Protein 2JO5 (pdb70)

Structure (mmCIF, N/CA/C/O backbone):
data_2JO5
#
_entry.id   2JO5
#
_cell.length_a   1.000
_cell.length_b   1.000
_cell.length_c   1.000
_cell.angle_alpha   90.00
_cell.angle_beta   90.00
_cell.angle_gamma   90.00
#
_symmetry.space_group_name_H-M   'P 1'
#
loop_
_atom_site.group_PDB
_atom_site.id
_atom_site.type_symbol
_atom_site.label_atom_id
_atom_site.label_alt_id
_atom_site.label_comp_id
_atom_site.label_asym_id
_atom_site.label_entity_id
_atom_site.label_seq_id
_atom_site.pdbx_PDB_ins_code
_atom_site.Cartn_x
_atom_site.Cartn_y
_atom_site.Cartn_z
_atom_site.occupancy
_atom_site.B_iso_or_equiv
_atom_site.auth_seq_id
_atom_site.auth_comp_id
_atom_site.auth_asym_id
_atom_site.auth_atom_id
_atom_site.pdbx_PDB_model_num
ATOM 7 N N . ALA A 1 2 ? 2.101 12.546 -0.662 1.00 0.00 2 ALA A N 1
ATOM 8 C CA . ALA A 1 2 ? 0.944 11.953 -1.278 1.00 0.00 2 ALA A CA 1
ATOM 9 C C . ALA A 1 2 ? 0.547 12.571 -2.578 1.00 0.00 2 ALA A C 1
ATOM 10 O O . ALA A 1 2 ? -0.414 12.134 -3.170 1.00 0.00 2 ALA A O 1
ATOM 17 N N . LYS A 1 3 ? 1.280 13.544 -3.094 1.00 0.00 3 LYS A N 1
ATOM 18 C CA . LYS A 1 3 ? 1.257 13.918 -4.480 1.00 0.00 3 LYS A CA 1
ATOM 19 C C . LYS A 1 3 ? 1.405 12.742 -5.427 1.00 0.00 3 LYS A C 1
ATOM 20 O O . LYS A 1 3 ? 0.785 12.742 -6.472 1.00 0.00 3 LYS A O 1
ATOM 39 N N . ALA A 1 4 ? 2.222 11.754 -5.085 1.00 0.00 4 ALA A N 1
ATOM 40 C CA . ALA A 1 4 ? 2.422 10.487 -5.744 1.00 0.00 4 ALA A CA 1
ATOM 41 C C . ALA A 1 4 ? 1.352 9.436 -5.523 1.00 0.00 4 ALA A C 1
ATOM 42 O O . ALA A 1 4 ? 1.476 8.331 -6.024 1.00 0.00 4 ALA A O 1
ATOM 49 N N . ALA A 1 5 ? 0.339 9.699 -4.710 1.00 0.00 5 ALA A N 1
ATOM 50 C CA . ALA A 1 5 ? -0.510 8.655 -4.193 1.00 0.00 5 ALA A CA 1
ATOM 51 C C . ALA A 1 5 ? -1.410 7.985 -5.215 1.00 0.00 5 ALA A C 1
ATOM 52 O O . ALA A 1 5 ? -1.409 6.773 -5.255 1.00 0.00 5 ALA A O 1
ATOM 59 N N . ALA A 1 6 ? -2.090 8.712 -6.091 1.00 0.00 6 ALA A N 1
ATOM 60 C CA . ALA A 1 6 ? -2.867 8.124 -7.151 1.00 0.00 6 ALA A CA 1
ATOM 61 C C . ALA A 1 6 ? -2.073 7.123 -7.968 1.00 0.00 6 ALA A C 1
ATOM 62 O O . ALA A 1 6 ? -2.477 5.992 -8.105 1.00 0.00 6 ALA A O 1
ATOM 69 N N . ALA A 1 7 ? -0.877 7.485 -8.404 1.00 0.00 7 ALA A N 1
ATOM 70 C CA . ALA A 1 7 ? 0.065 6.673 -9.128 1.00 0.00 7 ALA A CA 1
ATOM 71 C C . ALA A 1 7 ? 0.502 5.431 -8.384 1.00 0.00 7 ALA A C 1
ATOM 72 O O . ALA A 1 7 ? 0.673 4.396 -9.004 1.00 0.00 7 ALA A O 1
ATOM 79 N N . ALA A 1 8 ? 0.669 5.473 -7.067 1.00 0.00 8 ALA A N 1
ATOM 80 C CA . ALA A 1 8 ? 1.059 4.310 -6.312 1.00 0.00 8 ALA A CA 1
ATOM 81 C C . ALA A 1 8 ? -0.091 3.355 -6.076 1.00 0.00 8 ALA A C 1
ATOM 82 O O . ALA A 1 8 ? -0.014 2.163 -6.285 1.00 0.00 8 ALA A O 1
ATOM 89 N N . ILE A 1 9 ? -1.199 3.917 -5.610 1.00 0.00 9 ILE A N 1
ATOM 90 C CA . ILE A 1 9 ? -2.339 3.229 -5.053 1.00 0.00 9 ILE A CA 1
ATOM 91 C C . ILE A 1 9 ? -3.173 2.582 -6.144 1.00 0.00 9 ILE A C 1
ATOM 92 O O . ILE A 1 9 ? -3.706 1.502 -5.925 1.00 0.00 9 ILE A O 1
ATOM 108 N N . LYS A 1 10 ? -3.256 3.203 -7.315 1.00 0.00 10 LYS A N 1
ATOM 109 C CA . LYS A 1 10 ? -4.038 2.717 -8.430 1.00 0.00 10 LYS A CA 1
ATOM 110 C C . LYS A 1 10 ? -3.436 1.479 -9.068 1.00 0.00 10 LYS A C 1
ATOM 111 O O . LYS A 1 10 ? -4.147 0.700 -9.678 1.00 0.00 10 LYS A O 1
ATOM 130 N N . ALA A 1 11 ? -2.146 1.255 -8.870 1.00 0.00 11 ALA A N 1
ATOM 131 C CA . ALA A 1 11 ? -1.579 -0.056 -9.084 1.00 0.00 11 ALA A CA 1
ATOM 132 C C . ALA A 1 11 ? -2.034 -0.998 -7.987 1.00 0.00 11 ALA A C 1
ATOM 133 O O . ALA A 1 11 ? -2.711 -1.982 -8.251 1.00 0.00 11 ALA A O 1
ATOM 140 N N . ILE A 1 12 ? -1.704 -0.738 -6.722 1.00 0.00 12 ILE A N 1
ATOM 141 C CA . ILE A 1 12 ? -1.862 -1.717 -5.671 1.00 0.00 12 ILE A CA 1
ATOM 142 C C . ILE A 1 12 ? -3.310 -2.103 -5.437 1.00 0.00 12 ILE A C 1
ATOM 143 O O . ILE A 1 12 ? -3.571 -3.299 -5.393 1.00 0.00 12 ILE A O 1
ATOM 159 N N . ALA A 1 13 ? -4.274 -1.185 -5.396 1.00 0.00 13 ALA A N 1
ATOM 160 C CA . ALA A 1 13 ? -5.642 -1.597 -5.200 1.00 0.00 13 ALA A CA 1
ATOM 161 C C . ALA A 1 13 ? -6.203 -2.436 -6.334 1.00 0.00 13 ALA A C 1
ATOM 162 O O . ALA A 1 13 ? -7.077 -3.251 -6.087 1.00 0.00 13 ALA A O 1
ATOM 169 N N . ALA A 1 14 ? -5.683 -2.285 -7.546 1.00 0.00 14 ALA A N 1
ATOM 170 C CA . ALA A 1 14 ? -6.032 -3.113 -8.677 1.00 0.00 14 ALA A CA 1
ATOM 171 C C . ALA A 1 14 ? -5.362 -4.472 -8.651 1.00 0.00 14 ALA A C 1
ATOM 172 O O . ALA A 1 14 ? -5.982 -5.471 -8.962 1.00 0.00 14 ALA A O 1
ATOM 179 N N . ILE A 1 15 ? -4.118 -4.524 -8.210 1.00 0.00 15 ILE A N 1
ATOM 180 C CA . ILE A 1 15 ? -3.360 -5.732 -7.999 1.00 0.00 15 ILE A CA 1
ATOM 181 C C . ILE A 1 15 ? -3.911 -6.528 -6.832 1.00 0.00 15 ILE A C 1
ATOM 182 O O . ILE A 1 15 ? -4.077 -7.729 -6.934 1.00 0.00 15 ILE A O 1
ATOM 198 N N . ILE A 1 16 ? -4.375 -5.882 -5.769 1.00 0.00 16 ILE A N 1
ATOM 199 C CA . ILE A 1 16 ? -5.146 -6.398 -4.665 1.00 0.00 16 ILE A CA 1
ATOM 200 C C . ILE A 1 16 ? -6.402 -7.137 -5.071 1.00 0.00 16 ILE A C 1
ATOM 201 O O . ILE A 1 16 ? -6.590 -8.263 -4.637 1.00 0.00 16 ILE A O 1
ATOM 217 N N . LYS A 1 17 ? -7.199 -6.532 -5.946 1.00 0.00 17 LYS A N 1
ATOM 218 C CA . LYS A 1 17 ? -8.388 -7.118 -6.516 1.00 0.00 17 LYS A CA 1
ATOM 219 C C . LYS A 1 17 ? -8.069 -8.374 -7.301 1.00 0.00 17 LYS A C 1
ATOM 220 O O . LYS A 1 17 ? -8.876 -9.276 -7.302 1.00 0.00 17 LYS A O 1
ATOM 239 N N . ALA A 1 18 ? -6.882 -8.504 -7.877 1.00 0.00 18 ALA A N 1
ATOM 240 C CA . ALA A 1 18 ? -6.442 -9.701 -8.543 1.00 0.00 18 ALA A CA 1
ATOM 241 C C . ALA A 1 18 ? -5.893 -10.735 -7.583 1.00 0.00 18 ALA A C 1
ATOM 242 O O . ALA A 1 18 ? -6.284 -11.866 -7.669 1.00 0.00 18 ALA A O 1
ATOM 249 N N . GLY A 1 19 ? -5.042 -10.330 -6.661 1.00 0.00 19 GLY A N 1
ATOM 250 C CA . GLY A 1 19 ? -4.380 -11.177 -5.702 1.00 0.00 19 GLY A CA 1
ATOM 251 C C . GLY A 1 19 ? -5.287 -11.823 -4.686 1.00 0.00 19 GLY A C 1
ATOM 252 O O . GLY A 1 19 ? -5.220 -12.999 -4.465 1.00 0.00 19 GLY A O 1
ATOM 256 N N . GLY A 1 20 ? -6.173 -11.031 -4.119 1.00 0.00 20 GLY A N 1
ATOM 257 C CA . GLY A 1 20 ? -7.077 -11.507 -3.114 1.00 0.00 20 GLY A CA 1
ATOM 258 C C . GLY A 1 20 ? -6.521 -11.469 -1.718 1.00 0.00 20 GLY A C 1
ATOM 259 O O . GLY A 1 20 ? -6.600 -12.403 -0.969 1.00 0.00 20 GLY A O 1
ATOM 263 N N . PHE A 1 21 ? -5.867 -10.394 -1.356 1.00 0.00 21 PHE A N 1
ATOM 264 C CA . PHE A 1 21 ? -5.183 -10.165 -0.110 1.00 0.00 21 PHE A CA 1
ATOM 265 C C . PHE A 1 21 ? -6.055 -10.141 1.110 1.00 0.00 21 PHE A C 1
ATOM 266 O O . PHE A 1 21 ? -5.772 -10.810 2.065 1.00 0.00 21 PHE A O 1
ATOM 292 N N . ALA B 1 2 ? -1.623 -13.892 -0.840 1.00 0.00 24 ALA B N 1
ATOM 293 C CA . ALA B 1 2 ? -0.359 -13.250 -0.570 1.00 0.00 24 ALA B CA 1
ATOM 294 C C . ALA B 1 2 ? 0.760 -13.632 -1.509 1.00 0.00 24 ALA B C 1
ATOM 295 O O . ALA B 1 2 ? 1.842 -13.070 -1.460 1.00 0.00 24 ALA B O 1
ATOM 302 N N . LYS B 1 3 ? 0.523 -14.526 -2.460 1.00 0.00 25 LYS B N 1
ATOM 303 C CA . LYS B 1 3 ? 1.350 -14.736 -3.616 1.00 0.00 25 LYS B CA 1
ATOM 304 C C . LYS B 1 3 ? 1.735 -13.466 -4.339 1.00 0.00 25 LYS B C 1
ATOM 305 O O . LYS B 1 3 ? 2.832 -13.385 -4.821 1.00 0.00 25 LYS B O 1
ATOM 324 N N . ALA B 1 4 ? 0.840 -12.505 -4.378 1.00 0.00 26 ALA B N 1
ATOM 325 C CA . ALA B 1 4 ? 0.955 -11.201 -4.982 1.00 0.00 26 ALA B CA 1
ATOM 326 C C . ALA B 1 4 ? 1.711 -10.177 -4.158 1.00 0.00 26 ALA B C 1
ATOM 327 O O . ALA B 1 4 ? 1.885 -9.051 -4.589 1.00 0.00 26 ALA B O 1
ATOM 334 N N . ALA B 1 5 ? 2.188 -10.506 -2.962 1.00 0.00 27 ALA B N 1
ATOM 335 C CA . ALA B 1 5 ? 2.646 -9.547 -1.983 1.00 0.00 27 ALA B CA 1
ATOM 336 C C . ALA B 1 5 ? 4.086 -9.101 -2.074 1.00 0.00 27 ALA B C 1
ATOM 337 O O . ALA B 1 5 ? 4.524 -8.335 -1.232 1.00 0.00 27 ALA B O 1
ATOM 344 N N . ALA B 1 6 ? 4.835 -9.494 -3.093 1.00 0.00 28 ALA B N 1
ATOM 345 C CA . ALA B 1 6 ? 5.952 -8.730 -3.590 1.00 0.00 28 ALA B CA 1
ATOM 346 C C . ALA B 1 6 ? 5.521 -7.787 -4.690 1.00 0.00 28 ALA B C 1
ATOM 347 O O . ALA B 1 6 ? 5.693 -6.581 -4.594 1.00 0.00 28 ALA B O 1
ATOM 354 N N . ALA B 1 7 ? 4.896 -8.343 -5.721 1.00 0.00 29 ALA B N 1
ATOM 355 C CA . ALA B 1 7 ? 4.489 -7.683 -6.934 1.00 0.00 29 ALA B CA 1
ATOM 356 C C . ALA B 1 7 ? 3.584 -6.485 -6.710 1.00 0.00 29 ALA B C 1
ATOM 357 O O . ALA B 1 7 ? 3.728 -5.467 -7.368 1.00 0.00 29 ALA B O 1
ATOM 364 N N . ALA B 1 8 ? 2.655 -6.541 -5.771 1.00 0.00 30 ALA B N 1
ATOM 365 C CA . ALA B 1 8 ? 1.803 -5.416 -5.482 1.00 0.00 30 ALA B CA 1
ATOM 366 C C . ALA B 1 8 ? 2.522 -4.299 -4.760 1.00 0.00 30 ALA B C 1
ATOM 367 O O . ALA B 1 8 ? 2.240 -3.129 -4.922 1.00 0.00 30 ALA B O 1
ATOM 374 N N . ILE B 1 9 ? 3.453 -4.689 -3.916 1.00 0.00 31 ILE B N 1
ATOM 375 C CA . ILE B 1 9 ? 4.163 -3.849 -2.980 1.00 0.00 31 ILE B CA 1
ATOM 376 C C . ILE B 1 9 ? 5.284 -3.128 -3.707 1.00 0.00 31 ILE B C 1
ATOM 377 O O . ILE B 1 9 ? 5.505 -1.953 -3.470 1.00 0.00 31 ILE B O 1
ATOM 393 N N . LYS B 1 10 ? 5.954 -3.774 -4.655 1.00 0.00 32 LYS B N 1
ATOM 394 C CA . LYS B 1 10 ? 6.938 -3.169 -5.518 1.00 0.00 32 LYS B CA 1
ATOM 395 C C . LYS B 1 10 ? 6.337 -1.984 -6.250 1.00 0.00 32 LYS B C 1
ATOM 396 O O . LYS B 1 10 ? 6.966 -0.959 -6.350 1.00 0.00 32 LYS B O 1
ATOM 415 N N . ALA B 1 11 ? 5.097 -2.078 -6.677 1.00 0.00 33 ALA B N 1
ATOM 416 C CA . ALA B 1 11 ? 4.357 -1.030 -7.341 1.00 0.00 33 ALA B CA 1
ATOM 417 C C . ALA B 1 11 ? 3.833 0.084 -6.453 1.00 0.00 33 ALA B C 1
ATOM 418 O O . ALA B 1 11 ? 3.207 1.006 -6.939 1.00 0.00 33 ALA B O 1
ATOM 425 N N . ILE B 1 12 ? 4.126 0.084 -5.158 1.00 0.00 34 ILE B N 1
ATOM 426 C CA . ILE B 1 12 ? 3.996 1.202 -4.258 1.00 0.00 34 ILE B CA 1
ATOM 427 C C . ILE B 1 12 ? 5.305 1.564 -3.584 1.00 0.00 34 ILE B C 1
ATOM 428 O O . ILE B 1 12 ? 5.643 2.739 -3.617 1.00 0.00 34 ILE B O 1
ATOM 444 N N . ALA B 1 13 ? 6.111 0.646 -3.063 1.00 0.00 35 ALA B N 1
ATOM 445 C CA . ALA B 1 13 ? 7.278 1.012 -2.297 1.00 0.00 35 ALA B CA 1
ATOM 446 C C . ALA B 1 13 ? 8.351 1.724 -3.096 1.00 0.00 35 ALA B C 1
ATOM 447 O O . ALA B 1 13 ? 9.067 2.550 -2.555 1.00 0.00 35 ALA B O 1
ATOM 454 N N . ALA B 1 14 ? 8.416 1.460 -4.393 1.00 0.00 36 ALA B N 1
ATOM 455 C CA . ALA B 1 14 ? 9.292 2.133 -5.319 1.00 0.00 36 ALA B CA 1
ATOM 456 C C . ALA B 1 14 ? 8.812 3.515 -5.709 1.00 0.00 36 ALA B C 1
ATOM 457 O O . ALA B 1 14 ? 9.586 4.353 -6.119 1.00 0.00 36 ALA B O 1
ATOM 464 N N . ILE B 1 15 ? 7.520 3.745 -5.543 1.00 0.00 37 ILE B N 1
ATOM 465 C CA . ILE B 1 15 ? 6.857 5.000 -5.801 1.00 0.00 37 ILE B CA 1
ATOM 466 C C . ILE B 1 15 ? 6.828 5.855 -4.546 1.00 0.00 37 ILE B C 1
ATOM 467 O O . ILE B 1 15 ? 7.082 7.047 -4.634 1.00 0.00 37 ILE B O 1
ATOM 483 N N . ILE B 1 16 ? 6.643 5.267 -3.366 1.00 0.00 38 ILE B N 1
ATOM 484 C CA . ILE B 1 16 ? 6.889 5.832 -2.059 1.00 0.00 38 ILE B CA 1
ATOM 485 C C . ILE B 1 16 ? 8.260 6.470 -1.967 1.00 0.00 38 ILE B C 1
ATOM 486 O O . ILE B 1 16 ? 8.359 7.601 -1.531 1.00 0.00 38 ILE B O 1
ATOM 502 N N . LYS B 1 17 ? 9.290 5.772 -2.423 1.00 0.00 39 LYS B N 1
ATOM 503 C CA . LYS B 1 17 ? 10.652 6.243 -2.523 1.00 0.00 39 LYS B CA 1
ATOM 504 C C . LYS B 1 17 ? 10.787 7.561 -3.256 1.00 0.00 39 LYS B C 1
ATOM 505 O O . LYS B 1 17 ? 11.574 8.390 -2.850 1.00 0.00 39 LYS B O 1
ATOM 524 N N . ALA B 1 18 ? 10.019 7.786 -4.310 1.00 0.00 40 ALA B N 1
ATOM 525 C CA . ALA B 1 18 ? 9.922 9.046 -4.997 1.00 0.00 40 ALA B CA 1
ATOM 526 C C . ALA B 1 18 ? 9.018 10.037 -4.288 1.00 0.00 40 ALA B C 1
ATOM 527 O O . ALA B 1 18 ? 9.420 11.159 -4.096 1.00 0.00 40 ALA B O 1
ATOM 534 N N . GLY B 1 19 ? 7.826 9.643 -3.859 1.00 0.00 41 GLY B N 1
ATOM 535 C CA . GLY B 1 19 ? 6.805 10.488 -3.289 1.00 0.00 41 GLY B CA 1
ATOM 536 C C . GLY B 1 19 ? 7.143 11.073 -1.934 1.00 0.00 41 GLY B C 1
ATOM 537 O O . GLY B 1 19 ? 7.005 12.253 -1.741 1.00 0.00 41 GLY B O 1
ATOM 541 N N . GLY B 1 20 ? 7.593 10.277 -0.988 1.00 0.00 42 GLY B N 1
ATOM 542 C CA . GLY B 1 20 ? 7.858 10.724 0.360 1.00 0.00 42 GLY B CA 1
ATOM 543 C C . GLY B 1 20 ? 6.624 10.730 1.232 1.00 0.00 42 GLY B C 1
ATOM 544 O O . GLY B 1 20 ? 6.384 11.665 1.971 1.00 0.00 42 GLY B O 1
ATOM 548 N N . PHE B 1 21 ? 5.812 9.690 1.169 1.00 0.00 43 PHE B N 1
ATOM 549 C CA . PHE B 1 21 ? 4.498 9.577 1.727 1.00 0.00 43 PHE B CA 1
ATOM 550 C C . PHE B 1 21 ? 4.489 9.685 3.223 1.00 0.00 43 PHE B C 1
ATOM 551 O O . PHE B 1 21 ? 3.671 10.329 3.819 1.00 0.00 43 PHE B O 1
ATOM 577 N N . ALA C 1 2 ? -6.803 11.035 -1.424 1.00 0.00 46 ALA C N 1
ATOM 578 C CA . ALA C 1 2 ? -5.493 10.937 -0.843 1.00 0.00 46 ALA C CA 1
ATOM 579 C C . ALA C 1 2 ? -5.316 11.737 0.424 1.00 0.00 46 ALA C C 1
ATOM 580 O O . ALA C 1 2 ? -4.255 11.701 1.029 1.00 0.00 46 ALA C O 1
ATOM 587 N N . LYS C 1 3 ? -6.371 12.385 0.905 1.00 0.00 47 LYS C N 1
ATOM 588 C CA . LYS C 1 3 ? -6.501 12.959 2.220 1.00 0.00 47 LYS C CA 1
ATOM 589 C C . LYS C 1 3 ? -6.171 11.992 3.342 1.00 0.00 47 LYS C C 1
ATOM 590 O O . LYS C 1 3 ? -5.661 12.398 4.359 1.00 0.00 47 LYS C O 1
ATOM 609 N N . ALA C 1 4 ? -6.418 10.709 3.143 1.00 0.00 48 ALA C N 1
ATOM 610 C CA . ALA C 1 4 ? -6.087 9.623 4.027 1.00 0.00 48 ALA C CA 1
ATOM 611 C C . ALA C 1 4 ? -4.671 9.096 3.916 1.00 0.00 48 ALA C C 1
ATOM 612 O O . ALA C 1 4 ? -4.291 8.270 4.722 1.00 0.00 48 ALA C O 1
ATOM 619 N N . ALA C 1 5 ? -3.924 9.516 2.900 1.00 0.00 49 ALA C N 1
ATOM 620 C CA . ALA C 1 5 ? -2.770 8.787 2.432 1.00 0.00 49 ALA C CA 1
ATOM 621 C C . ALA C 1 5 ? -1.507 8.871 3.270 1.00 0.00 49 ALA C C 1
ATOM 622 O O . ALA C 1 5 ? -0.854 7.851 3.440 1.00 0.00 49 ALA C O 1
ATOM 629 N N . ALA C 1 6 ? -1.202 10.024 3.849 1.00 0.00 50 ALA C N 1
ATOM 630 C CA . ALA C 1 6 ? -0.157 10.185 4.833 1.00 0.00 50 ALA C CA 1
ATOM 631 C C . ALA C 1 6 ? -0.411 9.296 6.035 1.00 0.00 50 ALA C C 1
ATOM 632 O O . ALA C 1 6 ? 0.386 8.423 6.342 1.00 0.00 50 ALA C O 1
ATOM 639 N N . ALA C 1 7 ? -1.579 9.432 6.657 1.00 0.00 51 ALA C N 1
ATOM 640 C CA . ALA C 1 7 ? -1.989 8.641 7.791 1.00 0.00 51 ALA C CA 1
ATOM 641 C C . ALA C 1 7 ? -2.164 7.167 7.495 1.00 0.00 51 ALA C C 1
ATOM 642 O O . ALA C 1 7 ? -2.087 6.370 8.411 1.00 0.00 51 ALA C O 1
ATOM 649 N N . ALA C 1 8 ? -2.332 6.755 6.248 1.00 0.00 52 ALA C N 1
ATOM 650 C CA . ALA C 1 8 ? -2.306 5.362 5.864 1.00 0.00 52 ALA C CA 1
ATOM 651 C C . ALA C 1 8 ? -0.875 4.863 5.832 1.00 0.00 52 ALA C C 1
ATOM 652 O O . ALA C 1 8 ? -0.491 3.917 6.479 1.00 0.00 52 ALA C O 1
ATOM 659 N N . ILE C 1 9 ? -0.025 5.510 5.048 1.00 0.00 53 ILE C N 1
ATOM 660 C CA . ILE C 1 9 ? 1.259 4.980 4.655 1.00 0.00 53 ILE C CA 1
ATOM 661 C C . ILE C 1 9 ? 2.342 5.251 5.684 1.00 0.00 53 ILE C C 1
ATOM 662 O O . ILE C 1 9 ? 3.314 4.506 5.734 1.00 0.00 53 ILE C O 1
ATOM 678 N N . LYS C 1 10 ? 2.150 6.200 6.596 1.00 0.00 54 LYS C N 1
ATOM 679 C CA . LYS C 1 10 ? 3.064 6.381 7.700 1.00 0.00 54 LYS C CA 1
ATOM 680 C C . LYS C 1 10 ? 2.994 5.267 8.719 1.00 0.00 54 LYS C C 1
ATOM 681 O O . LYS C 1 10 ? 3.956 5.031 9.414 1.00 0.00 54 LYS C O 1
ATOM 700 N N . ALA C 1 11 ? 1.912 4.499 8.732 1.00 0.00 55 ALA C N 1
ATOM 701 C CA . ALA C 1 11 ? 1.874 3.134 9.202 1.00 0.00 55 ALA C CA 1
ATOM 702 C C . ALA C 1 11 ? 2.480 2.187 8.185 1.00 0.00 55 ALA C C 1
ATOM 703 O O . ALA C 1 11 ? 3.456 1.509 8.478 1.00 0.00 55 ALA C O 1
ATOM 710 N N . ILE C 1 12 ? 1.940 2.104 6.975 1.00 0.00 56 ILE C N 1
ATOM 711 C CA . ILE C 1 12 ? 2.202 0.997 6.083 1.00 0.00 56 ILE C CA 1
ATOM 712 C C . ILE C 1 12 ? 3.640 0.900 5.603 1.00 0.00 56 ILE C C 1
ATOM 713 O O . ILE C 1 12 ? 4.155 -0.210 5.580 1.00 0.00 56 ILE C O 1
ATOM 729 N N . ALA C 1 13 ? 4.325 2.013 5.346 1.00 0.00 57 ALA C N 1
ATOM 730 C CA . ALA C 1 13 ? 5.734 1.981 5.023 1.00 0.00 57 ALA C CA 1
ATOM 731 C C . ALA C 1 13 ? 6.604 1.460 6.149 1.00 0.00 57 ALA C C 1
ATOM 732 O O . ALA C 1 13 ? 7.626 0.836 5.897 1.00 0.00 57 ALA C O 1
ATOM 739 N N . ALA C 1 14 ? 6.227 1.659 7.408 1.00 0.00 58 ALA C N 1
ATOM 740 C CA . ALA C 1 14 ? 6.894 1.207 8.606 1.00 0.00 58 ALA C CA 1
ATOM 741 C C . ALA C 1 14 ? 6.603 -0.252 8.900 1.00 0.00 58 ALA C C 1
ATOM 742 O O . ALA C 1 14 ? 7.442 -0.975 9.412 1.00 0.00 58 ALA C O 1
ATOM 749 N N . ILE C 1 15 ? 5.427 -0.733 8.516 1.00 0.00 59 ILE C N 1
ATOM 750 C CA . ILE C 1 15 ? 4.965 -2.103 8.520 1.00 0.00 59 ILE C CA 1
ATOM 751 C C . ILE C 1 15 ? 5.640 -2.859 7.392 1.00 0.00 59 ILE C C 1
ATOM 752 O O . ILE C 1 15 ? 6.050 -3.993 7.584 1.00 0.00 59 ILE C O 1
ATOM 768 N N . ILE C 1 16 ? 5.900 -2.254 6.233 1.00 0.00 60 ILE C N 1
ATOM 769 C CA . ILE C 1 16 ? 6.802 -2.745 5.216 1.00 0.00 60 ILE C CA 1
ATOM 770 C C . ILE C 1 16 ? 8.240 -2.890 5.678 1.00 0.00 60 ILE C C 1
ATOM 771 O O . ILE C 1 16 ? 8.807 -3.942 5.453 1.00 0.00 60 ILE C O 1
ATOM 787 N N . LYS C 1 17 ? 8.778 -1.902 6.381 1.00 0.00 61 LYS C N 1
ATOM 788 C CA . LYS C 1 17 ? 10.077 -1.962 7.011 1.00 0.00 61 LYS C CA 1
ATOM 789 C C . LYS C 1 17 ? 10.188 -3.020 8.090 1.00 0.00 61 LYS C C 1
ATOM 790 O O . LYS C 1 17 ? 11.289 -3.488 8.306 1.00 0.00 61 LYS C O 1
ATOM 809 N N . ALA C 1 18 ? 9.096 -3.461 8.708 1.00 0.00 62 ALA C N 1
ATOM 810 C CA . ALA C 1 18 ? 9.004 -4.600 9.583 1.00 0.00 62 ALA C CA 1
ATOM 811 C C . ALA C 1 18 ? 8.841 -5.908 8.846 1.00 0.00 62 ALA C C 1
ATOM 812 O O . ALA C 1 18 ? 9.463 -6.884 9.185 1.00 0.00 62 ALA C O 1
ATOM 819 N N . GLY C 1 19 ? 8.027 -5.948 7.800 1.00 0.00 63 GLY C N 1
ATOM 820 C CA . GLY C 1 19 ? 7.806 -7.108 6.972 1.00 0.00 63 GLY C CA 1
ATOM 821 C C . GLY C 1 19 ? 8.992 -7.515 6.124 1.00 0.00 63 GLY C C 1
ATOM 822 O O . GLY C 1 19 ? 9.444 -8.613 6.233 1.00 0.00 63 GLY C O 1
ATOM 826 N N . GLY C 1 20 ? 9.447 -6.671 5.234 1.00 0.00 64 GLY C N 1
ATOM 827 C CA . GLY C 1 20 ? 10.380 -6.951 4.180 1.00 0.00 64 GLY C CA 1
ATOM 828 C C . GLY C 1 20 ? 9.739 -7.395 2.880 1.00 0.00 64 GLY C C 1
ATOM 829 O O . GLY C 1 20 ? 10.240 -8.265 2.208 1.00 0.00 64 GLY C O 1
ATOM 833 N N . PHE C 1 21 ? 8.596 -6.837 2.517 1.00 0.00 65 PHE C N 1
ATOM 834 C CA . PHE C 1 21 ? 7.721 -7.215 1.444 1.00 0.00 65 PHE C CA 1
ATOM 835 C C . PHE C 1 21 ? 8.382 -7.388 0.106 1.00 0.00 65 PHE C C 1
ATOM 836 O O . PHE C 1 21 ? 8.404 -8.452 -0.440 1.00 0.00 65 PHE C O 1
ATOM 862 N N . ALA D 1 2 ? 5.757 -11.199 3.614 1.00 0.00 68 ALA D N 1
ATOM 863 C CA . ALA D 1 2 ? 4.318 -11.155 3.694 1.00 0.00 68 ALA D CA 1
ATOM 864 C C . ALA D 1 2 ? 3.782 -11.687 5.002 1.00 0.00 68 ALA D C 1
ATOM 865 O O . ALA D 1 2 ? 2.574 -11.683 5.204 1.00 0.00 68 ALA D O 1
ATOM 872 N N . LYS D 1 3 ? 4.625 -12.056 5.959 1.00 0.00 69 LYS D N 1
ATOM 873 C CA . LYS D 1 3 ? 4.311 -12.172 7.359 1.00 0.00 69 LYS D CA 1
ATOM 874 C C . LYS D 1 3 ? 3.518 -11.008 7.915 1.00 0.00 69 LYS D C 1
ATOM 875 O O . LYS D 1 3 ? 2.662 -11.172 8.763 1.00 0.00 69 LYS D O 1
ATOM 894 N N . ALA D 1 4 ? 3.804 -9.819 7.403 1.00 0.00 70 ALA D N 1
ATOM 895 C CA . ALA D 1 4 ? 3.187 -8.558 7.715 1.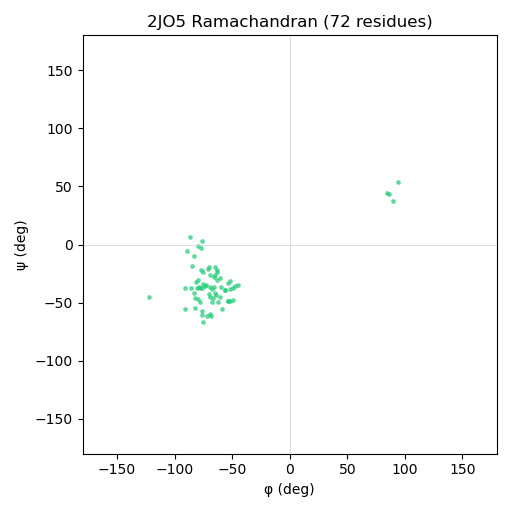00 0.00 70 ALA D CA 1
ATOM 896 C C . ALA D 1 4 ? 1.983 -8.233 6.858 1.00 0.00 70 ALA D C 1
ATOM 897 O O . ALA D 1 4 ? 1.353 -7.214 7.079 1.00 0.00 70 ALA D O 1
ATOM 904 N N . ALA D 1 5 ? 1.643 -9.022 5.849 1.00 0.00 71 ALA D N 1
ATOM 905 C CA . ALA D 1 5 ? 0.688 -8.634 4.842 1.00 0.00 71 ALA D CA 1
ATOM 906 C C . ALA D 1 5 ? -0.702 -8.371 5.370 1.00 0.00 71 ALA D C 1
ATOM 907 O O . ALA D 1 5 ? -1.237 -7.297 5.136 1.00 0.00 71 ALA D O 1
ATOM 914 N N . ALA D 1 6 ? -1.283 -9.265 6.160 1.00 0.00 72 ALA D N 1
ATOM 915 C CA . ALA D 1 6 ? -2.600 -9.071 6.712 1.00 0.00 72 ALA D CA 1
ATOM 916 C C . ALA D 1 6 ? -2.685 -7.878 7.636 1.00 0.00 72 ALA D C 1
ATOM 917 O O . ALA D 1 6 ? -3.706 -7.335 7.839 1.00 0.00 72 ALA D O 1
ATOM 924 N N . ALA D 1 7 ? -1.605 -7.423 8.190 1.00 0.00 73 ALA D N 1
ATOM 925 C CA . ALA D 1 7 ? -1.466 -6.214 8.962 1.00 0.00 73 ALA D CA 1
ATOM 926 C C . ALA D 1 7 ? -1.316 -4.976 8.109 1.00 0.00 73 ALA D C 1
ATOM 927 O O . ALA D 1 7 ? -1.800 -3.939 8.501 1.00 0.00 73 ALA D O 1
ATOM 934 N N . ALA D 1 8 ? -0.704 -5.032 6.945 1.00 0.00 74 ALA D N 1
ATOM 935 C CA . ALA D 1 8 ? -0.587 -3.883 6.084 1.00 0.00 74 ALA D CA 1
ATOM 936 C C . ALA D 1 8 ? -1.847 -3.689 5.271 1.00 0.00 74 ALA D C 1
ATOM 937 O O . ALA D 1 8 ? -2.488 -2.654 5.266 1.00 0.00 74 ALA D O 1
ATOM 944 N N . ILE D 1 9 ? -2.224 -4.749 4.558 1.00 0.00 75 ILE D N 1
ATOM 945 C CA . ILE D 1 9 ? -3.202 -4.705 3.497 1.00 0.00 75 ILE D CA 1
ATOM 946 C C . ILE D 1 9 ? -4.583 -4.458 4.074 1.00 0.00 75 ILE D C 1
ATOM 947 O O . ILE D 1 9 ? -5.339 -3.669 3.524 1.00 0.00 75 ILE D O 1
ATOM 963 N N . LYS D 1 10 ? -4.905 -5.132 5.169 1.00 0.00 76 LYS D N 1
ATOM 964 C CA . LYS D 1 10 ? -6.253 -5.139 5.691 1.00 0.00 76 LYS D CA 1
ATOM 965 C C . LYS D 1 10 ? -6.611 -3.840 6.382 1.00 0.00 76 LYS D C 1
ATOM 966 O O . LYS D 1 10 ? -7.776 -3.502 6.395 1.00 0.00 76 LYS D O 1
ATOM 985 N N . ALA D 1 11 ? -5.612 -3.099 6.857 1.00 0.00 77 ALA D N 1
ATOM 986 C CA . ALA D 1 11 ? -5.736 -1.689 7.125 1.00 0.00 77 ALA D CA 1
ATOM 987 C C . ALA D 1 11 ? -5.877 -0.904 5.838 1.00 0.00 77 ALA D C 1
ATOM 988 O O . ALA D 1 11 ? -6.883 -0.241 5.633 1.00 0.00 77 ALA D O 1
ATOM 995 N N . ILE D 1 12 ? -4.910 -0.963 4.927 1.00 0.00 78 ILE D N 1
ATOM 996 C CA . ILE D 1 12 ? -4.819 -0.016 3.842 1.00 0.00 78 ILE D CA 1
ATOM 997 C C . ILE D 1 12 ? -5.948 -0.137 2.835 1.00 0.00 78 ILE D C 1
ATOM 998 O O . ILE D 1 12 ? -6.481 0.879 2.423 1.00 0.00 78 ILE D O 1
ATOM 1014 N N . ALA D 1 13 ? -6.425 -1.329 2.488 1.00 0.00 79 ALA D N 1
ATOM 1015 C CA . ALA D 1 13 ? -7.550 -1.440 1.588 1.00 0.00 79 ALA D CA 1
ATOM 1016 C C . ALA D 1 13 ? -8.866 -0.979 2.181 1.00 0.00 79 ALA D C 1
ATOM 1017 O O . ALA D 1 13 ? -9.723 -0.512 1.450 1.00 0.00 79 ALA D O 1
ATOM 1024 N N . ALA D 1 14 ? -9.004 -1.031 3.502 1.00 0.00 80 ALA D N 1
ATOM 1025 C CA . ALA D 1 14 ? -10.139 -0.468 4.196 1.00 0.00 80 ALA D CA 1
ATOM 1026 C C . ALA D 1 14 ? -10.067 1.037 4.372 1.00 0.00 80 ALA D C 1
ATOM 1027 O O . ALA D 1 14 ? -11.043 1.746 4.211 1.00 0.00 80 ALA D O 1
ATOM 1034 N N . ILE D 1 15 ? -8.863 1.547 4.613 1.00 0.00 81 ILE D N 1
ATOM 1035 C CA . ILE D 1 15 ? -8.546 2.957 4.648 1.00 0.00 81 ILE D CA 1
ATOM 1036 C C . ILE D 1 15 ? -8.749 3.571 3.277 1.00 0.00 81 ILE D C 1
ATOM 1037 O O . ILE D 1 15 ? -9.335 4.633 3.145 1.00 0.00 81 ILE D O 1
ATOM 1053 N N . ILE D 1 16 ? -8.350 2.906 2.196 1.00 0.00 82 ILE D N 1
ATOM 1054 C CA . ILE D 1 16 ? -8.683 3.218 0.826 1.00 0.00 82 ILE D CA 1
ATOM 1055 C C . ILE D 1 16 ? -10.165 3.334 0.533 1.00 0.00 82 ILE D C 1
ATOM 1056 O O . ILE D 1 16 ? -10.592 4.325 -0.041 1.00 0.00 82 ILE D O 1
ATOM 1072 N N . LYS D 1 17 ? -10.931 2.348 0.985 1.00 0.00 83 LYS D N 1
ATOM 1073 C CA . LYS D 1 17 ? -12.372 2.326 0.935 1.00 0.00 83 LYS D CA 1
ATOM 1074 C C . LYS D 1 17 ? -12.989 3.554 1.558 1.00 0.00 83 LYS D C 1
ATOM 1075 O O . LYS D 1 17 ? -13.983 4.032 1.069 1.00 0.00 83 LYS D O 1
ATOM 1094 N N . ALA D 1 18 ? -12.375 4.113 2.583 1.00 0.00 84 ALA D N 1
ATOM 1095 C CA . ALA D 1 18 ? -12.757 5.340 3.229 1.00 0.00 84 ALA D CA 1
ATOM 1096 C C . ALA D 1 18 ? -12.189 6.580 2.576 1.00 0.00 84 ALA D C 1
ATOM 1097 O O . ALA D 1 18 ? -12.843 7.600 2.551 1.00 0.00 84 ALA D O 1
ATOM 1104 N N . GLY D 1 19 ? -10.966 6.534 2.088 1.00 0.00 85 GLY D N 1
ATOM 1105 C CA . GLY D 1 19 ? -10.282 7.640 1.460 1.00 0.00 85 GLY D CA 1
ATOM 1106 C C . GLY D 1 19 ? -10.753 7.945 0.059 1.00 0.00 85 GLY D C 1
ATOM 1107 O O . GLY D 1 19 ? -11.304 8.994 -0.181 1.00 0.00 85 GLY D O 1
ATOM 1111 N N . GLY D 1 20 ? -10.513 7.045 -0.880 1.00 0.00 86 GLY D N 1
ATOM 1112 C CA . GLY D 1 20 ? -10.683 7.259 -2.285 1.00 0.00 86 GLY D CA 1
ATOM 1113 C C . GLY D 1 20 ? -9.417 7.704 -2.963 1.00 0.00 86 GLY D C 1
ATOM 1114 O O . GLY D 1 20 ? -9.381 8.700 -3.605 1.00 0.00 86 GLY D O 1
ATOM 1118 N N . PHE D 1 21 ? -8.332 6.969 -2.800 1.00 0.00 87 PHE D N 1
ATOM 1119 C CA . PHE D 1 21 ? -6.975 7.335 -3.071 1.00 0.00 87 PHE D CA 1
ATOM 1120 C C . PHE D 1 21 ? -6.670 7.568 -4.517 1.00 0.00 87 PHE D C 1
ATOM 1121 O O . PHE D 1 21 ? -6.097 8.546 -4.852 1.00 0.00 87 PHE D O 1
ATOM 1147 N N . ALA A 1 2 ? 2.391 13.067 -2.097 1.00 0.00 2 ALA A N 2
ATOM 1148 C CA . ALA A 1 2 ? 1.176 12.506 -2.634 1.00 0.00 2 ALA A CA 2
ATOM 1149 C C . ALA A 1 2 ? 0.895 12.940 -4.054 1.00 0.00 2 ALA A C 2
ATOM 1150 O O . ALA A 1 2 ? -0.113 12.513 -4.589 1.00 0.00 2 ALA A O 2
ATOM 1157 N N . LYS A 1 3 ? 1.765 13.679 -4.737 1.00 0.00 3 LYS A N 2
ATOM 1158 C CA . LYS A 1 3 ? 1.827 13.764 -6.175 1.00 0.00 3 LYS A CA 2
ATOM 1159 C C . LYS A 1 3 ? 1.923 12.413 -6.849 1.00 0.00 3 LYS A C 2
ATOM 1160 O O . LYS A 1 3 ? 1.407 12.223 -7.921 1.00 0.00 3 LYS A O 2
ATOM 1179 N N . ALA A 1 4 ? 2.541 11.458 -6.177 1.00 0.00 4 ALA A N 2
ATOM 1180 C CA . ALA A 1 4 ? 2.669 10.076 -6.546 1.00 0.00 4 ALA A CA 2
ATOM 1181 C C . ALA A 1 4 ? 1.531 9.164 -6.135 1.00 0.00 4 ALA A C 2
ATOM 1182 O O . ALA A 1 4 ? 1.635 7.955 -6.297 1.00 0.00 4 ALA A O 2
ATOM 1189 N N . ALA A 1 5 ? 0.475 9.705 -5.533 1.00 0.00 5 ALA A N 2
ATOM 1190 C CA . ALA A 1 5 ? -0.430 8.894 -4.755 1.00 0.00 5 ALA A CA 2
ATOM 1191 C C . ALA A 1 5 ? -1.175 7.825 -5.532 1.00 0.00 5 ALA A C 2
ATOM 1192 O O . ALA A 1 5 ? -1.051 6.652 -5.210 1.00 0.00 5 ALA A O 2
ATOM 1199 N N . ALA A 1 6 ? -1.891 8.178 -6.595 1.00 0.00 6 ALA A N 2
ATOM 1200 C CA . ALA A 1 6 ? -2.647 7.211 -7.353 1.00 0.00 6 ALA A CA 2
ATOM 1201 C C . ALA A 1 6 ? -1.809 6.150 -8.034 1.00 0.00 6 ALA A C 2
ATOM 1202 O O . ALA A 1 6 ? -2.234 5.018 -8.187 1.00 0.00 6 ALA A O 2
ATOM 1209 N N . ALA A 1 7 ? -0.560 6.465 -8.363 1.00 0.00 7 ALA A N 2
ATOM 1210 C CA . ALA A 1 7 ? 0.411 5.514 -8.853 1.00 0.00 7 ALA A CA 2
ATOM 1211 C C . ALA A 1 7 ? 0.856 4.523 -7.798 1.00 0.00 7 ALA A C 2
ATOM 1212 O O . ALA A 1 7 ? 1.047 3.373 -8.130 1.00 0.00 7 ALA A O 2
ATOM 1219 N N . ALA A 1 8 ? 0.947 4.925 -6.539 1.00 0.00 8 ALA A N 2
ATOM 1220 C CA . ALA A 1 8 ? 1.046 4.002 -5.440 1.00 0.00 8 ALA A CA 2
ATOM 1221 C C . ALA A 1 8 ? -0.252 3.275 -5.178 1.00 0.00 8 ALA A C 2
ATOM 1222 O O . ALA A 1 8 ? -0.425 2.132 -5.553 1.00 0.00 8 ALA A O 2
ATOM 1229 N N . ILE A 1 9 ? -1.165 3.887 -4.441 1.00 0.00 9 ILE A N 2
ATOM 1230 C CA . ILE A 1 9 ? -2.167 3.163 -3.693 1.00 0.00 9 ILE A CA 2
ATOM 1231 C C . ILE A 1 9 ? -3.270 2.629 -4.587 1.00 0.00 9 ILE A C 2
ATOM 1232 O O . ILE A 1 9 ? -3.938 1.672 -4.223 1.00 0.00 9 ILE A O 2
ATOM 1248 N N . LYS A 1 10 ? -3.474 3.229 -5.757 1.00 0.00 10 LYS A N 2
ATOM 1249 C CA . LYS A 1 10 ? -4.635 2.961 -6.567 1.00 0.00 10 LYS A CA 2
ATOM 1250 C C . LYS A 1 10 ? -4.322 1.943 -7.646 1.00 0.00 10 LYS A C 2
ATOM 1251 O O . LYS A 1 10 ? -5.166 1.140 -7.989 1.00 0.00 10 LYS A O 2
ATOM 1270 N N . ALA A 1 11 ? -3.075 1.907 -8.102 1.00 0.00 11 ALA A N 2
ATOM 1271 C CA . ALA A 1 11 ? -2.501 0.746 -8.743 1.00 0.00 11 ALA A CA 2
ATOM 1272 C C . ALA A 1 11 ? -2.602 -0.441 -7.803 1.00 0.00 11 ALA A C 2
ATOM 1273 O O . ALA A 1 11 ? -3.203 -1.458 -8.126 1.00 0.00 11 ALA A O 2
ATOM 1280 N N . ILE A 1 12 ? -2.103 -0.286 -6.580 1.00 0.00 12 ILE A N 2
ATOM 1281 C CA . ILE A 1 12 ? -2.124 -1.333 -5.584 1.00 0.00 12 ILE A CA 2
ATOM 1282 C C . ILE A 1 12 ? -3.524 -1.799 -5.230 1.00 0.00 12 ILE A C 2
ATOM 1283 O O . ILE A 1 12 ? -3.721 -3.008 -5.161 1.00 0.00 12 ILE A O 2
ATOM 1299 N N . ALA A 1 13 ? -4.536 -0.941 -5.180 1.00 0.00 13 ALA A N 2
ATOM 1300 C CA . ALA A 1 13 ? -5.894 -1.384 -4.965 1.00 0.00 13 ALA A CA 2
ATOM 1301 C C . ALA A 1 13 ? -6.478 -2.259 -6.057 1.00 0.00 13 ALA A C 2
ATOM 1302 O O . ALA A 1 13 ? -7.236 -3.176 -5.818 1.00 0.00 13 ALA A O 2
ATOM 1309 N N . ALA A 1 14 ? -6.093 -2.022 -7.310 1.00 0.00 14 ALA A N 2
ATOM 1310 C CA . ALA A 1 14 ? -6.418 -2.824 -8.468 1.00 0.00 14 ALA A CA 2
ATOM 1311 C C . ALA A 1 14 ? -5.640 -4.125 -8.524 1.00 0.00 14 ALA A C 2
ATOM 1312 O O . ALA A 1 14 ? -6.166 -5.170 -8.879 1.00 0.00 14 ALA A O 2
ATOM 1319 N N . ILE A 1 15 ? -4.386 -4.102 -8.077 1.00 0.00 15 ILE A N 2
ATOM 1320 C CA . ILE A 1 15 ? -3.538 -5.259 -7.922 1.00 0.00 15 ILE A CA 2
ATOM 1321 C C . ILE A 1 15 ? -4.075 -6.120 -6.799 1.00 0.00 15 ILE A C 2
ATOM 1322 O O . ILE A 1 15 ? -4.194 -7.311 -6.986 1.00 0.00 15 ILE A O 2
ATOM 1338 N N . ILE A 1 16 ? -4.532 -5.594 -5.666 1.00 0.00 16 ILE A N 2
ATOM 1339 C CA . ILE A 1 16 ? -5.256 -6.240 -4.592 1.00 0.00 16 ILE A CA 2
ATOM 1340 C C . ILE A 1 16 ? -6.537 -6.939 -5.016 1.00 0.00 16 ILE A C 2
ATOM 1341 O O . ILE A 1 16 ? -6.720 -8.088 -4.661 1.00 0.00 16 ILE A O 2
ATOM 1357 N N . LYS A 1 17 ? -7.385 -6.250 -5.777 1.00 0.00 17 LYS A N 2
ATOM 1358 C CA . LYS A 1 17 ? -8.570 -6.813 -6.381 1.00 0.00 17 LYS A CA 2
ATOM 1359 C C . LYS A 1 17 ? -8.265 -8.052 -7.198 1.00 0.00 17 LYS A C 2
ATOM 1360 O O . LYS A 1 17 ? -9.034 -8.998 -7.185 1.00 0.00 17 LYS A O 2
ATOM 1379 N N . ALA A 1 18 ? -7.113 -8.151 -7.843 1.00 0.00 18 ALA A N 2
ATOM 1380 C CA . ALA A 1 18 ? -6.610 -9.347 -8.467 1.00 0.00 18 ALA A CA 2
ATOM 1381 C C . ALA A 1 18 ? -5.926 -10.305 -7.522 1.00 0.00 18 ALA A C 2
ATOM 1382 O O . ALA A 1 18 ? -6.099 -11.472 -7.632 1.00 0.00 18 ALA A O 2
ATOM 1389 N N . GLY A 1 19 ? -5.169 -9.827 -6.554 1.00 0.00 19 GLY A N 2
ATOM 1390 C CA . GLY A 1 19 ? -4.242 -10.591 -5.760 1.00 0.00 19 GLY A CA 2
ATOM 1391 C C . GLY A 1 19 ? -4.733 -11.188 -4.471 1.00 0.00 19 GLY A C 2
ATOM 1392 O O . GLY A 1 19 ? -4.062 -12.026 -3.937 1.00 0.00 19 GLY A O 2
ATOM 1396 N N . GLY A 1 20 ? -5.871 -10.772 -3.939 1.00 0.00 20 GLY A N 2
ATOM 1397 C CA . GLY A 1 20 ? -6.550 -11.404 -2.839 1.00 0.00 20 GLY A CA 2
ATOM 1398 C C . GLY A 1 20 ? -5.798 -11.332 -1.530 1.00 0.00 20 GLY A C 2
ATOM 1399 O O . GLY A 1 20 ? -5.703 -12.270 -0.850 1.00 0.00 20 GLY A O 2
ATOM 1403 N N . PHE A 1 21 ? -5.248 -10.217 -1.182 1.00 0.00 21 PHE A N 2
ATOM 1404 C CA . PHE A 1 21 ? -4.392 -9.977 -0.054 1.00 0.00 21 PHE A CA 2
ATOM 1405 C C . PHE A 1 21 ? -5.026 -10.078 1.300 1.00 0.00 21 PHE A C 2
ATOM 1406 O O . PHE A 1 21 ? -4.512 -10.668 2.202 1.00 0.00 21 PHE A O 2
ATOM 1432 N N . ALA B 1 2 ? -2.238 -13.691 -2.270 1.00 0.00 24 ALA B N 2
ATOM 1433 C CA . ALA B 1 2 ? -0.973 -13.152 -1.835 1.00 0.00 24 ALA B CA 2
ATOM 1434 C C . ALA B 1 2 ? 0.223 -13.593 -2.651 1.00 0.00 24 ALA B C 2
ATOM 1435 O O . ALA B 1 2 ? 1.345 -13.252 -2.316 1.00 0.00 24 ALA B O 2
ATOM 1442 N N . LYS B 1 3 ? 0.045 -14.230 -3.799 1.00 0.00 25 LYS B N 2
ATOM 1443 C CA . LYS B 1 3 ? 1.079 -14.481 -4.768 1.00 0.00 25 LYS B CA 2
ATOM 1444 C C . LYS B 1 3 ? 1.590 -13.181 -5.353 1.00 0.00 25 LYS B C 2
ATOM 1445 O O . LYS B 1 3 ? 2.748 -13.073 -5.713 1.00 0.00 25 LYS B O 2
ATOM 1464 N N . ALA B 1 4 ? 0.761 -12.151 -5.387 1.00 0.00 26 ALA B N 2
ATOM 1465 C CA . ALA B 1 4 ? 1.047 -10.787 -5.761 1.00 0.00 26 ALA B CA 2
ATOM 1466 C C . ALA B 1 4 ? 1.848 -10.004 -4.737 1.00 0.00 26 ALA B C 2
ATOM 1467 O O . ALA B 1 4 ? 2.188 -8.858 -4.970 1.00 0.00 26 ALA B O 2
ATOM 1474 N N . ALA B 1 5 ? 2.106 -10.543 -3.554 1.00 0.00 27 ALA B N 2
ATOM 1475 C CA . ALA B 1 5 ? 2.606 -9.856 -2.386 1.00 0.00 27 ALA B CA 2
ATOM 1476 C C . ALA B 1 5 ? 4.113 -9.742 -2.252 1.00 0.00 27 ALA B C 2
ATOM 1477 O O . ALA B 1 5 ? 4.621 -9.449 -1.177 1.00 0.00 27 ALA B O 2
ATOM 1484 N N . ALA B 1 6 ? 4.834 -9.874 -3.359 1.00 0.00 28 ALA B N 2
ATOM 1485 C CA . ALA B 1 6 ? 6.093 -9.209 -3.591 1.00 0.00 28 ALA B CA 2
ATOM 1486 C C . ALA B 1 6 ? 5.965 -8.124 -4.637 1.00 0.00 28 ALA B C 2
ATOM 1487 O O . ALA B 1 6 ? 6.328 -6.980 -4.422 1.00 0.00 28 ALA B O 2
ATOM 1494 N N . ALA B 1 7 ? 5.337 -8.415 -5.771 1.00 0.00 29 ALA B N 2
ATOM 1495 C CA . ALA B 1 7 ? 5.179 -7.566 -6.929 1.00 0.00 29 ALA B CA 2
ATOM 1496 C C . ALA B 1 7 ? 4.419 -6.289 -6.635 1.00 0.00 29 ALA B C 2
ATOM 1497 O O . ALA B 1 7 ? 4.773 -5.245 -7.156 1.00 0.00 29 ALA B O 2
ATOM 1504 N N . ALA B 1 8 ? 3.422 -6.328 -5.763 1.00 0.00 30 ALA B N 2
ATOM 1505 C CA . ALA B 1 8 ? 2.677 -5.167 -5.337 1.00 0.00 30 ALA B CA 2
ATOM 1506 C C . ALA B 1 8 ? 3.539 -4.261 -4.487 1.00 0.00 30 ALA B C 2
ATOM 1507 O O . ALA B 1 8 ? 3.508 -3.048 -4.591 1.00 0.00 30 ALA B O 2
ATOM 1514 N N . ILE B 1 9 ? 4.350 -4.873 -3.628 1.00 0.00 31 ILE B N 2
ATOM 1515 C CA . ILE B 1 9 ? 5.170 -4.177 -2.665 1.00 0.00 31 ILE B CA 2
ATOM 1516 C C . ILE B 1 9 ? 6.327 -3.493 -3.370 1.00 0.00 31 ILE B C 2
ATOM 1517 O O . ILE B 1 9 ? 6.651 -2.357 -3.062 1.00 0.00 31 ILE B O 2
ATOM 1533 N N . LYS B 1 10 ? 6.956 -4.186 -4.313 1.00 0.00 32 LYS B N 2
ATOM 1534 C CA . LYS B 1 10 ? 8.155 -3.750 -4.987 1.00 0.00 32 LYS B CA 2
ATOM 1535 C C . LYS B 1 10 ? 7.900 -2.630 -5.976 1.00 0.00 32 LYS B C 2
ATOM 1536 O O . LYS B 1 10 ? 8.790 -1.845 -6.233 1.00 0.00 32 LYS B O 2
ATOM 1555 N N . ALA B 1 11 ? 6.660 -2.500 -6.428 1.00 0.00 33 ALA B N 2
ATOM 1556 C CA . ALA B 1 11 ? 6.120 -1.278 -6.972 1.00 0.00 33 ALA B CA 2
ATOM 1557 C C . ALA B 1 11 ? 5.996 -0.187 -5.928 1.00 0.00 33 ALA B C 2
ATOM 1558 O O . ALA B 1 11 ? 6.742 0.778 -5.959 1.00 0.00 33 ALA B O 2
ATOM 1565 N N . ILE B 1 12 ? 5.112 -0.378 -4.951 1.00 0.00 34 ILE B N 2
ATOM 1566 C CA . ILE B 1 12 ? 4.706 0.684 -4.060 1.00 0.00 34 ILE B CA 2
ATOM 1567 C C . ILE B 1 12 ? 5.867 1.210 -3.236 1.00 0.00 34 ILE B C 2
ATOM 1568 O O . ILE B 1 12 ? 6.077 2.417 -3.251 1.00 0.00 34 ILE B O 2
ATOM 1584 N N . ALA B 1 13 ? 6.679 0.370 -2.597 1.00 0.00 35 ALA B N 2
ATOM 1585 C CA . ALA B 1 13 ? 7.757 0.817 -1.747 1.00 0.00 35 ALA B CA 2
ATOM 1586 C C . ALA B 1 13 ? 8.967 1.354 -2.483 1.00 0.00 35 ALA B C 2
ATOM 1587 O O . ALA B 1 13 ? 9.960 1.609 -1.877 1.00 0.00 35 ALA B O 2
ATOM 1594 N N . ALA B 1 14 ? 8.860 1.591 -3.773 1.00 0.00 36 ALA B N 2
ATOM 1595 C CA . ALA B 1 14 ? 9.670 2.489 -4.560 1.00 0.00 36 ALA B CA 2
ATOM 1596 C C . ALA B 1 14 ? 8.971 3.767 -4.935 1.00 0.00 36 ALA B C 2
ATOM 1597 O O . ALA B 1 14 ? 9.517 4.845 -4.790 1.00 0.00 36 ALA B O 2
ATOM 1604 N N . ILE B 1 15 ? 7.698 3.693 -5.316 1.00 0.00 37 ILE B N 2
ATOM 1605 C CA . ILE B 1 15 ? 6.799 4.790 -5.587 1.00 0.00 37 ILE B CA 2
ATOM 1606 C C . ILE B 1 15 ? 6.634 5.700 -4.385 1.00 0.00 37 ILE B C 2
ATOM 1607 O O . ILE B 1 15 ? 6.688 6.912 -4.520 1.00 0.00 37 ILE B O 2
ATOM 1623 N N . ILE B 1 16 ? 6.554 5.165 -3.171 1.00 0.00 38 ILE B N 2
ATOM 1624 C CA . ILE B 1 16 ? 6.638 5.768 -1.859 1.00 0.00 38 ILE B CA 2
ATOM 1625 C C . ILE B 1 16 ? 7.781 6.764 -1.780 1.00 0.00 38 ILE B C 2
ATOM 1626 O O . ILE B 1 16 ? 7.617 7.930 -1.487 1.00 0.00 38 ILE B O 2
ATOM 1642 N N . LYS B 1 17 ? 8.985 6.251 -1.997 1.00 0.00 39 LYS B N 2
ATOM 1643 C CA . LYS B 1 17 ? 10.278 6.885 -1.874 1.00 0.00 39 LYS B CA 2
ATOM 1644 C C . LYS B 1 17 ? 10.467 7.971 -2.917 1.00 0.00 39 LYS B C 2
ATOM 1645 O O . LYS B 1 17 ? 11.019 9.008 -2.643 1.00 0.00 39 LYS B O 2
ATOM 1664 N N . ALA B 1 18 ? 9.964 7.721 -4.115 1.00 0.00 40 ALA B N 2
ATOM 1665 C CA . ALA B 1 18 ? 9.959 8.592 -5.267 1.00 0.00 40 ALA B CA 2
ATOM 1666 C C . ALA B 1 18 ? 8.945 9.712 -5.152 1.00 0.00 40 ALA B C 2
ATOM 1667 O O . ALA B 1 18 ? 9.241 10.834 -5.525 1.00 0.00 40 ALA B O 2
ATOM 1674 N N . GLY B 1 19 ? 7.773 9.447 -4.590 1.00 0.00 41 GLY B N 2
ATOM 1675 C CA . GLY B 1 19 ? 6.817 10.438 -4.200 1.00 0.00 41 GLY B CA 2
ATOM 1676 C C . GLY B 1 19 ? 7.348 11.376 -3.143 1.00 0.00 41 GLY B C 2
ATOM 1677 O O . GLY B 1 19 ? 7.429 12.572 -3.337 1.00 0.00 41 GLY B O 2
ATOM 1681 N N . GLY B 1 20 ? 7.739 10.801 -2.017 1.00 0.00 42 GLY B N 2
ATOM 1682 C CA . GLY B 1 20 ? 8.132 11.469 -0.813 1.00 0.00 42 GLY B CA 2
ATOM 1683 C C . GLY B 1 20 ? 7.153 11.321 0.330 1.00 0.00 42 GLY B C 2
ATOM 1684 O O . GLY B 1 20 ? 7.207 12.067 1.263 1.00 0.00 42 GLY B O 2
ATOM 1688 N N . PHE B 1 21 ? 6.256 10.374 0.274 1.00 0.00 43 PHE B N 2
ATOM 1689 C CA . PHE B 1 21 ? 5.247 10.091 1.258 1.00 0.00 43 PHE B CA 2
ATOM 1690 C C . PHE B 1 21 ? 5.556 8.903 2.127 1.00 0.00 43 PHE B C 2
ATOM 1691 O O . PHE B 1 21 ? 4.945 8.671 3.142 1.00 0.00 43 PHE B O 2
ATOM 1717 N N . ALA C 1 2 ? -6.776 11.489 -1.176 1.00 0.00 46 ALA C N 2
ATOM 1718 C CA . ALA C 1 2 ? -5.436 11.529 -0.649 1.00 0.00 46 ALA C CA 2
ATOM 1719 C C . ALA C 1 2 ? -5.259 12.440 0.548 1.00 0.00 46 ALA C C 2
ATOM 1720 O O . ALA C 1 2 ? -4.162 12.547 1.063 1.00 0.00 46 ALA C O 2
ATOM 1727 N N . LYS C 1 3 ? -6.306 13.048 1.089 1.00 0.00 47 LYS C N 2
ATOM 1728 C CA . LYS C 1 3 ? -6.368 13.533 2.445 1.00 0.00 47 LYS C CA 2
ATOM 1729 C C . LYS C 1 3 ? -6.098 12.473 3.487 1.00 0.00 47 LYS C C 2
ATOM 1730 O O . LYS C 1 3 ? -5.398 12.732 4.416 1.00 0.00 47 LYS C O 2
ATOM 1749 N N . ALA C 1 4 ? -6.530 11.250 3.237 1.00 0.00 48 ALA C N 2
ATOM 1750 C CA . ALA C 1 4 ? -6.267 10.040 3.971 1.00 0.00 48 ALA C CA 2
ATOM 1751 C C . ALA C 1 4 ? -4.902 9.423 3.743 1.00 0.00 48 ALA C C 2
ATOM 1752 O O . ALA C 1 4 ? -4.604 8.384 4.307 1.00 0.00 48 ALA C O 2
ATOM 1759 N N . ALA C 1 5 ? -4.041 10.024 2.926 1.00 0.00 49 ALA C N 2
ATOM 1760 C CA . ALA C 1 5 ? -2.739 9.498 2.594 1.00 0.00 49 ALA C CA 2
ATOM 1761 C C . ALA C 1 5 ? -1.824 9.303 3.789 1.00 0.00 49 ALA C C 2
ATOM 1762 O O . ALA C 1 5 ? -1.401 8.182 4.033 1.00 0.00 49 ALA C O 2
ATOM 1769 N N . ALA C 1 6 ? -1.578 10.308 4.625 1.00 0.00 50 ALA C N 2
ATOM 1770 C CA . ALA C 1 6 ? -0.698 10.241 5.770 1.00 0.00 50 ALA C CA 2
ATOM 1771 C C . ALA C 1 6 ? -1.138 9.252 6.827 1.00 0.00 50 ALA C C 2
ATOM 1772 O O . ALA C 1 6 ? -0.362 8.874 7.649 1.00 0.00 50 ALA C O 2
ATOM 1779 N N . ALA C 1 7 ? -2.344 8.720 6.785 1.00 0.00 51 ALA C N 2
ATOM 1780 C CA . ALA C 1 7 ? -2.775 7.529 7.477 1.00 0.00 51 ALA C CA 2
ATOM 1781 C C . ALA C 1 7 ? -2.553 6.228 6.735 1.00 0.00 51 ALA C C 2
ATOM 1782 O O . ALA C 1 7 ? -2.034 5.287 7.311 1.00 0.00 51 ALA C O 2
ATOM 1789 N N . ALA C 1 8 ? -2.876 6.127 5.451 1.00 0.00 52 ALA C N 2
ATOM 1790 C CA . ALA C 1 8 ? -2.755 4.920 4.671 1.00 0.00 52 ALA C CA 2
ATOM 1791 C C . ALA C 1 8 ? -1.308 4.500 4.512 1.00 0.00 52 ALA C C 2
ATOM 1792 O O . ALA C 1 8 ? -0.929 3.356 4.711 1.00 0.00 52 ALA C O 2
ATOM 1799 N N . ILE C 1 9 ? -0.503 5.476 4.096 1.00 0.00 53 ILE C N 2
ATOM 1800 C CA . ILE C 1 9 ? 0.885 5.312 3.732 1.00 0.00 53 ILE C CA 2
ATOM 1801 C C . ILE C 1 9 ? 1.696 4.907 4.948 1.00 0.00 53 ILE C C 2
ATOM 1802 O O . ILE C 1 9 ? 2.518 4.011 4.853 1.00 0.00 53 ILE C O 2
ATOM 1818 N N . LYS C 1 10 ? 1.446 5.518 6.099 1.00 0.00 54 LYS C N 2
ATOM 1819 C CA . LYS C 1 10 ? 2.097 5.210 7.352 1.00 0.00 54 LYS C CA 2
ATOM 1820 C C . LYS C 1 10 ? 1.740 3.839 7.897 1.00 0.00 54 LYS C C 2
ATOM 1821 O O . LYS C 1 10 ? 2.595 3.154 8.372 1.00 0.00 54 LYS C O 2
ATOM 1840 N N . ALA C 1 11 ? 0.509 3.404 7.719 1.00 0.00 55 ALA C N 2
ATOM 1841 C CA . ALA C 1 11 ? 0.044 2.087 8.084 1.00 0.00 55 ALA C CA 2
ATOM 1842 C C . ALA C 1 11 ? 0.493 0.967 7.168 1.00 0.00 55 ALA C C 2
ATOM 1843 O O . ALA C 1 11 ? 0.317 -0.203 7.468 1.00 0.00 55 ALA C O 2
ATOM 1850 N N . ILE C 1 12 ? 1.126 1.311 6.058 1.00 0.00 56 ILE C N 2
ATOM 1851 C CA . ILE C 1 12 ? 1.869 0.405 5.211 1.00 0.00 56 ILE C CA 2
ATOM 1852 C C . ILE C 1 12 ? 3.370 0.617 5.293 1.00 0.00 56 ILE C C 2
ATOM 1853 O O . ILE C 1 12 ? 4.037 -0.298 5.759 1.00 0.00 56 ILE C O 2
ATOM 1869 N N . ALA C 1 13 ? 3.956 1.768 4.962 1.00 0.00 57 ALA C N 2
ATOM 1870 C CA . ALA C 1 13 ? 5.373 1.909 4.727 1.00 0.00 57 ALA C CA 2
ATOM 1871 C C . ALA C 1 13 ? 6.245 1.855 5.959 1.00 0.00 57 ALA C C 2
ATOM 1872 O O . ALA C 1 13 ? 7.427 1.674 5.827 1.00 0.00 57 ALA C O 2
ATOM 1879 N N . ALA C 1 14 ? 5.661 1.864 7.149 1.00 0.00 58 ALA C N 2
ATOM 1880 C CA . ALA C 1 14 ? 6.332 1.504 8.376 1.00 0.00 58 ALA C CA 2
ATOM 1881 C C . ALA C 1 14 ? 6.232 0.027 8.701 1.00 0.00 58 ALA C C 2
ATOM 1882 O O . ALA C 1 14 ? 7.123 -0.544 9.265 1.00 0.00 58 ALA C O 2
ATOM 1889 N N . ILE C 1 15 ? 5.179 -0.634 8.273 1.00 0.00 59 ILE C N 2
ATOM 1890 C CA . ILE C 1 15 ? 4.892 -2.045 8.381 1.00 0.00 59 ILE C CA 2
ATOM 1891 C C . ILE C 1 15 ? 5.679 -2.840 7.355 1.00 0.00 59 ILE C C 2
ATOM 1892 O O . ILE C 1 15 ? 6.230 -3.852 7.754 1.00 0.00 59 ILE C O 2
ATOM 1908 N N . ILE C 1 16 ? 5.834 -2.390 6.117 1.00 0.00 60 ILE C N 2
ATOM 1909 C CA . ILE C 1 16 ? 6.775 -2.821 5.110 1.00 0.00 60 ILE C CA 2
ATOM 1910 C C . ILE C 1 16 ? 8.097 -3.260 5.710 1.00 0.00 60 ILE C C 2
ATOM 1911 O O . ILE C 1 16 ? 8.563 -4.367 5.487 1.00 0.00 60 ILE C O 2
ATOM 1927 N N . LYS C 1 17 ? 8.688 -2.322 6.437 1.00 0.00 61 LYS C N 2
ATOM 1928 C CA . LYS C 1 17 ? 10.031 -2.321 6.963 1.00 0.00 61 LYS C CA 2
ATOM 1929 C C . LYS C 1 17 ? 10.209 -3.299 8.105 1.00 0.00 61 LYS C C 2
ATOM 1930 O O . LYS C 1 17 ? 11.173 -4.027 8.170 1.00 0.00 61 LYS C O 2
ATOM 1949 N N . ALA C 1 18 ? 9.195 -3.349 8.956 1.00 0.00 62 ALA C N 2
ATOM 1950 C CA . ALA C 1 18 ? 9.045 -4.299 10.028 1.00 0.00 62 ALA C CA 2
ATOM 1951 C C . ALA C 1 18 ? 8.785 -5.694 9.517 1.00 0.00 62 ALA C C 2
ATOM 1952 O O . ALA C 1 18 ? 9.330 -6.614 10.077 1.00 0.00 62 ALA C O 2
ATOM 1959 N N . GLY C 1 19 ? 8.017 -5.825 8.446 1.00 0.00 63 GLY C N 2
ATOM 1960 C CA . GLY C 1 19 ? 7.713 -7.088 7.816 1.00 0.00 63 GLY C CA 2
ATOM 1961 C C . GLY C 1 19 ? 8.892 -7.663 7.066 1.00 0.00 63 GLY C C 2
ATOM 1962 O O . GLY C 1 19 ? 9.269 -8.796 7.290 1.00 0.00 63 GLY C O 2
ATOM 1966 N N . GLY C 1 20 ? 9.464 -6.888 6.168 1.00 0.00 64 GLY C N 2
ATOM 1967 C CA . GLY C 1 20 ? 10.551 -7.224 5.287 1.00 0.00 64 GLY C CA 2
ATOM 1968 C C . GLY C 1 20 ? 10.093 -7.538 3.886 1.00 0.00 64 GLY C C 2
ATOM 1969 O O . GLY C 1 20 ? 10.716 -8.340 3.267 1.00 0.00 64 GLY C O 2
ATOM 1973 N N . PHE C 1 21 ? 9.025 -6.968 3.390 1.00 0.00 65 PHE C N 2
ATOM 1974 C CA . PHE C 1 21 ? 8.392 -7.265 2.130 1.00 0.00 65 PHE C CA 2
ATOM 1975 C C . PHE C 1 21 ? 8.596 -6.239 1.039 1.00 0.00 65 PHE C C 2
ATOM 1976 O O . PHE C 1 21 ? 8.376 -6.544 -0.120 1.00 0.00 65 PHE C O 2
ATOM 2002 N N . ALA D 1 2 ? 6.220 -11.184 3.877 1.00 0.00 68 ALA D N 2
ATOM 2003 C CA . ALA D 1 2 ? 4.796 -11.120 3.667 1.00 0.00 68 ALA D CA 2
ATOM 2004 C C . ALA D 1 2 ? 3.962 -11.673 4.793 1.00 0.00 68 ALA D C 2
ATOM 2005 O O . ALA D 1 2 ? 2.752 -11.586 4.758 1.00 0.00 68 ALA D O 2
ATOM 2012 N N . LYS D 1 3 ? 4.583 -12.175 5.850 1.00 0.00 69 LYS D N 2
ATOM 2013 C CA . LYS D 1 3 ? 3.945 -12.482 7.105 1.00 0.00 69 LYS D CA 2
ATOM 2014 C C . LYS D 1 3 ? 3.197 -11.317 7.723 1.00 0.00 69 LYS D C 2
ATOM 2015 O O . LYS D 1 3 ? 2.226 -11.515 8.420 1.00 0.00 69 LYS D O 2
ATOM 2034 N N . ALA D 1 4 ? 3.590 -10.091 7.425 1.00 0.00 70 ALA D N 2
ATOM 2035 C CA . ALA D 1 4 ? 2.972 -8.836 7.792 1.00 0.00 70 ALA D CA 2
ATOM 2036 C C . ALA D 1 4 ? 1.847 -8.392 6.881 1.00 0.00 70 ALA D C 2
ATOM 2037 O O . ALA D 1 4 ? 1.136 -7.459 7.183 1.00 0.00 70 ALA D O 2
ATOM 2044 N N . ALA D 1 5 ? 1.716 -9.014 5.716 1.00 0.00 71 ALA D N 2
ATOM 2045 C CA . ALA D 1 5 ? 0.925 -8.478 4.634 1.00 0.00 71 ALA D CA 2
ATOM 2046 C C . ALA D 1 5 ? -0.556 -8.427 4.935 1.00 0.00 71 ALA D C 2
ATOM 2047 O O . ALA D 1 5 ? -1.177 -7.397 4.731 1.00 0.00 71 ALA D O 2
ATOM 2054 N N . ALA D 1 6 ? -1.162 -9.465 5.498 1.00 0.00 72 ALA D N 2
ATOM 2055 C CA . ALA D 1 6 ? -2.551 -9.407 5.872 1.00 0.00 72 ALA D CA 2
ATOM 2056 C C . ALA D 1 6 ? -2.841 -8.318 6.863 1.00 0.00 72 ALA D C 2
ATOM 2057 O O . ALA D 1 6 ? -3.786 -7.727 6.792 1.00 0.00 72 ALA D O 2
ATOM 2064 N N . ALA D 1 7 ? -1.975 -7.970 7.764 1.00 0.00 73 ALA D N 2
ATOM 2065 C CA . ALA D 1 7 ? -2.092 -6.840 8.648 1.00 0.00 73 ALA D CA 2
ATOM 2066 C C . ALA D 1 7 ? -1.913 -5.507 7.956 1.00 0.00 73 ALA D C 2
ATOM 2067 O O . ALA D 1 7 ? -2.577 -4.549 8.290 1.00 0.00 73 ALA D O 2
ATOM 2074 N N . ALA D 1 8 ? -0.996 -5.422 7.005 1.00 0.00 74 ALA D N 2
ATOM 2075 C CA . ALA D 1 8 ? -0.609 -4.218 6.326 1.00 0.00 74 ALA D CA 2
ATOM 2076 C C . ALA D 1 8 ? -1.689 -3.802 5.352 1.00 0.00 74 ALA D C 2
ATOM 2077 O O . ALA D 1 8 ? -2.124 -2.662 5.297 1.00 0.00 74 ALA D O 2
ATOM 2084 N N . ILE D 1 9 ? -2.115 -4.754 4.539 1.00 0.00 75 ILE D N 2
ATOM 2085 C CA . ILE D 1 9 ? -3.029 -4.587 3.434 1.00 0.00 75 ILE D CA 2
ATOM 2086 C C . ILE D 1 9 ? -4.438 -4.342 3.938 1.00 0.00 75 ILE D C 2
ATOM 2087 O O . ILE D 1 9 ? -5.185 -3.552 3.376 1.00 0.00 75 ILE D O 2
ATOM 2103 N N . LYS D 1 10 ? -4.806 -5.020 5.017 1.00 0.00 76 LYS D N 2
ATOM 2104 C CA . LYS D 1 10 ? -6.107 -4.893 5.628 1.00 0.00 76 LYS D CA 2
ATOM 2105 C C . LYS D 1 10 ? -6.296 -3.596 6.391 1.00 0.00 76 LYS D C 2
ATOM 2106 O O . LYS D 1 10 ? -7.417 -3.135 6.490 1.00 0.00 76 LYS D O 2
ATOM 2125 N N . ALA D 1 11 ? -5.226 -2.926 6.806 1.00 0.00 77 ALA D N 2
ATOM 2126 C CA . ALA D 1 11 ? -5.258 -1.513 7.065 1.00 0.00 77 ALA D CA 2
ATOM 2127 C C . ALA D 1 11 ? -5.472 -0.743 5.779 1.00 0.00 77 ALA D C 2
ATOM 2128 O O . ALA D 1 11 ? -6.512 -0.124 5.606 1.00 0.00 77 ALA D O 2
ATOM 2135 N N . ILE D 1 12 ? -4.545 -0.782 4.828 1.00 0.00 78 ILE D N 2
ATOM 2136 C CA . ILE D 1 12 ? -4.505 0.147 3.721 1.00 0.00 78 ILE D CA 2
ATOM 2137 C C . ILE D 1 12 ? -5.726 0.053 2.825 1.00 0.00 78 ILE D C 2
ATOM 2138 O O . ILE D 1 12 ? -6.304 1.081 2.491 1.00 0.00 78 ILE D O 2
ATOM 2154 N N . ALA D 1 13 ? -6.216 -1.142 2.498 1.00 0.00 79 ALA D N 2
ATOM 2155 C CA . ALA D 1 13 ? -7.419 -1.287 1.714 1.00 0.00 79 ALA D CA 2
ATOM 2156 C C . ALA D 1 13 ? -8.686 -0.758 2.366 1.00 0.00 79 ALA D C 2
ATOM 2157 O O . ALA D 1 13 ? -9.602 -0.308 1.700 1.00 0.00 79 ALA D O 2
ATOM 2164 N N . ALA D 1 14 ? -8.755 -0.833 3.690 1.00 0.00 80 ALA D N 2
ATOM 2165 C CA . ALA D 1 14 ? -9.856 -0.353 4.492 1.00 0.00 80 ALA D CA 2
ATOM 2166 C C . ALA D 1 14 ? -9.753 1.134 4.764 1.00 0.00 80 ALA D C 2
ATOM 2167 O O . ALA D 1 14 ? -10.726 1.856 4.873 1.00 0.00 80 ALA D O 2
ATOM 2174 N N . ILE D 1 15 ? -8.537 1.663 4.825 1.00 0.00 81 ILE D N 2
ATOM 2175 C CA . ILE D 1 15 ? -8.248 3.075 4.921 1.00 0.00 81 ILE D CA 2
ATOM 2176 C C . ILE D 1 15 ? -8.557 3.726 3.584 1.00 0.00 81 ILE D C 2
ATOM 2177 O O . ILE D 1 15 ? -9.114 4.809 3.560 1.00 0.00 81 ILE D O 2
ATOM 2193 N N . ILE D 1 16 ? -8.256 3.082 2.460 1.00 0.00 82 ILE D N 2
ATOM 2194 C CA . ILE D 1 16 ? -8.739 3.421 1.144 1.00 0.00 82 ILE D CA 2
ATOM 2195 C C . ILE D 1 16 ? -10.251 3.556 1.098 1.00 0.00 82 ILE D C 2
ATOM 2196 O O . ILE D 1 16 ? -10.763 4.579 0.687 1.00 0.00 82 ILE D O 2
ATOM 2212 N N . LYS D 1 17 ? -10.947 2.530 1.575 1.00 0.00 83 LYS D N 2
ATOM 2213 C CA . LYS D 1 17 ? -12.387 2.518 1.673 1.00 0.00 83 LYS D CA 2
ATOM 2214 C C . LYS D 1 17 ? -12.957 3.668 2.488 1.00 0.00 83 LYS D C 2
ATOM 2215 O O . LYS D 1 17 ? -14.062 4.116 2.213 1.00 0.00 83 LYS D O 2
ATOM 2234 N N . ALA D 1 18 ? -12.216 4.221 3.438 1.00 0.00 84 ALA D N 2
ATOM 2235 C CA . ALA D 1 18 ? -12.523 5.436 4.154 1.00 0.00 84 ALA D CA 2
ATOM 2236 C C . ALA D 1 18 ? -12.113 6.678 3.398 1.00 0.00 84 ALA D C 2
ATOM 2237 O O . ALA D 1 18 ? -12.906 7.585 3.262 1.00 0.00 84 ALA D O 2
ATOM 2244 N N . GLY D 1 19 ? -10.898 6.778 2.886 1.00 0.00 85 GLY D N 2
ATOM 2245 C CA . GLY D 1 19 ? -10.353 7.925 2.201 1.00 0.00 85 GLY D CA 2
ATOM 2246 C C . GLY D 1 19 ? -11.064 8.295 0.913 1.00 0.00 85 GLY D C 2
ATOM 2247 O O . GLY D 1 19 ? -11.360 9.439 0.685 1.00 0.00 85 GLY D O 2
ATOM 2251 N N . GLY D 1 20 ? -11.340 7.339 0.053 1.00 0.00 86 GLY D N 2
ATOM 2252 C CA . GLY D 1 20 ? -11.896 7.508 -1.263 1.00 0.00 86 GLY D CA 2
ATOM 2253 C C . GLY D 1 20 ? -10.842 7.861 -2.285 1.00 0.00 86 GLY D C 2
ATOM 2254 O O . GLY D 1 20 ? -11.053 8.667 -3.134 1.00 0.00 86 GLY D O 2
ATOM 2258 N N . PHE D 1 21 ? -9.675 7.254 -2.214 1.00 0.00 87 PHE D N 2
ATOM 2259 C CA . PHE D 1 21 ? -8.519 7.505 -3.034 1.00 0.00 87 PHE D CA 2
ATOM 2260 C C . PHE D 1 21 ? -8.761 7.364 -4.512 1.00 0.00 87 PHE D C 2
ATOM 2261 O O . PHE D 1 21 ? -8.152 8.029 -5.309 1.00 0.00 87 PHE D O 2
ATOM 2287 N N . ALA A 1 2 ? 3.092 13.249 -2.148 1.00 0.00 2 ALA A N 3
ATOM 2288 C CA . ALA A 1 2 ? 1.822 12.596 -2.370 1.00 0.00 2 ALA A CA 3
ATOM 2289 C C . ALA A 1 2 ? 1.212 12.850 -3.730 1.00 0.00 2 ALA A C 3
ATOM 2290 O O . ALA A 1 2 ? 0.087 12.443 -3.960 1.00 0.00 2 ALA A O 3
ATOM 2297 N N . LYS A 1 3 ? 1.930 13.455 -4.666 1.00 0.00 3 LYS A N 3
ATOM 2298 C CA . LYS A 1 3 ? 1.582 13.560 -6.063 1.00 0.00 3 LYS A CA 3
ATOM 2299 C C . LYS A 1 3 ? 1.524 12.207 -6.732 1.00 0.00 3 LYS A C 3
ATOM 2300 O O . LYS A 1 3 ? 0.745 11.991 -7.630 1.00 0.00 3 LYS A O 3
ATOM 2319 N N . ALA A 1 4 ? 2.298 11.246 -6.250 1.00 0.00 4 ALA A N 3
ATOM 2320 C CA . ALA A 1 4 ? 2.326 9.846 -6.588 1.00 0.00 4 ALA A CA 3
ATOM 2321 C C . ALA A 1 4 ? 1.122 9.054 -6.125 1.00 0.00 4 ALA A C 3
ATOM 2322 O O . ALA A 1 4 ? 0.921 7.895 -6.467 1.00 0.00 4 ALA A O 3
ATOM 2329 N N . ALA A 1 5 ? 0.289 9.633 -5.270 1.00 0.00 5 ALA A N 3
ATOM 2330 C CA . ALA A 1 5 ? -0.743 8.979 -4.497 1.00 0.00 5 ALA A CA 3
ATOM 2331 C C . ALA A 1 5 ? -2.091 8.810 -5.163 1.00 0.00 5 ALA A C 3
ATOM 2332 O O . ALA A 1 5 ? -3.044 8.402 -4.530 1.00 0.00 5 ALA A O 3
ATOM 2339 N N . ALA A 1 6 ? -2.214 9.021 -6.456 1.00 0.00 6 ALA A N 3
ATOM 2340 C CA . ALA A 1 6 ? -3.133 8.296 -7.300 1.00 0.00 6 ALA A CA 3
ATOM 2341 C C . ALA A 1 6 ? -2.451 7.098 -7.925 1.00 0.00 6 ALA A C 3
ATOM 2342 O O . ALA A 1 6 ? -2.920 5.993 -7.726 1.00 0.00 6 ALA A O 3
ATOM 2349 N N . ALA A 1 7 ? -1.329 7.281 -8.609 1.00 0.00 7 ALA A N 3
ATOM 2350 C CA . ALA A 1 7 ? -0.634 6.274 -9.374 1.00 0.00 7 ALA A CA 3
ATOM 2351 C C . ALA A 1 7 ? -0.276 5.034 -8.589 1.00 0.00 7 ALA A C 3
ATOM 2352 O O . ALA A 1 7 ? -0.380 3.930 -9.096 1.00 0.00 7 ALA A O 3
ATOM 2359 N N . ALA A 1 8 ? 0.110 5.193 -7.326 1.00 0.00 8 ALA A N 3
ATOM 2360 C CA . ALA A 1 8 ? 0.532 4.102 -6.479 1.00 0.00 8 ALA A CA 3
ATOM 2361 C C . ALA A 1 8 ? -0.654 3.239 -6.101 1.00 0.00 8 ALA A C 3
ATOM 2362 O O . ALA A 1 8 ? -0.644 2.050 -6.228 1.00 0.00 8 ALA A O 3
ATOM 2369 N N . ILE A 1 9 ? -1.717 3.916 -5.706 1.00 0.00 9 ILE A N 3
ATOM 2370 C CA . ILE A 1 9 ? -2.965 3.338 -5.269 1.00 0.00 9 ILE A CA 3
ATOM 2371 C C . ILE A 1 9 ? -3.679 2.622 -6.401 1.00 0.00 9 ILE A C 3
ATOM 2372 O O . ILE A 1 9 ? -4.185 1.528 -6.218 1.00 0.00 9 ILE A O 3
ATOM 2388 N N . LYS A 1 10 ? -3.717 3.231 -7.583 1.00 0.00 10 LYS A N 3
ATOM 2389 C CA . LYS A 1 10 ? -4.363 2.703 -8.763 1.00 0.00 10 LYS A CA 3
ATOM 2390 C C . LYS A 1 10 ? -3.702 1.465 -9.334 1.00 0.00 10 LYS A C 3
ATOM 2391 O O . LYS A 1 10 ? -4.399 0.625 -9.853 1.00 0.00 10 LYS A O 3
ATOM 2410 N N . ALA A 1 11 ? -2.411 1.292 -9.131 1.00 0.00 11 ALA A N 3
ATOM 2411 C CA . ALA A 1 11 ? -1.790 -0.004 -9.189 1.00 0.00 11 ALA A CA 3
ATOM 2412 C C . ALA A 1 11 ? -2.312 -0.911 -8.092 1.00 0.00 11 ALA A C 3
ATOM 2413 O O . ALA A 1 11 ? -2.931 -1.930 -8.356 1.00 0.00 11 ALA A O 3
ATOM 2420 N N . ILE A 1 12 ? -2.043 -0.554 -6.841 1.00 0.00 12 ILE A N 3
ATOM 2421 C CA . ILE A 1 12 ? -2.164 -1.450 -5.716 1.00 0.00 12 ILE A CA 3
ATOM 2422 C C . ILE A 1 12 ? -3.589 -1.920 -5.491 1.00 0.00 12 ILE A C 3
ATOM 2423 O O . ILE A 1 12 ? -3.741 -3.123 -5.316 1.00 0.00 12 ILE A O 3
ATOM 2439 N N . ALA A 1 13 ? -4.636 -1.101 -5.561 1.00 0.00 13 ALA A N 3
ATOM 2440 C CA . ALA A 1 13 ? -5.996 -1.561 -5.378 1.00 0.00 13 ALA A CA 3
ATOM 2441 C C . ALA A 1 13 ? -6.457 -2.558 -6.429 1.00 0.00 13 ALA A C 3
ATOM 2442 O O . ALA A 1 13 ? -7.224 -3.451 -6.114 1.00 0.00 13 ALA A O 3
ATOM 2449 N N . ALA A 1 14 ? -5.960 -2.441 -7.657 1.00 0.00 14 ALA A N 3
ATOM 2450 C CA . ALA A 1 14 ? -6.219 -3.370 -8.730 1.00 0.00 14 ALA A CA 3
ATOM 2451 C C . ALA A 1 14 ? -5.430 -4.657 -8.609 1.00 0.00 14 ALA A C 3
ATOM 2452 O O . ALA A 1 14 ? -5.938 -5.721 -8.883 1.00 0.00 14 ALA A O 3
ATOM 2459 N N . ILE A 1 15 ? -4.219 -4.578 -8.080 1.00 0.00 15 ILE A N 3
ATOM 2460 C CA . ILE A 1 15 ? -3.377 -5.692 -7.704 1.00 0.00 15 ILE A CA 3
ATOM 2461 C C . ILE A 1 15 ? -3.971 -6.465 -6.540 1.00 0.00 15 ILE A C 3
ATOM 2462 O O . ILE A 1 15 ? -4.018 -7.685 -6.540 1.00 0.00 15 ILE A O 3
ATOM 2478 N N . ILE A 1 16 ? -4.476 -5.795 -5.507 1.00 0.00 16 ILE A N 3
ATOM 2479 C CA . ILE A 1 16 ? -5.236 -6.325 -4.399 1.00 0.00 16 ILE A CA 3
ATOM 2480 C C . ILE A 1 16 ? -6.470 -7.101 -4.821 1.00 0.00 16 ILE A C 3
ATOM 2481 O O . ILE A 1 16 ? -6.707 -8.178 -4.304 1.00 0.00 16 ILE A O 3
ATOM 2497 N N . LYS A 1 17 ? -7.187 -6.595 -5.816 1.00 0.00 17 LYS A N 3
ATOM 2498 C CA . LYS A 1 17 ? -8.326 -7.240 -6.425 1.00 0.00 17 LYS A CA 3
ATOM 2499 C C . LYS A 1 17 ? -7.981 -8.573 -7.058 1.00 0.00 17 LYS A C 3
ATOM 2500 O O . LYS A 1 17 ? -8.824 -9.439 -7.117 1.00 0.00 17 LYS A O 3
ATOM 2519 N N . ALA A 1 18 ? -6.749 -8.775 -7.507 1.00 0.00 18 ALA A N 3
ATOM 2520 C CA . ALA A 1 18 ? -6.250 -10.049 -7.953 1.00 0.00 18 ALA A CA 3
ATOM 2521 C C . ALA A 1 18 ? -5.723 -10.877 -6.813 1.00 0.00 18 ALA A C 3
ATOM 2522 O O . ALA A 1 18 ? -5.987 -12.043 -6.747 1.00 0.00 18 ALA A O 3
ATOM 2529 N N . GLY A 1 19 ? -5.001 -10.299 -5.873 1.00 0.00 19 GLY A N 3
ATOM 2530 C CA . GLY A 1 19 ? -4.384 -10.985 -4.773 1.00 0.00 19 GLY A CA 3
ATOM 2531 C C . GLY A 1 19 ? -5.312 -11.523 -3.710 1.00 0.00 19 GLY A C 3
ATOM 2532 O O . GLY A 1 19 ? -5.189 -12.666 -3.305 1.00 0.00 19 GLY A O 3
ATOM 2536 N N . GLY A 1 20 ? -6.246 -10.720 -3.219 1.00 0.00 20 GLY A N 3
ATOM 2537 C CA . GLY A 1 20 ? -7.105 -10.982 -2.094 1.00 0.00 20 GLY A CA 3
ATOM 2538 C C . GLY A 1 20 ? -6.529 -10.770 -0.718 1.00 0.00 20 GLY A C 3
ATOM 2539 O O . GLY A 1 20 ? -6.960 -11.402 0.203 1.00 0.00 20 GLY A O 3
ATOM 2543 N N . PHE A 1 21 ? -5.580 -9.864 -0.578 1.00 0.00 21 PHE A N 3
ATOM 2544 C CA . PHE A 1 21 ? -4.797 -9.559 0.590 1.00 0.00 21 PHE A CA 3
ATOM 2545 C C . PHE A 1 21 ? -5.568 -9.533 1.876 1.00 0.00 21 PHE A C 3
ATOM 2546 O O . PHE A 1 21 ? -5.304 -10.288 2.746 1.00 0.00 21 PHE A O 3
ATOM 2572 N N . ALA B 1 2 ? -2.333 -13.399 -1.963 1.00 0.00 24 ALA B N 3
ATOM 2573 C CA . ALA B 1 2 ? -1.630 -14.595 -1.573 1.00 0.00 24 ALA B CA 3
ATOM 2574 C C . ALA B 1 2 ? -0.266 -14.743 -2.210 1.00 0.00 24 ALA B C 3
ATOM 2575 O O . ALA B 1 2 ? 0.668 -15.109 -1.546 1.00 0.00 24 ALA B O 3
ATOM 2582 N N . LYS B 1 3 ? -0.167 -14.429 -3.494 1.00 0.00 25 LYS B N 3
ATOM 2583 C CA . LYS B 1 3 ? 1.037 -14.398 -4.290 1.00 0.00 25 LYS B CA 3
ATOM 2584 C C . LYS B 1 3 ? 1.262 -13.087 -5.007 1.00 0.00 25 LYS B C 3
ATOM 2585 O O . LYS B 1 3 ? 2.345 -12.833 -5.489 1.00 0.00 25 LYS B O 3
ATOM 2604 N N . ALA B 1 4 ? 0.277 -12.194 -5.003 1.00 0.00 26 ALA B N 3
ATOM 2605 C CA . ALA B 1 4 ? 0.355 -10.863 -5.554 1.00 0.00 26 ALA B CA 3
ATOM 2606 C C . ALA B 1 4 ? 1.200 -9.903 -4.742 1.00 0.00 26 ALA B C 3
ATOM 2607 O O . ALA B 1 4 ? 1.335 -8.742 -5.097 1.00 0.00 26 ALA B O 3
ATOM 2614 N N . ALA B 1 5 ? 1.751 -10.340 -3.617 1.00 0.00 27 ALA B N 3
ATOM 2615 C CA . ALA B 1 5 ? 2.413 -9.488 -2.660 1.00 0.00 27 ALA B CA 3
ATOM 2616 C C . ALA B 1 5 ? 3.549 -8.705 -3.275 1.00 0.00 27 ALA B C 3
ATOM 2617 O O . ALA B 1 5 ? 3.510 -7.489 -3.241 1.00 0.00 27 ALA B O 3
ATOM 2624 N N . ALA B 1 6 ? 4.505 -9.374 -3.901 1.00 0.00 28 ALA B N 3
ATOM 2625 C CA . ALA B 1 6 ? 5.643 -8.740 -4.519 1.00 0.00 28 ALA B CA 3
ATOM 2626 C C . ALA B 1 6 ? 5.256 -7.632 -5.477 1.00 0.00 28 ALA B C 3
ATOM 2627 O O . ALA B 1 6 ? 5.842 -6.626 -5.494 1.00 0.00 28 ALA B O 3
ATOM 2634 N N . ALA B 1 7 ? 4.249 -7.822 -6.284 1.00 0.00 29 ALA B N 3
ATOM 2635 C CA . ALA B 1 7 ? 3.709 -6.822 -7.174 1.00 0.00 29 ALA B CA 3
ATOM 2636 C C . ALA B 1 7 ? 3.151 -5.596 -6.493 1.00 0.00 29 ALA B C 3
ATOM 2637 O O . ALA B 1 7 ? 3.286 -4.521 -7.020 1.00 0.00 29 ALA B O 3
ATOM 2644 N N . ALA B 1 8 ? 2.533 -5.708 -5.325 1.00 0.00 30 ALA B N 3
ATOM 2645 C CA . ALA B 1 8 ? 2.005 -4.613 -4.541 1.00 0.00 30 ALA B CA 3
ATOM 2646 C C . ALA B 1 8 ? 3.082 -3.878 -3.768 1.00 0.00 30 ALA B C 3
ATOM 2647 O O . ALA B 1 8 ? 3.145 -2.663 -3.824 1.00 0.00 30 ALA B O 3
ATOM 2654 N N . ILE B 1 9 ? 3.955 -4.590 -3.070 1.00 0.00 31 ILE B N 3
ATOM 2655 C CA . ILE B 1 9 ? 5.020 -3.994 -2.299 1.00 0.00 31 ILE B CA 3
ATOM 2656 C C . ILE B 1 9 ? 5.942 -3.180 -3.181 1.00 0.00 31 ILE B C 3
ATOM 2657 O O . ILE B 1 9 ? 6.224 -2.031 -2.893 1.00 0.00 31 ILE B O 3
ATOM 2673 N N . LYS B 1 10 ? 6.404 -3.762 -4.281 1.00 0.00 32 LYS B N 3
ATOM 2674 C CA . LYS B 1 10 ? 7.368 -3.172 -5.182 1.00 0.00 32 LYS B CA 3
ATOM 2675 C C . LYS B 1 10 ? 6.828 -1.975 -5.935 1.00 0.00 32 LYS B C 3
ATOM 2676 O O . LYS B 1 10 ? 7.559 -1.039 -6.150 1.00 0.00 32 LYS B O 3
ATOM 2695 N N . ALA B 1 11 ? 5.536 -1.915 -6.196 1.00 0.00 33 ALA B N 3
ATOM 2696 C CA . ALA B 1 11 ? 4.859 -0.790 -6.784 1.00 0.00 33 ALA B CA 3
ATOM 2697 C C . ALA B 1 11 ? 4.429 0.259 -5.773 1.00 0.00 33 ALA B C 3
ATOM 2698 O O . ALA B 1 11 ? 3.884 1.279 -6.155 1.00 0.00 33 ALA B O 3
ATOM 2705 N N . ILE B 1 12 ? 4.669 0.031 -4.490 1.00 0.00 34 ILE B N 3
ATOM 2706 C CA . ILE B 1 12 ? 4.448 1.015 -3.462 1.00 0.00 34 ILE B CA 3
ATOM 2707 C C . ILE B 1 12 ? 5.742 1.419 -2.787 1.00 0.00 34 ILE B C 3
ATOM 2708 O O . ILE B 1 12 ? 5.981 2.608 -2.801 1.00 0.00 34 ILE B O 3
ATOM 2724 N N . ALA B 1 13 ? 6.561 0.559 -2.193 1.00 0.00 35 ALA B N 3
ATOM 2725 C CA . ALA B 1 13 ? 7.673 0.987 -1.380 1.00 0.00 35 ALA B CA 3
ATOM 2726 C C . ALA B 1 13 ? 8.724 1.746 -2.165 1.00 0.00 35 ALA B C 3
ATOM 2727 O O . ALA B 1 13 ? 9.215 2.768 -1.705 1.00 0.00 35 ALA B O 3
ATOM 2734 N N . ALA B 1 14 ? 8.990 1.311 -3.391 1.00 0.00 36 ALA B N 3
ATOM 2735 C CA . ALA B 1 14 ? 9.870 1.978 -4.319 1.00 0.00 36 ALA B CA 3
ATOM 2736 C C . ALA B 1 14 ? 9.321 3.281 -4.869 1.00 0.00 36 ALA B C 3
ATOM 2737 O O . ALA B 1 14 ? 10.053 4.189 -5.217 1.00 0.00 36 ALA B O 3
ATOM 2744 N N . ILE B 1 15 ? 8.001 3.407 -4.945 1.00 0.00 37 ILE B N 3
ATOM 2745 C CA . ILE B 1 15 ? 7.274 4.603 -5.307 1.00 0.00 37 ILE B CA 3
ATOM 2746 C C . ILE B 1 15 ? 7.255 5.619 -4.180 1.00 0.00 37 ILE B C 3
ATOM 2747 O O . ILE B 1 15 ? 7.463 6.805 -4.390 1.00 0.00 37 ILE B O 3
ATOM 2763 N N . ILE B 1 16 ? 7.054 5.168 -2.945 1.00 0.00 38 ILE B N 3
ATOM 2764 C CA . ILE B 1 16 ? 7.139 5.952 -1.735 1.00 0.00 38 ILE B CA 3
ATOM 2765 C C . ILE B 1 16 ? 8.488 6.632 -1.579 1.00 0.00 38 ILE B C 3
ATOM 2766 O O . ILE B 1 16 ? 8.549 7.809 -1.270 1.00 0.00 38 ILE B O 3
ATOM 2782 N N . LYS B 1 17 ? 9.569 5.907 -1.847 1.00 0.00 39 LYS B N 3
ATOM 2783 C CA . LYS B 1 17 ? 10.926 6.399 -1.831 1.00 0.00 39 LYS B CA 3
ATOM 2784 C C . LYS B 1 17 ? 11.170 7.597 -2.722 1.00 0.00 39 LYS B C 3
ATOM 2785 O O . LYS B 1 17 ? 12.004 8.423 -2.395 1.00 0.00 39 LYS B O 3
ATOM 2804 N N . ALA B 1 18 ? 10.385 7.758 -3.783 1.00 0.00 40 ALA B N 3
ATOM 2805 C CA . ALA B 1 18 ? 10.300 8.955 -4.580 1.00 0.00 40 ALA B CA 3
ATOM 2806 C C . ALA B 1 18 ? 9.160 9.872 -4.209 1.00 0.00 40 ALA B C 3
ATOM 2807 O O . ALA B 1 18 ? 9.311 11.003 -4.308 1.00 0.00 40 ALA B O 3
ATOM 2814 N N . GLY B 1 19 ? 8.007 9.440 -3.812 1.00 0.00 41 GLY B N 3
ATOM 2815 C CA . GLY B 1 19 ? 6.783 10.175 -3.689 1.00 0.00 41 GLY B CA 3
ATOM 2816 C C . GLY B 1 19 ? 6.497 10.829 -2.359 1.00 0.00 41 GLY B C 3
ATOM 2817 O O . GLY B 1 19 ? 5.575 11.614 -2.326 1.00 0.00 41 GLY B O 3
ATOM 2821 N N . GLY B 1 20 ? 7.188 10.515 -1.280 1.00 0.00 42 GLY B N 3
ATOM 2822 C CA . GLY B 1 20 ? 7.124 11.281 -0.070 1.00 0.00 42 GLY B CA 3
ATOM 2823 C C . GLY B 1 20 ? 5.758 11.335 0.573 1.00 0.00 42 GLY B C 3
ATOM 2824 O O . GLY B 1 20 ? 5.227 12.363 0.795 1.00 0.00 42 GLY B O 3
ATOM 2828 N N . PHE B 1 21 ? 5.145 10.206 0.813 1.00 0.00 43 PHE B N 3
ATOM 2829 C CA . PHE B 1 21 ? 3.744 10.018 1.078 1.00 0.00 43 PHE B CA 3
ATOM 2830 C C . PHE B 1 21 ? 3.337 10.497 2.445 1.00 0.00 43 PHE B C 3
ATOM 2831 O O . PHE B 1 21 ? 2.458 11.299 2.583 1.00 0.00 43 PHE B O 3
ATOM 2857 N N . ALA C 1 2 ? -6.447 11.285 -1.762 1.00 0.00 46 ALA C N 3
ATOM 2858 C CA . ALA C 1 2 ? -5.102 11.267 -1.238 1.00 0.00 46 ALA C CA 3
ATOM 2859 C C . ALA C 1 2 ? -4.869 12.222 -0.085 1.00 0.00 46 ALA C C 3
ATOM 2860 O O . ALA C 1 2 ? -3.796 12.188 0.496 1.00 0.00 46 ALA C O 3
ATOM 2867 N N . LYS C 1 3 ? -5.837 13.029 0.332 1.00 0.00 47 LYS C N 3
ATOM 2868 C CA . LYS C 1 3 ? -5.902 13.621 1.638 1.00 0.00 47 LYS C CA 3
ATOM 2869 C C . LYS C 1 3 ? -5.596 12.648 2.755 1.00 0.00 47 LYS C C 3
ATOM 2870 O O . LYS C 1 3 ? -4.950 12.985 3.699 1.00 0.00 47 LYS C O 3
ATOM 2889 N N . ALA C 1 4 ? -6.039 11.405 2.660 1.00 0.00 48 ALA C N 3
ATOM 2890 C CA . ALA C 1 4 ? -5.821 10.303 3.561 1.00 0.00 48 ALA C CA 3
ATOM 2891 C C . ALA C 1 4 ? -4.465 9.642 3.433 1.00 0.00 48 ALA C C 3
ATOM 2892 O O . ALA C 1 4 ? -4.156 8.711 4.158 1.00 0.00 48 ALA C O 3
ATOM 2899 N N . ALA C 1 5 ? -3.640 10.035 2.468 1.00 0.00 49 ALA C N 3
ATOM 2900 C CA . ALA C 1 5 ? -2.453 9.293 2.111 1.00 0.00 49 ALA C CA 3
ATOM 2901 C C . ALA C 1 5 ? -1.393 9.207 3.190 1.00 0.00 49 ALA C C 3
ATOM 2902 O O . ALA C 1 5 ? -0.990 8.105 3.468 1.00 0.00 49 ALA C O 3
ATOM 2909 N N . ALA C 1 6 ? -0.988 10.292 3.836 1.00 0.00 50 ALA C N 3
ATOM 2910 C CA . ALA C 1 6 ? -0.044 10.223 4.926 1.00 0.00 50 ALA C CA 3
ATOM 2911 C C . ALA C 1 6 ? -0.491 9.265 6.010 1.00 0.00 50 ALA C C 3
ATOM 2912 O O . ALA C 1 6 ? 0.219 8.337 6.361 1.00 0.00 50 ALA C O 3
ATOM 2919 N N . ALA C 1 7 ? -1.740 9.387 6.448 1.00 0.00 51 ALA C N 3
ATOM 2920 C CA . ALA C 1 7 ? -2.367 8.548 7.445 1.00 0.00 51 ALA C CA 3
ATOM 2921 C C . ALA C 1 7 ? -2.430 7.076 7.088 1.00 0.00 51 ALA C C 3
ATOM 2922 O O . ALA C 1 7 ? -2.257 6.233 7.942 1.00 0.00 51 ALA C O 3
ATOM 2929 N N . ALA C 1 8 ? -2.635 6.731 5.828 1.00 0.00 52 ALA C N 3
ATOM 2930 C CA . ALA C 1 8 ? -2.668 5.353 5.392 1.00 0.00 52 ALA C CA 3
ATOM 2931 C C . ALA C 1 8 ? -1.280 4.759 5.234 1.00 0.00 52 ALA C C 3
ATOM 2932 O O . ALA C 1 8 ? -0.986 3.634 5.603 1.00 0.00 52 ALA C O 3
ATOM 2939 N N . ILE C 1 9 ? -0.419 5.529 4.574 1.00 0.00 53 ILE C N 3
ATOM 2940 C CA . ILE C 1 9 ? 0.878 5.093 4.103 1.00 0.00 53 ILE C CA 3
ATOM 2941 C C . ILE C 1 9 ? 1.859 5.011 5.258 1.00 0.00 53 ILE C C 3
ATOM 2942 O O . ILE C 1 9 ? 2.690 4.112 5.282 1.00 0.00 53 ILE C O 3
ATOM 2958 N N . LYS C 1 10 ? 1.754 5.884 6.258 1.00 0.00 54 LYS C N 3
ATOM 2959 C CA . LYS C 1 10 ? 2.620 5.873 7.407 1.00 0.00 54 LYS C CA 3
ATOM 2960 C C . LYS C 1 10 ? 2.428 4.649 8.283 1.00 0.00 54 LYS C C 3
ATOM 2961 O O . LYS C 1 10 ? 3.383 4.245 8.919 1.00 0.00 54 LYS C O 3
ATOM 2980 N N . ALA C 1 11 ? 1.260 4.026 8.247 1.00 0.00 55 ALA C N 3
ATOM 2981 C CA . ALA C 1 11 ? 1.095 2.657 8.674 1.00 0.00 55 ALA C CA 3
ATOM 2982 C C . ALA C 1 11 ? 1.886 1.703 7.799 1.00 0.00 55 ALA C C 3
ATOM 2983 O O . ALA C 1 11 ? 2.796 1.044 8.277 1.00 0.00 55 ALA C O 3
ATOM 2990 N N . ILE C 1 12 ? 1.555 1.588 6.514 1.00 0.00 56 ILE C N 3
ATOM 2991 C CA . ILE C 1 12 ? 2.043 0.547 5.639 1.00 0.00 56 ILE C CA 3
ATOM 2992 C C . ILE C 1 12 ? 3.539 0.586 5.384 1.00 0.00 56 ILE C C 3
ATOM 2993 O O . ILE C 1 12 ? 4.170 -0.464 5.403 1.00 0.00 56 ILE C O 3
ATOM 3009 N N . ALA C 1 13 ? 4.154 1.761 5.250 1.00 0.00 57 ALA C N 3
ATOM 3010 C CA . ALA C 1 13 ? 5.590 1.799 5.115 1.00 0.00 57 ALA C CA 3
ATOM 3011 C C . ALA C 1 13 ? 6.366 1.477 6.376 1.00 0.00 57 ALA C C 3
ATOM 3012 O O . ALA C 1 13 ? 7.462 0.940 6.314 1.00 0.00 57 ALA C O 3
ATOM 3019 N N . ALA C 1 14 ? 5.767 1.685 7.543 1.00 0.00 58 ALA C N 3
ATOM 3020 C CA . ALA C 1 14 ? 6.296 1.335 8.841 1.00 0.00 58 ALA C CA 3
ATOM 3021 C C . ALA C 1 14 ? 6.087 -0.124 9.179 1.00 0.00 58 ALA C C 3
ATOM 3022 O O . ALA C 1 14 ? 6.953 -0.726 9.793 1.00 0.00 58 ALA C O 3
ATOM 3029 N N . ILE C 1 15 ? 4.980 -0.691 8.709 1.00 0.00 59 ILE C N 3
ATOM 3030 C CA . ILE C 1 15 ? 4.660 -2.098 8.776 1.00 0.00 59 ILE C CA 3
ATOM 3031 C C . ILE C 1 15 ? 5.593 -2.856 7.847 1.00 0.00 59 ILE C C 3
ATOM 3032 O O . ILE C 1 15 ? 6.066 -3.929 8.198 1.00 0.00 59 ILE C O 3
ATOM 3048 N N . ILE C 1 16 ? 5.892 -2.340 6.665 1.00 0.00 60 ILE C N 3
ATOM 3049 C CA . ILE C 1 16 ? 6.945 -2.787 5.782 1.00 0.00 60 ILE C CA 3
ATOM 3050 C C . ILE C 1 16 ? 8.307 -2.914 6.435 1.00 0.00 60 ILE C C 3
ATOM 3051 O O . ILE C 1 16 ? 8.937 -3.957 6.361 1.00 0.00 60 ILE C O 3
ATOM 3067 N N . LYS C 1 17 ? 8.723 -1.871 7.125 1.00 0.00 61 LYS C N 3
ATOM 3068 C CA . LYS C 1 17 ? 9.943 -1.842 7.895 1.00 0.00 61 LYS C CA 3
ATOM 3069 C C . LYS C 1 17 ? 9.987 -2.848 9.023 1.00 0.00 61 LYS C C 3
ATOM 3070 O O . LYS C 1 17 ? 11.047 -3.276 9.407 1.00 0.00 61 LYS C O 3
ATOM 3089 N N . ALA C 1 18 ? 8.846 -3.267 9.554 1.00 0.00 62 ALA C N 3
ATOM 3090 C CA . ALA C 1 18 ? 8.725 -4.377 10.469 1.00 0.00 62 ALA C CA 3
ATOM 3091 C C . ALA C 1 18 ? 8.693 -5.722 9.772 1.00 0.00 62 ALA C C 3
ATOM 3092 O O . ALA C 1 18 ? 9.444 -6.619 10.117 1.00 0.00 62 ALA C O 3
ATOM 3099 N N . GLY C 1 19 ? 7.858 -5.892 8.752 1.00 0.00 63 GLY C N 3
ATOM 3100 C CA . GLY C 1 19 ? 7.662 -7.134 8.048 1.00 0.00 63 GLY C CA 3
ATOM 3101 C C . GLY C 1 19 ? 8.849 -7.630 7.260 1.00 0.00 63 GLY C C 3
ATOM 3102 O O . GLY C 1 19 ? 9.125 -8.806 7.296 1.00 0.00 63 GLY C O 3
ATOM 3106 N N . GLY C 1 20 ? 9.584 -6.736 6.618 1.00 0.00 64 GLY C N 3
ATOM 3107 C CA . GLY C 1 20 ? 10.756 -7.040 5.837 1.00 0.00 64 GLY C CA 3
ATOM 3108 C C . GLY C 1 20 ? 10.449 -7.516 4.446 1.00 0.00 64 GLY C C 3
ATOM 3109 O O . GLY C 1 20 ? 11.007 -8.467 4.003 1.00 0.00 64 GLY C O 3
ATOM 3113 N N . PHE C 1 21 ? 9.492 -6.885 3.783 1.00 0.00 65 PHE C N 3
ATOM 3114 C CA . PHE C 1 21 ? 8.847 -7.321 2.577 1.00 0.00 65 PHE C CA 3
ATOM 3115 C C . PHE C 1 21 ? 9.808 -7.433 1.430 1.00 0.00 65 PHE C C 3
ATOM 3116 O O . PHE C 1 21 ? 9.889 -8.456 0.808 1.00 0.00 65 PHE C O 3
ATOM 3142 N N . ALA D 1 2 ? 6.719 -11.154 2.967 1.00 0.00 68 ALA D N 3
ATOM 3143 C CA . ALA D 1 2 ? 5.333 -11.155 2.572 1.00 0.00 68 ALA D CA 3
ATOM 3144 C C . ALA D 1 2 ? 4.382 -11.944 3.447 1.00 0.00 68 ALA D C 3
ATOM 3145 O O . ALA D 1 2 ? 3.173 -11.815 3.331 1.00 0.00 68 ALA D O 3
ATOM 3152 N N . LYS D 1 3 ? 4.862 -12.681 4.445 1.00 0.00 69 LYS D N 3
ATOM 3153 C CA . LYS D 1 3 ? 4.116 -13.192 5.572 1.00 0.00 69 LYS D CA 3
ATOM 3154 C C . LYS D 1 3 ? 3.329 -12.143 6.320 1.00 0.00 69 LYS D C 3
ATOM 3155 O O . LYS D 1 3 ? 2.317 -12.458 6.919 1.00 0.00 69 LYS D O 3
ATOM 3174 N N . ALA D 1 4 ? 3.789 -10.896 6.302 1.00 0.00 70 ALA D N 3
ATOM 3175 C CA . ALA D 1 4 ? 3.169 -9.715 6.852 1.00 0.00 70 ALA D CA 3
ATOM 3176 C C . ALA D 1 4 ? 2.071 -9.103 6.013 1.00 0.00 70 ALA D C 3
ATOM 3177 O O . ALA D 1 4 ? 1.466 -8.131 6.432 1.00 0.00 70 ALA D O 3
ATOM 3184 N N . ALA D 1 5 ? 1.809 -9.601 4.807 1.00 0.00 71 ALA D N 3
ATOM 3185 C CA . ALA D 1 5 ? 1.121 -8.845 3.785 1.00 0.00 71 ALA D CA 3
ATOM 3186 C C . ALA D 1 5 ? -0.370 -8.658 3.987 1.00 0.00 71 ALA D C 3
ATOM 3187 O O . ALA D 1 5 ? -0.818 -7.545 3.805 1.00 0.00 71 ALA D O 3
ATOM 3194 N N . ALA D 1 6 ? -1.118 -9.663 4.413 1.00 0.00 72 ALA D N 3
ATOM 3195 C CA . ALA D 1 6 ? -2.488 -9.500 4.826 1.00 0.00 72 ALA D CA 3
ATOM 3196 C C . ALA D 1 6 ? -2.624 -8.505 5.965 1.00 0.00 72 ALA D C 3
ATOM 3197 O O . ALA D 1 6 ? -3.421 -7.587 5.883 1.00 0.00 72 ALA D O 3
ATOM 3204 N N . ALA D 1 7 ? -1.772 -8.604 6.980 1.00 0.00 73 ALA D N 3
ATOM 3205 C CA . ALA D 1 7 ? -1.804 -7.723 8.119 1.00 0.00 73 ALA D CA 3
ATOM 3206 C C . ALA D 1 7 ? -1.501 -6.290 7.747 1.00 0.00 73 ALA D C 3
ATOM 3207 O O . ALA D 1 7 ? -2.124 -5.402 8.296 1.00 0.00 73 ALA D O 3
ATOM 3214 N N . ALA D 1 8 ? -0.582 -6.012 6.828 1.00 0.00 74 ALA D N 3
ATOM 3215 C CA . ALA D 1 8 ? -0.304 -4.664 6.393 1.00 0.00 74 ALA D CA 3
ATOM 3216 C C . ALA D 1 8 ? -1.458 -4.047 5.630 1.00 0.00 74 ALA D C 3
ATOM 3217 O O . ALA D 1 8 ? -1.713 -2.855 5.715 1.00 0.00 74 ALA D O 3
ATOM 3224 N N . ILE D 1 9 ? -2.099 -4.867 4.804 1.00 0.00 75 ILE D N 3
ATOM 3225 C CA . ILE D 1 9 ? -2.995 -4.401 3.778 1.00 0.00 75 ILE D CA 3
ATOM 3226 C C . ILE D 1 9 ? -4.445 -4.473 4.217 1.00 0.00 75 ILE D C 3
ATOM 3227 O O . ILE D 1 9 ? -5.250 -3.715 3.693 1.00 0.00 75 ILE D O 3
ATOM 3243 N N . LYS D 1 10 ? -4.752 -5.230 5.262 1.00 0.00 76 LYS D N 3
ATOM 3244 C CA . LYS D 1 10 ? -6.041 -5.171 5.910 1.00 0.00 76 LYS D CA 3
ATOM 3245 C C . LYS D 1 10 ? -6.225 -3.874 6.672 1.00 0.00 76 LYS D C 3
ATOM 3246 O O . LYS D 1 10 ? -7.348 -3.470 6.913 1.00 0.00 76 LYS D O 3
ATOM 3265 N N . ALA D 1 11 ? -5.147 -3.175 6.998 1.00 0.00 77 ALA D N 3
ATOM 3266 C CA . ALA D 1 11 ? -5.143 -1.750 7.214 1.00 0.00 77 ALA D CA 3
ATOM 3267 C C . ALA D 1 11 ? -5.397 -0.997 5.922 1.00 0.00 77 ALA D C 3
ATOM 3268 O O . ALA D 1 11 ? -6.455 -0.405 5.744 1.00 0.00 77 ALA D O 3
ATOM 3275 N N . ILE D 1 12 ? -4.468 -1.022 4.973 1.00 0.00 78 ILE D N 3
ATOM 3276 C CA . ILE D 1 12 ? -4.393 -0.051 3.907 1.00 0.00 78 ILE D CA 3
ATOM 3277 C C . ILE D 1 12 ? -5.566 -0.131 2.946 1.00 0.00 78 ILE D C 3
ATOM 3278 O O . ILE D 1 12 ? -6.082 0.915 2.589 1.00 0.00 78 ILE D O 3
ATOM 3294 N N . ALA D 1 13 ? -6.059 -1.308 2.574 1.00 0.00 79 ALA D N 3
ATOM 3295 C CA . ALA D 1 13 ? -7.239 -1.421 1.747 1.00 0.00 79 ALA D CA 3
ATOM 3296 C C . ALA D 1 13 ? -8.538 -0.970 2.382 1.00 0.00 79 ALA D C 3
ATOM 3297 O O . ALA D 1 13 ? -9.433 -0.463 1.728 1.00 0.00 79 ALA D O 3
ATOM 3304 N N . ALA D 1 14 ? -8.619 -1.057 3.704 1.00 0.00 80 ALA D N 3
ATOM 3305 C CA . ALA D 1 14 ? -9.735 -0.560 4.477 1.00 0.00 80 ALA D CA 3
ATOM 3306 C C . ALA D 1 14 ? -9.644 0.931 4.715 1.00 0.00 80 ALA D C 3
ATOM 3307 O O . ALA D 1 14 ? -10.637 1.636 4.699 1.00 0.00 80 ALA D O 3
ATOM 3314 N N . ILE D 1 15 ? -8.427 1.444 4.856 1.00 0.00 81 ILE D N 3
ATOM 3315 C CA . ILE D 1 15 ? -8.101 2.849 4.930 1.00 0.00 81 ILE D CA 3
ATOM 3316 C C . ILE D 1 15 ? -8.395 3.492 3.585 1.00 0.00 81 ILE D C 3
ATOM 3317 O O . ILE D 1 15 ? -9.026 4.540 3.565 1.00 0.00 81 ILE D O 3
ATOM 3333 N N . ILE D 1 16 ? -8.054 2.893 2.445 1.00 0.00 82 ILE D N 3
ATOM 3334 C CA . ILE D 1 16 ? -8.469 3.272 1.115 1.00 0.00 82 ILE D CA 3
ATOM 3335 C C . ILE D 1 16 ? -9.960 3.488 0.923 1.00 0.00 82 ILE D C 3
ATOM 3336 O O . ILE D 1 16 ? -10.371 4.529 0.431 1.00 0.00 82 ILE D O 3
ATOM 3352 N N . LYS D 1 17 ? -10.741 2.524 1.404 1.00 0.00 83 LYS D N 3
ATOM 3353 C CA . LYS D 1 17 ? -12.181 2.577 1.433 1.00 0.00 83 LYS D CA 3
ATOM 3354 C C . LYS D 1 17 ? -12.734 3.744 2.226 1.00 0.00 83 LYS D C 3
ATOM 3355 O O . LYS D 1 17 ? -13.766 4.286 1.880 1.00 0.00 83 LYS D O 3
ATOM 3374 N N . ALA D 1 18 ? -12.030 4.196 3.253 1.00 0.00 84 ALA D N 3
ATOM 3375 C CA . ALA D 1 18 ? -12.337 5.393 3.993 1.00 0.00 84 ALA D CA 3
ATOM 3376 C C . ALA D 1 18 ? -11.861 6.630 3.254 1.00 0.00 84 ALA D C 3
ATOM 3377 O O . ALA D 1 18 ? -12.641 7.545 3.080 1.00 0.00 84 ALA D O 3
ATOM 3384 N N . GLY D 1 19 ? -10.620 6.704 2.808 1.00 0.00 85 GLY D N 3
ATOM 3385 C CA . GLY D 1 19 ? -10.056 7.887 2.213 1.00 0.00 85 GLY D CA 3
ATOM 3386 C C . GLY D 1 19 ? -10.606 8.281 0.858 1.00 0.00 85 GLY D C 3
ATOM 3387 O O . GLY D 1 19 ? -10.715 9.452 0.575 1.00 0.00 85 GLY D O 3
ATOM 3391 N N . GLY D 1 20 ? -10.932 7.304 0.031 1.00 0.00 86 GLY D N 3
ATOM 3392 C CA . GLY D 1 20 ? -11.453 7.478 -1.305 1.00 0.00 86 GLY D CA 3
ATOM 3393 C C . GLY D 1 20 ? -10.418 7.514 -2.399 1.00 0.00 86 GLY D C 3
ATOM 3394 O O . GLY D 1 20 ? -10.689 8.049 -3.441 1.00 0.00 86 GLY D O 3
ATOM 3398 N N . PHE D 1 21 ? -9.233 6.953 -2.200 1.00 0.00 87 PHE D N 3
ATOM 3399 C CA . PHE D 1 21 ? -8.159 6.897 -3.162 1.00 0.00 87 PHE D CA 3
ATOM 3400 C C . PHE D 1 21 ? -8.467 6.174 -4.453 1.00 0.00 87 PHE D C 3
ATOM 3401 O O . PHE D 1 21 ? -9.387 5.399 -4.559 1.00 0.00 87 PHE D O 3
ATOM 3427 N N . ALA A 1 2 ? 1.213 13.259 -1.637 1.00 0.00 2 ALA A N 4
ATOM 3428 C CA . ALA A 1 2 ? -0.072 13.561 -2.175 1.00 0.00 2 ALA A CA 4
ATOM 3429 C C . ALA A 1 2 ? -0.109 13.614 -3.687 1.00 0.00 2 ALA A C 4
ATOM 3430 O O . ALA A 1 2 ? -1.015 13.081 -4.289 1.00 0.00 2 ALA A O 4
ATOM 3437 N N . LYS A 1 3 ? 0.896 14.197 -4.314 1.00 0.00 3 LYS A N 4
ATOM 3438 C CA . LYS A 1 3 ? 1.059 14.265 -5.743 1.00 0.00 3 LYS A CA 4
ATOM 3439 C C . LYS A 1 3 ? 1.477 12.965 -6.399 1.00 0.00 3 LYS A C 4
ATOM 3440 O O . LYS A 1 3 ? 1.335 12.821 -7.594 1.00 0.00 3 LYS A O 4
ATOM 3459 N N . ALA A 1 4 ? 2.002 12.024 -5.631 1.00 0.00 4 ALA A N 4
ATOM 3460 C CA . ALA A 1 4 ? 2.457 10.721 -6.057 1.00 0.00 4 ALA A CA 4
ATOM 3461 C C . ALA A 1 4 ? 1.453 9.618 -5.798 1.00 0.00 4 ALA A C 4
ATOM 3462 O O . ALA A 1 4 ? 1.669 8.472 -6.161 1.00 0.00 4 ALA A O 4
ATOM 3469 N N . ALA A 1 5 ? 0.340 9.937 -5.142 1.00 0.00 5 ALA A N 4
ATOM 3470 C CA . ALA A 1 5 ? -0.614 8.990 -4.616 1.00 0.00 5 ALA A CA 4
ATOM 3471 C C . ALA A 1 5 ? -1.345 8.152 -5.645 1.00 0.00 5 ALA A C 4
ATOM 3472 O O . ALA A 1 5 ? -1.330 6.937 -5.548 1.00 0.00 5 ALA A O 4
ATOM 3479 N N . ALA A 1 6 ? -1.907 8.764 -6.678 1.00 0.00 6 ALA A N 4
ATOM 3480 C CA . ALA A 1 6 ? -2.560 8.004 -7.717 1.00 0.00 6 ALA A CA 4
ATOM 3481 C C . ALA A 1 6 ? -1.657 6.976 -8.362 1.00 0.00 6 ALA A C 4
ATOM 3482 O O . ALA A 1 6 ? -2.057 5.859 -8.520 1.00 0.00 6 ALA A O 4
ATOM 3489 N N . ALA A 1 7 ? -0.414 7.296 -8.640 1.00 0.00 7 ALA A N 4
ATOM 3490 C CA . ALA A 1 7 ? 0.580 6.379 -9.145 1.00 0.00 7 ALA A CA 4
ATOM 3491 C C . ALA A 1 7 ? 0.954 5.238 -8.226 1.00 0.00 7 ALA A C 4
ATOM 3492 O O . ALA A 1 7 ? 1.304 4.200 -8.732 1.00 0.00 7 ALA A O 4
ATOM 3499 N N . ALA A 1 8 ? 0.854 5.348 -6.909 1.00 0.00 8 ALA A N 4
ATOM 3500 C CA . ALA A 1 8 ? 1.010 4.236 -6.001 1.00 0.00 8 ALA A CA 4
ATOM 3501 C C . ALA A 1 8 ? -0.259 3.418 -5.847 1.00 0.00 8 ALA A C 4
ATOM 3502 O O . ALA A 1 8 ? -0.288 2.219 -6.047 1.00 0.00 8 ALA A O 4
ATOM 3509 N N . ILE A 1 9 ? -1.341 4.090 -5.477 1.00 0.00 9 ILE A N 4
ATOM 3510 C CA . ILE A 1 9 ? -2.546 3.469 -4.978 1.00 0.00 9 ILE A CA 4
ATOM 3511 C C . ILE A 1 9 ? -3.272 2.765 -6.110 1.00 0.00 9 ILE A C 4
ATOM 3512 O O . ILE A 1 9 ? -3.801 1.680 -5.900 1.00 0.00 9 ILE A O 4
ATOM 3528 N N . LYS A 1 10 ? -3.327 3.368 -7.294 1.00 0.00 10 L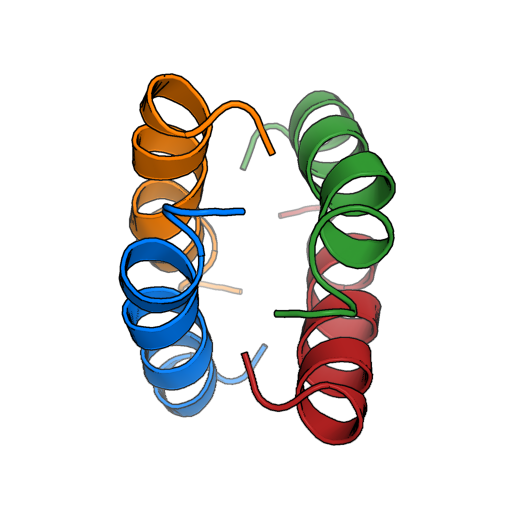YS A N 4
ATOM 3529 C CA . LYS A 1 10 ? -4.073 2.848 -8.412 1.00 0.00 10 LYS A CA 4
ATOM 3530 C C . LYS A 1 10 ? -3.459 1.602 -9.019 1.00 0.00 10 LYS A C 4
ATOM 3531 O O . LYS A 1 10 ? -4.154 0.762 -9.566 1.00 0.00 10 LYS A O 4
ATOM 3550 N N . ALA A 1 11 ? -2.163 1.416 -8.797 1.00 0.00 11 ALA A N 4
ATOM 3551 C CA . ALA A 1 11 ? -1.535 0.125 -8.872 1.00 0.00 11 ALA A CA 4
ATOM 3552 C C . ALA A 1 11 ? -2.036 -0.743 -7.737 1.00 0.00 11 ALA A C 4
ATOM 3553 O O . ALA A 1 11 ? -2.781 -1.684 -7.978 1.00 0.00 11 ALA A O 4
ATOM 3560 N N . ILE A 1 12 ? -1.669 -0.451 -6.491 1.00 0.00 12 ILE A N 4
ATOM 3561 C CA . ILE A 1 12 ? -1.744 -1.392 -5.397 1.00 0.00 12 ILE A CA 4
ATOM 3562 C C . ILE A 1 12 ? -3.166 -1.817 -5.073 1.00 0.00 12 ILE A C 4
ATOM 3563 O O . ILE A 1 12 ? -3.382 -2.998 -4.851 1.00 0.00 12 ILE A O 4
ATOM 3579 N N . ALA A 1 13 ? -4.169 -0.944 -5.162 1.00 0.00 13 ALA A N 4
ATOM 3580 C CA . ALA A 1 13 ? -5.535 -1.349 -4.936 1.00 0.00 13 ALA A CA 4
ATOM 3581 C C . ALA A 1 13 ? -6.115 -2.229 -6.030 1.00 0.00 13 ALA A C 4
ATOM 3582 O O . ALA A 1 13 ? -6.985 -3.042 -5.755 1.00 0.00 13 ALA A O 4
ATOM 3589 N N . ALA A 1 14 ? -5.622 -2.104 -7.257 1.00 0.00 14 ALA A N 4
ATOM 3590 C CA . ALA A 1 14 ? -6.040 -2.895 -8.392 1.00 0.00 14 ALA A CA 4
ATOM 3591 C C . ALA A 1 14 ? -5.295 -4.215 -8.465 1.00 0.00 14 ALA A C 4
ATOM 3592 O O . ALA A 1 14 ? -5.871 -5.233 -8.818 1.00 0.00 14 ALA A O 4
ATOM 3599 N N . ILE A 1 15 ? -4.035 -4.223 -8.035 1.00 0.00 15 ILE A N 4
ATOM 3600 C CA . ILE A 1 15 ? -3.223 -5.394 -7.796 1.00 0.00 15 ILE A CA 4
ATOM 3601 C C . ILE A 1 15 ? -3.806 -6.175 -6.632 1.00 0.00 15 ILE A C 4
ATOM 3602 O O . ILE A 1 15 ? -3.895 -7.391 -6.730 1.00 0.00 15 ILE A O 4
ATOM 3618 N N . ILE A 1 16 ? -4.247 -5.555 -5.542 1.00 0.00 16 ILE A N 4
ATOM 3619 C CA . ILE A 1 16 ? -5.002 -6.184 -4.479 1.00 0.00 16 ILE A CA 4
ATOM 3620 C C . ILE A 1 16 ? -6.264 -6.874 -4.963 1.00 0.00 16 ILE A C 4
ATOM 3621 O O . ILE A 1 16 ? -6.482 -8.022 -4.619 1.00 0.00 16 ILE A O 4
ATOM 3637 N N . LYS A 1 17 ? -7.044 -6.191 -5.792 1.00 0.00 17 LYS A N 4
ATOM 3638 C CA . LYS A 1 17 ? -8.206 -6.729 -6.458 1.00 0.00 17 LYS A CA 4
ATOM 3639 C C . LYS A 1 17 ? -7.924 -7.924 -7.344 1.00 0.00 17 LYS A C 4
ATOM 3640 O O . LYS A 1 17 ? -8.765 -8.790 -7.467 1.00 0.00 17 LYS A O 4
ATOM 3659 N N . ALA A 1 18 ? -6.732 -8.042 -7.905 1.00 0.00 18 ALA A N 4
ATOM 3660 C CA . ALA A 1 18 ? -6.240 -9.189 -8.625 1.00 0.00 18 ALA A CA 4
ATOM 3661 C C . ALA A 1 18 ? -5.718 -10.276 -7.706 1.00 0.00 18 ALA A C 4
ATOM 3662 O O . ALA A 1 18 ? -6.098 -11.412 -7.871 1.00 0.00 18 ALA A O 4
ATOM 3669 N N . GLY A 1 19 ? -4.875 -9.981 -6.739 1.00 0.00 19 GLY A N 4
ATOM 3670 C CA . GLY A 1 19 ? -4.263 -10.944 -5.864 1.00 0.00 19 GLY A CA 4
ATOM 3671 C C . GLY A 1 19 ? -5.208 -11.629 -4.920 1.00 0.00 19 GLY A C 4
ATOM 3672 O O . GLY A 1 19 ? -5.098 -12.811 -4.712 1.00 0.00 19 GLY A O 4
ATOM 3676 N N . GLY A 1 20 ? -6.169 -10.909 -4.367 1.00 0.00 20 GLY A N 4
ATOM 3677 C CA . GLY A 1 20 ? -7.145 -11.423 -3.444 1.00 0.00 20 GLY A CA 4
ATOM 3678 C C . GLY A 1 20 ? -6.754 -11.306 -1.992 1.00 0.00 20 GLY A C 4
ATOM 3679 O O . GLY A 1 20 ? -7.157 -12.133 -1.201 1.00 0.00 20 GLY A O 4
ATOM 3683 N N . PHE A 1 21 ? -5.964 -10.295 -1.658 1.00 0.00 21 PHE A N 4
ATOM 3684 C CA . PHE A 1 21 ? -5.586 -9.957 -0.306 1.00 0.00 21 PHE A CA 4
ATOM 3685 C C . PHE A 1 21 ? -6.740 -9.566 0.592 1.00 0.00 21 PHE A C 4
ATOM 3686 O O . PHE A 1 21 ? -7.816 -9.381 0.168 1.00 0.00 21 PHE A O 4
ATOM 3712 N N . ALA B 1 2 ? -1.673 -13.455 -0.663 1.00 0.00 24 ALA B N 4
ATOM 3713 C CA . ALA B 1 2 ? -0.335 -12.958 -0.483 1.00 0.00 24 ALA B CA 4
ATOM 3714 C C . ALA B 1 2 ? 0.698 -13.525 -1.441 1.00 0.00 24 ALA B C 4
ATOM 3715 O O . ALA B 1 2 ? 1.816 -13.044 -1.515 1.00 0.00 24 ALA B O 4
ATOM 3722 N N . LYS B 1 3 ? 0.357 -14.548 -2.215 1.00 0.00 25 LYS B N 4
ATOM 3723 C CA . LYS B 1 3 ? 1.048 -14.915 -3.421 1.00 0.00 25 LYS B CA 4
ATOM 3724 C C . LYS B 1 3 ? 1.375 -13.756 -4.339 1.00 0.00 25 LYS B C 4
ATOM 3725 O O . LYS B 1 3 ? 2.406 -13.763 -4.988 1.00 0.00 25 LYS B O 4
ATOM 3744 N N . ALA B 1 4 ? 0.522 -12.743 -4.366 1.00 0.00 26 ALA B N 4
ATOM 3745 C CA . ALA B 1 4 ? 0.600 -11.509 -5.107 1.00 0.00 26 ALA B CA 4
ATOM 3746 C C . ALA B 1 4 ? 1.425 -10.425 -4.446 1.00 0.00 26 ALA B C 4
ATOM 3747 O O . ALA B 1 4 ? 1.544 -9.347 -4.997 1.00 0.00 26 ALA B O 4
ATOM 3754 N N . ALA B 1 5 ? 1.991 -10.672 -3.268 1.00 0.00 27 ALA B N 4
ATOM 3755 C CA . ALA B 1 5 ? 2.556 -9.650 -2.421 1.00 0.00 27 ALA B CA 4
ATOM 3756 C C . ALA B 1 5 ? 3.708 -8.882 -3.039 1.00 0.00 27 ALA B C 4
ATOM 3757 O O . ALA B 1 5 ? 3.586 -7.680 -3.230 1.00 0.00 27 ALA B O 4
ATOM 3764 N N . ALA B 1 6 ? 4.802 -9.540 -3.392 1.00 0.00 28 ALA B N 4
ATOM 3765 C CA . ALA B 1 6 ? 5.962 -8.893 -3.939 1.00 0.00 28 ALA B CA 4
ATOM 3766 C C . ALA B 1 6 ? 5.603 -7.971 -5.085 1.00 0.00 28 ALA B C 4
ATOM 3767 O O . ALA B 1 6 ? 5.957 -6.801 -5.045 1.00 0.00 28 ALA B O 4
ATOM 3774 N N . ALA B 1 7 ? 4.776 -8.450 -6.002 1.00 0.00 29 ALA B N 4
ATOM 3775 C CA . ALA B 1 7 ? 4.294 -7.671 -7.119 1.00 0.00 29 ALA B CA 4
ATOM 3776 C C . ALA B 1 7 ? 3.490 -6.445 -6.743 1.00 0.00 29 ALA B C 4
ATOM 3777 O O . ALA B 1 7 ? 3.656 -5.405 -7.353 1.00 0.00 29 ALA B O 4
ATOM 3784 N N . ALA B 1 8 ? 2.667 -6.502 -5.716 1.00 0.00 30 ALA B N 4
ATOM 3785 C CA . ALA B 1 8 ? 1.914 -5.350 -5.283 1.00 0.00 30 ALA B CA 4
ATOM 3786 C C . ALA B 1 8 ? 2.765 -4.347 -4.531 1.00 0.00 30 ALA B C 4
ATOM 3787 O O . ALA B 1 8 ? 2.687 -3.150 -4.756 1.00 0.00 30 ALA B O 4
ATOM 3794 N N . ILE B 1 9 ? 3.569 -4.862 -3.601 1.00 0.00 31 ILE B N 4
ATOM 3795 C CA . ILE B 1 9 ? 4.340 -4.059 -2.683 1.00 0.00 31 ILE B CA 4
ATOM 3796 C C . ILE B 1 9 ? 5.434 -3.307 -3.418 1.00 0.00 31 ILE B C 4
ATOM 3797 O O . ILE B 1 9 ? 5.680 -2.143 -3.127 1.00 0.00 31 ILE B O 4
ATOM 3813 N N . LYS B 1 10 ? 6.052 -3.925 -4.420 1.00 0.00 32 LYS B N 4
ATOM 3814 C CA . LYS B 1 10 ? 7.009 -3.268 -5.277 1.00 0.00 32 LYS B CA 4
ATOM 3815 C C . LYS B 1 10 ? 6.399 -2.091 -6.013 1.00 0.00 32 LYS B C 4
ATOM 3816 O O . LYS B 1 10 ? 6.966 -1.016 -6.025 1.00 0.00 32 LYS B O 4
ATOM 3835 N N . ALA B 1 11 ? 5.172 -2.241 -6.484 1.00 0.00 33 ALA B N 4
ATOM 3836 C CA . ALA B 1 11 ? 4.374 -1.196 -7.081 1.00 0.00 33 ALA B CA 4
ATOM 3837 C C . ALA B 1 11 ? 3.902 -0.099 -6.145 1.00 0.00 33 ALA B C 4
ATOM 3838 O O . ALA B 1 11 ? 3.310 0.867 -6.597 1.00 0.00 33 ALA B O 4
ATOM 3845 N N . ILE B 1 12 ? 4.184 -0.170 -4.850 1.00 0.00 34 ILE B N 4
ATOM 3846 C CA . ILE B 1 12 ? 4.040 0.956 -3.954 1.00 0.00 34 ILE B CA 4
ATOM 3847 C C . ILE B 1 12 ? 5.364 1.372 -3.333 1.00 0.00 34 ILE B C 4
ATOM 3848 O O . ILE B 1 12 ? 5.688 2.550 -3.392 1.00 0.00 34 ILE B O 4
ATOM 3864 N N . ALA B 1 13 ? 6.173 0.494 -2.743 1.00 0.00 35 ALA B N 4
ATOM 3865 C CA . ALA B 1 13 ? 7.315 0.903 -1.966 1.00 0.00 35 ALA B CA 4
ATOM 3866 C C . ALA B 1 13 ? 8.386 1.629 -2.753 1.00 0.00 35 ALA B C 4
ATOM 3867 O O . ALA B 1 13 ? 9.063 2.518 -2.255 1.00 0.00 35 ALA B O 4
ATOM 3874 N N . ALA B 1 14 ? 8.480 1.330 -4.046 1.00 0.00 36 ALA B N 4
ATOM 3875 C CA . ALA B 1 14 ? 9.389 1.981 -4.961 1.00 0.00 36 ALA B CA 4
ATOM 3876 C C . ALA B 1 14 ? 8.882 3.315 -5.480 1.00 0.00 36 ALA B C 4
ATOM 3877 O O . ALA B 1 14 ? 9.623 4.162 -5.928 1.00 0.00 36 ALA B O 4
ATOM 3884 N N . ILE B 1 15 ? 7.580 3.519 -5.431 1.00 0.00 37 ILE B N 4
ATOM 3885 C CA . ILE B 1 15 ? 6.882 4.741 -5.758 1.00 0.00 37 ILE B CA 4
ATOM 3886 C C . ILE B 1 15 ? 6.888 5.649 -4.544 1.00 0.00 37 ILE B C 4
ATOM 3887 O O . ILE B 1 15 ? 7.139 6.834 -4.665 1.00 0.00 37 ILE B O 4
ATOM 3903 N N . ILE B 1 16 ? 6.712 5.100 -3.343 1.00 0.00 38 ILE B N 4
ATOM 3904 C CA . ILE B 1 16 ? 6.886 5.759 -2.069 1.00 0.00 38 ILE B CA 4
ATOM 3905 C C . ILE B 1 16 ? 8.250 6.413 -1.948 1.00 0.00 38 ILE B C 4
ATOM 3906 O O . ILE B 1 16 ? 8.344 7.584 -1.616 1.00 0.00 38 ILE B O 4
ATOM 3922 N N . LYS B 1 17 ? 9.297 5.663 -2.278 1.00 0.00 39 LYS B N 4
ATOM 3923 C CA . LYS B 1 17 ? 10.667 6.102 -2.374 1.00 0.00 39 LYS B CA 4
ATOM 3924 C C . LYS B 1 17 ? 10.878 7.325 -3.240 1.00 0.00 39 LYS B C 4
ATOM 3925 O O . LYS B 1 17 ? 11.771 8.106 -2.948 1.00 0.00 39 LYS B O 4
ATOM 3944 N N . ALA B 1 18 ? 10.038 7.544 -4.244 1.00 0.00 40 ALA B N 4
ATOM 3945 C CA . ALA B 1 18 ? 9.981 8.761 -4.998 1.00 0.00 40 ALA B CA 4
ATOM 3946 C C . ALA B 1 18 ? 9.073 9.802 -4.395 1.00 0.00 40 ALA B C 4
ATOM 3947 O O . ALA B 1 18 ? 9.464 10.939 -4.241 1.00 0.00 40 ALA B O 4
ATOM 3954 N N . GLY B 1 19 ? 7.854 9.460 -4.017 1.00 0.00 41 GLY B N 4
ATOM 3955 C CA . GLY B 1 19 ? 6.835 10.343 -3.532 1.00 0.00 41 GLY B CA 4
ATOM 3956 C C . GLY B 1 19 ? 7.154 11.023 -2.222 1.00 0.00 41 GLY B C 4
ATOM 3957 O O . GLY B 1 19 ? 6.855 12.187 -2.098 1.00 0.00 41 GLY B O 4
ATOM 3961 N N . GLY B 1 20 ? 7.724 10.361 -1.224 1.00 0.00 42 GLY B N 4
ATOM 3962 C CA . GLY B 1 20 ? 7.933 10.936 0.083 1.00 0.00 42 GLY B CA 4
ATOM 3963 C C . GLY B 1 20 ? 6.640 11.140 0.849 1.00 0.00 42 GLY B C 4
ATOM 3964 O O . GLY B 1 20 ? 6.338 12.225 1.292 1.00 0.00 42 GLY B O 4
ATOM 3968 N N . PHE B 1 21 ? 5.855 10.091 0.966 1.00 0.00 43 PHE B N 4
ATOM 3969 C CA . PHE B 1 21 ? 4.530 10.044 1.524 1.00 0.00 43 PHE B CA 4
ATOM 3970 C C . PHE B 1 21 ? 4.508 10.212 3.017 1.00 0.00 43 PHE B C 4
ATOM 3971 O O . PHE B 1 21 ? 3.877 11.070 3.520 1.00 0.00 43 PHE B O 4
ATOM 3997 N N . ALA C 1 2 ? -6.232 11.452 -1.529 1.00 0.00 46 ALA C N 4
ATOM 3998 C CA . ALA C 1 2 ? -4.950 11.512 -0.876 1.00 0.00 46 ALA C CA 4
ATOM 3999 C C . ALA C 1 2 ? -4.953 12.395 0.353 1.00 0.00 46 ALA C C 4
ATOM 4000 O O . ALA C 1 2 ? -3.950 12.473 1.045 1.00 0.00 46 ALA C O 4
ATOM 4007 N N . LYS C 1 3 ? -6.082 12.989 0.724 1.00 0.00 47 LYS C N 4
ATOM 4008 C CA . LYS C 1 3 ? -6.380 13.454 2.059 1.00 0.00 47 LYS C CA 4
ATOM 4009 C C . LYS C 1 3 ? -6.054 12.442 3.138 1.00 0.00 47 LYS C C 4
ATOM 4010 O O . LYS C 1 3 ? -5.587 12.807 4.195 1.00 0.00 47 LYS C O 4
ATOM 4029 N N . ALA C 1 4 ? -6.253 11.163 2.857 1.00 0.00 48 ALA C N 4
ATOM 4030 C CA . ALA C 1 4 ? -5.992 10.031 3.713 1.00 0.00 48 ALA C CA 4
ATOM 4031 C C . ALA C 1 4 ? -4.574 9.502 3.633 1.00 0.00 48 ALA C C 4
ATOM 4032 O O . ALA C 1 4 ? -4.284 8.539 4.320 1.00 0.00 48 ALA C O 4
ATOM 4039 N N . ALA C 1 5 ? -3.723 10.023 2.755 1.00 0.00 49 ALA C N 4
ATOM 4040 C CA . ALA C 1 5 ? -2.481 9.383 2.392 1.00 0.00 49 ALA C CA 4
ATOM 4041 C C . ALA C 1 5 ? -1.452 9.330 3.500 1.00 0.00 49 ALA C C 4
ATOM 4042 O O . ALA C 1 5 ? -1.033 8.242 3.837 1.00 0.00 49 ALA C O 4
ATOM 4049 N N . ALA C 1 6 ? -1.137 10.423 4.185 1.00 0.00 50 ALA C N 4
ATOM 4050 C CA . ALA C 1 6 ? -0.197 10.416 5.277 1.00 0.00 50 ALA C CA 4
ATOM 4051 C C . ALA C 1 6 ? -0.597 9.461 6.374 1.00 0.00 50 ALA C C 4
ATOM 4052 O O . ALA C 1 6 ? 0.198 8.835 6.919 1.00 0.00 50 ALA C O 4
ATOM 4059 N N . ALA C 1 7 ? -1.838 9.300 6.685 1.00 0.00 51 ALA C N 4
ATOM 4060 C CA . ALA C 1 7 ? -2.342 8.282 7.570 1.00 0.00 51 ALA C CA 4
ATOM 4061 C C . ALA C 1 7 ? -2.280 6.871 7.036 1.00 0.00 51 ALA C C 4
ATOM 4062 O O . ALA C 1 7 ? -1.865 5.987 7.757 1.00 0.00 51 ALA C O 4
ATOM 4069 N N . ALA C 1 8 ? -2.580 6.621 5.770 1.00 0.00 52 ALA C N 4
ATOM 4070 C CA . ALA C 1 8 ? -2.605 5.281 5.233 1.00 0.00 52 ALA C CA 4
ATOM 4071 C C . ALA C 1 8 ? -1.214 4.711 5.060 1.00 0.00 52 ALA C C 4
ATOM 4072 O O . ALA C 1 8 ? -0.927 3.547 5.294 1.00 0.00 52 ALA C O 4
ATOM 4079 N N . ILE C 1 9 ? -0.349 5.592 4.584 1.00 0.00 53 ILE C N 4
ATOM 4080 C CA . ILE C 1 9 ? 0.975 5.216 4.146 1.00 0.00 53 ILE C CA 4
ATOM 4081 C C . ILE C 1 9 ? 1.901 5.065 5.338 1.00 0.00 53 ILE C C 4
ATOM 4082 O O . ILE C 1 9 ? 2.704 4.146 5.371 1.00 0.00 53 ILE C O 4
ATOM 4098 N N . LYS C 1 10 ? 1.751 5.910 6.357 1.00 0.00 54 LYS C N 4
ATOM 4099 C CA . LYS C 1 10 ? 2.518 5.826 7.579 1.00 0.00 54 LYS C CA 4
ATOM 4100 C C . LYS C 1 10 ? 2.261 4.592 8.417 1.00 0.00 54 LYS C C 4
ATOM 4101 O O . LYS C 1 10 ? 3.143 4.191 9.135 1.00 0.00 54 LYS C O 4
ATOM 4120 N N . ALA C 1 11 ? 1.111 3.947 8.294 1.00 0.00 55 ALA C N 4
ATOM 4121 C CA . ALA C 1 11 ? 0.953 2.558 8.649 1.00 0.00 55 ALA C CA 4
ATOM 4122 C C . ALA C 1 11 ? 1.813 1.674 7.766 1.00 0.00 55 ALA C C 4
ATOM 4123 O O . ALA C 1 11 ? 2.778 1.078 8.211 1.00 0.00 55 ALA C O 4
ATOM 4130 N N . ILE C 1 12 ? 1.487 1.589 6.478 1.00 0.00 56 ILE C N 4
ATOM 4131 C CA . ILE C 1 12 ? 1.984 0.556 5.603 1.00 0.00 56 ILE C CA 4
ATOM 4132 C C . ILE C 1 12 ? 3.486 0.629 5.403 1.00 0.00 56 ILE C C 4
ATOM 4133 O O . ILE C 1 12 ? 4.123 -0.405 5.493 1.00 0.00 56 ILE C O 4
ATOM 4149 N N . ALA C 1 13 ? 4.118 1.789 5.245 1.00 0.00 57 ALA C N 4
ATOM 4150 C CA . ALA C 1 13 ? 5.554 1.866 5.127 1.00 0.00 57 ALA C CA 4
ATOM 4151 C C . ALA C 1 13 ? 6.308 1.493 6.387 1.00 0.00 57 ALA C C 4
ATOM 4152 O O . ALA C 1 13 ? 7.426 1.030 6.306 1.00 0.00 57 ALA C O 4
ATOM 4159 N N . ALA C 1 14 ? 5.689 1.624 7.550 1.00 0.00 58 ALA C N 4
ATOM 4160 C CA . ALA C 1 14 ? 6.211 1.221 8.835 1.00 0.00 58 ALA C CA 4
ATOM 4161 C C . ALA C 1 14 ? 6.035 -0.267 9.071 1.00 0.00 58 ALA C C 4
ATOM 4162 O O . ALA C 1 14 ? 6.898 -0.906 9.635 1.00 0.00 58 ALA C O 4
ATOM 4169 N N . ILE C 1 15 ? 4.930 -0.835 8.610 1.00 0.00 59 ILE C N 4
ATOM 4170 C CA . ILE C 1 15 ? 4.626 -2.248 8.620 1.00 0.00 59 ILE C CA 4
ATOM 4171 C C . ILE C 1 15 ? 5.536 -2.957 7.632 1.00 0.00 59 ILE C C 4
ATOM 4172 O O . ILE C 1 15 ? 6.065 -3.999 7.979 1.00 0.00 59 ILE C O 4
ATOM 4188 N N . ILE C 1 16 ? 5.799 -2.397 6.456 1.00 0.00 60 ILE C N 4
ATOM 4189 C CA . ILE C 1 16 ? 6.807 -2.807 5.502 1.00 0.00 60 ILE C CA 4
ATOM 4190 C C . ILE C 1 16 ? 8.205 -2.881 6.082 1.00 0.00 60 ILE C C 4
ATOM 4191 O O . ILE C 1 16 ? 8.820 -3.932 5.983 1.00 0.00 60 ILE C O 4
ATOM 4207 N N . LYS C 1 17 ? 8.637 -1.813 6.743 1.00 0.00 61 LYS C N 4
ATOM 4208 C CA . LYS C 1 17 ? 9.894 -1.718 7.451 1.00 0.00 61 LYS C CA 4
ATOM 4209 C C . LYS C 1 17 ? 10.054 -2.801 8.503 1.00 0.00 61 LYS C C 4
ATOM 4210 O O . LYS C 1 17 ? 11.164 -3.235 8.753 1.00 0.00 61 LYS C O 4
ATOM 4229 N N . ALA C 1 18 ? 8.957 -3.320 9.047 1.00 0.00 62 ALA C N 4
ATOM 4230 C CA . ALA C 1 18 ? 8.918 -4.437 9.954 1.00 0.00 62 ALA C CA 4
ATOM 4231 C C . ALA C 1 18 ? 8.807 -5.770 9.270 1.00 0.00 62 ALA C C 4
ATOM 4232 O O . ALA C 1 18 ? 9.421 -6.724 9.696 1.00 0.00 62 ALA C O 4
ATOM 4239 N N . GLY C 1 19 ? 8.021 -5.895 8.206 1.00 0.00 63 GLY C N 4
ATOM 4240 C CA . GLY C 1 19 ? 7.835 -7.128 7.490 1.00 0.00 63 GLY C CA 4
ATOM 4241 C C . GLY C 1 19 ? 9.006 -7.567 6.641 1.00 0.00 63 GLY C C 4
ATOM 4242 O O . GLY C 1 19 ? 9.479 -8.668 6.760 1.00 0.00 63 GLY C O 4
ATOM 4246 N N . GLY C 1 20 ? 9.501 -6.690 5.787 1.00 0.00 64 GLY C N 4
ATOM 4247 C CA . GLY C 1 20 ? 10.531 -6.988 4.821 1.00 0.00 64 GLY C CA 4
ATOM 4248 C C . GLY C 1 20 ? 10.003 -7.462 3.494 1.00 0.00 64 GLY C C 4
ATOM 4249 O O . GLY C 1 20 ? 10.545 -8.344 2.933 1.00 0.00 64 GLY C O 4
ATOM 4253 N N . PHE C 1 21 ? 8.926 -6.919 2.984 1.00 0.00 65 PHE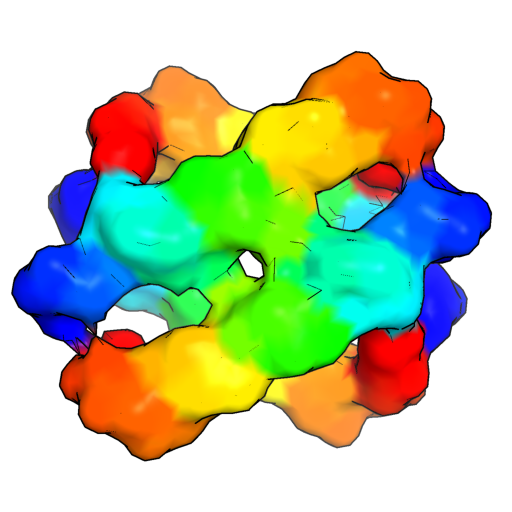 C N 4
ATOM 4254 C CA . PHE C 1 21 ? 8.197 -7.295 1.806 1.00 0.00 65 PHE C CA 4
ATOM 4255 C C . PHE C 1 21 ? 8.983 -7.317 0.531 1.00 0.00 65 PHE C C 4
ATOM 4256 O O . PHE C 1 21 ? 8.902 -8.252 -0.194 1.00 0.00 65 PHE C O 4
ATOM 4282 N N . ALA D 1 2 ? 6.415 -11.379 3.756 1.00 0.00 68 ALA D N 4
ATOM 4283 C CA . ALA D 1 2 ? 4.991 -11.390 3.554 1.00 0.00 68 ALA D CA 4
ATOM 4284 C C . ALA D 1 2 ? 4.206 -12.022 4.675 1.00 0.00 68 ALA D C 4
ATOM 4285 O O . ALA D 1 2 ? 2.992 -12.083 4.613 1.00 0.00 68 ALA D O 4
ATOM 4292 N N . LYS D 1 3 ? 4.861 -12.422 5.756 1.00 0.00 69 LYS D N 4
ATOM 4293 C CA . LYS D 1 3 ? 4.262 -12.655 7.038 1.00 0.00 69 LYS D CA 4
ATOM 4294 C C . LYS D 1 3 ? 3.348 -11.546 7.487 1.00 0.00 69 LYS D C 4
ATOM 4295 O O . LYS D 1 3 ? 2.288 -11.778 8.013 1.00 0.00 69 LYS D O 4
ATOM 4314 N N . ALA D 1 4 ? 3.721 -10.302 7.227 1.00 0.00 70 ALA D N 4
ATOM 4315 C CA . ALA D 1 4 ? 3.017 -9.065 7.457 1.00 0.00 70 ALA D CA 4
ATOM 4316 C C . ALA D 1 4 ? 1.925 -8.739 6.454 1.00 0.00 70 ALA D C 4
ATOM 4317 O O . ALA D 1 4 ? 1.254 -7.723 6.527 1.00 0.00 70 ALA D O 4
ATOM 4324 N N . ALA D 1 5 ? 1.698 -9.574 5.449 1.00 0.00 71 ALA D N 4
ATOM 4325 C CA . ALA D 1 5 ? 0.856 -9.306 4.307 1.00 0.00 71 ALA D CA 4
ATOM 4326 C C . ALA D 1 5 ? -0.614 -9.579 4.523 1.00 0.00 71 ALA D C 4
ATOM 4327 O O . ALA D 1 5 ? -1.370 -9.424 3.602 1.00 0.00 71 ALA D O 4
ATOM 4334 N N . ALA D 1 6 ? -1.085 -9.894 5.712 1.00 0.00 72 ALA D N 4
ATOM 4335 C CA . ALA D 1 6 ? -2.412 -9.574 6.159 1.00 0.00 72 ALA D CA 4
ATOM 4336 C C . ALA D 1 6 ? -2.429 -8.199 6.778 1.00 0.00 72 ALA D C 4
ATOM 4337 O O . ALA D 1 6 ? -3.136 -7.330 6.305 1.00 0.00 72 ALA D O 4
ATOM 4344 N N . ALA D 1 7 ? -1.624 -7.974 7.809 1.00 0.00 73 ALA D N 4
ATOM 4345 C CA . ALA D 1 7 ? -1.638 -6.785 8.625 1.00 0.00 73 ALA D CA 4
ATOM 4346 C C . ALA D 1 7 ? -1.429 -5.504 7.850 1.00 0.00 73 ALA D C 4
ATOM 4347 O O . ALA D 1 7 ? -2.087 -4.513 8.126 1.00 0.00 73 ALA D O 4
ATOM 4354 N N . ALA D 1 8 ? -0.604 -5.495 6.808 1.00 0.00 74 ALA D N 4
ATOM 4355 C CA . ALA D 1 8 ? -0.371 -4.322 6.029 1.00 0.00 74 ALA D CA 4
ATOM 4356 C C . ALA D 1 8 ? -1.532 -4.002 5.117 1.00 0.00 74 ALA D C 4
ATOM 4357 O O . ALA D 1 8 ? -1.952 -2.858 5.033 1.00 0.00 74 ALA D O 4
ATOM 4364 N N . ILE D 1 9 ? -2.090 -5.032 4.485 1.00 0.00 75 ILE D N 4
ATOM 4365 C CA . ILE D 1 9 ? -3.181 -4.928 3.545 1.00 0.00 75 ILE D CA 4
ATOM 4366 C C . ILE D 1 9 ? -4.466 -4.554 4.256 1.00 0.00 75 ILE D C 4
ATOM 4367 O O . ILE D 1 9 ? -5.219 -3.703 3.801 1.00 0.00 75 ILE D O 4
ATOM 4383 N N . LYS D 1 10 ? -4.724 -5.157 5.401 1.00 0.00 76 LYS D N 4
ATOM 4384 C CA . LYS D 1 10 ? -5.940 -4.980 6.157 1.00 0.00 76 LYS D CA 4
ATOM 4385 C C . LYS D 1 10 ? -6.018 -3.628 6.831 1.00 0.00 76 LYS D C 4
ATOM 4386 O O . LYS D 1 10 ? -7.119 -3.165 7.044 1.00 0.00 76 LYS D O 4
ATOM 4405 N N . ALA D 1 11 ? -4.911 -2.966 7.092 1.00 0.00 77 ALA D N 4
ATOM 4406 C CA . ALA D 1 11 ? -4.875 -1.539 7.267 1.00 0.00 77 ALA D CA 4
ATOM 4407 C C . ALA D 1 11 ? -5.257 -0.852 5.976 1.00 0.00 77 ALA D C 4
ATOM 4408 O O . ALA D 1 11 ? -6.321 -0.268 5.836 1.00 0.00 77 ALA D O 4
ATOM 4415 N N . ILE D 1 12 ? -4.411 -0.948 4.954 1.00 0.00 78 ILE D N 4
ATOM 4416 C CA . ILE D 1 12 ? -4.415 -0.005 3.858 1.00 0.00 78 ILE D CA 4
ATOM 4417 C C . ILE D 1 12 ? -5.637 -0.145 2.963 1.00 0.00 78 ILE D C 4
ATOM 4418 O O . ILE D 1 12 ? -6.225 0.880 2.640 1.00 0.00 78 ILE D O 4
ATOM 4434 N N . ALA D 1 13 ? -6.115 -1.353 2.667 1.00 0.00 79 ALA D N 4
ATOM 4435 C CA . ALA D 1 13 ? -7.312 -1.508 1.870 1.00 0.00 79 ALA D CA 4
ATOM 4436 C C . ALA D 1 13 ? -8.566 -0.999 2.553 1.00 0.00 79 ALA D C 4
ATOM 4437 O O . ALA D 1 13 ? -9.461 -0.458 1.919 1.00 0.00 79 ALA D O 4
ATOM 4444 N N . ALA D 1 14 ? -8.648 -1.093 3.875 1.00 0.00 80 ALA D N 4
ATOM 4445 C CA . ALA D 1 14 ? -9.729 -0.623 4.712 1.00 0.00 80 ALA D CA 4
ATOM 4446 C C . ALA D 1 14 ? -9.682 0.873 4.957 1.00 0.00 80 ALA D C 4
ATOM 4447 O O . ALA D 1 14 ? -10.706 1.518 5.108 1.00 0.00 80 ALA D O 4
ATOM 4454 N N . ILE D 1 15 ? -8.485 1.442 4.900 1.00 0.00 81 ILE D N 4
ATOM 4455 C CA . ILE D 1 15 ? -8.227 2.861 4.916 1.00 0.00 81 ILE D CA 4
ATOM 4456 C C . ILE D 1 15 ? -8.539 3.464 3.558 1.00 0.00 81 ILE D C 4
ATOM 4457 O O . ILE D 1 15 ? -9.172 4.510 3.508 1.00 0.00 81 ILE D O 4
ATOM 4473 N N . ILE D 1 16 ? -8.155 2.829 2.453 1.00 0.00 82 ILE D N 4
ATOM 4474 C CA . ILE D 1 16 ? -8.542 3.211 1.117 1.00 0.00 82 ILE D CA 4
ATOM 4475 C C . ILE D 1 16 ? -10.040 3.295 0.883 1.00 0.00 82 ILE D C 4
ATOM 4476 O O . ILE D 1 16 ? -10.527 4.279 0.353 1.00 0.00 82 ILE D O 4
ATOM 4492 N N . LYS D 1 17 ? -10.752 2.261 1.325 1.00 0.00 83 LYS D N 4
ATOM 4493 C CA . LYS D 1 17 ? -12.190 2.216 1.421 1.00 0.00 83 LYS D CA 4
ATOM 4494 C C . LYS D 1 17 ? -12.803 3.418 2.105 1.00 0.00 83 LYS D C 4
ATOM 4495 O O . LYS D 1 17 ? -13.893 3.806 1.730 1.00 0.00 83 LYS D O 4
ATOM 4514 N N . ALA D 1 18 ? -12.107 4.065 3.020 1.00 0.00 84 ALA D N 4
ATOM 4515 C CA . ALA D 1 18 ? -12.475 5.296 3.669 1.00 0.00 84 ALA D CA 4
ATOM 4516 C C . ALA D 1 18 ? -11.972 6.531 2.955 1.00 0.00 84 ALA D C 4
ATOM 4517 O O . ALA D 1 18 ? -12.693 7.479 2.798 1.00 0.00 84 ALA D O 4
ATOM 4524 N N . GLY D 1 19 ? -10.734 6.540 2.512 1.00 0.00 85 GLY D N 4
ATOM 4525 C CA . GLY D 1 19 ? -10.075 7.666 1.913 1.00 0.00 85 GLY D CA 4
ATOM 4526 C C . GLY D 1 19 ? -10.595 8.059 0.551 1.00 0.00 85 GLY D C 4
ATOM 4527 O O . GLY D 1 19 ? -10.713 9.238 0.280 1.00 0.00 85 GLY D O 4
ATOM 4531 N N . GLY D 1 20 ? -10.915 7.118 -0.332 1.00 0.00 86 GLY D N 4
ATOM 4532 C CA . GLY D 1 20 ? -11.330 7.409 -1.676 1.00 0.00 86 GLY D CA 4
ATOM 4533 C C . GLY D 1 20 ? -10.208 7.692 -2.651 1.00 0.00 86 GLY D C 4
ATOM 4534 O O . GLY D 1 20 ? -10.387 8.519 -3.523 1.00 0.00 86 GLY D O 4
ATOM 4538 N N . PHE D 1 21 ? -9.074 7.028 -2.514 1.00 0.00 87 PHE D N 4
ATOM 4539 C CA . PHE D 1 21 ? -7.858 7.242 -3.260 1.00 0.00 87 PHE D CA 4
ATOM 4540 C C . PHE D 1 21 ? -7.965 6.997 -4.750 1.00 0.00 87 PHE D C 4
ATOM 4541 O O . PHE D 1 21 ? -7.599 7.821 -5.542 1.00 0.00 87 PHE D O 4
ATOM 4567 N N . ALA A 1 2 ? 3.009 13.182 -2.685 1.00 0.00 2 ALA A N 5
ATOM 4568 C CA . ALA A 1 2 ? 1.809 12.447 -3.002 1.00 0.00 2 ALA A CA 5
ATOM 4569 C C . ALA A 1 2 ? 1.275 12.661 -4.403 1.00 0.00 2 ALA A C 5
ATOM 4570 O O . ALA A 1 2 ? 0.212 12.147 -4.715 1.00 0.00 2 ALA A O 5
ATOM 4577 N N . LYS A 1 3 ? 1.961 13.351 -5.309 1.00 0.00 3 LYS A N 5
ATOM 4578 C CA . LYS A 1 3 ? 1.651 13.405 -6.718 1.00 0.00 3 LYS A CA 5
ATOM 4579 C C . LYS A 1 3 ? 1.697 12.047 -7.385 1.00 0.00 3 LYS A C 5
ATOM 4580 O O . LYS A 1 3 ? 0.969 11.822 -8.334 1.00 0.00 3 LYS A O 5
ATOM 4599 N N . ALA A 1 4 ? 2.475 11.114 -6.838 1.00 0.00 4 ALA A N 5
ATOM 4600 C CA . ALA A 1 4 ? 2.526 9.716 -7.191 1.00 0.00 4 ALA A CA 5
ATOM 4601 C C . ALA A 1 4 ? 1.289 8.931 -6.805 1.00 0.00 4 ALA A C 5
ATOM 4602 O O . ALA A 1 4 ? 1.073 7.840 -7.315 1.00 0.00 4 ALA A O 5
ATOM 4609 N N . ALA A 1 5 ? 0.521 9.425 -5.837 1.00 0.00 5 ALA A N 5
ATOM 4610 C CA . ALA A 1 5 ? -0.320 8.562 -5.043 1.00 0.00 5 ALA A CA 5
ATOM 4611 C C . ALA A 1 5 ? -1.492 7.960 -5.794 1.00 0.00 5 ALA A C 5
ATOM 4612 O O . ALA A 1 5 ? -1.651 6.751 -5.796 1.00 0.00 5 ALA A O 5
ATOM 4619 N N . ALA A 1 6 ? -2.300 8.761 -6.480 1.00 0.00 6 ALA A N 5
ATOM 4620 C CA . ALA A 1 6 ? -3.451 8.291 -7.216 1.00 0.00 6 ALA A CA 5
ATOM 4621 C C . ALA A 1 6 ? -3.091 7.320 -8.305 1.00 0.00 6 ALA A C 5
ATOM 4622 O O . ALA A 1 6 ? -3.862 6.548 -8.610 1.00 0.00 6 ALA A O 5
ATOM 4629 N N . ALA A 1 7 ? -1.930 7.310 -8.875 1.00 0.00 7 ALA A N 5
ATOM 4630 C CA . ALA A 1 7 ? -1.414 6.307 -9.771 1.00 0.00 7 ALA A CA 5
ATOM 4631 C C . ALA A 1 7 ? -0.875 5.085 -9.056 1.00 0.00 7 ALA A C 5
ATOM 4632 O O . ALA A 1 7 ? -1.097 3.975 -9.495 1.00 0.00 7 ALA A O 5
ATOM 4639 N N . ALA A 1 8 ? -0.225 5.238 -7.911 1.00 0.00 8 ALA A N 5
ATOM 4640 C CA . ALA A 1 8 ? 0.469 4.167 -7.231 1.00 0.00 8 ALA A CA 5
ATOM 4641 C C . ALA A 1 8 ? -0.496 3.278 -6.470 1.00 0.00 8 ALA A C 5
ATOM 4642 O O . ALA A 1 8 ? -0.432 2.061 -6.474 1.00 0.00 8 ALA A O 5
ATOM 4649 N N . ILE A 1 9 ? -1.450 3.933 -5.821 1.00 0.00 9 ILE A N 5
ATOM 4650 C CA . ILE A 1 9 ? -2.479 3.309 -5.019 1.00 0.00 9 ILE A CA 5
ATOM 4651 C C . ILE A 1 9 ? -3.532 2.654 -5.898 1.00 0.00 9 ILE A C 5
ATOM 4652 O O . ILE A 1 9 ? -3.987 1.568 -5.561 1.00 0.00 9 ILE A O 5
ATOM 4668 N N . LYS A 1 10 ? -3.926 3.293 -6.998 1.00 0.00 10 LYS A N 5
ATOM 4669 C CA . LYS A 1 10 ? -4.967 2.769 -7.854 1.00 0.00 10 LYS A CA 5
ATOM 4670 C C . LYS A 1 10 ? -4.529 1.545 -8.636 1.00 0.00 10 LYS A C 5
ATOM 4671 O O . LYS A 1 10 ? -5.342 0.675 -8.904 1.00 0.00 10 LYS A O 5
ATOM 4690 N N . ALA A 1 11 ? -3.230 1.425 -8.882 1.00 0.00 11 ALA A N 5
ATOM 4691 C CA . ALA A 1 11 ? -2.596 0.181 -9.250 1.00 0.00 11 ALA A CA 5
ATOM 4692 C C . ALA A 1 11 ? -2.658 -0.824 -8.118 1.00 0.00 11 ALA A C 5
ATOM 4693 O O . ALA A 1 11 ? -3.298 -1.858 -8.261 1.00 0.00 11 ALA A O 5
ATOM 4700 N N . ILE A 1 12 ? -2.068 -0.542 -6.961 1.00 0.00 12 ILE A N 5
ATOM 4701 C CA . ILE A 1 12 ? -1.905 -1.492 -5.884 1.00 0.00 12 ILE A CA 5
ATOM 4702 C C . ILE A 1 12 ? -3.244 -1.979 -5.361 1.00 0.00 12 ILE A C 5
ATOM 4703 O O . ILE A 1 12 ? -3.394 -3.181 -5.182 1.00 0.00 12 ILE A O 5
ATOM 4719 N N . ALA A 1 13 ? -4.256 -1.127 -5.204 1.00 0.00 13 ALA A N 5
ATOM 4720 C CA . ALA A 1 13 ? -5.582 -1.513 -4.782 1.00 0.00 13 ALA A CA 5
ATOM 4721 C C . ALA A 1 13 ? -6.287 -2.432 -5.762 1.00 0.00 13 ALA A C 5
ATOM 4722 O O . ALA A 1 13 ? -7.023 -3.337 -5.387 1.00 0.00 13 ALA A O 5
ATOM 4729 N N . ALA A 1 14 ? -6.048 -2.284 -7.062 1.00 0.00 14 ALA A N 5
ATOM 4730 C CA . ALA A 1 14 ? -6.597 -3.124 -8.099 1.00 0.00 14 ALA A CA 5
ATOM 4731 C C . ALA A 1 14 ? -5.867 -4.451 -8.178 1.00 0.00 14 ALA A C 5
ATOM 4732 O O . ALA A 1 14 ? -6.469 -5.485 -8.419 1.00 0.00 14 ALA A O 5
ATOM 4739 N N . ILE A 1 15 ? -4.560 -4.447 -7.932 1.00 0.00 15 ILE A N 5
ATOM 4740 C CA . ILE A 1 15 ? -3.694 -5.601 -7.844 1.00 0.00 15 ILE A CA 5
ATOM 4741 C C . ILE A 1 15 ? -4.060 -6.397 -6.608 1.00 0.00 15 ILE A C 5
ATOM 4742 O O . ILE A 1 15 ? -4.147 -7.614 -6.714 1.00 0.00 15 ILE A O 5
ATOM 4758 N N . ILE A 1 16 ? -4.390 -5.752 -5.490 1.00 0.00 16 ILE A N 5
ATOM 4759 C CA . ILE A 1 16 ? -5.020 -6.326 -4.323 1.00 0.00 16 ILE A CA 5
ATOM 4760 C C . ILE A 1 16 ? -6.327 -7.037 -4.631 1.00 0.00 16 ILE A C 5
ATOM 4761 O O . ILE A 1 16 ? -6.510 -8.179 -4.224 1.00 0.00 16 ILE A O 5
ATOM 4777 N N . LYS A 1 17 ? -7.250 -6.390 -5.336 1.00 0.00 17 LYS A N 5
ATOM 4778 C CA . LYS A 1 17 ? -8.524 -6.955 -5.717 1.00 0.00 17 LYS A CA 5
ATOM 4779 C C . LYS A 1 17 ? -8.353 -8.226 -6.527 1.00 0.00 17 LYS A C 5
ATOM 4780 O O . LYS A 1 17 ? -9.179 -9.122 -6.454 1.00 0.00 17 LYS A O 5
ATOM 4799 N N . ALA A 1 18 ? -7.267 -8.381 -7.276 1.00 0.00 18 ALA A N 5
ATOM 4800 C CA . ALA A 1 18 ? -6.899 -9.627 -7.909 1.00 0.00 18 ALA A CA 5
ATOM 4801 C C . ALA A 1 18 ? -6.209 -10.595 -6.974 1.00 0.00 18 ALA A C 5
ATOM 4802 O O . ALA A 1 18 ? -6.561 -11.751 -6.900 1.00 0.00 18 ALA A O 5
ATOM 4809 N N . GLY A 1 19 ? -5.239 -10.121 -6.222 1.00 0.00 19 GLY A N 5
ATOM 4810 C CA . GLY A 1 19 ? -4.247 -10.931 -5.554 1.00 0.00 19 GLY A CA 5
ATOM 4811 C C . GLY A 1 19 ? -4.598 -11.434 -4.173 1.00 0.00 19 GLY A C 5
ATOM 4812 O O . GLY A 1 19 ? -3.957 -12.327 -3.730 1.00 0.00 19 GLY A O 5
ATOM 4816 N N . GLY A 1 20 ? -5.580 -10.912 -3.467 1.00 0.00 20 GLY A N 5
ATOM 4817 C CA . GLY A 1 20 ? -6.054 -11.387 -2.197 1.00 0.00 20 GLY A CA 5
ATOM 4818 C C . GLY A 1 20 ? -5.027 -11.250 -1.099 1.00 0.00 20 GLY A C 5
ATOM 4819 O O . GLY A 1 20 ? -4.542 -12.231 -0.608 1.00 0.00 20 GLY A O 5
ATOM 4823 N N . PHE A 1 21 ? -4.599 -10.044 -0.766 1.00 0.00 21 PHE A N 5
ATOM 4824 C CA . PHE A 1 21 ? -3.466 -9.786 0.086 1.00 0.00 21 PHE A CA 5
ATOM 4825 C C . PHE A 1 21 ? -3.695 -9.989 1.565 1.00 0.00 21 PHE A C 5
ATOM 4826 O O . PHE A 1 21 ? -2.797 -10.404 2.267 1.00 0.00 21 PHE A O 5
ATOM 4852 N N . ALA B 1 2 ? -1.723 -13.368 -1.747 1.00 0.00 24 ALA B N 5
ATOM 4853 C CA . ALA B 1 2 ? -0.492 -12.638 -1.566 1.00 0.00 24 ALA B CA 5
ATOM 4854 C C . ALA B 1 2 ? 0.675 -13.091 -2.415 1.00 0.00 24 ALA B C 5
ATOM 4855 O O . ALA B 1 2 ? 1.781 -12.625 -2.202 1.00 0.00 24 ALA B O 5
ATOM 4862 N N . LYS B 1 3 ? 0.481 -13.923 -3.435 1.00 0.00 25 LYS B N 5
ATOM 4863 C CA . LYS B 1 3 ? 1.460 -14.271 -4.437 1.00 0.00 25 LYS B CA 5
ATOM 4864 C C . LYS B 1 3 ? 1.802 -13.088 -5.320 1.00 0.00 25 LYS B C 5
ATOM 4865 O O . LYS B 1 3 ? 2.896 -12.986 -5.835 1.00 0.00 25 LYS B O 5
ATOM 4884 N N . ALA B 1 4 ? 0.872 -12.146 -5.442 1.00 0.00 26 ALA B N 5
ATOM 4885 C CA . ALA B 1 4 ? 1.037 -10.848 -6.058 1.00 0.00 26 ALA B CA 5
ATOM 4886 C C . ALA B 1 4 ? 1.828 -9.859 -5.229 1.00 0.00 26 ALA B C 5
ATOM 4887 O O . ALA B 1 4 ? 2.165 -8.815 -5.735 1.00 0.00 26 ALA B O 5
ATOM 4894 N N . ALA B 1 5 ? 2.083 -10.123 -3.953 1.00 0.00 27 ALA B N 5
ATOM 4895 C CA . ALA B 1 5 ? 2.510 -9.123 -3.002 1.00 0.00 27 ALA B CA 5
ATOM 4896 C C . ALA B 1 5 ? 3.928 -8.610 -3.172 1.00 0.00 27 ALA B C 5
ATOM 4897 O O . ALA B 1 5 ? 4.085 -7.400 -3.151 1.00 0.00 27 ALA B O 5
ATOM 4904 N N . ALA B 1 6 ? 4.936 -9.445 -3.381 1.00 0.00 28 ALA B N 5
ATOM 4905 C CA . ALA B 1 6 ? 6.264 -8.926 -3.612 1.00 0.00 28 ALA B CA 5
ATOM 4906 C C . ALA B 1 6 ? 6.322 -8.008 -4.816 1.00 0.00 28 ALA B C 5
ATOM 4907 O O . ALA B 1 6 ? 6.735 -6.862 -4.709 1.00 0.00 28 ALA B O 5
ATOM 4914 N N . ALA B 1 7 ? 5.789 -8.429 -5.959 1.00 0.00 29 ALA B N 5
ATOM 4915 C CA . ALA B 1 7 ? 5.740 -7.653 -7.174 1.00 0.00 29 ALA B CA 5
ATOM 4916 C C . ALA B 1 7 ? 4.908 -6.388 -7.087 1.00 0.00 29 ALA B C 5
ATOM 4917 O O . ALA B 1 7 ? 5.161 -5.467 -7.834 1.00 0.00 29 ALA B O 5
ATOM 4924 N N . ALA B 1 8 ? 3.932 -6.286 -6.203 1.00 0.00 30 ALA B N 5
ATOM 4925 C CA . ALA B 1 8 ? 3.090 -5.128 -6.019 1.00 0.00 30 ALA B CA 5
ATOM 4926 C C . ALA B 1 8 ? 3.692 -4.139 -5.042 1.00 0.00 30 ALA B C 5
ATOM 4927 O O . ALA B 1 8 ? 3.784 -2.945 -5.294 1.00 0.00 30 ALA B O 5
ATOM 4934 N N . ILE B 1 9 ? 4.144 -4.626 -3.887 1.00 0.00 31 ILE B N 5
ATOM 4935 C CA . ILE B 1 9 ? 4.620 -3.831 -2.781 1.00 0.00 31 ILE B CA 5
ATOM 4936 C C . ILE B 1 9 ? 6.008 -3.288 -3.067 1.00 0.00 31 ILE B C 5
ATOM 4937 O O . ILE B 1 9 ? 6.289 -2.156 -2.707 1.00 0.00 31 ILE B O 5
ATOM 4953 N N . LYS B 1 10 ? 6.847 -4.073 -3.737 1.00 0.00 32 LYS B N 5
ATOM 4954 C CA . LYS B 1 10 ? 8.186 -3.640 -4.063 1.00 0.00 32 LYS B CA 5
ATOM 4955 C C . LYS B 1 10 ? 8.216 -2.498 -5.059 1.00 0.00 32 LYS B C 5
ATOM 4956 O O . LYS B 1 10 ? 9.092 -1.659 -4.942 1.00 0.00 32 LYS B O 5
ATOM 4975 N N . ALA B 1 11 ? 7.227 -2.381 -5.938 1.00 0.00 33 ALA B N 5
ATOM 4976 C CA . ALA B 1 11 ? 6.974 -1.175 -6.688 1.00 0.00 33 ALA B CA 5
ATOM 4977 C C . ALA B 1 11 ? 6.491 -0.081 -5.753 1.00 0.00 33 ALA B C 5
ATOM 4978 O O . ALA B 1 11 ? 7.106 0.976 -5.702 1.00 0.00 33 ALA B O 5
ATOM 4985 N N . ILE B 1 12 ? 5.416 -0.278 -4.994 1.00 0.00 34 ILE B N 5
ATOM 4986 C CA . ILE B 1 12 ? 4.774 0.804 -4.280 1.00 0.00 34 ILE B CA 5
ATOM 4987 C C . ILE B 1 12 ? 5.677 1.380 -3.205 1.00 0.00 34 ILE B C 5
ATOM 4988 O O . ILE B 1 12 ? 5.786 2.593 -3.118 1.00 0.00 34 ILE B O 5
ATOM 5004 N N . ALA B 1 13 ? 6.443 0.578 -2.479 1.00 0.00 35 ALA B N 5
ATOM 5005 C CA . ALA B 1 13 ? 7.391 1.089 -1.515 1.00 0.00 35 ALA B CA 5
ATOM 5006 C C . ALA B 1 13 ? 8.551 1.845 -2.135 1.00 0.00 35 ALA B C 5
ATOM 5007 O O . ALA B 1 13 ? 9.007 2.814 -1.549 1.00 0.00 35 ALA B O 5
ATOM 5014 N N . ALA B 1 14 ? 8.969 1.518 -3.354 1.00 0.00 36 ALA B N 5
ATOM 5015 C CA . ALA B 1 14 ? 9.953 2.269 -4.095 1.00 0.00 36 ALA B CA 5
ATOM 5016 C C . ALA B 1 14 ? 9.380 3.561 -4.642 1.00 0.00 36 ALA B C 5
ATOM 5017 O O . ALA B 1 14 ? 10.042 4.583 -4.562 1.00 0.00 36 ALA B O 5
ATOM 5024 N N . ILE B 1 15 ? 8.127 3.541 -5.088 1.00 0.00 37 ILE B N 5
ATOM 5025 C CA . ILE B 1 15 ? 7.348 4.676 -5.529 1.00 0.00 37 ILE B CA 5
ATOM 5026 C C . ILE B 1 15 ? 7.132 5.635 -4.369 1.00 0.00 37 ILE B C 5
ATOM 5027 O O . ILE B 1 15 ? 7.371 6.827 -4.479 1.00 0.00 37 ILE B O 5
ATOM 5043 N N . ILE B 1 16 ? 6.741 5.180 -3.182 1.00 0.00 38 ILE B N 5
ATOM 5044 C CA . ILE B 1 16 ? 6.703 5.906 -1.932 1.00 0.00 38 ILE B CA 5
ATOM 5045 C C . ILE B 1 16 ? 8.019 6.581 -1.588 1.00 0.00 38 ILE B C 5
ATOM 5046 O O . ILE B 1 16 ? 8.014 7.770 -1.295 1.00 0.00 38 ILE B O 5
ATOM 5062 N N . LYS B 1 17 ? 9.133 5.852 -1.625 1.00 0.00 39 LYS B N 5
ATOM 5063 C CA . LYS B 1 17 ? 10.459 6.364 -1.363 1.00 0.00 39 LYS B CA 5
ATOM 5064 C C . LYS B 1 17 ? 10.872 7.509 -2.267 1.00 0.00 39 LYS B C 5
ATOM 5065 O O . LYS B 1 17 ? 11.603 8.389 -1.849 1.00 0.00 39 LYS B O 5
ATOM 5084 N N . ALA B 1 18 ? 10.310 7.588 -3.463 1.00 0.00 40 ALA B N 5
ATOM 5085 C CA . ALA B 1 18 ? 10.394 8.711 -4.353 1.00 0.00 40 ALA B CA 5
ATOM 5086 C C . ALA B 1 18 ? 9.327 9.749 -4.135 1.00 0.00 40 ALA B C 5
ATOM 5087 O O . ALA B 1 18 ? 9.609 10.890 -4.160 1.00 0.00 40 ALA B O 5
ATOM 5094 N N . GLY B 1 19 ? 8.086 9.390 -3.910 1.00 0.00 41 GLY B N 5
ATOM 5095 C CA . GLY B 1 19 ? 6.906 10.217 -3.992 1.00 0.00 41 GLY B CA 5
ATOM 5096 C C . GLY B 1 19 ? 6.424 10.844 -2.705 1.00 0.00 41 GLY B C 5
ATOM 5097 O O . GLY B 1 19 ? 5.543 11.688 -2.783 1.00 0.00 41 GLY B O 5
ATOM 5101 N N . GLY B 1 20 ? 6.941 10.485 -1.538 1.00 0.00 42 GLY B N 5
ATOM 5102 C CA . GLY B 1 20 ? 6.744 11.189 -0.298 1.00 0.00 42 GLY B CA 5
ATOM 5103 C C . GLY B 1 20 ? 5.302 11.220 0.156 1.00 0.00 42 GLY B C 5
ATOM 5104 O O . GLY B 1 20 ? 4.727 12.271 0.326 1.00 0.00 42 GLY B O 5
ATOM 5108 N N . PHE B 1 21 ? 4.678 10.069 0.342 1.00 0.00 43 PHE B N 5
ATOM 5109 C CA . PHE B 1 21 ? 3.251 9.913 0.498 1.00 0.00 43 PHE B CA 5
ATOM 5110 C C . PHE B 1 21 ? 2.730 10.471 1.804 1.00 0.00 43 PHE B C 5
ATOM 5111 O O . PHE B 1 21 ? 1.875 11.325 1.823 1.00 0.00 43 PHE B O 5
ATOM 5137 N N . ALA C 1 2 ? -8.620 11.557 1.733 1.00 0.00 46 ALA C N 5
ATOM 5138 C CA . ALA C 1 2 ? -7.236 11.482 1.352 1.00 0.00 46 ALA C CA 5
ATOM 5139 C C . ALA C 1 2 ? -6.276 12.032 2.380 1.00 0.00 46 ALA C C 5
ATOM 5140 O O . ALA C 1 2 ? -5.073 11.919 2.206 1.00 0.00 46 ALA C O 5
ATOM 5147 N N . LYS C 1 3 ? -6.755 12.463 3.539 1.00 0.00 47 LYS C N 5
ATOM 5148 C CA . LYS C 1 3 ? -5.993 12.672 4.731 1.00 0.00 47 LYS C CA 5
ATOM 5149 C C . LYS C 1 3 ? -5.285 11.431 5.215 1.00 0.00 47 LYS C C 5
ATOM 5150 O O . LYS C 1 3 ? -4.182 11.490 5.669 1.00 0.00 47 LYS C O 5
ATOM 5169 N N . ALA C 1 4 ? -5.889 10.272 5.032 1.00 0.00 48 ALA C N 5
ATOM 5170 C CA . ALA C 1 4 ? -5.332 8.962 5.237 1.00 0.00 48 ALA C CA 5
ATOM 5171 C C . ALA C 1 4 ? -4.181 8.641 4.314 1.00 0.00 48 ALA C C 5
ATOM 5172 O O . ALA C 1 4 ? -3.348 7.814 4.633 1.00 0.00 48 ALA C O 5
ATOM 5179 N N . ALA C 1 5 ? -4.046 9.327 3.187 1.00 0.00 49 ALA C N 5
ATOM 5180 C CA . ALA C 1 5 ? -3.031 9.054 2.199 1.00 0.00 49 ALA C CA 5
ATOM 5181 C C . ALA C 1 5 ? -1.657 9.597 2.514 1.00 0.00 49 ALA C C 5
ATOM 5182 O O . ALA C 1 5 ? -0.735 9.332 1.786 1.00 0.00 49 ALA C O 5
ATOM 5189 N N . ALA C 1 6 ? -1.510 10.240 3.663 1.00 0.00 50 ALA C N 5
ATOM 5190 C CA . ALA C 1 6 ? -0.290 10.258 4.427 1.00 0.00 50 ALA C CA 5
ATOM 5191 C C . ALA C 1 6 ? -0.334 9.256 5.565 1.00 0.00 50 ALA C C 5
ATOM 5192 O O . ALA C 1 6 ? 0.492 8.358 5.612 1.00 0.00 50 ALA C O 5
ATOM 5199 N N . ALA C 1 7 ? -1.282 9.358 6.487 1.00 0.00 51 ALA C N 5
ATOM 5200 C CA . ALA C 1 7 ? -1.309 8.635 7.735 1.00 0.00 51 ALA C CA 5
ATOM 5201 C C . ALA C 1 7 ? -1.304 7.121 7.617 1.00 0.00 51 ALA C C 5
ATOM 5202 O O . ALA C 1 7 ? -0.682 6.437 8.395 1.00 0.00 51 ALA C O 5
ATOM 5209 N N . ALA C 1 8 ? -1.982 6.563 6.627 1.00 0.00 52 ALA C N 5
ATOM 5210 C CA . ALA C 1 8 ? -2.093 5.144 6.374 1.00 0.00 52 ALA C CA 5
ATOM 5211 C C . ALA C 1 8 ? -0.826 4.637 5.725 1.00 0.00 52 ALA C C 5
ATOM 5212 O O . ALA C 1 8 ? -0.304 3.609 6.120 1.00 0.00 52 ALA C O 5
ATOM 5219 N N . ILE C 1 9 ? -0.288 5.413 4.791 1.00 0.00 53 ILE C N 5
ATOM 5220 C CA . ILE C 1 9 ? 0.958 5.099 4.126 1.00 0.00 53 ILE C CA 5
ATOM 5221 C C . ILE C 1 9 ? 2.090 5.082 5.136 1.00 0.00 53 ILE C C 5
ATOM 5222 O O . ILE C 1 9 ? 2.905 4.170 5.111 1.00 0.00 53 ILE C O 5
ATOM 5238 N N . LYS C 1 10 ? 2.167 6.065 6.032 1.00 0.00 54 LYS C N 5
ATOM 5239 C CA . LYS C 1 10 ? 3.242 6.250 6.978 1.00 0.00 54 LYS C CA 5
ATOM 5240 C C . LYS C 1 10 ? 3.306 5.182 8.051 1.00 0.00 54 LYS C C 5
ATOM 5241 O O . LYS C 1 10 ? 4.383 4.889 8.525 1.00 0.00 54 LYS C O 5
ATOM 5260 N N . ALA C 1 11 ? 2.201 4.537 8.407 1.00 0.00 55 ALA C N 5
ATOM 5261 C CA . ALA C 1 11 ? 2.165 3.278 9.113 1.00 0.00 55 ALA C CA 5
ATOM 5262 C C . ALA C 1 11 ? 2.617 2.141 8.215 1.00 0.00 55 ALA C C 5
ATOM 5263 O O . ALA C 1 11 ? 3.601 1.472 8.493 1.00 0.00 55 ALA C O 5
ATOM 5270 N N . ILE C 1 12 ? 1.968 1.933 7.075 1.00 0.00 56 ILE C N 5
ATOM 5271 C CA . ILE C 1 12 ? 2.140 0.767 6.249 1.00 0.00 56 ILE C CA 5
ATOM 5272 C C . ILE C 1 12 ? 3.525 0.676 5.641 1.00 0.00 56 ILE C C 5
ATOM 5273 O O . ILE C 1 12 ? 4.086 -0.410 5.623 1.00 0.00 56 ILE C O 5
ATOM 5289 N N . ALA C 1 13 ? 4.187 1.767 5.268 1.00 0.00 57 ALA C N 5
ATOM 5290 C CA . ALA C 1 13 ? 5.560 1.764 4.817 1.00 0.00 57 ALA C CA 5
ATOM 5291 C C . ALA C 1 13 ? 6.566 1.405 5.896 1.00 0.00 57 ALA C C 5
ATOM 5292 O O . ALA C 1 13 ? 7.589 0.803 5.604 1.00 0.00 57 ALA C O 5
ATOM 5299 N N . ALA C 1 14 ? 6.306 1.694 7.169 1.00 0.00 58 ALA C N 5
ATOM 5300 C CA . ALA C 1 14 ? 7.110 1.325 8.309 1.00 0.00 58 ALA C CA 5
ATOM 5301 C C . ALA C 1 14 ? 6.892 -0.117 8.714 1.00 0.00 58 ALA C C 5
ATOM 5302 O O . ALA C 1 14 ? 7.835 -0.820 9.050 1.00 0.00 58 ALA C O 5
ATOM 5309 N N . ILE C 1 15 ? 5.669 -0.611 8.548 1.00 0.00 59 ILE C N 5
ATOM 5310 C CA . ILE C 1 15 ? 5.258 -1.986 8.706 1.00 0.00 59 ILE C CA 5
ATOM 5311 C C . ILE C 1 15 ? 5.921 -2.805 7.614 1.00 0.00 59 ILE C C 5
ATOM 5312 O O . ILE C 1 15 ? 6.520 -3.819 7.899 1.00 0.00 59 ILE C O 5
ATOM 5328 N N . ILE C 1 16 ? 5.934 -2.395 6.351 1.00 0.00 60 ILE C N 5
ATOM 5329 C CA . ILE C 1 16 ? 6.735 -2.926 5.270 1.00 0.00 60 ILE C CA 5
ATOM 5330 C C . ILE C 1 16 ? 8.220 -3.036 5.566 1.00 0.00 60 ILE C C 5
ATOM 5331 O O . ILE C 1 16 ? 8.780 -4.093 5.313 1.00 0.00 60 ILE C O 5
ATOM 5347 N N . LYS C 1 17 ? 8.824 -1.979 6.097 1.00 0.00 61 LYS C N 5
ATOM 5348 C CA . LYS C 1 17 ? 10.220 -1.917 6.457 1.00 0.00 61 LYS C CA 5
ATOM 5349 C C . LYS C 1 17 ? 10.606 -2.987 7.460 1.00 0.00 61 LYS C C 5
ATOM 5350 O O . LYS C 1 17 ? 11.717 -3.488 7.405 1.00 0.00 61 LYS C O 5
ATOM 5369 N N . ALA C 1 18 ? 9.712 -3.371 8.357 1.00 0.00 62 ALA C N 5
ATOM 5370 C CA . ALA C 1 18 ? 9.823 -4.504 9.241 1.00 0.00 62 ALA C CA 5
ATOM 5371 C C . ALA C 1 18 ? 9.420 -5.808 8.594 1.00 0.00 62 ALA C C 5
ATOM 5372 O O . ALA C 1 18 ? 10.066 -6.787 8.807 1.00 0.00 62 ALA C O 5
ATOM 5379 N N . GLY C 1 19 ? 8.368 -5.841 7.813 1.00 0.00 63 GLY C N 5
ATOM 5380 C CA . GLY C 1 19 ? 7.651 -7.021 7.405 1.00 0.00 63 GLY C CA 5
ATOM 5381 C C . GLY C 1 19 ? 8.055 -7.644 6.083 1.00 0.00 63 GLY C C 5
ATOM 5382 O O . GLY C 1 19 ? 7.575 -8.727 5.808 1.00 0.00 63 GLY C O 5
ATOM 5386 N N . GLY C 1 20 ? 8.890 -7.021 5.263 1.00 0.00 64 GLY C N 5
ATOM 5387 C CA . GLY C 1 20 ? 9.553 -7.683 4.171 1.00 0.00 64 GLY C CA 5
ATOM 5388 C C . GLY C 1 20 ? 8.619 -8.199 3.103 1.00 0.00 64 GLY C C 5
ATOM 5389 O O . GLY C 1 20 ? 8.655 -9.337 2.724 1.00 0.00 64 GLY C O 5
ATOM 5393 N N . PHE C 1 21 ? 7.726 -7.354 2.623 1.00 0.00 65 PHE C N 5
ATOM 5394 C CA . PHE C 1 21 ? 6.596 -7.673 1.784 1.00 0.00 65 PHE C CA 5
ATOM 5395 C C . PHE C 1 21 ? 6.980 -8.107 0.394 1.00 0.00 65 PHE C C 5
ATOM 5396 O O . PHE C 1 21 ? 6.408 -8.987 -0.181 1.00 0.00 65 PHE C O 5
ATOM 5422 N N . ALA D 1 2 ? 6.229 -11.032 4.507 1.00 0.00 68 ALA D N 5
ATOM 5423 C CA . ALA D 1 2 ? 4.835 -10.822 4.191 1.00 0.00 68 ALA D CA 5
ATOM 5424 C C . ALA D 1 2 ? 3.839 -11.423 5.160 1.00 0.00 68 ALA D C 5
ATOM 5425 O O . ALA D 1 2 ? 2.652 -11.421 4.885 1.00 0.00 68 ALA D O 5
ATOM 5432 N N . LYS D 1 3 ? 4.252 -11.915 6.320 1.00 0.00 69 LYS D N 5
ATOM 5433 C CA . LYS D 1 3 ? 3.431 -12.339 7.426 1.00 0.00 69 LYS D CA 5
ATOM 5434 C C . LYS D 1 3 ? 2.682 -11.193 8.051 1.00 0.00 69 LYS D C 5
ATOM 5435 O O . LYS D 1 3 ? 1.627 -11.360 8.616 1.00 0.00 69 LYS D O 5
ATOM 5454 N N . ALA D 1 4 ? 3.233 -9.991 7.913 1.00 0.00 70 ALA D N 5
ATOM 5455 C CA . ALA D 1 4 ? 2.631 -8.734 8.281 1.00 0.00 70 ALA D CA 5
ATOM 5456 C C . ALA D 1 4 ? 1.500 -8.313 7.367 1.00 0.00 70 ALA D C 5
ATOM 5457 O O . ALA D 1 4 ? 0.722 -7.459 7.723 1.00 0.00 70 ALA D O 5
ATOM 5464 N N . ALA D 1 5 ? 1.386 -8.900 6.187 1.00 0.00 71 ALA D N 5
ATOM 5465 C CA . ALA D 1 5 ? 0.704 -8.307 5.059 1.00 0.00 71 ALA D CA 5
ATOM 5466 C C . ALA D 1 5 ? -0.808 -8.354 5.154 1.00 0.00 71 ALA D C 5
ATOM 5467 O O . ALA D 1 5 ? -1.422 -7.318 4.941 1.00 0.00 71 ALA D O 5
ATOM 5474 N N . ALA D 1 6 ? -1.421 -9.458 5.555 1.00 0.00 72 ALA D N 5
ATOM 5475 C CA . ALA D 1 6 ? -2.852 -9.507 5.725 1.00 0.00 72 ALA D CA 5
ATOM 5476 C C . ALA D 1 6 ? -3.359 -8.409 6.638 1.00 0.00 72 ALA D C 5
ATOM 5477 O O . ALA D 1 6 ? -4.155 -7.578 6.247 1.00 0.00 72 ALA D O 5
ATOM 5484 N N . ALA D 1 7 ? -2.797 -8.274 7.835 1.00 0.00 73 ALA D N 5
ATOM 5485 C CA . ALA D 1 7 ? -3.128 -7.224 8.769 1.00 0.00 73 ALA D CA 5
ATOM 5486 C C . ALA D 1 7 ? -2.807 -5.819 8.294 1.00 0.00 73 ALA D C 5
ATOM 5487 O O . ALA D 1 7 ? -3.470 -4.887 8.695 1.00 0.00 73 ALA D O 5
ATOM 5494 N N . ALA D 1 8 ? -1.807 -5.639 7.451 1.00 0.00 74 ALA D N 5
ATOM 5495 C CA . ALA D 1 8 ? -1.420 -4.356 6.914 1.00 0.00 74 ALA D CA 5
ATOM 5496 C C . ALA D 1 8 ? -2.347 -3.895 5.801 1.00 0.00 74 ALA D C 5
ATOM 5497 O O . ALA D 1 8 ? -2.829 -2.775 5.782 1.00 0.00 74 ALA D O 5
ATOM 5504 N N . ILE D 1 9 ? -2.600 -4.789 4.856 1.00 0.00 75 ILE D N 5
ATOM 5505 C CA . ILE D 1 9 ? -3.259 -4.523 3.598 1.00 0.00 75 ILE D CA 5
ATOM 5506 C C . ILE D 1 9 ? -4.766 -4.465 3.778 1.00 0.00 75 ILE D C 5
ATOM 5507 O O . ILE D 1 9 ? -5.441 -3.688 3.114 1.00 0.00 75 ILE D O 5
ATOM 5523 N N . LYS D 1 10 ? -5.298 -5.277 4.686 1.00 0.00 76 LYS D N 5
ATOM 5524 C CA . LYS D 1 10 ? -6.708 -5.299 4.997 1.00 0.00 76 LYS D CA 5
ATOM 5525 C C . LYS D 1 10 ? -7.157 -4.086 5.794 1.00 0.00 76 LYS D C 5
ATOM 5526 O O . LYS D 1 10 ? -8.311 -3.701 5.687 1.00 0.00 76 LYS D O 5
ATOM 5545 N N . ALA D 1 11 ? -6.242 -3.427 6.500 1.00 0.00 77 ALA D N 5
ATOM 5546 C CA . ALA D 1 11 ? -6.450 -2.067 6.928 1.00 0.00 77 ALA D CA 5
ATOM 5547 C C . ALA D 1 11 ? -6.426 -1.124 5.740 1.00 0.00 77 ALA D C 5
ATOM 5548 O O . ALA D 1 11 ? -7.408 -0.458 5.464 1.00 0.00 77 ALA D O 5
ATOM 5555 N N . ILE D 1 12 ? -5.324 -1.082 5.000 1.00 0.00 78 ILE D N 5
ATOM 5556 C CA . ILE D 1 12 ? -5.063 -0.020 4.056 1.00 0.00 78 ILE D CA 5
ATOM 5557 C C . ILE D 1 12 ? -6.056 -0.033 2.907 1.00 0.00 78 ILE D C 5
ATOM 5558 O O . ILE D 1 12 ? -6.503 1.041 2.530 1.00 0.00 78 ILE D O 5
ATOM 5574 N N . ALA D 1 13 ? -6.476 -1.185 2.387 1.00 0.00 79 ALA D N 5
ATOM 5575 C CA . ALA D 1 13 ? -7.487 -1.251 1.359 1.00 0.00 79 ALA D CA 5
ATOM 5576 C C . ALA D 1 13 ? -8.874 -0.845 1.821 1.00 0.00 79 ALA D C 5
ATOM 5577 O O . ALA D 1 13 ? -9.669 -0.336 1.043 1.00 0.00 79 ALA D O 5
ATOM 5584 N N . ALA D 1 14 ? -9.186 -0.995 3.108 1.00 0.00 80 ALA D N 5
ATOM 5585 C CA . ALA D 1 14 ? -10.409 -0.531 3.721 1.00 0.00 80 ALA D CA 5
ATOM 5586 C C . ALA D 1 14 ? -10.348 0.956 4.023 1.00 0.00 80 ALA D C 5
ATOM 5587 O O . ALA D 1 14 ? -11.330 1.664 3.907 1.00 0.00 80 ALA D O 5
ATOM 5594 N N . ILE D 1 15 ? -9.156 1.464 4.330 1.00 0.00 81 ILE D N 5
ATOM 5595 C CA . ILE D 1 15 ? -8.881 2.867 4.541 1.00 0.00 81 ILE D CA 5
ATOM 5596 C C . ILE D 1 15 ? -8.939 3.589 3.208 1.00 0.00 81 ILE D C 5
ATOM 5597 O O . ILE D 1 15 ? -9.583 4.626 3.141 1.00 0.00 81 ILE D O 5
ATOM 5613 N N . ILE D 1 16 ? -8.390 3.029 2.134 1.00 0.00 82 ILE D N 5
ATOM 5614 C CA . ILE D 1 16 ? -8.564 3.459 0.767 1.00 0.00 82 ILE D CA 5
ATOM 5615 C C . ILE D 1 16 ? -10.012 3.560 0.327 1.00 0.00 82 ILE D C 5
ATOM 5616 O O . ILE D 1 16 ? -10.393 4.564 -0.251 1.00 0.00 82 ILE D O 5
ATOM 5632 N N . LYS D 1 17 ? -10.841 2.584 0.666 1.00 0.00 83 LYS D N 5
ATOM 5633 C CA . LYS D 1 17 ? -12.259 2.621 0.394 1.00 0.00 83 LYS D CA 5
ATOM 5634 C C . LYS D 1 17 ? -12.983 3.792 1.030 1.00 0.00 83 LYS D C 5
ATOM 5635 O O . LYS D 1 17 ? -13.888 4.325 0.412 1.00 0.00 83 LYS D O 5
ATOM 5654 N N . ALA D 1 18 ? -12.529 4.283 2.177 1.00 0.00 84 ALA D N 5
ATOM 5655 C CA . ALA D 1 18 ? -12.944 5.525 2.785 1.00 0.00 84 ALA D CA 5
ATOM 5656 C C . ALA D 1 18 ? -12.266 6.731 2.168 1.00 0.00 84 ALA D C 5
ATOM 5657 O O . ALA D 1 18 ? -12.942 7.713 1.913 1.00 0.00 84 ALA D O 5
ATOM 5664 N N . GLY D 1 19 ? -10.968 6.692 1.920 1.00 0.00 85 GLY D N 5
ATOM 5665 C CA . GLY D 1 19 ? -10.137 7.823 1.606 1.00 0.00 85 GLY D CA 5
ATOM 5666 C C . GLY D 1 19 ? -10.145 8.292 0.168 1.00 0.00 85 GLY D C 5
ATOM 5667 O O . GLY D 1 19 ? -10.121 9.486 -0.028 1.00 0.00 85 GLY D O 5
ATOM 5671 N N . GLY D 1 20 ? -10.175 7.406 -0.809 1.00 0.00 86 GLY D N 5
ATOM 5672 C CA . GLY D 1 20 ? -10.077 7.730 -2.206 1.00 0.00 86 GLY D CA 5
ATOM 5673 C C . GLY D 1 20 ? -8.697 8.222 -2.562 1.00 0.00 86 GLY D C 5
ATOM 5674 O O . GLY D 1 20 ? -8.572 9.323 -3.001 1.00 0.00 86 GLY D O 5
ATOM 5678 N N . PHE D 1 21 ? -7.674 7.409 -2.380 1.00 0.00 87 PHE D N 5
ATOM 5679 C CA . PHE D 1 21 ? -6.276 7.750 -2.466 1.00 0.00 87 PHE D CA 5
ATOM 5680 C C . PHE D 1 21 ? -5.823 8.131 -3.858 1.00 0.00 87 PHE D C 5
ATOM 5681 O O . PHE D 1 21 ? -5.005 9.012 -4.026 1.00 0.00 87 PHE D O 5
ATOM 5707 N N . ALA A 1 2 ? 2.482 13.046 -1.290 1.00 0.00 2 ALA A N 6
ATOM 5708 C CA . ALA A 1 2 ? 1.288 12.434 -1.821 1.00 0.00 2 ALA A CA 6
ATOM 5709 C C . ALA A 1 2 ? 0.931 12.952 -3.200 1.00 0.00 2 ALA A C 6
ATOM 5710 O O . ALA A 1 2 ? -0.054 12.502 -3.764 1.00 0.00 2 ALA A O 6
ATOM 5717 N N . LYS A 1 3 ? 1.753 13.786 -3.833 1.00 0.00 3 LYS A N 6
ATOM 5718 C CA . LYS A 1 3 ? 1.714 14.077 -5.243 1.00 0.00 3 LYS A CA 6
ATOM 5719 C C . LYS A 1 3 ? 1.849 12.848 -6.110 1.00 0.00 3 LYS A C 6
ATOM 5720 O O . LYS A 1 3 ? 1.325 12.774 -7.203 1.00 0.00 3 LYS A O 6
ATOM 5739 N N . ALA A 1 4 ? 2.522 11.830 -5.589 1.00 0.00 4 ALA A N 6
ATOM 5740 C CA . ALA A 1 4 ? 2.688 10.532 -6.193 1.00 0.00 4 ALA A CA 6
ATOM 5741 C C . ALA A 1 4 ? 1.573 9.545 -5.916 1.00 0.00 4 ALA A C 6
ATOM 5742 O O . ALA A 1 4 ? 1.612 8.418 -6.388 1.00 0.00 4 ALA A O 6
ATOM 5749 N N . ALA A 1 5 ? 0.582 9.914 -5.112 1.00 0.00 5 ALA A N 6
ATOM 5750 C CA . ALA A 1 5 ? -0.339 8.961 -4.540 1.00 0.00 5 ALA A CA 6
ATOM 5751 C C . ALA A 1 5 ? -1.160 8.213 -5.573 1.00 0.00 5 ALA A C 6
ATOM 5752 O O . ALA A 1 5 ? -1.213 6.997 -5.464 1.00 0.00 5 ALA A O 6
ATOM 5759 N N . ALA A 1 6 ? -1.714 8.872 -6.584 1.00 0.00 6 ALA A N 6
ATOM 5760 C CA . ALA A 1 6 ? -2.485 8.199 -7.597 1.00 0.00 6 ALA A CA 6
ATOM 5761 C C . ALA A 1 6 ? -1.738 7.033 -8.212 1.00 0.00 6 ALA A C 6
ATOM 5762 O O . ALA A 1 6 ? -2.231 5.913 -8.259 1.00 0.00 6 ALA A O 6
ATOM 5769 N N . ALA A 1 7 ? -0.479 7.267 -8.576 1.00 0.00 7 ALA A N 6
ATOM 5770 C CA . ALA A 1 7 ? 0.455 6.293 -9.078 1.00 0.00 7 ALA A CA 6
ATOM 5771 C C . ALA A 1 7 ? 0.722 5.133 -8.149 1.00 0.00 7 ALA A C 6
ATOM 5772 O O . ALA A 1 7 ? 0.945 4.049 -8.638 1.00 0.00 7 ALA A O 6
ATOM 5779 N N . ALA A 1 8 ? 0.655 5.290 -6.835 1.00 0.00 8 ALA A N 6
ATOM 5780 C CA . ALA A 1 8 ? 0.744 4.204 -5.892 1.00 0.00 8 ALA A CA 6
ATOM 5781 C C . ALA A 1 8 ? -0.573 3.466 -5.859 1.00 0.00 8 ALA A C 6
ATOM 5782 O O . ALA A 1 8 ? -0.640 2.275 -6.096 1.00 0.00 8 ALA A O 6
ATOM 5789 N N . ILE A 1 9 ? -1.634 4.186 -5.537 1.00 0.00 9 ILE A N 6
ATOM 5790 C CA . ILE A 1 9 ? -2.894 3.612 -5.134 1.00 0.00 9 ILE A CA 6
ATOM 5791 C C . ILE A 1 9 ? -3.557 2.859 -6.269 1.00 0.00 9 ILE A C 6
ATOM 5792 O O . ILE A 1 9 ? -4.121 1.795 -6.062 1.00 0.00 9 ILE A O 6
ATOM 5808 N N . LYS A 1 10 ? -3.485 3.397 -7.485 1.00 0.00 10 LYS A N 6
ATOM 5809 C CA . LYS A 1 10 ? -4.210 2.904 -8.635 1.00 0.00 10 LYS A CA 6
ATOM 5810 C C . LYS A 1 10 ? -3.617 1.611 -9.164 1.00 0.00 10 LYS A C 6
ATOM 5811 O O . LYS A 1 10 ? -4.346 0.817 -9.747 1.00 0.00 10 LYS A O 6
ATOM 5830 N N . ALA A 1 11 ? -2.339 1.353 -8.906 1.00 0.00 11 ALA A N 6
ATOM 5831 C CA . ALA A 1 11 ? -1.728 0.049 -8.994 1.00 0.00 11 ALA A CA 6
ATOM 5832 C C . ALA A 1 11 ? -2.223 -0.852 -7.876 1.00 0.00 11 ALA A C 6
ATOM 5833 O O . ALA A 1 11 ? -2.895 -1.850 -8.107 1.00 0.00 11 ALA A O 6
ATOM 5840 N N . ILE A 1 12 ? -1.952 -0.445 -6.638 1.00 0.00 12 ILE A N 6
ATOM 5841 C CA . ILE A 1 12 ? -2.097 -1.289 -5.471 1.00 0.00 12 ILE A CA 6
ATOM 5842 C C . ILE A 1 12 ? -3.540 -1.738 -5.318 1.00 0.00 12 ILE A C 6
ATOM 5843 O O . ILE A 1 12 ? -3.755 -2.944 -5.309 1.00 0.00 12 ILE A O 6
ATOM 5859 N N . ALA A 1 13 ? -4.539 -0.860 -5.328 1.00 0.00 13 ALA A N 6
ATOM 5860 C CA . ALA A 1 13 ? -5.931 -1.210 -5.175 1.00 0.00 13 ALA A CA 6
ATOM 5861 C C . ALA A 1 13 ? -6.565 -1.836 -6.399 1.00 0.00 13 ALA A C 6
ATOM 5862 O O . ALA A 1 13 ? -7.762 -1.960 -6.451 1.00 0.00 13 ALA A O 6
ATOM 5869 N N . ALA A 1 14 ? -5.764 -2.326 -7.328 1.00 0.00 14 ALA A N 6
ATOM 5870 C CA . ALA A 1 14 ? -6.093 -3.285 -8.359 1.00 0.00 14 ALA A CA 6
ATOM 5871 C C . ALA A 1 14 ? -5.330 -4.584 -8.185 1.00 0.00 14 ALA A C 6
ATOM 5872 O O . ALA A 1 14 ? -5.887 -5.665 -8.288 1.00 0.00 14 ALA A O 6
ATOM 5879 N N . ILE A 1 15 ? -4.073 -4.522 -7.760 1.00 0.00 15 ILE A N 6
ATOM 5880 C CA . ILE A 1 15 ? -3.235 -5.644 -7.402 1.00 0.00 15 ILE A CA 6
ATOM 5881 C C . ILE A 1 15 ? -3.774 -6.363 -6.178 1.00 0.00 15 ILE A C 6
ATOM 5882 O O . ILE A 1 15 ? -3.764 -7.586 -6.164 1.00 0.00 15 ILE A O 6
ATOM 5898 N N . ILE A 1 16 ? -4.323 -5.651 -5.197 1.00 0.00 16 ILE A N 6
ATOM 5899 C CA . ILE A 1 16 ? -5.086 -6.110 -4.057 1.00 0.00 16 ILE A CA 6
ATOM 5900 C C . ILE A 1 16 ? -6.132 -7.127 -4.477 1.00 0.00 16 ILE A C 6
ATOM 5901 O O . ILE A 1 16 ? -6.166 -8.255 -4.003 1.00 0.00 16 ILE A O 6
ATOM 5917 N N . LYS A 1 17 ? -6.993 -6.691 -5.387 1.00 0.00 17 LYS A N 6
ATOM 5918 C CA . LYS A 1 17 ? -8.204 -7.321 -5.856 1.00 0.00 17 LYS A CA 6
ATOM 5919 C C . LYS A 1 17 ? -7.929 -8.564 -6.680 1.00 0.00 17 LYS A C 6
ATOM 5920 O O . LYS A 1 17 ? -8.604 -9.570 -6.532 1.00 0.00 17 LYS A O 6
ATOM 5939 N N . ALA A 1 18 ? -6.903 -8.462 -7.518 1.00 0.00 18 ALA A N 6
ATOM 5940 C CA . ALA A 1 18 ? -6.304 -9.524 -8.291 1.00 0.00 18 ALA A CA 6
ATOM 5941 C C . ALA A 1 18 ? -5.614 -10.543 -7.413 1.00 0.00 18 ALA A C 6
ATOM 5942 O O . ALA A 1 18 ? -5.696 -11.714 -7.678 1.00 0.00 18 ALA A O 6
ATOM 5949 N N . GLY A 1 19 ? -4.973 -10.104 -6.343 1.00 0.00 19 GLY A N 6
ATOM 5950 C CA . GLY A 1 19 ? -4.283 -10.946 -5.397 1.00 0.00 19 GLY A CA 6
ATOM 5951 C C . GLY A 1 19 ? -5.196 -11.672 -4.433 1.00 0.00 19 GLY A C 6
ATOM 5952 O O . GLY A 1 19 ? -4.907 -12.739 -4.067 1.00 0.00 19 GLY A O 6
ATOM 5956 N N . GLY A 1 20 ? -6.300 -11.092 -4.042 1.00 0.00 20 GLY A N 6
ATOM 5957 C CA . GLY A 1 20 ? -7.256 -11.623 -3.103 1.00 0.00 20 GLY A CA 6
ATOM 5958 C C . GLY A 1 20 ? -6.982 -11.260 -1.669 1.00 0.00 20 GLY A C 6
ATOM 5959 O O . GLY A 1 20 ? -7.553 -11.831 -0.802 1.00 0.00 20 GLY A O 6
ATOM 5963 N N . PHE A 1 21 ? -6.079 -10.341 -1.408 1.00 0.00 21 PHE A N 6
ATOM 5964 C CA . PHE A 1 21 ? -5.537 -10.020 -0.126 1.00 0.00 21 PHE A CA 6
ATOM 5965 C C . PHE A 1 21 ? -6.144 -8.816 0.533 1.00 0.00 21 PHE A C 6
ATOM 5966 O O . PHE A 1 21 ? -5.935 -8.608 1.698 1.00 0.00 21 PHE A O 6
ATOM 5992 N N . ALA B 1 2 ? -1.204 -13.387 -0.640 1.00 0.00 24 ALA B N 6
ATOM 5993 C CA . ALA B 1 2 ? -0.772 -14.037 -1.841 1.00 0.00 24 ALA B CA 6
ATOM 5994 C C . ALA B 1 2 ? 0.482 -13.473 -2.447 1.00 0.00 24 ALA B C 6
ATOM 5995 O O . ALA B 1 2 ? 0.818 -12.323 -2.237 1.00 0.00 24 ALA B O 6
ATOM 6002 N N . LYS B 1 3 ? 1.162 -14.241 -3.281 1.00 0.00 25 LYS B N 6
ATOM 6003 C CA . LYS B 1 3 ? 2.338 -13.864 -4.023 1.00 0.00 25 LYS B CA 6
ATOM 6004 C C . LYS B 1 3 ? 2.213 -12.652 -4.912 1.00 0.00 25 LYS B C 6
ATOM 6005 O O . LYS B 1 3 ? 3.218 -12.125 -5.324 1.00 0.00 25 LYS B O 6
ATOM 6024 N N . ALA B 1 4 ? 1.006 -12.136 -5.121 1.00 0.00 26 ALA B N 6
ATOM 6025 C CA . ALA B 1 4 ? 0.692 -10.775 -5.477 1.00 0.00 26 ALA B CA 6
ATOM 6026 C C . ALA B 1 4 ? 1.419 -9.715 -4.674 1.00 0.00 26 ALA B C 6
ATOM 6027 O O . ALA B 1 4 ? 1.551 -8.588 -5.125 1.00 0.00 26 ALA B O 6
ATOM 6034 N N . ALA B 1 5 ? 1.944 -10.045 -3.495 1.00 0.00 27 ALA B N 6
ATOM 6035 C CA . ALA B 1 5 ? 2.751 -9.188 -2.663 1.00 0.00 27 ALA B CA 6
ATOM 6036 C C . ALA B 1 5 ? 3.935 -8.601 -3.409 1.00 0.00 27 ALA B C 6
ATOM 6037 O O . ALA B 1 5 ? 4.097 -7.393 -3.441 1.00 0.00 27 ALA B O 6
ATOM 6044 N N . ALA B 1 6 ? 4.715 -9.399 -4.124 1.00 0.00 28 ALA B N 6
ATOM 6045 C CA . ALA B 1 6 ? 5.838 -8.933 -4.899 1.00 0.00 28 ALA B CA 6
ATOM 6046 C C . ALA B 1 6 ? 5.483 -8.022 -6.049 1.00 0.00 28 ALA B C 6
ATOM 6047 O O . ALA B 1 6 ? 6.341 -7.439 -6.634 1.00 0.00 28 ALA B O 6
ATOM 6054 N N . ALA B 1 7 ? 4.212 -7.829 -6.360 1.00 0.00 29 ALA B N 6
ATOM 6055 C CA . ALA B 1 7 ? 3.695 -6.755 -7.172 1.00 0.00 29 ALA B CA 6
ATOM 6056 C C . ALA B 1 7 ? 3.224 -5.579 -6.344 1.00 0.00 29 ALA B C 6
ATOM 6057 O O . ALA B 1 7 ? 3.556 -4.449 -6.649 1.00 0.00 29 ALA B O 6
ATOM 6064 N N . ALA B 1 8 ? 2.455 -5.762 -5.281 1.00 0.00 30 ALA B N 6
ATOM 6065 C CA . ALA B 1 8 ? 1.753 -4.727 -4.556 1.00 0.00 30 ALA B CA 6
ATOM 6066 C C . ALA B 1 8 ? 2.726 -3.878 -3.759 1.00 0.00 30 ALA B C 6
ATOM 6067 O O . ALA B 1 8 ? 2.667 -2.656 -3.773 1.00 0.00 30 ALA B O 6
ATOM 6074 N N . ILE B 1 9 ? 3.627 -4.551 -3.047 1.00 0.00 31 ILE B N 6
ATOM 6075 C CA . ILE B 1 9 ? 4.644 -3.945 -2.218 1.00 0.00 31 ILE B CA 6
ATOM 6076 C C . ILE B 1 9 ? 5.572 -3.107 -3.080 1.00 0.00 31 ILE B C 6
ATOM 6077 O O . ILE B 1 9 ? 5.826 -1.959 -2.747 1.00 0.00 31 ILE B O 6
ATOM 6093 N N . LYS B 1 10 ? 5.998 -3.631 -4.230 1.00 0.00 32 LYS B N 6
ATOM 6094 C CA . LYS B 1 10 ? 6.816 -2.927 -5.192 1.00 0.00 32 LYS B CA 6
ATOM 6095 C C . LYS B 1 10 ? 6.107 -1.700 -5.736 1.00 0.00 32 LYS B C 6
ATOM 6096 O O . LYS B 1 10 ? 6.660 -0.619 -5.691 1.00 0.00 32 LYS B O 6
ATOM 6115 N N . ALA B 1 11 ? 4.842 -1.832 -6.117 1.00 0.00 33 ALA B N 6
ATOM 6116 C CA . ALA B 1 11 ? 4.011 -0.766 -6.625 1.00 0.00 33 ALA B CA 6
ATOM 6117 C C . ALA B 1 11 ? 3.677 0.335 -5.636 1.00 0.00 33 ALA B C 6
ATOM 6118 O O . ALA B 1 11 ? 3.157 1.364 -6.030 1.00 0.00 33 ALA B O 6
ATOM 6125 N N . ILE B 1 12 ? 4.040 0.183 -4.366 1.00 0.00 34 ILE B N 6
ATOM 6126 C CA . ILE B 1 12 ? 3.935 1.164 -3.312 1.00 0.00 34 ILE B CA 6
ATOM 6127 C C . ILE B 1 12 ? 5.281 1.571 -2.745 1.00 0.00 34 ILE B C 6
ATOM 6128 O O . ILE B 1 12 ? 5.559 2.758 -2.743 1.00 0.00 34 ILE B O 6
ATOM 6144 N N . ALA B 1 13 ? 6.145 0.673 -2.276 1.00 0.00 35 ALA B N 6
ATOM 6145 C CA . ALA B 1 13 ? 7.339 1.040 -1.552 1.00 0.00 35 ALA B CA 6
ATOM 6146 C C . ALA B 1 13 ? 8.378 1.682 -2.450 1.00 0.00 35 ALA B C 6
ATOM 6147 O O . ALA B 1 13 ? 9.084 2.580 -2.032 1.00 0.00 35 ALA B O 6
ATOM 6154 N N . ALA B 1 14 ? 8.399 1.272 -3.714 1.00 0.00 36 ALA B N 6
ATOM 6155 C CA . ALA B 1 14 ? 9.285 1.852 -4.699 1.00 0.00 36 ALA B CA 6
ATOM 6156 C C . ALA B 1 14 ? 8.747 3.179 -5.198 1.00 0.00 36 ALA B C 6
ATOM 6157 O O . ALA B 1 14 ? 9.503 4.070 -5.528 1.00 0.00 36 ALA B O 6
ATOM 6164 N N . ILE B 1 15 ? 7.430 3.333 -5.216 1.00 0.00 37 ILE B N 6
ATOM 6165 C CA . ILE B 1 15 ? 6.764 4.568 -5.569 1.00 0.00 37 ILE B CA 6
ATOM 6166 C C . ILE B 1 15 ? 6.911 5.564 -4.434 1.00 0.00 37 ILE B C 6
ATOM 6167 O O . ILE B 1 15 ? 7.094 6.743 -4.686 1.00 0.00 37 ILE B O 6
ATOM 6183 N N . ILE B 1 16 ? 6.891 5.138 -3.173 1.00 0.00 38 ILE B N 6
ATOM 6184 C CA . ILE B 1 16 ? 7.170 5.926 -1.998 1.00 0.00 38 ILE B CA 6
ATOM 6185 C C . ILE B 1 16 ? 8.581 6.479 -1.932 1.00 0.00 38 ILE B C 6
ATOM 6186 O O . ILE B 1 16 ? 8.777 7.645 -1.633 1.00 0.00 38 ILE B O 6
ATOM 6202 N N . LYS B 1 17 ? 9.551 5.651 -2.310 1.00 0.00 39 LYS B N 6
ATOM 6203 C CA . LYS B 1 17 ? 10.938 6.023 -2.480 1.00 0.00 39 LYS B CA 6
ATOM 6204 C C . LYS B 1 17 ? 11.113 7.153 -3.477 1.00 0.00 39 LYS B C 6
ATOM 6205 O O . LYS B 1 17 ? 11.969 7.995 -3.278 1.00 0.00 39 LYS B O 6
ATOM 6224 N N . ALA B 1 18 ? 10.252 7.251 -4.482 1.00 0.00 40 ALA B N 6
ATOM 6225 C CA . ALA B 1 18 ? 10.197 8.356 -5.404 1.00 0.00 40 ALA B CA 6
ATOM 6226 C C . ALA B 1 18 ? 9.358 9.513 -4.907 1.00 0.00 40 ALA B C 6
ATOM 6227 O O . ALA B 1 18 ? 9.764 10.647 -5.053 1.00 0.00 40 ALA B O 6
ATOM 6234 N N . GLY B 1 19 ? 8.179 9.262 -4.366 1.00 0.00 41 GLY B N 6
ATOM 6235 C CA . GLY B 1 19 ? 7.229 10.275 -3.975 1.00 0.00 41 GLY B CA 6
ATOM 6236 C C . GLY B 1 19 ? 7.653 11.093 -2.773 1.00 0.00 41 GLY B C 6
ATOM 6237 O O . GLY B 1 19 ? 7.483 12.289 -2.739 1.00 0.00 41 GLY B O 6
ATOM 6241 N N . GLY B 1 20 ? 8.180 10.454 -1.759 1.00 0.00 42 GLY B N 6
ATOM 6242 C CA . GLY B 1 20 ? 8.488 11.043 -0.480 1.00 0.00 42 GLY B CA 6
ATOM 6243 C C . GLY B 1 20 ? 7.295 11.341 0.399 1.00 0.00 42 GLY B C 6
ATOM 6244 O O . GLY B 1 20 ? 7.216 12.375 0.994 1.00 0.00 42 GLY B O 6
ATOM 6248 N N . PHE B 1 21 ? 6.346 10.416 0.434 1.00 0.00 43 PHE B N 6
ATOM 6249 C CA . PHE B 1 21 ? 5.022 10.562 0.974 1.00 0.00 43 PHE B CA 6
ATOM 6250 C C . PHE B 1 21 ? 4.930 11.026 2.407 1.00 0.00 43 PHE B C 6
ATOM 6251 O O . PHE B 1 21 ? 4.234 11.968 2.727 1.00 0.00 43 PHE B O 6
ATOM 6277 N N . ALA C 1 2 ? -6.743 10.888 -1.788 1.00 0.00 46 ALA C N 6
ATOM 6278 C CA . ALA C 1 2 ? -5.418 11.060 -1.257 1.00 0.00 46 ALA C CA 6
ATOM 6279 C C . ALA C 1 2 ? -5.295 12.125 -0.187 1.00 0.00 46 ALA C C 6
ATOM 6280 O O . ALA C 1 2 ? -4.243 12.292 0.406 1.00 0.00 46 ALA C O 6
ATOM 6287 N N . LYS C 1 3 ? -6.366 12.829 0.155 1.00 0.00 47 LYS C N 6
ATOM 6288 C CA . LYS C 1 3 ? -6.525 13.526 1.406 1.00 0.00 47 LYS C CA 6
ATOM 6289 C C . LYS C 1 3 ? -6.180 12.670 2.602 1.00 0.00 47 LYS C C 6
ATOM 6290 O O . LYS C 1 3 ? -5.631 13.157 3.565 1.00 0.00 47 LYS C O 6
ATOM 6309 N N . ALA C 1 4 ? -6.526 11.396 2.550 1.00 0.00 48 ALA C N 6
ATOM 6310 C CA . ALA C 1 4 ? -6.295 10.368 3.527 1.00 0.00 48 ALA C CA 6
ATOM 6311 C C . ALA C 1 4 ? -4.929 9.735 3.481 1.00 0.00 48 ALA C C 6
ATOM 6312 O O . ALA C 1 4 ? -4.714 8.744 4.157 1.00 0.00 48 ALA C O 6
ATOM 6319 N N . ALA C 1 5 ? -4.034 10.210 2.625 1.00 0.00 49 ALA C N 6
ATOM 6320 C CA . ALA C 1 5 ? -2.855 9.455 2.295 1.00 0.00 49 ALA C CA 6
ATOM 6321 C C . ALA C 1 5 ? -1.908 9.244 3.457 1.00 0.00 49 ALA C C 6
ATOM 6322 O O . ALA C 1 5 ? -1.487 8.121 3.684 1.00 0.00 49 ALA C O 6
ATOM 6329 N N . ALA C 1 6 ? -1.592 10.274 4.234 1.00 0.00 50 ALA C N 6
ATOM 6330 C CA . ALA C 1 6 ? -0.693 10.163 5.354 1.00 0.00 50 ALA C CA 6
ATOM 6331 C C . ALA C 1 6 ? -1.073 9.050 6.296 1.00 0.00 50 ALA C C 6
ATOM 6332 O O . ALA C 1 6 ? -0.243 8.324 6.708 1.00 0.00 50 ALA C O 6
ATOM 6339 N N . ALA C 1 7 ? -2.341 8.831 6.556 1.00 0.00 51 ALA C N 6
ATOM 6340 C CA . ALA C 1 7 ? -2.846 7.730 7.339 1.00 0.00 51 ALA C CA 6
ATOM 6341 C C . ALA C 1 7 ? -2.606 6.376 6.712 1.00 0.00 51 ALA C C 6
ATOM 6342 O O . ALA C 1 7 ? -2.242 5.464 7.424 1.00 0.00 51 ALA C O 6
ATOM 6349 N N . ALA C 1 8 ? -2.724 6.226 5.403 1.00 0.00 52 ALA C N 6
ATOM 6350 C CA . ALA C 1 8 ? -2.475 4.984 4.715 1.00 0.00 52 ALA C CA 6
ATOM 6351 C C . ALA C 1 8 ? -0.995 4.670 4.625 1.00 0.00 52 ALA C C 6
ATOM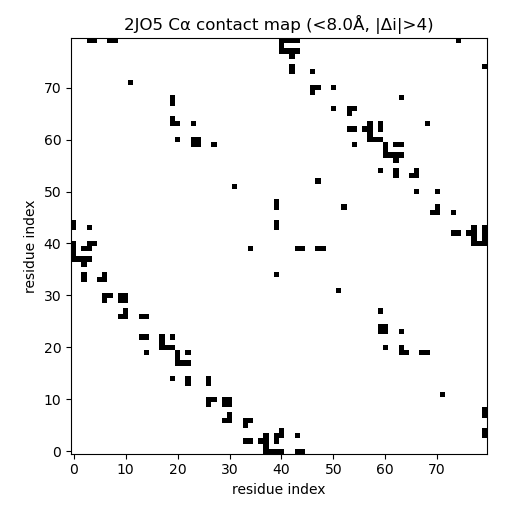 6352 O O . ALA C 1 8 ? -0.582 3.578 4.981 1.00 0.00 52 ALA C O 6
ATOM 6359 N N . ILE C 1 9 ? -0.216 5.651 4.185 1.00 0.00 53 ILE C N 6
ATOM 6360 C CA . ILE C 1 9 ? 1.196 5.487 3.964 1.00 0.00 53 ILE C CA 6
ATOM 6361 C C . ILE C 1 9 ? 1.916 5.172 5.263 1.00 0.00 53 ILE C C 6
ATOM 6362 O O . ILE C 1 9 ? 2.755 4.286 5.300 1.00 0.00 53 ILE C O 6
ATOM 6378 N N . LYS C 1 10 ? 1.603 5.879 6.342 1.00 0.00 54 LYS C N 6
ATOM 6379 C CA . LYS C 1 10 ? 2.296 5.767 7.608 1.00 0.00 54 LYS C CA 6
ATOM 6380 C C . LYS C 1 10 ? 1.972 4.505 8.385 1.00 0.00 54 LYS C C 6
ATOM 6381 O O . LYS C 1 10 ? 2.767 4.049 9.179 1.00 0.00 54 LYS C O 6
ATOM 6400 N N . ALA C 1 11 ? 0.848 3.861 8.099 1.00 0.00 55 ALA C N 6
ATOM 6401 C CA . ALA C 1 11 ? 0.677 2.448 8.354 1.00 0.00 55 ALA C CA 6
ATOM 6402 C C . ALA C 1 11 ? 1.582 1.624 7.457 1.00 0.00 55 ALA C C 6
ATOM 6403 O O . ALA C 1 11 ? 2.513 0.989 7.934 1.00 0.00 55 ALA C O 6
ATOM 6410 N N . ILE C 1 12 ? 1.343 1.624 6.147 1.00 0.00 56 ILE C N 6
ATOM 6411 C CA . ILE C 1 12 ? 1.931 0.671 5.231 1.00 0.00 56 ILE C CA 6
ATOM 6412 C C . ILE C 1 12 ? 3.445 0.751 5.200 1.00 0.00 56 ILE C C 6
ATOM 6413 O O . ILE C 1 12 ? 4.091 -0.251 5.482 1.00 0.00 56 ILE C O 6
ATOM 6429 N N . ALA C 1 13 ? 4.077 1.907 5.014 1.00 0.00 57 ALA C N 6
ATOM 6430 C CA . ALA C 1 13 ? 5.506 2.078 4.965 1.00 0.00 57 ALA C CA 6
ATOM 6431 C C . ALA C 1 13 ? 6.165 2.124 6.319 1.00 0.00 57 ALA C C 6
ATOM 6432 O O . ALA C 1 13 ? 7.290 2.574 6.430 1.00 0.00 57 ALA C O 6
ATOM 6439 N N . ALA C 1 14 ? 5.497 1.593 7.333 1.00 0.00 58 ALA C N 6
ATOM 6440 C CA . ALA C 1 14 ? 6.045 1.145 8.587 1.00 0.00 58 ALA C CA 6
ATOM 6441 C C . ALA C 1 14 ? 5.880 -0.352 8.736 1.00 0.00 58 ALA C C 6
ATOM 6442 O O . ALA C 1 14 ? 6.822 -1.037 9.070 1.00 0.00 58 ALA C O 6
ATOM 6449 N N . ILE C 1 15 ? 4.700 -0.866 8.413 1.00 0.00 59 ILE C N 6
ATOM 6450 C CA . ILE C 1 15 ? 4.392 -2.274 8.334 1.00 0.00 59 ILE C CA 6
ATOM 6451 C C . ILE C 1 15 ? 5.306 -2.964 7.342 1.00 0.00 59 ILE C C 6
ATOM 6452 O O . ILE C 1 15 ? 5.766 -4.048 7.652 1.00 0.00 59 ILE C O 6
ATOM 6468 N N . ILE C 1 16 ? 5.675 -2.347 6.227 1.00 0.00 60 ILE C N 6
ATOM 6469 C CA . ILE C 1 16 ? 6.701 -2.783 5.307 1.00 0.00 60 ILE C CA 6
ATOM 6470 C C . ILE C 1 16 ? 7.971 -3.194 6.021 1.00 0.00 60 ILE C C 6
ATOM 6471 O O . ILE C 1 16 ? 8.441 -4.317 5.961 1.00 0.00 60 ILE C O 6
ATOM 6487 N N . LYS C 1 17 ? 8.535 -2.222 6.713 1.00 0.00 61 LYS C N 6
ATOM 6488 C CA . LYS C 1 17 ? 9.841 -2.198 7.328 1.00 0.00 61 LYS C CA 6
ATOM 6489 C C . LYS C 1 17 ? 9.973 -3.184 8.468 1.00 0.00 61 LYS C C 6
ATOM 6490 O O . LYS C 1 17 ? 10.979 -3.825 8.647 1.00 0.00 61 LYS C O 6
ATOM 6509 N N . ALA C 1 18 ? 8.881 -3.314 9.207 1.00 0.00 62 ALA C N 6
ATOM 6510 C CA . ALA C 1 18 ? 8.648 -4.320 10.214 1.00 0.00 62 ALA C CA 6
ATOM 6511 C C . ALA C 1 18 ? 8.512 -5.688 9.591 1.00 0.00 62 ALA C C 6
ATOM 6512 O O . ALA C 1 18 ? 9.149 -6.616 10.041 1.00 0.00 62 ALA C O 6
ATOM 6519 N N . GLY C 1 19 ? 7.738 -5.817 8.524 1.00 0.00 63 GLY C N 6
ATOM 6520 C CA . GLY C 1 19 ? 7.434 -7.054 7.862 1.00 0.00 63 GLY C CA 6
ATOM 6521 C C . GLY C 1 19 ? 8.599 -7.730 7.181 1.00 0.00 63 GLY C C 6
ATOM 6522 O O . GLY C 1 19 ? 8.741 -8.927 7.251 1.00 0.00 63 GLY C O 6
ATOM 6526 N N . GLY C 1 20 ? 9.406 -6.985 6.445 1.00 0.00 64 GLY C N 6
ATOM 6527 C CA . GLY C 1 20 ? 10.579 -7.440 5.742 1.00 0.00 64 GLY C CA 6
ATOM 6528 C C . GLY C 1 20 ? 10.457 -7.500 4.236 1.00 0.00 64 GLY C C 6
ATOM 6529 O O . GLY C 1 20 ? 11.292 -8.078 3.593 1.00 0.00 64 GLY C O 6
ATOM 6533 N N . PHE C 1 21 ? 9.390 -7.004 3.654 1.00 0.00 65 PHE C N 6
ATOM 6534 C CA . PHE C 1 21 ? 9.099 -7.120 2.246 1.00 0.00 65 PHE C CA 6
ATOM 6535 C C . PHE C 1 21 ? 10.103 -6.440 1.363 1.00 0.00 65 PHE C C 6
ATOM 6536 O O . PHE C 1 21 ? 10.595 -6.978 0.419 1.00 0.00 65 PHE C O 6
ATOM 6562 N N . ALA D 1 2 ? 5.970 -12.357 4.430 1.00 0.00 68 ALA D N 6
ATOM 6563 C CA . ALA D 1 2 ? 5.080 -13.433 4.127 1.00 0.00 68 ALA D CA 6
ATOM 6564 C C . ALA D 1 2 ? 3.798 -13.342 4.902 1.00 0.00 68 ALA D C 6
ATOM 6565 O O . ALA D 1 2 ? 2.740 -13.537 4.396 1.00 0.00 68 ALA D O 6
ATOM 6572 N N . LYS D 1 3 ? 3.902 -13.040 6.162 1.00 0.00 69 LYS D N 6
ATOM 6573 C CA . LYS D 1 3 ? 2.831 -12.906 7.098 1.00 0.00 69 LYS D CA 6
ATOM 6574 C C . LYS D 1 3 ? 2.305 -11.497 7.226 1.00 0.00 69 LYS D C 6
ATOM 6575 O O . LYS D 1 3 ? 1.111 -11.297 7.356 1.00 0.00 69 LYS D O 6
ATOM 6594 N N . ALA D 1 4 ? 3.179 -10.515 7.073 1.00 0.00 70 ALA D N 6
ATOM 6595 C CA . ALA D 1 4 ? 2.876 -9.105 7.064 1.00 0.00 70 ALA D CA 6
ATOM 6596 C C . ALA D 1 4 ? 1.978 -8.720 5.912 1.00 0.00 70 ALA D C 6
ATOM 6597 O O . ALA D 1 4 ? 1.281 -7.717 5.938 1.00 0.00 70 ALA D O 6
ATOM 6604 N N . ALA D 1 5 ? 1.913 -9.558 4.883 1.00 0.00 71 ALA D N 6
ATOM 6605 C CA . ALA D 1 5 ? 1.030 -9.438 3.748 1.00 0.00 71 ALA D CA 6
ATOM 6606 C C . ALA D 1 5 ? -0.426 -9.754 4.039 1.00 0.00 71 ALA D C 6
ATOM 6607 O O . ALA D 1 5 ? -1.256 -9.763 3.151 1.00 0.00 71 ALA D O 6
ATOM 6614 N N . ALA D 1 6 ? -0.796 -9.925 5.302 1.00 0.00 72 ALA D N 6
ATOM 6615 C CA . ALA D 1 6 ? -2.118 -9.608 5.789 1.00 0.00 72 ALA D CA 6
ATOM 6616 C C . ALA D 1 6 ? -2.143 -8.227 6.402 1.00 0.00 72 ALA D C 6
ATOM 6617 O O . ALA D 1 6 ? -2.868 -7.365 5.938 1.00 0.00 72 ALA D O 6
ATOM 6624 N N . ALA D 1 7 ? -1.287 -7.977 7.388 1.00 0.00 73 ALA D N 6
ATOM 6625 C CA . ALA D 1 7 ? -1.246 -6.777 8.186 1.00 0.00 73 ALA D CA 6
ATOM 6626 C C . ALA D 1 7 ? -1.107 -5.472 7.430 1.00 0.00 73 ALA D C 6
ATOM 6627 O O . ALA D 1 7 ? -1.736 -4.502 7.781 1.00 0.00 73 ALA D O 6
ATOM 6634 N N . ALA D 1 8 ? -0.320 -5.425 6.361 1.00 0.00 74 ALA D N 6
ATOM 6635 C CA . ALA D 1 8 ? -0.143 -4.252 5.540 1.00 0.00 74 ALA D CA 6
ATOM 6636 C C . ALA D 1 8 ? -1.406 -3.940 4.757 1.00 0.00 74 ALA D C 6
ATOM 6637 O O . ALA D 1 8 ? -1.848 -2.808 4.639 1.00 0.00 74 ALA D O 6
ATOM 6644 N N . ILE D 1 9 ? -2.017 -5.002 4.243 1.00 0.00 75 ILE D N 6
ATOM 6645 C CA . ILE D 1 9 ? -3.176 -4.947 3.383 1.00 0.00 75 ILE D CA 6
ATOM 6646 C C . ILE D 1 9 ? -4.407 -4.541 4.174 1.00 0.00 75 ILE D C 6
ATOM 6647 O O . ILE D 1 9 ? -5.194 -3.711 3.750 1.00 0.00 75 ILE D O 6
ATOM 6663 N N . LYS D 1 10 ? -4.566 -5.121 5.360 1.00 0.00 76 LYS D N 6
ATOM 6664 C CA . LYS D 1 10 ? -5.777 -4.993 6.140 1.00 0.00 76 LYS D CA 6
ATOM 6665 C C . LYS D 1 10 ? -5.828 -3.686 6.916 1.00 0.00 76 LYS D C 6
ATOM 6666 O O . LYS D 1 10 ? -6.908 -3.232 7.263 1.00 0.00 76 LYS D O 6
ATOM 6685 N N . ALA D 1 11 ? -4.698 -3.007 7.073 1.00 0.00 77 ALA D N 6
ATOM 6686 C CA . ALA D 1 11 ? -4.639 -1.567 7.174 1.00 0.00 77 ALA D CA 6
ATOM 6687 C C . ALA D 1 11 ? -5.076 -0.906 5.882 1.00 0.00 77 ALA D C 6
ATOM 6688 O O . ALA D 1 11 ? -6.137 -0.303 5.787 1.00 0.00 77 ALA D O 6
ATOM 6695 N N . ILE D 1 12 ? -4.255 -0.971 4.839 1.00 0.00 78 ILE D N 6
ATOM 6696 C CA . ILE D 1 12 ? -4.245 -0.028 3.743 1.00 0.00 78 ILE D CA 6
ATOM 6697 C C . ILE D 1 12 ? -5.483 -0.134 2.869 1.00 0.00 78 ILE D C 6
ATOM 6698 O O . ILE D 1 12 ? -6.037 0.895 2.520 1.00 0.00 78 ILE D O 6
ATOM 6714 N N . ALA D 1 13 ? -6.032 -1.315 2.597 1.00 0.00 79 ALA D N 6
ATOM 6715 C CA . ALA D 1 13 ? -7.255 -1.435 1.835 1.00 0.00 79 ALA D CA 6
ATOM 6716 C C . ALA D 1 13 ? -8.489 -0.945 2.571 1.00 0.00 79 ALA D C 6
ATOM 6717 O O . ALA D 1 13 ? -9.421 -0.447 1.962 1.00 0.00 79 ALA D O 6
ATOM 6724 N N . ALA D 1 14 ? -8.491 -0.998 3.899 1.00 0.00 80 ALA D N 6
ATOM 6725 C CA . ALA D 1 14 ? -9.550 -0.500 4.744 1.00 0.00 80 ALA D CA 6
ATOM 6726 C C . ALA D 1 14 ? -9.468 1.005 4.904 1.00 0.00 80 ALA D C 6
ATOM 6727 O O . ALA D 1 14 ? -10.487 1.680 4.889 1.00 0.00 80 ALA D O 6
ATOM 6734 N N . ILE D 1 15 ? -8.248 1.533 4.962 1.00 0.00 81 ILE D N 6
ATOM 6735 C CA . ILE D 1 15 ? -7.907 2.939 4.995 1.00 0.00 81 ILE D CA 6
ATOM 6736 C C . ILE D 1 15 ? -8.254 3.571 3.659 1.00 0.00 81 ILE D C 6
ATOM 6737 O O . ILE D 1 15 ? -8.869 4.622 3.610 1.00 0.00 81 ILE D O 6
ATOM 6753 N N . ILE D 1 16 ? -7.993 2.917 2.539 1.00 0.00 82 ILE D N 6
ATOM 6754 C CA . ILE D 1 16 ? -8.487 3.223 1.217 1.00 0.00 82 ILE D CA 6
ATOM 6755 C C . ILE D 1 16 ? -9.995 3.360 1.133 1.00 0.00 82 ILE D C 6
ATOM 6756 O O . ILE D 1 16 ? -10.484 4.386 0.692 1.00 0.00 82 ILE D O 6
ATOM 6772 N N . LYS D 1 17 ? -10.724 2.367 1.627 1.00 0.00 83 LYS D N 6
ATOM 6773 C CA . LYS D 1 17 ? -12.162 2.356 1.722 1.00 0.00 83 LYS D CA 6
ATOM 6774 C C . LYS D 1 17 ? -12.719 3.484 2.555 1.00 0.00 83 LYS D C 6
ATOM 6775 O O . LYS D 1 17 ? -13.797 3.956 2.280 1.00 0.00 83 LYS D O 6
ATOM 6794 N N . ALA D 1 18 ? -11.960 4.016 3.505 1.00 0.00 84 ALA D N 6
ATOM 6795 C CA . ALA D 1 18 ? -12.301 5.191 4.260 1.00 0.00 84 ALA D CA 6
ATOM 6796 C C . ALA D 1 18 ? -11.937 6.472 3.552 1.00 0.00 84 ALA D C 6
ATOM 6797 O O . ALA D 1 18 ? -12.723 7.401 3.536 1.00 0.00 84 ALA D O 6
ATOM 6804 N N . GLY D 1 19 ? -10.777 6.527 2.927 1.00 0.00 85 GLY D N 6
ATOM 6805 C CA . GLY D 1 19 ? -10.250 7.701 2.282 1.00 0.00 85 GLY D CA 6
ATOM 6806 C C . GLY D 1 19 ? -10.922 8.044 0.984 1.00 0.00 85 GLY D C 6
ATOM 6807 O O . GLY D 1 19 ? -11.208 9.180 0.743 1.00 0.00 85 GLY D O 6
ATOM 6811 N N . GLY D 1 20 ? -11.168 7.073 0.132 1.00 0.00 86 GLY D N 6
ATOM 6812 C CA . GLY D 1 20 ? -11.744 7.247 -1.174 1.00 0.00 86 GLY D CA 6
ATOM 6813 C C . GLY D 1 20 ? -10.730 7.363 -2.293 1.00 0.00 86 GLY D C 6
ATOM 6814 O O . GLY D 1 20 ? -11.041 7.929 -3.315 1.00 0.00 86 GLY D O 6
ATOM 6818 N N . PHE D 1 21 ? -9.534 6.830 -2.140 1.00 0.00 87 PHE D N 6
ATOM 6819 C CA . PHE D 1 21 ? -8.522 6.772 -3.155 1.00 0.00 87 PHE D CA 6
ATOM 6820 C C . PHE D 1 21 ? -8.925 5.936 -4.347 1.00 0.00 87 PHE D C 6
ATOM 6821 O O . PHE D 1 21 ? -9.846 5.149 -4.332 1.00 0.00 87 PHE D O 6
ATOM 6847 N N . ALA A 1 2 ? 2.832 13.270 -1.707 1.00 0.00 2 ALA A N 7
ATOM 6848 C CA . ALA A 1 2 ? 1.574 12.666 -1.982 1.00 0.00 2 ALA A CA 7
ATOM 6849 C C . ALA A 1 2 ? 1.024 12.978 -3.345 1.00 0.00 2 ALA A C 7
ATOM 6850 O O . ALA A 1 2 ? -0.011 12.471 -3.706 1.00 0.00 2 ALA A O 7
ATOM 6857 N N . LYS A 1 3 ? 1.721 13.768 -4.136 1.00 0.00 3 LYS A N 7
ATOM 6858 C CA . LYS A 1 3 ? 1.507 13.878 -5.546 1.00 0.00 3 LYS A CA 7
ATOM 6859 C C . LYS A 1 3 ? 1.438 12.548 -6.265 1.00 0.00 3 LYS A C 7
ATOM 6860 O O . LYS A 1 3 ? 0.675 12.402 -7.193 1.00 0.00 3 LYS A O 7
ATOM 6879 N N . ALA A 1 4 ? 2.175 11.559 -5.776 1.00 0.00 4 ALA A N 7
ATOM 6880 C CA . ALA A 1 4 ? 2.203 10.196 -6.241 1.00 0.00 4 ALA A CA 7
ATOM 6881 C C . ALA A 1 4 ? 1.055 9.318 -5.787 1.00 0.00 4 ALA A C 7
ATOM 6882 O O . ALA A 1 4 ? 0.958 8.153 -6.137 1.00 0.00 4 ALA A O 7
ATOM 6889 N N . ALA A 1 5 ? 0.142 9.816 -4.966 1.00 0.00 5 ALA A N 7
ATOM 6890 C CA . ALA A 1 5 ? -0.875 9.075 -4.255 1.00 0.00 5 ALA A CA 7
ATOM 6891 C C . ALA A 1 5 ? -2.181 8.905 -5.005 1.00 0.00 5 ALA A C 7
ATOM 6892 O O . ALA A 1 5 ? -3.192 8.572 -4.418 1.00 0.00 5 ALA A O 7
ATOM 6899 N N . ALA A 1 6 ? -2.186 9.054 -6.318 1.00 0.00 6 ALA A N 7
ATOM 6900 C CA . ALA A 1 6 ? -3.061 8.302 -7.180 1.00 0.00 6 ALA A CA 7
ATOM 6901 C C . ALA A 1 6 ? -2.309 7.140 -7.777 1.00 0.00 6 ALA A C 7
ATOM 6902 O O . ALA A 1 6 ? -2.739 6.012 -7.638 1.00 0.00 6 ALA A O 7
ATOM 6909 N N . ALA A 1 7 ? -1.154 7.397 -8.382 1.00 0.00 7 ALA A N 7
ATOM 6910 C CA . ALA A 1 7 ? -0.362 6.452 -9.138 1.00 0.00 7 ALA A CA 7
ATOM 6911 C C . ALA A 1 7 ? 0.047 5.210 -8.369 1.00 0.00 7 ALA A C 7
ATOM 6912 O O . ALA A 1 7 ? 0.033 4.116 -8.894 1.00 0.00 7 ALA A O 7
ATOM 6919 N N . ALA A 1 8 ? 0.340 5.346 -7.083 1.00 0.00 8 ALA A N 7
ATOM 6920 C CA . ALA A 1 8 ? 0.637 4.259 -6.183 1.00 0.00 8 ALA A CA 7
ATOM 6921 C C . ALA A 1 8 ? -0.582 3.395 -5.920 1.00 0.00 8 ALA A C 7
ATOM 6922 O O . ALA A 1 8 ? -0.565 2.181 -5.943 1.00 0.00 8 ALA A O 7
ATOM 6929 N N . ILE A 1 9 ? -1.684 4.073 -5.637 1.00 0.00 9 ILE A N 7
ATOM 6930 C CA . ILE A 1 9 ? -2.904 3.470 -5.152 1.00 0.00 9 ILE A CA 7
ATOM 6931 C C . ILE A 1 9 ? -3.578 2.706 -6.275 1.00 0.00 9 ILE A C 7
ATOM 6932 O O . ILE A 1 9 ? -4.081 1.611 -6.080 1.00 0.00 9 ILE A O 7
ATOM 6948 N N . LYS A 1 10 ? -3.553 3.261 -7.480 1.00 0.00 10 LYS A N 7
ATOM 6949 C CA . LYS A 1 10 ? -4.185 2.740 -8.667 1.00 0.00 10 LYS A CA 7
ATOM 6950 C C . LYS A 1 10 ? -3.480 1.512 -9.207 1.00 0.00 10 LYS A C 7
ATOM 6951 O O . LYS A 1 10 ? -4.116 0.699 -9.846 1.00 0.00 10 LYS A O 7
ATOM 6970 N N . ALA A 1 11 ? -2.212 1.320 -8.873 1.00 0.00 11 ALA A N 7
ATOM 6971 C CA . ALA A 1 11 ? -1.572 0.024 -8.892 1.00 0.00 11 ALA A CA 7
ATOM 6972 C C . ALA A 1 11 ? -2.085 -0.860 -7.772 1.00 0.00 11 ALA A C 7
ATOM 6973 O O . ALA A 1 11 ? -2.715 -1.866 -8.060 1.00 0.00 11 ALA A O 7
ATOM 6980 N N . ILE A 1 12 ? -1.847 -0.489 -6.519 1.00 0.00 12 ILE A N 7
ATOM 6981 C CA . ILE A 1 12 ? -1.975 -1.416 -5.417 1.00 0.00 12 ILE A CA 7
ATOM 6982 C C . ILE A 1 12 ? -3.401 -1.895 -5.207 1.00 0.00 12 ILE A C 7
ATOM 6983 O O . ILE A 1 12 ? -3.606 -3.083 -5.018 1.00 0.00 12 ILE A O 7
ATOM 6999 N N . ALA A 1 13 ? -4.411 -1.033 -5.310 1.00 0.00 13 ALA A N 7
ATOM 7000 C CA . ALA A 1 13 ? -5.783 -1.473 -5.175 1.00 0.00 13 ALA A CA 7
ATOM 7001 C C . ALA A 1 13 ? -6.222 -2.410 -6.284 1.00 0.00 13 ALA A C 7
ATOM 7002 O O . ALA A 1 13 ? -7.042 -3.288 -6.065 1.00 0.00 13 ALA A O 7
ATOM 7009 N N . ALA A 1 14 ? -5.656 -2.252 -7.477 1.00 0.00 14 ALA A N 7
ATOM 7010 C CA . ALA A 1 14 ? -5.897 -3.101 -8.622 1.00 0.00 14 ALA A CA 7
ATOM 7011 C C . ALA A 1 14 ? -5.152 -4.418 -8.541 1.00 0.00 14 ALA A C 7
ATOM 7012 O O . ALA A 1 14 ? -5.653 -5.455 -8.943 1.00 0.00 14 ALA A O 7
ATOM 7019 N N . ILE A 1 15 ? -3.943 -4.405 -7.981 1.00 0.00 15 ILE A N 7
ATOM 7020 C CA . ILE A 1 15 ? -3.140 -5.569 -7.685 1.00 0.00 15 ILE A CA 7
ATOM 7021 C C . ILE A 1 15 ? -3.797 -6.360 -6.568 1.00 0.00 15 ILE A C 7
ATOM 7022 O O . ILE A 1 15 ? -3.898 -7.570 -6.667 1.00 0.00 15 ILE A O 7
ATOM 7038 N N . ILE A 1 16 ? -4.366 -5.717 -5.554 1.00 0.00 16 ILE A N 7
ATOM 7039 C CA . ILE A 1 16 ? -5.209 -6.281 -4.524 1.00 0.00 16 ILE A CA 7
ATOM 7040 C C . ILE A 1 16 ? -6.446 -6.963 -5.080 1.00 0.00 16 ILE A C 7
ATOM 7041 O O . ILE A 1 16 ? -6.720 -8.079 -4.680 1.00 0.00 16 ILE A O 7
ATOM 7057 N N . LYS A 1 17 ? -7.141 -6.326 -6.017 1.00 0.00 17 LYS A N 7
ATOM 7058 C CA . LYS A 1 17 ? -8.277 -6.852 -6.733 1.00 0.00 17 LYS A CA 7
ATOM 7059 C C . LYS A 1 17 ? -7.990 -8.115 -7.524 1.00 0.00 17 LYS A C 7
ATOM 7060 O O . LYS A 1 17 ? -8.861 -8.942 -7.705 1.00 0.00 17 LYS A O 7
ATOM 7079 N N . ALA A 1 18 ? -6.740 -8.342 -7.904 1.00 0.00 18 ALA A N 7
ATOM 7080 C CA . ALA A 1 18 ? -6.250 -9.586 -8.445 1.00 0.00 18 ALA A CA 7
ATOM 7081 C C . ALA A 1 18 ? -5.856 -10.557 -7.356 1.00 0.00 18 ALA A C 7
ATOM 7082 O O . ALA A 1 18 ? -6.239 -11.703 -7.419 1.00 0.00 18 ALA A O 7
ATOM 7089 N N . GLY A 1 19 ? -5.076 -10.150 -6.369 1.00 0.00 19 GLY A N 7
ATOM 7090 C CA . GLY A 1 19 ? -4.559 -11.014 -5.336 1.00 0.00 19 GLY A CA 7
ATOM 7091 C C . GLY A 1 19 ? -5.594 -11.586 -4.399 1.00 0.00 19 GLY A C 7
ATOM 7092 O O . GLY A 1 19 ? -5.528 -12.736 -4.066 1.00 0.00 19 GLY A O 7
ATOM 7096 N N . GLY A 1 20 ? -6.564 -10.813 -3.939 1.00 0.00 20 GLY A N 7
ATOM 7097 C CA . GLY A 1 20 ? -7.504 -11.195 -2.919 1.00 0.00 20 GLY A CA 7
ATOM 7098 C C . GLY A 1 20 ? -6.904 -11.229 -1.539 1.00 0.00 20 GLY A C 7
ATOM 7099 O O . GLY A 1 20 ? -7.193 -12.118 -0.782 1.00 0.00 20 GLY A O 7
ATOM 7103 N N . PHE A 1 21 ? -6.045 -10.270 -1.231 1.00 0.00 21 PHE A N 7
ATOM 7104 C CA . PHE A 1 21 ? -5.280 -10.174 -0.012 1.00 0.00 21 PHE A CA 7
ATOM 7105 C C . PHE A 1 21 ? -6.091 -10.210 1.248 1.00 0.00 21 PHE A C 7
ATOM 7106 O O . PHE A 1 21 ? -5.861 -10.948 2.153 1.00 0.00 21 PHE A O 7
ATOM 7132 N N . ALA B 1 2 ? -1.253 -13.523 -0.626 1.00 0.00 24 ALA B N 7
ATOM 7133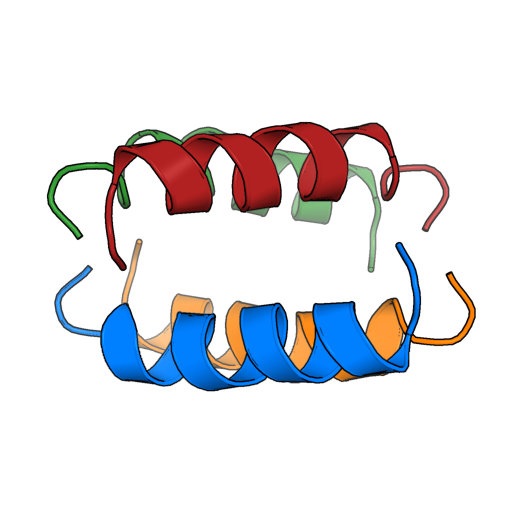 C CA . ALA B 1 2 ? 0.108 -13.048 -0.593 1.00 0.00 24 ALA B CA 7
ATOM 7134 C C . ALA B 1 2 ? 0.962 -13.627 -1.692 1.00 0.00 24 ALA B C 7
ATOM 7135 O O . ALA B 1 2 ? 2.087 -13.195 -1.891 1.00 0.00 24 ALA B O 7
ATOM 7142 N N . LYS B 1 3 ? 0.430 -14.533 -2.501 1.00 0.00 25 LYS B N 7
ATOM 7143 C CA . LYS B 1 3 ? 0.962 -14.877 -3.796 1.00 0.00 25 LYS B CA 7
ATOM 7144 C C . LYS B 1 3 ? 1.182 -13.695 -4.697 1.00 0.00 25 LYS B C 7
ATOM 7145 O O . LYS B 1 3 ? 2.119 -13.653 -5.427 1.00 0.00 25 LYS B O 7
ATOM 7164 N N . ALA B 1 4 ? 0.349 -12.693 -4.585 1.00 0.00 26 ALA B N 7
ATOM 7165 C CA . ALA B 1 4 ? 0.364 -11.438 -5.287 1.00 0.00 26 ALA B CA 7
ATOM 7166 C C . ALA B 1 4 ? 1.247 -10.376 -4.663 1.00 0.00 26 ALA B C 7
ATOM 7167 O O . ALA B 1 4 ? 1.330 -9.281 -5.187 1.00 0.00 26 ALA B O 7
ATOM 7174 N N . ALA B 1 5 ? 1.819 -10.643 -3.497 1.00 0.00 27 ALA B N 7
ATOM 7175 C CA . ALA B 1 5 ? 2.353 -9.619 -2.633 1.00 0.00 27 ALA B CA 7
ATOM 7176 C C . ALA B 1 5 ? 3.465 -8.798 -3.258 1.00 0.00 27 ALA B C 7
ATOM 7177 O O . ALA B 1 5 ? 3.306 -7.589 -3.273 1.00 0.00 27 ALA B O 7
ATOM 7184 N N . ALA B 1 6 ? 4.545 -9.387 -3.769 1.00 0.00 28 ALA B N 7
ATOM 7185 C CA . ALA B 1 6 ? 5.662 -8.660 -4.326 1.00 0.00 28 ALA B CA 7
ATOM 7186 C C . ALA B 1 6 ? 5.237 -7.617 -5.338 1.00 0.00 28 ALA B C 7
ATOM 7187 O O . ALA B 1 6 ? 5.740 -6.509 -5.340 1.00 0.00 28 ALA B O 7
ATOM 7194 N N . ALA B 1 7 ? 4.217 -7.881 -6.143 1.00 0.00 29 ALA B N 7
ATOM 7195 C CA . ALA B 1 7 ? 3.701 -6.900 -7.069 1.00 0.00 29 ALA B CA 7
ATOM 7196 C C . ALA B 1 7 ? 3.147 -5.676 -6.370 1.00 0.00 29 ALA B C 7
ATOM 7197 O O . ALA B 1 7 ? 3.397 -4.572 -6.826 1.00 0.00 29 ALA B O 7
ATOM 7204 N N . ALA B 1 8 ? 2.385 -5.865 -5.296 1.00 0.00 30 ALA B N 7
ATOM 7205 C CA . ALA B 1 8 ? 1.746 -4.801 -4.559 1.00 0.00 30 ALA B CA 7
ATOM 7206 C C . ALA B 1 8 ? 2.748 -4.017 -3.737 1.00 0.00 30 ALA B C 7
ATOM 7207 O O . ALA B 1 8 ? 2.697 -2.805 -3.730 1.00 0.00 30 ALA B O 7
ATOM 7214 N N . ILE B 1 9 ? 3.702 -4.692 -3.109 1.00 0.00 31 ILE B N 7
ATOM 7215 C CA . ILE B 1 9 ? 4.754 -4.047 -2.357 1.00 0.00 31 ILE B CA 7
ATOM 7216 C C . ILE B 1 9 ? 5.620 -3.186 -3.259 1.00 0.00 31 ILE B C 7
ATOM 7217 O O . ILE B 1 9 ? 5.868 -2.027 -2.965 1.00 0.00 31 ILE B O 7
ATOM 7233 N N . LYS B 1 10 ? 6.101 -3.753 -4.365 1.00 0.00 32 LYS B N 7
ATOM 7234 C CA . LYS B 1 10 ? 6.978 -3.103 -5.311 1.00 0.00 32 LYS B CA 7
ATOM 7235 C C . LYS B 1 10 ? 6.307 -1.876 -5.898 1.00 0.00 32 LYS B C 7
ATOM 7236 O O . LYS B 1 10 ? 6.905 -0.837 -5.971 1.00 0.00 32 LYS B O 7
ATOM 7255 N N . ALA B 1 11 ? 5.026 -1.959 -6.209 1.00 0.00 33 ALA B N 7
ATOM 7256 C CA . ALA B 1 11 ? 4.246 -0.866 -6.742 1.00 0.00 33 ALA B CA 7
ATOM 7257 C C . ALA B 1 11 ? 3.893 0.222 -5.748 1.00 0.00 33 ALA B C 7
ATOM 7258 O O . ALA B 1 11 ? 3.308 1.214 -6.135 1.00 0.00 33 ALA B O 7
ATOM 7265 N N . ILE B 1 12 ? 4.237 0.067 -4.470 1.00 0.00 34 ILE B N 7
ATOM 7266 C CA . ILE B 1 12 ? 4.020 1.032 -3.415 1.00 0.00 34 ILE B CA 7
ATOM 7267 C C . ILE B 1 12 ? 5.309 1.455 -2.734 1.00 0.00 34 ILE B C 7
ATOM 7268 O O . ILE B 1 12 ? 5.582 2.647 -2.702 1.00 0.00 34 ILE B O 7
ATOM 7284 N N . ALA B 1 13 ? 6.173 0.569 -2.243 1.00 0.00 35 ALA B N 7
ATOM 7285 C CA . ALA B 1 13 ? 7.315 0.991 -1.462 1.00 0.00 35 ALA B CA 7
ATOM 7286 C C . ALA B 1 13 ? 8.377 1.666 -2.309 1.00 0.00 35 ALA B C 7
ATOM 7287 O O . ALA B 1 13 ? 9.005 2.627 -1.888 1.00 0.00 35 ALA B O 7
ATOM 7294 N N . ALA B 1 14 ? 8.534 1.254 -3.566 1.00 0.00 36 ALA B N 7
ATOM 7295 C CA . ALA B 1 14 ? 9.490 1.848 -4.475 1.00 0.00 36 ALA B CA 7
ATOM 7296 C C . ALA B 1 14 ? 8.957 3.153 -5.038 1.00 0.00 36 ALA B C 7
ATOM 7297 O O . ALA B 1 14 ? 9.689 4.068 -5.376 1.00 0.00 36 ALA B O 7
ATOM 7304 N N . ILE B 1 15 ? 7.641 3.301 -5.110 1.00 0.00 37 ILE B N 7
ATOM 7305 C CA . ILE B 1 15 ? 6.950 4.499 -5.527 1.00 0.00 37 ILE B CA 7
ATOM 7306 C C . ILE B 1 15 ? 6.981 5.511 -4.396 1.00 0.00 37 ILE B C 7
ATOM 7307 O O . ILE B 1 15 ? 7.338 6.651 -4.655 1.00 0.00 37 ILE B O 7
ATOM 7323 N N . ILE B 1 16 ? 6.820 5.093 -3.145 1.00 0.00 38 ILE B N 7
ATOM 7324 C CA . ILE B 1 16 ? 7.072 5.891 -1.967 1.00 0.00 38 ILE B CA 7
ATOM 7325 C C . ILE B 1 16 ? 8.481 6.456 -1.903 1.00 0.00 38 ILE B C 7
ATOM 7326 O O . ILE B 1 16 ? 8.618 7.634 -1.617 1.00 0.00 38 ILE B O 7
ATOM 7342 N N . LYS B 1 17 ? 9.499 5.646 -2.181 1.00 0.00 39 LYS B N 7
ATOM 7343 C CA . LYS B 1 17 ? 10.881 6.051 -2.222 1.00 0.00 39 LYS B CA 7
ATOM 7344 C C . LYS B 1 17 ? 11.140 7.134 -3.248 1.00 0.00 39 LYS B C 7
ATOM 7345 O O . LYS B 1 17 ? 12.024 7.946 -3.045 1.00 0.00 39 LYS B O 7
ATOM 7364 N N . ALA B 1 18 ? 10.336 7.226 -4.303 1.00 0.00 40 ALA B N 7
ATOM 7365 C CA . ALA B 1 18 ? 10.296 8.337 -5.212 1.00 0.00 40 ALA B CA 7
ATOM 7366 C C . ALA B 1 18 ? 9.467 9.501 -4.721 1.00 0.00 40 ALA B C 7
ATOM 7367 O O . ALA B 1 18 ? 9.925 10.608 -4.758 1.00 0.00 40 ALA B O 7
ATOM 7374 N N . GLY B 1 19 ? 8.269 9.257 -4.225 1.00 0.00 41 GLY B N 7
ATOM 7375 C CA . GLY B 1 19 ? 7.281 10.243 -3.864 1.00 0.00 41 GLY B CA 7
ATOM 7376 C C . GLY B 1 19 ? 7.673 11.048 -2.647 1.00 0.00 41 GLY B C 7
ATOM 7377 O O . GLY B 1 19 ? 7.695 12.259 -2.695 1.00 0.00 41 GLY B O 7
ATOM 7381 N N . GLY B 1 20 ? 7.982 10.417 -1.531 1.00 0.00 42 GLY B N 7
ATOM 7382 C CA . GLY B 1 20 ? 8.151 11.054 -0.250 1.00 0.00 42 GLY B CA 7
ATOM 7383 C C . GLY B 1 20 ? 6.827 11.388 0.405 1.00 0.00 42 GLY B C 7
ATOM 7384 O O . GLY B 1 20 ? 6.587 12.524 0.765 1.00 0.00 42 GLY B O 7
ATOM 7388 N N . PHE B 1 21 ? 5.940 10.407 0.483 1.00 0.00 43 PHE B N 7
ATOM 7389 C CA . PHE B 1 21 ? 4.551 10.499 0.834 1.00 0.00 43 PHE B CA 7
ATOM 7390 C C . PHE B 1 21 ? 4.321 11.117 2.194 1.00 0.00 43 PHE B C 7
ATOM 7391 O O . PHE B 1 21 ? 3.579 12.068 2.308 1.00 0.00 43 PHE B O 7
ATOM 7417 N N . ALA C 1 2 ? -6.328 11.552 -1.642 1.00 0.00 46 ALA C N 7
ATOM 7418 C CA . ALA C 1 2 ? -5.005 11.585 -1.098 1.00 0.00 46 ALA C CA 7
ATOM 7419 C C . ALA C 1 2 ? -4.825 12.403 0.162 1.00 0.00 46 ALA C C 7
ATOM 7420 O O . ALA C 1 2 ? -3.810 12.268 0.809 1.00 0.00 46 ALA C O 7
ATOM 7427 N N . LYS C 1 3 ? -5.832 13.141 0.609 1.00 0.00 47 LYS C N 7
ATOM 7428 C CA . LYS C 1 3 ? -5.940 13.671 1.943 1.00 0.00 47 LYS C CA 7
ATOM 7429 C C . LYS C 1 3 ? -5.867 12.627 3.032 1.00 0.00 47 LYS C C 7
ATOM 7430 O O . LYS C 1 3 ? -5.408 12.914 4.112 1.00 0.00 47 LYS C O 7
ATOM 7449 N N . ALA C 1 4 ? -6.272 11.400 2.726 1.00 0.00 48 ALA C N 7
ATOM 7450 C CA . ALA C 1 4 ? -6.154 10.228 3.559 1.00 0.00 48 ALA C CA 7
ATOM 7451 C C . ALA C 1 4 ? -4.784 9.574 3.541 1.00 0.00 48 ALA C C 7
ATOM 7452 O O . ALA C 1 4 ? -4.562 8.602 4.235 1.00 0.00 48 ALA C O 7
ATOM 7459 N N . ALA C 1 5 ? -3.857 10.046 2.713 1.00 0.00 49 ALA C N 7
ATOM 7460 C CA . ALA C 1 5 ? -2.620 9.341 2.470 1.00 0.00 49 ALA C CA 7
ATOM 7461 C C . ALA C 1 5 ? -1.721 9.286 3.692 1.00 0.00 49 ALA C C 7
ATOM 7462 O O . ALA C 1 5 ? -1.165 8.234 3.978 1.00 0.00 49 ALA C O 7
ATOM 7469 N N . ALA C 1 6 ? -1.627 10.347 4.492 1.00 0.00 50 ALA C N 7
ATOM 7470 C CA . ALA C 1 6 ? -0.800 10.320 5.668 1.00 0.00 50 ALA C CA 7
ATOM 7471 C C . ALA C 1 6 ? -1.206 9.289 6.695 1.00 0.00 50 ALA C C 7
ATOM 7472 O O . ALA C 1 6 ? -0.411 8.886 7.442 1.00 0.00 50 ALA C O 7
ATOM 7479 N N . ALA C 1 7 ? -2.410 8.804 6.671 1.00 0.00 51 ALA C N 7
ATOM 7480 C CA . ALA C 1 7 ? -2.904 7.655 7.384 1.00 0.00 51 ALA C CA 7
ATOM 7481 C C . ALA C 1 7 ? -2.530 6.331 6.769 1.00 0.00 51 ALA C C 7
ATOM 7482 O O . ALA C 1 7 ? -2.094 5.447 7.470 1.00 0.00 51 ALA C O 7
ATOM 7489 N N . ALA C 1 8 ? -2.665 6.139 5.466 1.00 0.00 52 ALA C N 7
ATOM 7490 C CA . ALA C 1 8 ? -2.533 4.857 4.826 1.00 0.00 52 ALA C CA 7
ATOM 7491 C C . ALA C 1 8 ? -1.079 4.479 4.663 1.00 0.00 52 ALA C C 7
ATOM 7492 O O . ALA C 1 8 ? -0.647 3.363 4.872 1.00 0.00 52 ALA C O 7
ATOM 7499 N N . ILE C 1 9 ? -0.305 5.458 4.210 1.00 0.00 53 ILE C N 7
ATOM 7500 C CA . ILE C 1 9 ? 1.096 5.296 3.903 1.00 0.00 53 ILE C CA 7
ATOM 7501 C C . ILE C 1 9 ? 1.894 5.098 5.178 1.00 0.00 53 ILE C C 7
ATOM 7502 O O . ILE C 1 9 ? 2.773 4.249 5.244 1.00 0.00 53 ILE C O 7
ATOM 7518 N N . LYS C 1 10 ? 1.603 5.892 6.204 1.00 0.00 54 LYS C N 7
ATOM 7519 C CA . LYS C 1 10 ? 2.320 5.824 7.455 1.00 0.00 54 LYS C CA 7
ATOM 7520 C C . LYS C 1 10 ? 1.991 4.573 8.244 1.00 0.00 54 LYS C C 7
ATOM 7521 O O . LYS C 1 10 ? 2.800 4.148 9.042 1.00 0.00 54 LYS C O 7
ATOM 7540 N N . ALA C 1 11 ? 0.876 3.917 7.945 1.00 0.00 55 ALA C N 7
ATOM 7541 C CA . ALA C 1 11 ? 0.735 2.516 8.257 1.00 0.00 55 ALA C CA 7
ATOM 7542 C C . ALA C 1 11 ? 1.683 1.675 7.422 1.00 0.00 55 ALA C C 7
ATOM 7543 O O . ALA C 1 11 ? 2.629 1.091 7.932 1.00 0.00 55 ALA C O 7
ATOM 7550 N N . ILE C 1 12 ? 1.444 1.605 6.117 1.00 0.00 56 ILE C N 7
ATOM 7551 C CA . ILE C 1 12 ? 1.981 0.566 5.268 1.00 0.00 56 ILE C CA 7
ATOM 7552 C C . ILE C 1 12 ? 3.496 0.626 5.163 1.00 0.00 56 ILE C C 7
ATOM 7553 O O . ILE C 1 12 ? 4.119 -0.418 5.298 1.00 0.00 56 ILE C O 7
ATOM 7569 N N . ALA C 1 13 ? 4.096 1.807 5.034 1.00 0.00 57 ALA C N 7
ATOM 7570 C CA . ALA C 1 13 ? 5.534 1.923 4.976 1.00 0.00 57 ALA C CA 7
ATOM 7571 C C . ALA C 1 13 ? 6.258 1.583 6.258 1.00 0.00 57 ALA C C 7
ATOM 7572 O O . ALA C 1 13 ? 7.390 1.136 6.219 1.00 0.00 57 ALA C O 7
ATOM 7579 N N . ALA C 1 14 ? 5.611 1.742 7.408 1.00 0.00 58 ALA C N 7
ATOM 7580 C CA . ALA C 1 14 ? 6.152 1.357 8.690 1.00 0.00 58 ALA C CA 7
ATOM 7581 C C . ALA C 1 14 ? 5.924 -0.115 8.988 1.00 0.00 58 ALA C C 7
ATOM 7582 O O . ALA C 1 14 ? 6.784 -0.779 9.544 1.00 0.00 58 ALA C O 7
ATOM 7589 N N . ILE C 1 15 ? 4.795 -0.651 8.541 1.00 0.00 59 ILE C N 7
ATOM 7590 C CA . ILE C 1 15 ? 4.459 -2.057 8.558 1.00 0.00 59 ILE C CA 7
ATOM 7591 C C . ILE C 1 15 ? 5.411 -2.815 7.649 1.00 0.00 59 ILE C C 7
ATOM 7592 O O . ILE C 1 15 ? 5.909 -3.853 8.064 1.00 0.00 59 ILE C O 7
ATOM 7608 N N . ILE C 1 16 ? 5.769 -2.318 6.469 1.00 0.00 60 ILE C N 7
ATOM 7609 C CA . ILE C 1 16 ? 6.832 -2.815 5.627 1.00 0.00 60 ILE C CA 7
ATOM 7610 C C . ILE C 1 16 ? 8.184 -2.934 6.307 1.00 0.00 60 ILE C C 7
ATOM 7611 O O . ILE C 1 16 ? 8.820 -3.967 6.172 1.00 0.00 60 ILE C O 7
ATOM 7627 N N . LYS C 1 17 ? 8.596 -1.906 7.045 1.00 0.00 61 LYS C N 7
ATOM 7628 C CA . LYS C 1 17 ? 9.831 -1.919 7.789 1.00 0.00 61 LYS C CA 7
ATOM 7629 C C . LYS C 1 17 ? 9.831 -2.969 8.881 1.00 0.00 61 LYS C C 7
ATOM 7630 O O . LYS C 1 17 ? 10.875 -3.508 9.199 1.00 0.00 61 LYS C O 7
ATOM 7649 N N . ALA C 1 18 ? 8.683 -3.305 9.459 1.00 0.00 62 ALA C N 7
ATOM 7650 C CA . ALA C 1 18 ? 8.524 -4.388 10.398 1.00 0.00 62 ALA C CA 7
ATOM 7651 C C . ALA C 1 18 ? 8.461 -5.747 9.739 1.00 0.00 62 ALA C C 7
ATOM 7652 O O . ALA C 1 18 ? 9.085 -6.658 10.203 1.00 0.00 62 ALA C O 7
ATOM 7659 N N . GLY C 1 19 ? 7.754 -5.898 8.637 1.00 0.00 63 GLY C N 7
ATOM 7660 C CA . GLY C 1 19 ? 7.700 -7.107 7.852 1.00 0.00 63 GLY C CA 7
ATOM 7661 C C . GLY C 1 19 ? 9.005 -7.532 7.222 1.00 0.00 63 GLY C C 7
ATOM 7662 O O . GLY C 1 19 ? 9.418 -8.637 7.349 1.00 0.00 63 GLY C O 7
ATOM 7666 N N . GLY C 1 20 ? 9.650 -6.649 6.514 1.00 0.00 64 GLY C N 7
ATOM 7667 C CA . GLY C 1 20 ? 10.820 -6.892 5.719 1.00 0.00 64 GLY C CA 7
ATOM 7668 C C . GLY C 1 20 ? 10.545 -7.269 4.290 1.00 0.00 64 GLY C C 7
ATOM 7669 O O . GLY C 1 20 ? 11.284 -8.028 3.713 1.00 0.00 64 GLY C O 7
ATOM 7673 N N . PHE C 1 21 ? 9.472 -6.789 3.693 1.00 0.00 65 PHE C N 7
ATOM 7674 C CA . PHE C 1 21 ? 8.970 -7.180 2.405 1.00 0.00 65 PHE C CA 7
ATOM 7675 C C . PHE C 1 21 ? 9.944 -6.965 1.299 1.00 0.00 65 PHE C C 7
ATOM 7676 O O . PHE C 1 21 ? 10.245 -7.863 0.573 1.00 0.00 65 PHE C O 7
ATOM 7702 N N . ALA D 1 2 ? 6.596 -11.319 3.462 1.00 0.00 68 ALA D N 7
ATOM 7703 C CA . ALA D 1 2 ? 5.209 -11.540 3.136 1.00 0.00 68 ALA D CA 7
ATOM 7704 C C . ALA D 1 2 ? 4.396 -12.251 4.194 1.00 0.00 68 ALA D C 7
ATOM 7705 O O . ALA D 1 2 ? 3.190 -12.309 4.078 1.00 0.00 68 ALA D O 7
ATOM 7712 N N . LYS D 1 3 ? 4.996 -12.651 5.305 1.00 0.00 69 LYS D N 7
ATOM 7713 C CA . LYS D 1 3 ? 4.333 -12.956 6.553 1.00 0.00 69 LYS D CA 7
ATOM 7714 C C . LYS D 1 3 ? 3.426 -11.848 7.040 1.00 0.00 69 LYS D C 7
ATOM 7715 O O . LYS D 1 3 ? 2.379 -12.105 7.582 1.00 0.00 69 LYS D O 7
ATOM 7734 N N . ALA D 1 4 ? 3.793 -10.614 6.768 1.00 0.00 70 ALA D N 7
ATOM 7735 C CA . ALA D 1 4 ? 3.095 -9.384 7.045 1.00 0.00 70 ALA D CA 7
ATOM 7736 C C . ALA D 1 4 ? 2.029 -9.030 6.026 1.00 0.00 70 ALA D C 7
ATOM 7737 O O . ALA D 1 4 ? 1.359 -8.017 6.165 1.00 0.00 70 ALA D O 7
ATOM 7744 N N . ALA D 1 5 ? 1.852 -9.791 4.953 1.00 0.00 71 ALA D N 7
ATOM 7745 C CA . ALA D 1 5 ? 1.019 -9.459 3.822 1.00 0.00 71 ALA D CA 7
ATOM 7746 C C . ALA D 1 5 ? -0.462 -9.763 3.966 1.00 0.00 71 ALA D C 7
ATOM 7747 O O . ALA D 1 5 ? -1.223 -9.672 3.019 1.00 0.00 71 ALA D O 7
ATOM 7754 N N . ALA D 1 6 ? -0.941 -10.006 5.174 1.00 0.00 72 ALA D N 7
ATOM 7755 C CA . ALA D 1 6 ? -2.285 -9.679 5.580 1.00 0.00 72 ALA D CA 7
ATOM 7756 C C . ALA D 1 6 ? -2.301 -8.356 6.310 1.00 0.00 72 ALA D C 7
ATOM 7757 O O . ALA D 1 6 ? -2.988 -7.435 5.893 1.00 0.00 72 ALA D O 7
ATOM 7764 N N . ALA D 1 7 ? -1.493 -8.189 7.355 1.00 0.00 73 ALA D N 7
ATOM 7765 C CA . ALA D 1 7 ? -1.451 -7.020 8.202 1.00 0.00 73 ALA D CA 7
ATOM 7766 C C . ALA D 1 7 ? -1.292 -5.698 7.471 1.00 0.00 73 ALA D C 7
ATOM 7767 O O . ALA D 1 7 ? -1.996 -4.752 7.789 1.00 0.00 73 ALA D O 7
ATOM 7774 N N . ALA D 1 8 ? -0.423 -5.588 6.477 1.00 0.00 74 ALA D N 7
ATOM 7775 C CA . ALA D 1 8 ? -0.187 -4.357 5.757 1.00 0.00 74 ALA D CA 7
ATOM 7776 C C . ALA D 1 8 ? -1.389 -3.969 4.920 1.00 0.00 74 ALA D C 7
ATOM 7777 O O . ALA D 1 8 ? -1.751 -2.817 4.760 1.00 0.00 74 ALA D O 7
ATOM 7784 N N . ILE D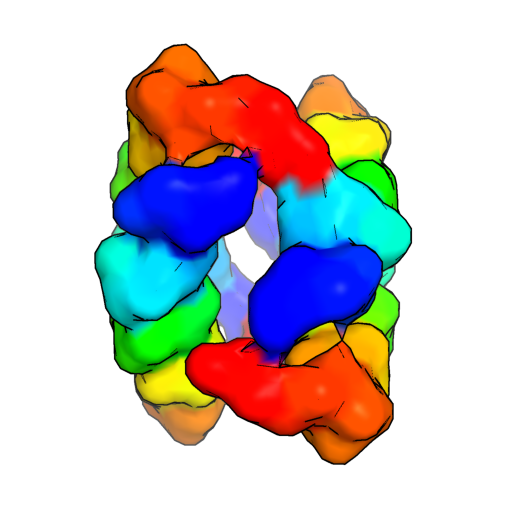 1 9 ? -2.023 -4.993 4.368 1.00 0.00 75 ILE D N 7
ATOM 7785 C CA . ILE D 1 9 ? -3.149 -4.859 3.474 1.00 0.00 75 ILE D CA 7
ATOM 7786 C C . ILE D 1 9 ? -4.417 -4.513 4.234 1.00 0.00 75 ILE D C 7
ATOM 7787 O O . ILE D 1 9 ? -5.219 -3.696 3.812 1.00 0.00 75 ILE D O 7
ATOM 7803 N N . LYS D 1 10 ? -4.627 -5.146 5.383 1.00 0.00 76 LYS D N 7
ATOM 7804 C CA . LYS D 1 10 ? -5.825 -4.969 6.169 1.00 0.00 76 LYS D CA 7
ATOM 7805 C C . LYS D 1 10 ? -5.872 -3.622 6.861 1.00 0.00 76 LYS D C 7
ATOM 7806 O O . LYS D 1 10 ? -6.968 -3.140 7.106 1.00 0.00 76 LYS D O 7
ATOM 7825 N N . ALA D 1 11 ? -4.726 -2.991 7.097 1.00 0.00 77 ALA D N 7
ATOM 7826 C CA . ALA D 1 11 ? -4.680 -1.554 7.175 1.00 0.00 77 ALA D CA 7
ATOM 7827 C C . ALA D 1 11 ? -5.137 -0.933 5.870 1.00 0.00 77 ALA D C 7
ATOM 7828 O O . ALA D 1 11 ? -6.234 -0.404 5.761 1.00 0.00 77 ALA D O 7
ATOM 7835 N N . ILE D 1 12 ? -4.303 -0.970 4.833 1.00 0.00 78 ILE D N 7
ATOM 7836 C CA . ILE D 1 12 ? -4.305 -0.004 3.759 1.00 0.00 78 ILE D CA 7
ATOM 7837 C C . ILE D 1 12 ? -5.549 -0.105 2.897 1.00 0.00 78 ILE D C 7
ATOM 7838 O O . ILE D 1 12 ? -6.116 0.933 2.605 1.00 0.00 78 ILE D O 7
ATOM 7854 N N . ALA D 1 13 ? -6.055 -1.301 2.595 1.00 0.00 79 ALA D N 7
ATOM 7855 C CA . ALA D 1 13 ? -7.255 -1.413 1.799 1.00 0.00 79 ALA D CA 7
ATOM 7856 C C . ALA D 1 13 ? -8.507 -0.934 2.510 1.00 0.00 79 ALA D C 7
ATOM 7857 O O . ALA D 1 13 ? -9.408 -0.405 1.880 1.00 0.00 79 ALA D O 7
ATOM 7864 N N . ALA D 1 14 ? -8.551 -1.015 3.839 1.00 0.00 80 ALA D N 7
ATOM 7865 C CA . ALA D 1 14 ? -9.626 -0.511 4.664 1.00 0.00 80 ALA D CA 7
ATOM 7866 C C . ALA D 1 14 ? -9.565 0.996 4.830 1.00 0.00 80 ALA D C 7
ATOM 7867 O O . ALA D 1 14 ? -10.581 1.675 4.749 1.00 0.00 80 ALA D O 7
ATOM 7874 N N . ILE D 1 15 ? -8.351 1.529 4.916 1.00 0.00 81 ILE D N 7
ATOM 7875 C CA . ILE D 1 15 ? -8.090 2.952 4.925 1.00 0.00 81 ILE D CA 7
ATOM 7876 C C . ILE D 1 15 ? -8.381 3.575 3.574 1.00 0.00 81 ILE D C 7
ATOM 7877 O O . ILE D 1 15 ? -8.981 4.630 3.517 1.00 0.00 81 ILE D O 7
ATOM 7893 N N . ILE D 1 16 ? -8.017 2.940 2.465 1.00 0.00 82 ILE D N 7
ATOM 7894 C CA . ILE D 1 16 ? -8.421 3.296 1.123 1.00 0.00 82 ILE D CA 7
ATOM 7895 C C . ILE D 1 16 ? -9.926 3.368 0.929 1.00 0.00 82 ILE D C 7
ATOM 7896 O O . ILE D 1 16 ? -10.408 4.337 0.360 1.00 0.00 82 ILE D O 7
ATOM 7912 N N . LYS D 1 17 ? -10.644 2.350 1.404 1.00 0.00 83 LYS D N 7
ATOM 7913 C CA . LYS D 1 17 ? -12.085 2.304 1.416 1.00 0.00 83 LYS D CA 7
ATOM 7914 C C . LYS D 1 17 ? -12.681 3.468 2.178 1.00 0.00 83 LYS D C 7
ATOM 7915 O O . LYS D 1 17 ? -13.751 3.910 1.824 1.00 0.00 83 LYS D O 7
ATOM 7934 N N . ALA D 1 18 ? -12.009 4.033 3.166 1.00 0.00 84 ALA D N 7
ATOM 7935 C CA . ALA D 1 18 ? -12.391 5.228 3.883 1.00 0.00 84 ALA D CA 7
ATOM 7936 C C . ALA D 1 18 ? -11.943 6.497 3.181 1.00 0.00 84 ALA D C 7
ATOM 7937 O O . ALA D 1 18 ? -12.677 7.439 3.112 1.00 0.00 84 ALA D O 7
ATOM 7944 N N . GLY D 1 19 ? -10.735 6.573 2.654 1.00 0.00 85 GLY D N 7
ATOM 7945 C CA . GLY D 1 19 ? -10.142 7.713 2.001 1.00 0.00 85 GLY D CA 7
ATOM 7946 C C . GLY D 1 19 ? -10.666 8.055 0.629 1.00 0.00 85 GLY D C 7
ATOM 7947 O O . GLY D 1 19 ? -10.820 9.220 0.343 1.00 0.00 85 GLY D O 7
ATOM 7951 N N . GLY D 1 20 ? -10.980 7.094 -0.228 1.00 0.00 86 GLY D N 7
ATOM 7952 C CA . GLY D 1 20 ? -11.426 7.315 -1.584 1.00 0.00 86 GLY D CA 7
ATOM 7953 C C . GLY D 1 20 ? -10.349 7.704 -2.568 1.00 0.00 86 GLY D C 7
ATOM 7954 O O . GLY D 1 20 ? -10.577 8.507 -3.432 1.00 0.00 86 GLY D O 7
ATOM 7958 N N . PHE D 1 21 ? -9.167 7.146 -2.425 1.00 0.00 87 PHE D N 7
ATOM 7959 C CA . PHE D 1 21 ? -7.972 7.355 -3.206 1.00 0.00 87 PHE D CA 7
ATOM 7960 C C . PHE D 1 21 ? -8.128 7.196 -4.686 1.00 0.00 87 PHE D C 7
ATOM 7961 O O . PHE D 1 21 ? -7.795 8.053 -5.438 1.00 0.00 87 PHE D O 7
ATOM 7987 N N . ALA A 1 2 ? -0.324 12.217 -0.393 1.00 0.00 2 ALA A N 8
ATOM 7988 C CA . ALA A 1 2 ? -0.490 13.336 -1.279 1.00 0.00 2 ALA A CA 8
ATOM 7989 C C . ALA A 1 2 ? -0.361 13.023 -2.751 1.00 0.00 2 ALA A C 8
ATOM 7990 O O . ALA A 1 2 ? -1.035 12.143 -3.239 1.00 0.00 2 ALA A O 8
ATOM 7997 N N . LYS A 1 3 ? 0.458 13.763 -3.485 1.00 0.00 3 LYS A N 8
ATOM 7998 C CA . LYS A 1 3 ? 0.428 13.863 -4.923 1.00 0.00 3 LYS A CA 8
ATOM 7999 C C . LYS A 1 3 ? 0.706 12.575 -5.666 1.00 0.00 3 LYS A C 8
ATOM 8000 O O . LYS A 1 3 ? 0.111 12.329 -6.691 1.00 0.00 3 LYS A O 8
ATOM 8019 N N . ALA A 1 4 ? 1.610 11.750 -5.148 1.00 0.00 4 ALA A N 8
ATOM 8020 C CA . ALA A 1 4 ? 1.980 10.458 -5.668 1.00 0.00 4 ALA A CA 8
ATOM 8021 C C . ALA A 1 4 ? 0.990 9.342 -5.400 1.00 0.00 4 ALA A C 8
ATOM 8022 O O . ALA A 1 4 ? 1.200 8.239 -5.888 1.00 0.00 4 ALA A O 8
ATOM 8029 N N . ALA A 1 5 ? -0.090 9.597 -4.662 1.00 0.00 5 ALA A N 8
ATOM 8030 C CA . ALA A 1 5 ? -0.964 8.563 -4.154 1.00 0.00 5 ALA A CA 8
ATOM 8031 C C . ALA A 1 5 ? -1.662 7.771 -5.242 1.00 0.00 5 ALA A C 8
ATOM 8032 O O . ALA A 1 5 ? -1.517 6.554 -5.260 1.00 0.00 5 ALA A O 8
ATOM 8039 N N . ALA A 1 6 ? -2.368 8.365 -6.194 1.00 0.00 6 ALA A N 8
ATOM 8040 C CA . ALA A 1 6 ? -3.037 7.621 -7.234 1.00 0.00 6 ALA A CA 8
ATOM 8041 C C . ALA A 1 6 ? -2.092 6.720 -8.005 1.00 0.00 6 ALA A C 8
ATOM 8042 O O . ALA A 1 6 ? -2.362 5.535 -8.124 1.00 0.00 6 ALA A O 8
ATOM 8049 N N . ALA A 1 7 ? -0.948 7.234 -8.443 1.00 0.00 7 ALA A N 8
ATOM 8050 C CA . ALA A 1 7 ? 0.102 6.517 -9.130 1.00 0.00 7 ALA A CA 8
ATOM 8051 C C . ALA A 1 7 ? 0.593 5.302 -8.370 1.00 0.00 7 ALA A C 8
ATOM 8052 O O . ALA A 1 7 ? 0.853 4.287 -8.974 1.00 0.00 7 ALA A O 8
ATOM 8059 N N . ALA A 1 8 ? 0.734 5.374 -7.057 1.00 0.00 8 ALA A N 8
ATOM 8060 C CA . ALA A 1 8 ? 1.212 4.268 -6.257 1.00 0.00 8 ALA A CA 8
ATOM 8061 C C . ALA A 1 8 ? 0.115 3.255 -5.982 1.00 0.00 8 ALA A C 8
ATOM 8062 O O . ALA A 1 8 ? 0.228 2.057 -6.198 1.00 0.00 8 ALA A O 8
ATOM 8069 N N . ILE A 1 9 ? -1.016 3.783 -5.525 1.00 0.00 9 ILE A N 8
ATOM 8070 C CA . ILE A 1 9 ? -2.091 3.036 -4.915 1.00 0.00 9 ILE A CA 8
ATOM 8071 C C . ILE A 1 9 ? -2.897 2.286 -5.959 1.00 0.00 9 ILE A C 8
ATOM 8072 O O . ILE A 1 9 ? -3.333 1.182 -5.659 1.00 0.00 9 ILE A O 8
ATOM 8088 N N . LYS A 1 10 ? -3.031 2.823 -7.171 1.00 0.00 10 LYS A N 8
ATOM 8089 C CA . LYS A 1 10 ? -3.674 2.139 -8.271 1.00 0.00 10 LYS A CA 8
ATOM 8090 C C . LYS A 1 10 ? -2.935 0.858 -8.616 1.00 0.00 10 LYS A C 8
ATOM 8091 O O . LYS A 1 10 ? -3.562 -0.152 -8.789 1.00 0.00 10 LYS A O 8
ATOM 8110 N N . ALA A 1 11 ? -1.612 0.874 -8.617 1.00 0.00 11 ALA A N 8
ATOM 8111 C CA . ALA A 1 11 ? -0.731 -0.256 -8.801 1.00 0.00 11 ALA A CA 8
ATOM 8112 C C . ALA A 1 11 ? -0.785 -1.277 -7.686 1.00 0.00 11 ALA A C 8
ATOM 8113 O O . ALA A 1 11 ? -0.227 -2.346 -7.847 1.00 0.00 11 ALA A O 8
ATOM 8120 N N . ILE A 1 12 ? -1.508 -1.026 -6.602 1.00 0.00 12 ILE A N 8
ATOM 8121 C CA . ILE A 1 12 ? -1.741 -1.935 -5.503 1.00 0.00 12 ILE A CA 8
ATOM 8122 C C . ILE A 1 12 ? -3.205 -2.300 -5.365 1.00 0.00 12 ILE A C 8
ATOM 8123 O O . ILE A 1 12 ? -3.491 -3.486 -5.333 1.00 0.00 12 ILE A O 8
ATOM 8139 N N . ALA A 1 13 ? -4.152 -1.367 -5.340 1.00 0.00 13 ALA A N 8
ATOM 8140 C CA . ALA A 1 13 ? -5.540 -1.630 -5.076 1.00 0.00 13 ALA A CA 8
ATOM 8141 C C . ALA A 1 13 ? -6.217 -2.439 -6.161 1.00 0.00 13 ALA A C 8
ATOM 8142 O O . ALA A 1 13 ? -6.937 -3.386 -5.888 1.00 0.00 13 ALA A O 8
ATOM 8149 N N . ALA A 1 14 ? -5.878 -2.179 -7.419 1.00 0.00 14 ALA A N 8
ATOM 8150 C CA . ALA A 1 14 ? -6.338 -2.930 -8.565 1.00 0.00 14 ALA A CA 8
ATOM 8151 C C . ALA A 1 14 ? -5.705 -4.301 -8.652 1.00 0.00 14 ALA A C 8
ATOM 8152 O O . ALA A 1 14 ? -6.233 -5.180 -9.294 1.00 0.00 14 ALA A O 8
ATOM 8159 N N . ILE A 1 15 ? -4.551 -4.496 -8.047 1.00 0.00 15 ILE A N 8
ATOM 8160 C CA . ILE A 1 15 ? -3.851 -5.756 -7.959 1.00 0.00 15 ILE A CA 8
ATOM 8161 C C . ILE A 1 15 ? -4.357 -6.578 -6.787 1.00 0.00 15 ILE A C 8
ATOM 8162 O O . ILE A 1 15 ? -4.573 -7.769 -6.929 1.00 0.00 15 ILE A O 8
ATOM 8178 N N . ILE A 1 16 ? -4.662 -5.969 -5.644 1.00 0.00 16 ILE A N 8
ATOM 8179 C CA . ILE A 1 16 ? -5.412 -6.522 -4.539 1.00 0.00 16 ILE A CA 8
ATOM 8180 C C . ILE A 1 16 ? -6.742 -7.107 -4.971 1.00 0.00 16 ILE A C 8
ATOM 8181 O O . ILE A 1 16 ? -7.036 -8.231 -4.606 1.00 0.00 16 ILE A O 8
ATOM 8197 N N . LYS A 1 17 ? -7.520 -6.408 -5.788 1.00 0.00 17 LYS A N 8
ATOM 8198 C CA . LYS A 1 17 ? -8.753 -6.829 -6.400 1.00 0.00 17 LYS A CA 8
ATOM 8199 C C . LYS A 1 17 ? -8.588 -8.138 -7.149 1.00 0.00 17 LYS A C 8
ATOM 8200 O O . LYS A 1 17 ? -9.547 -8.887 -7.243 1.00 0.00 17 LYS A O 8
ATOM 8219 N N . ALA A 1 18 ? -7.424 -8.472 -7.691 1.00 0.00 18 ALA A N 8
ATOM 8220 C CA . ALA A 1 18 ? -7.110 -9.777 -8.220 1.00 0.00 18 ALA A CA 8
ATOM 8221 C C . ALA A 1 18 ? -6.548 -10.712 -7.174 1.00 0.00 18 ALA A C 8
ATOM 8222 O O . ALA A 1 18 ? -7.017 -11.827 -7.072 1.00 0.00 18 ALA A O 8
ATOM 8229 N N . GLY A 1 19 ? -5.526 -10.327 -6.428 1.00 0.00 19 GLY A N 8
ATOM 8230 C CA . GLY A 1 19 ? -4.796 -11.168 -5.524 1.00 0.00 19 GLY A CA 8
ATOM 8231 C C . GLY A 1 19 ? -5.567 -11.666 -4.324 1.00 0.00 19 GLY A C 8
ATOM 8232 O O . GLY A 1 19 ? -5.544 -12.830 -4.038 1.00 0.00 19 GLY A O 8
ATOM 8236 N N . GLY A 1 20 ? -6.235 -10.781 -3.618 1.00 0.00 20 GLY A N 8
ATOM 8237 C CA . GLY A 1 20 ? -6.972 -11.044 -2.411 1.00 0.00 20 GLY A CA 8
ATOM 8238 C C . GLY A 1 20 ? -6.090 -11.150 -1.183 1.00 0.00 20 GLY A C 8
ATOM 8239 O O . GLY A 1 20 ? -6.032 -12.184 -0.538 1.00 0.00 20 GLY A O 8
ATOM 8243 N N . PHE A 1 21 ? -5.348 -10.101 -0.853 1.00 0.00 21 PHE A N 8
ATOM 8244 C CA . PHE A 1 21 ? -4.220 -10.055 0.042 1.00 0.00 21 PHE A CA 8
ATOM 8245 C C . PHE A 1 21 ? -4.543 -10.357 1.481 1.00 0.00 21 PHE A C 8
ATOM 8246 O O . PHE A 1 21 ? -3.888 -11.149 2.110 1.00 0.00 21 PHE A O 8
ATOM 8272 N N . ALA B 1 2 ? -1.645 -12.963 -0.567 1.00 0.00 24 ALA B N 8
ATOM 8273 C CA . ALA B 1 2 ? -0.406 -12.226 -0.598 1.00 0.00 24 ALA B CA 8
ATOM 8274 C C . ALA B 1 2 ? 0.685 -12.820 -1.463 1.00 0.00 24 ALA B C 8
ATOM 8275 O O . ALA B 1 2 ? 1.780 -12.295 -1.492 1.00 0.00 24 ALA B O 8
ATOM 8282 N N . LYS B 1 3 ? 0.396 -13.894 -2.190 1.00 0.00 25 LYS B N 8
ATOM 8283 C CA . LYS B 1 3 ? 1.200 -14.380 -3.280 1.00 0.00 25 LYS B CA 8
ATOM 8284 C C . LYS B 1 3 ? 1.449 -13.366 -4.372 1.00 0.00 25 LYS B C 8
ATOM 8285 O O . LYS B 1 3 ? 2.488 -13.400 -4.985 1.00 0.00 25 LYS B O 8
ATOM 8304 N N . ALA B 1 4 ? 0.549 -12.415 -4.578 1.00 0.00 26 ALA B N 8
ATOM 8305 C CA . ALA B 1 4 ? 0.638 -11.285 -5.464 1.00 0.00 26 ALA B CA 8
ATOM 8306 C C . ALA B 1 4 ? 1.497 -10.147 -4.951 1.00 0.00 26 ALA B C 8
ATOM 8307 O O . ALA B 1 4 ? 1.693 -9.203 -5.685 1.00 0.00 26 ALA B O 8
ATOM 8314 N N . ALA B 1 5 ? 1.957 -10.173 -3.716 1.00 0.00 27 ALA B N 8
ATOM 8315 C CA . ALA B 1 5 ? 2.436 -9.018 -3.001 1.00 0.00 27 ALA B CA 8
ATOM 8316 C C . ALA B 1 5 ? 3.788 -8.486 -3.425 1.00 0.00 27 ALA B C 8
ATOM 8317 O O . ALA B 1 5 ? 3.933 -7.284 -3.587 1.00 0.00 27 ALA B O 8
ATOM 8324 N N . ALA B 1 6 ? 4.778 -9.339 -3.657 1.00 0.00 28 ALA B N 8
ATOM 8325 C CA . ALA B 1 6 ? 6.091 -8.889 -4.051 1.00 0.00 28 ALA B CA 8
ATOM 8326 C C . ALA B 1 6 ? 6.057 -8.078 -5.327 1.00 0.00 28 ALA B C 8
ATOM 8327 O O . ALA B 1 6 ? 6.731 -7.128 -5.408 1.00 0.00 28 ALA B O 8
ATOM 8334 N N . ALA B 1 7 ? 5.200 -8.347 -6.280 1.00 0.00 29 ALA B N 8
ATOM 8335 C CA . ALA B 1 7 ? 4.963 -7.513 -7.431 1.00 0.00 29 ALA B CA 8
ATOM 8336 C C . ALA B 1 7 ? 4.241 -6.232 -7.073 1.00 0.00 29 ALA B C 8
ATOM 8337 O O . ALA B 1 7 ? 4.622 -5.181 -7.530 1.00 0.00 29 ALA B O 8
ATOM 8344 N N . ALA B 1 8 ? 3.215 -6.248 -6.249 1.00 0.00 30 ALA B N 8
ATOM 8345 C CA . ALA B 1 8 ? 2.353 -5.128 -5.966 1.00 0.00 30 ALA B CA 8
ATOM 8346 C C . ALA B 1 8 ? 3.045 -4.091 -5.101 1.00 0.00 30 ALA B C 8
ATOM 8347 O O . ALA B 1 8 ? 2.982 -2.894 -5.338 1.00 0.00 30 ALA B O 8
ATOM 8354 N N . ILE B 1 9 ? 3.712 -4.578 -4.065 1.00 0.00 31 ILE B N 8
ATOM 8355 C CA . ILE B 1 9 ? 4.339 -3.797 -3.021 1.00 0.00 31 ILE B CA 8
ATOM 8356 C C . ILE B 1 9 ? 5.637 -3.195 -3.515 1.00 0.00 31 ILE B C 8
ATOM 8357 O O . ILE B 1 9 ? 5.975 -2.094 -3.106 1.00 0.00 31 ILE B O 8
ATOM 8373 N N . LYS B 1 10 ? 6.332 -3.859 -4.430 1.00 0.00 32 LYS B N 8
ATOM 8374 C CA . LYS B 1 10 ? 7.475 -3.278 -5.093 1.00 0.00 32 LYS B CA 8
ATOM 8375 C C . LYS B 1 10 ? 7.102 -2.057 -5.899 1.00 0.00 32 LYS B C 8
ATOM 8376 O O . LYS B 1 10 ? 7.774 -1.076 -5.856 1.00 0.00 32 LYS B O 8
ATOM 8395 N N . ALA B 1 11 ? 5.979 -2.093 -6.590 1.00 0.00 33 ALA B N 8
ATOM 8396 C CA . ALA B 1 11 ? 5.330 -1.002 -7.281 1.00 0.00 33 ALA B CA 8
ATOM 8397 C C . ALA B 1 11 ? 4.744 0.086 -6.405 1.00 0.00 33 ALA B C 8
ATOM 8398 O O . ALA B 1 11 ? 4.336 1.101 -6.919 1.00 0.00 33 ALA B O 8
ATOM 8405 N N . ILE B 1 12 ? 4.730 -0.081 -5.088 1.00 0.00 34 ILE B N 8
ATOM 8406 C CA . ILE B 1 12 ? 4.376 0.903 -4.092 1.00 0.00 34 ILE B CA 8
ATOM 8407 C C . ILE B 1 12 ? 5.556 1.411 -3.284 1.00 0.00 34 ILE B C 8
ATOM 8408 O O . ILE B 1 12 ? 5.751 2.615 -3.286 1.00 0.00 34 ILE B O 8
ATOM 8424 N N . ALA B 1 13 ? 6.412 0.580 -2.697 1.00 0.00 35 ALA B N 8
ATOM 8425 C CA . ALA B 1 13 ? 7.480 1.028 -1.830 1.00 0.00 35 ALA B CA 8
ATOM 8426 C C . ALA B 1 13 ? 8.546 1.827 -2.558 1.00 0.00 35 ALA B C 8
ATOM 8427 O O . ALA B 1 13 ? 9.060 2.801 -2.026 1.00 0.00 35 ALA B O 8
ATOM 8434 N N . ALA B 1 14 ? 8.842 1.461 -3.800 1.00 0.00 36 ALA B N 8
ATOM 8435 C CA . ALA B 1 14 ? 9.746 2.164 -4.681 1.00 0.00 36 ALA B CA 8
ATOM 8436 C C . ALA B 1 14 ? 9.186 3.478 -5.190 1.00 0.00 36 ALA B C 8
ATOM 8437 O O . ALA B 1 14 ? 9.918 4.395 -5.491 1.00 0.00 36 ALA B O 8
ATOM 8444 N N . ILE B 1 15 ? 7.872 3.604 -5.215 1.00 0.00 37 ILE B N 8
ATOM 8445 C CA . ILE B 1 15 ? 7.138 4.788 -5.601 1.00 0.00 37 ILE B CA 8
ATOM 8446 C C . ILE B 1 15 ? 6.932 5.685 -4.398 1.00 0.00 37 ILE B C 8
ATOM 8447 O O . ILE B 1 15 ? 7.182 6.876 -4.516 1.00 0.00 37 ILE B O 8
ATOM 8463 N N . ILE B 1 16 ? 6.700 5.186 -3.186 1.00 0.00 38 ILE B N 8
ATOM 8464 C CA . ILE B 1 16 ? 6.807 5.885 -1.926 1.00 0.00 38 ILE B CA 8
ATOM 8465 C C . ILE B 1 16 ? 8.122 6.627 -1.760 1.00 0.00 38 ILE B C 8
ATOM 8466 O O . ILE B 1 16 ? 8.098 7.786 -1.359 1.00 0.00 38 ILE B O 8
ATOM 8482 N N . LYS B 1 17 ? 9.243 6.001 -2.106 1.00 0.00 39 LYS B N 8
ATOM 8483 C CA . LYS B 1 17 ? 10.572 6.563 -2.043 1.00 0.00 39 LYS B CA 8
ATOM 8484 C C . LYS B 1 17 ? 10.672 7.851 -2.842 1.00 0.00 39 LYS B C 8
ATOM 8485 O O . LYS B 1 17 ? 11.481 8.695 -2.510 1.00 0.00 39 LYS B O 8
ATOM 8504 N N . ALA B 1 18 ? 9.873 8.010 -3.887 1.00 0.00 40 ALA B N 8
ATOM 8505 C CA . ALA B 1 18 ? 9.726 9.219 -4.665 1.00 0.00 40 ALA B CA 8
ATOM 8506 C C . ALA B 1 18 ? 8.632 10.139 -4.180 1.00 0.00 40 ALA B C 8
ATOM 8507 O O . ALA B 1 18 ? 8.844 11.317 -4.126 1.00 0.00 40 ALA B O 8
ATOM 8514 N N . GLY B 1 19 ? 7.497 9.636 -3.740 1.00 0.00 41 GLY B N 8
ATOM 8515 C CA . GLY B 1 19 ? 6.325 10.383 -3.355 1.00 0.00 41 GLY B CA 8
ATOM 8516 C C . GLY B 1 19 ? 6.359 11.017 -1.982 1.00 0.00 41 GLY B C 8
ATOM 8517 O O . GLY B 1 19 ? 5.658 11.966 -1.764 1.00 0.00 41 GLY B O 8
ATOM 8521 N N . GLY B 1 20 ? 7.137 10.519 -1.045 1.00 0.00 42 GLY B N 8
ATOM 8522 C CA . GLY B 1 20 ? 7.293 11.116 0.255 1.00 0.00 42 GLY B CA 8
ATOM 8523 C C . GLY B 1 20 ? 6.085 11.006 1.161 1.00 0.00 42 GLY B C 8
ATOM 8524 O O . GLY B 1 20 ? 5.752 11.948 1.826 1.00 0.00 42 GLY B O 8
ATOM 8528 N N . PHE B 1 21 ? 5.392 9.878 1.160 1.00 0.00 43 PHE B N 8
ATOM 8529 C CA . PHE B 1 21 ? 4.167 9.619 1.878 1.00 0.00 43 PHE B CA 8
ATOM 8530 C C . PHE B 1 21 ? 4.281 9.691 3.384 1.00 0.00 43 PHE B C 8
ATOM 8531 O O . PHE B 1 21 ? 3.582 10.451 4.004 1.00 0.00 43 PHE B O 8
ATOM 8557 N N . ALA C 1 2 ? -6.961 11.224 -1.386 1.00 0.00 46 ALA C N 8
ATOM 8558 C CA . ALA C 1 2 ? -5.624 11.066 -0.864 1.00 0.00 46 ALA C CA 8
ATOM 8559 C C . ALA C 1 2 ? -5.253 11.881 0.359 1.00 0.00 46 ALA C C 8
ATOM 8560 O O . ALA C 1 2 ? -4.101 11.918 0.742 1.00 0.00 46 ALA C O 8
ATOM 8567 N N . LYS C 1 3 ? -6.220 12.469 1.049 1.00 0.00 47 LYS C N 8
ATOM 8568 C CA . LYS C 1 3 ? -6.064 13.145 2.318 1.00 0.00 47 LYS C CA 8
ATOM 8569 C C . LYS C 1 3 ? -5.796 12.144 3.426 1.00 0.00 47 LYS C C 8
ATOM 8570 O O . LYS C 1 3 ? -5.172 12.497 4.415 1.00 0.00 47 LYS C O 8
ATOM 8589 N N . ALA C 1 4 ? -6.198 10.896 3.240 1.00 0.00 48 ALA C N 8
ATOM 8590 C CA . ALA C 1 4 ? -5.907 9.745 4.065 1.00 0.00 48 ALA C CA 8
ATOM 8591 C C . ALA C 1 4 ? -4.490 9.213 3.926 1.00 0.00 48 ALA C C 8
ATOM 8592 O O . ALA C 1 4 ? -4.087 8.381 4.723 1.00 0.00 48 ALA C O 8
ATOM 8599 N N . ALA C 1 5 ? -3.772 9.589 2.874 1.00 0.00 49 ALA C N 8
ATOM 8600 C CA . ALA C 1 5 ? -2.690 8.784 2.351 1.00 0.00 49 ALA C CA 8
ATOM 8601 C C . ALA C 1 5 ? -1.400 8.828 3.148 1.00 0.00 49 ALA C C 8
ATOM 8602 O O . ALA C 1 5 ? -0.861 7.784 3.459 1.00 0.00 49 ALA C O 8
ATOM 8609 N N . ALA C 1 6 ? -0.917 9.993 3.559 1.00 0.00 50 ALA C N 8
ATOM 8610 C CA . ALA C 1 6 ? 0.217 10.129 4.444 1.00 0.00 50 ALA C CA 8
ATOM 8611 C C . ALA C 1 6 ? 0.010 9.386 5.752 1.00 0.00 50 ALA C C 8
ATOM 8612 O O . ALA C 1 6 ? 0.785 8.517 6.131 1.00 0.00 50 ALA C O 8
ATOM 8619 N N . ALA C 1 7 ? -1.123 9.620 6.404 1.00 0.00 51 ALA C N 8
ATOM 8620 C CA . ALA C 1 7 ? -1.509 8.962 7.632 1.00 0.00 51 ALA C CA 8
ATOM 8621 C C . ALA C 1 7 ? -1.705 7.469 7.470 1.00 0.00 51 ALA C C 8
ATOM 8622 O O . ALA C 1 7 ? -1.458 6.724 8.394 1.00 0.00 51 ALA C O 8
ATOM 8629 N N . ALA C 1 8 ? -2.093 6.968 6.303 1.00 0.00 52 ALA C N 8
ATOM 8630 C CA . ALA C 1 8 ? -2.167 5.555 6.028 1.00 0.00 52 ALA C CA 8
ATOM 8631 C C . ALA C 1 8 ? -0.776 4.953 5.986 1.00 0.00 52 ALA C C 8
ATOM 8632 O O . ALA C 1 8 ? -0.446 3.993 6.653 1.00 0.00 52 ALA C O 8
ATOM 8639 N N . ILE C 1 9 ? 0.066 5.525 5.129 1.00 0.00 53 ILE C N 8
ATOM 8640 C CA . ILE C 1 9 ? 1.316 4.940 4.700 1.00 0.00 53 ILE C CA 8
ATOM 8641 C C . ILE C 1 9 ? 2.446 5.183 5.678 1.00 0.00 53 ILE C C 8
ATOM 8642 O O . ILE C 1 9 ? 3.404 4.427 5.696 1.00 0.00 53 ILE C O 8
ATOM 8658 N N . LYS C 1 10 ? 2.347 6.155 6.579 1.00 0.00 54 LYS C N 8
ATOM 8659 C CA . LYS C 1 10 ? 3.294 6.322 7.659 1.00 0.00 54 LYS C CA 8
ATOM 8660 C C . LYS C 1 10 ? 3.271 5.194 8.670 1.00 0.00 54 LYS C C 8
ATOM 8661 O O . LYS C 1 10 ? 4.296 4.936 9.275 1.00 0.00 54 LYS C O 8
ATOM 8680 N N . ALA C 1 11 ? 2.193 4.421 8.723 1.00 0.00 55 ALA C N 8
ATOM 8681 C CA . ALA C 1 11 ? 2.188 3.072 9.226 1.00 0.00 55 ALA C CA 8
ATOM 8682 C C . ALA C 1 11 ? 2.769 2.097 8.223 1.00 0.00 55 ALA C C 8
ATOM 8683 O O . ALA C 1 11 ? 3.801 1.487 8.467 1.00 0.00 55 ALA C O 8
ATOM 8690 N N . ILE C 1 12 ? 2.177 1.970 7.041 1.00 0.00 56 ILE C N 8
ATOM 8691 C CA . ILE C 1 12 ? 2.395 0.870 6.131 1.00 0.00 56 ILE C CA 8
ATOM 8692 C C . ILE C 1 12 ? 3.793 0.830 5.547 1.00 0.00 56 ILE C C 8
ATOM 8693 O O . ILE C 1 12 ? 4.374 -0.241 5.435 1.00 0.00 56 ILE C O 8
ATOM 8709 N N . ALA C 1 13 ? 4.436 1.954 5.235 1.00 0.00 57 ALA C N 8
ATOM 8710 C CA . ALA C 1 13 ? 5.815 1.937 4.811 1.00 0.00 57 ALA C CA 8
ATOM 8711 C C . ALA C 1 13 ? 6.813 1.516 5.871 1.00 0.00 57 ALA C C 8
ATOM 8712 O O . ALA C 1 13 ? 7.828 0.945 5.537 1.00 0.00 57 ALA C O 8
ATOM 8719 N N . ALA C 1 14 ? 6.486 1.737 7.141 1.00 0.00 58 ALA C N 8
ATOM 8720 C CA . ALA C 1 14 ? 7.313 1.357 8.261 1.00 0.00 58 ALA C CA 8
ATOM 8721 C C . ALA C 1 14 ? 7.149 -0.118 8.571 1.00 0.00 58 ALA C C 8
ATOM 8722 O O . ALA C 1 14 ? 8.094 -0.817 8.893 1.00 0.00 58 ALA C O 8
ATOM 8729 N N . ILE C 1 15 ? 5.923 -0.598 8.392 1.00 0.00 59 ILE C N 8
ATOM 8730 C CA . ILE C 1 15 ? 5.497 -1.977 8.492 1.00 0.00 59 ILE C CA 8
ATOM 8731 C C . ILE C 1 15 ? 6.155 -2.770 7.378 1.00 0.00 59 ILE C C 8
ATOM 8732 O O . ILE C 1 15 ? 6.729 -3.810 7.658 1.00 0.00 59 ILE C O 8
ATOM 8748 N N . ILE C 1 16 ? 6.146 -2.297 6.141 1.00 0.00 60 ILE C N 8
ATOM 8749 C CA . ILE C 1 16 ? 6.895 -2.829 5.024 1.00 0.00 60 ILE C CA 8
ATOM 8750 C C . ILE C 1 16 ? 8.385 -2.969 5.284 1.00 0.00 60 ILE C C 8
ATOM 8751 O O . ILE C 1 16 ? 8.982 -4.004 5.029 1.00 0.00 60 ILE C O 8
ATOM 8767 N N . LYS C 1 17 ? 8.987 -1.905 5.814 1.00 0.00 61 LYS C N 8
ATOM 8768 C CA . LYS C 1 17 ? 10.395 -1.868 6.132 1.00 0.00 61 LYS C CA 8
ATOM 8769 C C . LYS C 1 17 ? 10.799 -2.931 7.137 1.00 0.00 61 LYS C C 8
ATOM 8770 O O . LYS C 1 17 ? 11.919 -3.410 7.088 1.00 0.00 61 LYS C O 8
ATOM 8789 N N . ALA C 1 18 ? 9.906 -3.399 8.003 1.00 0.00 62 ALA C N 8
ATOM 8790 C CA . ALA C 1 18 ? 10.066 -4.583 8.807 1.00 0.00 62 ALA C CA 8
ATOM 8791 C C . ALA C 1 18 ? 9.695 -5.865 8.089 1.00 0.00 62 ALA C C 8
ATOM 8792 O O . ALA C 1 18 ? 10.447 -6.823 8.118 1.00 0.00 62 ALA C O 8
ATOM 8799 N N . GLY C 1 19 ? 8.542 -5.908 7.430 1.00 0.00 63 GLY C N 8
ATOM 8800 C CA . GLY C 1 19 ? 7.933 -7.122 6.950 1.00 0.00 63 GLY C CA 8
ATOM 8801 C C . GLY C 1 19 ? 8.469 -7.683 5.655 1.00 0.00 63 GLY C C 8
ATOM 8802 O O . GLY C 1 19 ? 8.154 -8.806 5.339 1.00 0.00 63 GLY C O 8
ATOM 8806 N N . GLY C 1 20 ? 9.237 -6.940 4.871 1.00 0.00 64 GLY C N 8
ATOM 8807 C CA . GLY C 1 20 ? 9.891 -7.414 3.682 1.00 0.00 64 GLY C CA 8
ATOM 8808 C C . GLY C 1 20 ? 8.943 -7.925 2.617 1.00 0.00 64 GLY C C 8
ATOM 8809 O O . GLY C 1 20 ? 9.132 -9.016 2.126 1.00 0.00 64 GLY C O 8
ATOM 8813 N N . PHE C 1 21 ? 7.912 -7.161 2.284 1.00 0.00 65 PHE C N 8
ATOM 8814 C CA . PHE C 1 21 ? 6.752 -7.573 1.535 1.00 0.00 65 PHE C CA 8
ATOM 8815 C C . PHE C 1 21 ? 7.049 -8.016 0.129 1.00 0.00 65 PHE C C 8
ATOM 8816 O O . PHE C 1 21 ? 6.419 -8.915 -0.326 1.00 0.00 65 PHE C O 8
ATOM 8842 N N . ALA D 1 2 ? 6.719 -11.070 5.813 1.00 0.00 68 ALA D N 8
ATOM 8843 C CA . ALA D 1 2 ? 5.459 -11.073 5.135 1.00 0.00 68 ALA D CA 8
ATOM 8844 C C . ALA D 1 2 ? 4.245 -11.422 5.965 1.00 0.00 68 ALA D C 8
ATOM 8845 O O . ALA D 1 2 ? 3.153 -11.501 5.432 1.00 0.00 68 ALA D O 8
ATOM 8852 N N . LYS D 1 3 ? 4.359 -11.588 7.273 1.00 0.00 69 LYS D N 8
ATOM 8853 C CA . LYS D 1 3 ? 3.269 -11.847 8.185 1.00 0.00 69 LYS D CA 8
ATOM 8854 C C . LYS D 1 3 ? 2.318 -10.668 8.257 1.00 0.00 69 LYS D C 8
ATOM 8855 O O . LYS D 1 3 ? 1.123 -10.831 8.244 1.00 0.00 69 LYS D O 8
ATOM 8874 N N . ALA D 1 4 ? 2.879 -9.473 8.188 1.00 0.00 70 ALA D N 8
ATOM 8875 C CA . ALA D 1 4 ? 2.194 -8.222 7.980 1.00 0.00 70 ALA D CA 8
ATOM 8876 C C . ALA D 1 4 ? 1.428 -8.112 6.679 1.00 0.00 70 ALA D C 8
ATOM 8877 O O . ALA D 1 4 ? 0.520 -7.300 6.588 1.00 0.00 70 ALA D O 8
ATOM 8884 N N . ALA D 1 5 ? 1.691 -8.922 5.669 1.00 0.00 71 ALA D N 8
ATOM 8885 C CA . ALA D 1 5 ? 1.229 -8.735 4.315 1.00 0.00 71 ALA D CA 8
ATOM 8886 C C . ALA D 1 5 ? -0.170 -9.249 4.052 1.00 0.00 71 ALA D C 8
ATOM 8887 O O . ALA D 1 5 ? -0.611 -9.256 2.919 1.00 0.00 71 ALA D O 8
ATOM 8894 N N . ALA D 1 6 ? -0.908 -9.561 5.111 1.00 0.00 72 ALA D N 8
ATOM 8895 C CA . ALA D 1 6 ? -2.348 -9.580 5.141 1.00 0.00 72 ALA D CA 8
ATOM 8896 C C . ALA D 1 6 ? -2.806 -8.426 6.006 1.00 0.00 72 ALA D C 8
ATOM 8897 O O . ALA D 1 6 ? -3.495 -7.553 5.501 1.00 0.00 72 ALA D O 8
ATOM 8904 N N . ALA D 1 7 ? -2.400 -8.350 7.271 1.00 0.00 73 ALA D N 8
ATOM 8905 C CA . ALA D 1 7 ? -2.863 -7.406 8.254 1.00 0.00 73 ALA D CA 8
ATOM 8906 C C . ALA D 1 7 ? -2.671 -5.959 7.855 1.00 0.00 73 ALA D C 8
ATOM 8907 O O . ALA D 1 7 ? -3.572 -5.164 8.072 1.00 0.00 73 ALA D O 8
ATOM 8914 N N . ALA D 1 8 ? -1.553 -5.590 7.241 1.00 0.00 74 ALA D N 8
ATOM 8915 C CA . ALA D 1 8 ? -1.219 -4.258 6.790 1.00 0.00 74 ALA D CA 8
ATOM 8916 C C . ALA D 1 8 ? -2.155 -3.842 5.671 1.00 0.00 74 ALA D C 8
ATOM 8917 O O . ALA D 1 8 ? -2.661 -2.738 5.596 1.00 0.00 74 ALA D O 8
ATOM 8924 N N . ILE D 1 9 ? -2.397 -4.785 4.772 1.00 0.00 75 ILE D N 8
ATOM 8925 C CA . ILE D 1 9 ? -3.221 -4.649 3.593 1.00 0.00 75 ILE D CA 8
ATOM 8926 C C . ILE D 1 9 ? -4.674 -4.479 3.997 1.00 0.00 75 ILE D C 8
ATOM 8927 O O . ILE D 1 9 ? -5.380 -3.641 3.454 1.00 0.00 75 ILE D O 8
ATOM 8943 N N . LYS D 1 10 ? -5.125 -5.256 4.975 1.00 0.00 76 LYS D N 8
ATOM 8944 C CA . LYS D 1 10 ? -6.481 -5.256 5.475 1.00 0.00 76 LYS D CA 8
ATOM 8945 C C . LYS D 1 10 ? -6.873 -3.970 6.183 1.00 0.00 76 LYS D C 8
ATOM 8946 O O . LYS D 1 10 ? -8.015 -3.568 6.127 1.00 0.00 76 LYS D O 8
ATOM 8965 N N . ALA D 1 11 ? -5.907 -3.269 6.765 1.00 0.00 77 ALA D N 8
ATOM 8966 C CA . ALA D 1 11 ? -5.993 -1.863 7.081 1.00 0.00 77 ALA D CA 8
ATOM 8967 C C . ALA D 1 11 ? -6.095 -1.035 5.815 1.00 0.00 77 ALA D C 8
ATOM 8968 O O . ALA D 1 11 ? -7.118 -0.398 5.597 1.00 0.00 77 ALA D O 8
ATOM 8975 N N . ILE D 1 12 ? -5.088 -1.070 4.943 1.00 0.00 78 ILE D N 8
ATOM 8976 C CA . ILE D 1 12 ? -4.939 -0.125 3.865 1.00 0.00 78 ILE D CA 8
ATOM 8977 C C . ILE D 1 12 ? -6.081 -0.169 2.870 1.00 0.00 78 ILE D C 8
ATOM 8978 O O . ILE D 1 12 ? -6.643 0.858 2.515 1.00 0.00 78 ILE D O 8
ATOM 8994 N N . ALA D 1 13 ? -6.559 -1.349 2.483 1.00 0.00 79 ALA D N 8
ATOM 8995 C CA . ALA D 1 13 ? -7.682 -1.440 1.579 1.00 0.00 79 ALA D CA 8
ATOM 8996 C C . ALA D 1 13 ? -8.989 -0.929 2.156 1.00 0.00 79 ALA D C 8
ATOM 8997 O O . ALA D 1 13 ? -9.829 -0.419 1.447 1.00 0.00 79 ALA D O 8
ATOM 9004 N N . ALA D 1 14 ? -9.205 -1.038 3.461 1.00 0.00 80 ALA D N 8
ATOM 9005 C CA . ALA D 1 14 ? -10.337 -0.474 4.159 1.00 0.00 80 ALA D CA 8
ATOM 9006 C C . ALA D 1 14 ? -10.238 1.029 4.335 1.00 0.00 80 ALA D C 8
ATOM 9007 O O . ALA D 1 14 ? -11.224 1.738 4.287 1.00 0.00 80 ALA D O 8
ATOM 9014 N N . ILE D 1 15 ? -9.016 1.530 4.466 1.00 0.00 81 ILE D N 8
ATOM 9015 C CA . ILE D 1 15 ? -8.653 2.928 4.527 1.00 0.00 81 ILE D CA 8
ATOM 9016 C C . ILE D 1 15 ? -8.821 3.558 3.159 1.00 0.00 81 ILE D C 8
ATOM 9017 O O . ILE D 1 15 ? -9.375 4.640 3.057 1.00 0.00 81 ILE D O 8
ATOM 9033 N N . ILE D 1 16 ? -8.429 2.905 2.064 1.00 0.00 82 ILE D N 8
ATOM 9034 C CA . ILE D 1 16 ? -8.667 3.274 0.687 1.00 0.00 82 ILE D CA 8
ATOM 9035 C C . ILE D 1 16 ? -10.145 3.413 0.368 1.00 0.00 82 ILE D C 8
ATOM 9036 O O . ILE D 1 16 ? -10.528 4.425 -0.207 1.00 0.00 82 ILE D O 8
ATOM 9052 N N . LYS D 1 17 ? -10.962 2.467 0.810 1.00 0.00 83 LYS D N 8
ATOM 9053 C CA . LYS D 1 17 ? -12.400 2.503 0.709 1.00 0.00 83 LYS D CA 8
ATOM 9054 C C . LYS D 1 17 ? -13.021 3.710 1.386 1.00 0.00 83 LYS D C 8
ATOM 9055 O O . LYS D 1 17 ? -14.065 4.180 0.972 1.00 0.00 83 LYS D O 8
ATOM 9074 N N . ALA D 1 18 ? -12.365 4.290 2.381 1.00 0.00 84 ALA D N 8
ATOM 9075 C CA . ALA D 1 18 ? -12.747 5.561 2.935 1.00 0.00 84 ALA D CA 8
ATOM 9076 C C . ALA D 1 18 ? -12.141 6.744 2.230 1.00 0.00 84 ALA D C 8
ATOM 9077 O O . ALA D 1 18 ? -12.805 7.701 2.001 1.00 0.00 84 ALA D O 8
ATOM 9084 N N . GLY D 1 19 ? -10.869 6.704 1.925 1.00 0.00 85 GLY D N 8
ATOM 9085 C CA . GLY D 1 19 ? -10.035 7.798 1.514 1.00 0.00 85 GLY D CA 8
ATOM 9086 C C . GLY D 1 19 ? -10.005 8.143 0.069 1.00 0.00 85 GLY D C 8
ATOM 9087 O O . GLY D 1 19 ? -9.734 9.223 -0.183 1.00 0.00 85 GLY D O 8
ATOM 9091 N N . GLY D 1 20 ? -10.246 7.287 -0.877 1.00 0.00 86 GLY D N 8
ATOM 9092 C CA . GLY D 1 20 ? -10.247 7.646 -2.269 1.00 0.00 86 GLY D CA 8
ATOM 9093 C C . GLY D 1 20 ? -8.872 8.003 -2.778 1.00 0.00 86 GLY D C 8
ATOM 9094 O O . GLY D 1 20 ? -8.639 9.133 -3.117 1.00 0.00 86 GLY D O 8
ATOM 9098 N N . PHE D 1 21 ? -7.913 7.104 -2.763 1.00 0.00 87 PHE D N 8
ATOM 9099 C CA . PHE D 1 21 ? -6.504 7.301 -3.006 1.00 0.00 87 PHE D CA 8
ATOM 9100 C C . PHE D 1 21 ? -6.164 7.467 -4.472 1.00 0.00 87 PHE D C 8
ATOM 9101 O O . PHE D 1 21 ? -5.439 8.326 -4.819 1.00 0.00 87 PHE D O 8
ATOM 9127 N N . ALA A 1 2 ? 1.636 14.475 -1.794 1.00 0.00 2 ALA A N 9
ATOM 9128 C CA . ALA A 1 2 ? 0.527 13.752 -2.350 1.00 0.00 2 ALA A CA 9
ATOM 9129 C C . ALA A 1 2 ? 0.378 13.767 -3.851 1.00 0.00 2 ALA A C 9
ATOM 9130 O O . ALA A 1 2 ? -0.484 13.098 -4.380 1.00 0.00 2 ALA A O 9
ATOM 9137 N N . LYS A 1 3 ? 1.296 14.384 -4.587 1.00 0.00 3 LYS A N 9
ATOM 9138 C CA . LYS A 1 3 ? 1.404 14.371 -6.016 1.00 0.00 3 LYS A CA 9
ATOM 9139 C C . LYS A 1 3 ? 1.561 12.963 -6.555 1.00 0.00 3 LYS A C 9
ATOM 9140 O O . LYS A 1 3 ? 1.042 12.641 -7.599 1.00 0.00 3 LYS A O 9
ATOM 9159 N N . ALA A 1 4 ? 2.213 12.098 -5.793 1.00 0.00 4 ALA A N 9
ATOM 9160 C CA . ALA A 1 4 ? 2.482 10.705 -6.059 1.00 0.00 4 ALA A CA 9
ATOM 9161 C C . ALA A 1 4 ? 1.358 9.763 -5.667 1.00 0.00 4 ALA A C 9
ATOM 9162 O O . ALA A 1 4 ? 1.405 8.572 -5.947 1.00 0.00 4 ALA A O 9
ATOM 9169 N N . ALA A 1 5 ? 0.361 10.258 -4.938 1.00 0.00 5 ALA A N 9
ATOM 9170 C CA . ALA A 1 5 ? -0.581 9.409 -4.247 1.00 0.00 5 ALA A CA 9
ATOM 9171 C C . ALA A 1 5 ? -1.399 8.534 -5.179 1.00 0.00 5 ALA A C 9
ATOM 9172 O O . ALA A 1 5 ? -1.338 7.323 -5.026 1.00 0.00 5 ALA A O 9
ATOM 9179 N N . ALA A 1 6 ? -2.092 9.107 -6.154 1.00 0.00 6 ALA A N 9
ATOM 9180 C CA . ALA A 1 6 ? -2.858 8.379 -7.128 1.00 0.00 6 ALA A CA 9
ATOM 9181 C C . ALA A 1 6 ? -2.104 7.244 -7.780 1.00 0.00 6 ALA A C 9
ATOM 9182 O O . ALA A 1 6 ? -2.582 6.124 -7.822 1.00 0.00 6 ALA A O 9
ATOM 9189 N N . ALA A 1 7 ? -0.857 7.466 -8.149 1.00 0.00 7 ALA A N 9
ATOM 9190 C CA . ALA A 1 7 ? 0.050 6.475 -8.667 1.00 0.00 7 ALA A CA 9
ATOM 9191 C C . ALA A 1 7 ? 0.365 5.339 -7.716 1.00 0.00 7 ALA A C 9
ATOM 9192 O O . ALA A 1 7 ? 0.484 4.233 -8.191 1.00 0.00 7 ALA A O 9
ATOM 9199 N N . ALA A 1 8 ? 0.404 5.562 -6.415 1.00 0.00 8 ALA A N 9
ATOM 9200 C CA . ALA A 1 8 ? 0.586 4.514 -5.445 1.00 0.00 8 ALA A CA 9
ATOM 9201 C C . ALA A 1 8 ? -0.691 3.743 -5.199 1.00 0.00 8 ALA A C 9
ATOM 9202 O O . ALA A 1 8 ? -0.684 2.528 -5.152 1.00 0.00 8 ALA A O 9
ATOM 9209 N N . ILE A 1 9 ? -1.823 4.434 -5.132 1.00 0.00 9 ILE A N 9
ATOM 9210 C CA . ILE A 1 9 ? -3.104 3.793 -4.954 1.00 0.00 9 ILE A CA 9
ATOM 9211 C C . ILE A 1 9 ? -3.459 2.915 -6.140 1.00 0.00 9 ILE A C 9
ATOM 9212 O O . ILE A 1 9 ? -3.830 1.763 -5.973 1.00 0.00 9 ILE A O 9
ATOM 9228 N N . LYS A 1 10 ? -3.364 3.486 -7.336 1.00 0.00 10 LYS A N 9
ATOM 9229 C CA . LYS A 1 10 ? -3.865 2.872 -8.546 1.00 0.00 10 LYS A CA 9
ATOM 9230 C C . LYS A 1 10 ? -3.007 1.728 -9.048 1.00 0.00 10 LYS A C 9
ATOM 9231 O O . LYS A 1 10 ? -3.504 0.875 -9.764 1.00 0.00 10 LYS A O 9
ATOM 9250 N N . ALA A 1 11 ? -1.764 1.636 -8.599 1.00 0.00 11 ALA A N 9
ATOM 9251 C CA . ALA A 1 11 ? -1.115 0.357 -8.447 1.00 0.00 11 ALA A CA 9
ATOM 9252 C C . ALA A 1 11 ? -1.803 -0.497 -7.399 1.00 0.00 11 ALA A C 9
ATOM 9253 O O . ALA A 1 11 ? -2.558 -1.403 -7.731 1.00 0.00 11 ALA A O 9
ATOM 9260 N N . ILE A 1 12 ? -1.599 -0.236 -6.114 1.00 0.00 12 ILE A N 9
ATOM 9261 C CA . ILE A 1 12 ? -1.778 -1.199 -5.051 1.00 0.00 12 ILE A CA 9
ATOM 9262 C C . ILE A 1 12 ? -3.217 -1.650 -4.906 1.00 0.00 12 ILE A C 9
ATOM 9263 O O . ILE A 1 12 ? -3.422 -2.853 -4.798 1.00 0.00 12 ILE A O 9
ATOM 9279 N N . ALA A 1 13 ? -4.233 -0.797 -5.051 1.00 0.00 13 ALA A N 9
ATOM 9280 C CA . ALA A 1 13 ? -5.602 -1.235 -4.891 1.00 0.00 13 ALA A CA 9
ATOM 9281 C C . ALA A 1 13 ? -6.078 -2.074 -6.062 1.00 0.00 13 ALA A C 9
ATOM 9282 O O . ALA A 1 13 ? -6.851 -3.003 -5.894 1.00 0.00 13 ALA A O 9
ATOM 9289 N N . ALA A 1 14 ? -5.584 -1.794 -7.263 1.00 0.00 14 ALA A N 9
ATOM 9290 C CA . ALA A 1 14 ? -5.841 -2.566 -8.456 1.00 0.00 14 ALA A CA 9
ATOM 9291 C C . ALA A 1 14 ? -5.107 -3.895 -8.461 1.00 0.00 14 ALA A C 9
ATOM 9292 O O . ALA A 1 14 ? -5.602 -4.895 -8.951 1.00 0.00 14 ALA A O 9
ATOM 9299 N N . ILE A 1 15 ? -3.909 -3.920 -7.884 1.00 0.00 15 ILE A N 9
ATOM 9300 C CA . ILE A 1 15 ? -3.104 -5.105 -7.693 1.00 0.00 15 ILE A CA 9
ATOM 9301 C C . ILE A 1 15 ? -3.745 -5.969 -6.623 1.00 0.00 15 ILE A C 9
ATOM 9302 O O . ILE A 1 15 ? -3.812 -7.172 -6.822 1.00 0.00 15 ILE A O 9
ATOM 9318 N N . ILE A 1 16 ? -4.275 -5.429 -5.529 1.00 0.00 16 ILE A N 9
ATOM 9319 C CA . ILE A 1 16 ? -5.116 -6.087 -4.559 1.00 0.00 16 ILE A CA 9
ATOM 9320 C C . ILE A 1 16 ? -6.333 -6.745 -5.182 1.00 0.00 16 ILE A C 9
ATOM 9321 O O . ILE A 1 16 ? -6.592 -7.897 -4.873 1.00 0.00 16 ILE A O 9
ATOM 9337 N N . LYS A 1 17 ? -7.065 -6.032 -6.030 1.00 0.00 17 LYS A N 9
ATOM 9338 C CA . LYS A 1 17 ? -8.191 -6.537 -6.781 1.00 0.00 17 LYS A CA 9
ATOM 9339 C C . LYS A 1 17 ? -7.839 -7.731 -7.641 1.00 0.00 17 LYS A C 9
ATOM 9340 O O . LYS A 1 17 ? -8.672 -8.579 -7.843 1.00 0.00 17 LYS A O 9
ATOM 9359 N N . ALA A 1 18 ? -6.622 -7.853 -8.127 1.00 0.00 18 ALA A N 9
ATOM 9360 C CA . ALA A 1 18 ? -6.103 -9.009 -8.810 1.00 0.00 18 ALA A CA 9
ATOM 9361 C C . ALA A 1 18 ? -5.586 -10.098 -7.902 1.00 0.00 18 ALA A C 9
ATOM 9362 O O . ALA A 1 18 ? -5.865 -11.258 -8.166 1.00 0.00 18 ALA A O 9
ATOM 9369 N N . GLY A 1 19 ? -4.871 -9.770 -6.832 1.00 0.00 19 GLY A N 9
ATOM 9370 C CA . GLY A 1 19 ? -4.219 -10.694 -5.931 1.00 0.00 19 GLY A CA 9
ATOM 9371 C C . GLY A 1 19 ? -5.175 -11.484 -5.063 1.00 0.00 19 GLY A C 9
ATOM 9372 O O . GLY A 1 19 ? -5.007 -12.666 -4.902 1.00 0.00 19 GLY A O 9
ATOM 9376 N N . GLY A 1 20 ? -6.154 -10.825 -4.467 1.00 0.00 20 GLY A N 9
ATOM 9377 C CA . GLY A 1 20 ? -7.131 -11.387 -3.570 1.00 0.00 20 GLY A CA 9
ATOM 9378 C C . GLY A 1 20 ? -6.783 -11.261 -2.109 1.00 0.00 20 GLY A C 9
ATOM 9379 O O . GLY A 1 20 ? -7.244 -12.082 -1.343 1.00 0.00 20 GLY A O 9
ATOM 9383 N N . PHE A 1 21 ? -6.000 -10.271 -1.722 1.00 0.00 21 PHE A N 9
ATOM 9384 C CA . PHE A 1 21 ? -5.560 -9.998 -0.379 1.00 0.00 21 PHE A CA 9
ATOM 9385 C C . PHE A 1 21 ? -6.665 -9.598 0.552 1.00 0.00 21 PHE A C 9
ATOM 9386 O O . PHE A 1 21 ? -7.752 -9.352 0.182 1.00 0.00 21 PHE A O 9
ATOM 9412 N N . ALA B 1 2 ? -1.661 -13.253 -0.661 1.00 0.00 24 ALA B N 9
ATOM 9413 C CA . ALA B 1 2 ? -0.314 -12.763 -0.527 1.00 0.00 24 ALA B CA 9
ATOM 9414 C C . ALA B 1 2 ? 0.693 -13.428 -1.440 1.00 0.00 24 ALA B C 9
ATOM 9415 O O . ALA B 1 2 ? 1.830 -13.003 -1.455 1.00 0.00 24 ALA B O 9
ATOM 9422 N N . LYS B 1 3 ? 0.296 -14.358 -2.297 1.00 0.00 25 LYS B N 9
ATOM 9423 C CA . LYS B 1 3 ? 1.029 -14.746 -3.476 1.00 0.00 25 LYS B CA 9
ATOM 9424 C C . LYS B 1 3 ? 1.463 -13.551 -4.298 1.00 0.00 25 LYS B C 9
ATOM 9425 O O . LYS B 1 3 ? 2.536 -13.553 -4.868 1.00 0.00 25 LYS B O 9
ATOM 9444 N N . ALA B 1 4 ? 0.628 -12.524 -4.353 1.00 0.00 26 ALA B N 9
ATOM 9445 C CA . ALA B 1 4 ? 0.816 -11.291 -5.075 1.00 0.00 26 ALA B CA 9
ATOM 9446 C C . ALA B 1 4 ? 1.565 -10.213 -4.326 1.00 0.00 26 ALA B C 9
ATOM 9447 O O . ALA B 1 4 ? 1.731 -9.117 -4.825 1.00 0.00 26 ALA B O 9
ATOM 9454 N N . ALA B 1 5 ? 1.964 -10.456 -3.082 1.00 0.00 27 ALA B N 9
ATOM 9455 C CA . ALA B 1 5 ? 2.515 -9.429 -2.231 1.00 0.00 27 ALA B CA 9
ATOM 9456 C C . ALA B 1 5 ? 3.773 -8.765 -2.746 1.00 0.00 27 ALA B C 9
ATOM 9457 O O . ALA B 1 5 ? 3.774 -7.556 -2.894 1.00 0.00 27 ALA B O 9
ATOM 9464 N N . ALA B 1 6 ? 4.812 -9.510 -3.086 1.00 0.00 28 ALA B N 9
ATOM 9465 C CA . ALA B 1 6 ? 6.032 -8.921 -3.577 1.00 0.00 28 ALA B CA 9
ATOM 9466 C C . ALA B 1 6 ? 5.784 -8.032 -4.778 1.00 0.00 28 ALA B C 9
ATOM 9467 O O . ALA B 1 6 ? 6.247 -6.903 -4.815 1.00 0.00 28 ALA B O 9
ATOM 9474 N N . ALA B 1 7 ? 4.936 -8.464 -5.695 1.00 0.00 29 ALA B N 9
ATOM 9475 C CA . ALA B 1 7 ? 4.505 -7.709 -6.847 1.00 0.00 29 ALA B CA 9
ATOM 9476 C C . ALA B 1 7 ? 3.762 -6.447 -6.473 1.00 0.00 29 ALA B C 9
ATOM 9477 O O . ALA B 1 7 ? 3.940 -5.463 -7.120 1.00 0.00 29 ALA B O 9
ATOM 9484 N N . ALA B 1 8 ? 2.957 -6.406 -5.436 1.00 0.00 30 ALA B N 9
ATOM 9485 C CA . ALA B 1 8 ? 2.262 -5.208 -5.033 1.00 0.00 30 ALA B CA 9
ATOM 9486 C C . ALA B 1 8 ? 3.180 -4.242 -4.308 1.00 0.00 30 ALA B C 9
ATOM 9487 O O . ALA B 1 8 ? 3.159 -3.044 -4.528 1.00 0.00 30 ALA B O 9
ATOM 9494 N N . ILE B 1 9 ? 3.978 -4.788 -3.398 1.00 0.00 31 ILE B N 9
ATOM 9495 C CA . ILE B 1 9 ? 4.732 -4.030 -2.429 1.00 0.00 31 ILE B CA 9
ATOM 9496 C C . ILE B 1 9 ? 5.938 -3.383 -3.084 1.00 0.00 31 ILE B C 9
ATOM 9497 O O . ILE B 1 9 ? 6.320 -2.272 -2.747 1.00 0.00 31 ILE B O 9
ATOM 9513 N N . LYS B 1 10 ? 6.575 -4.076 -4.024 1.00 0.00 32 LYS B N 9
ATOM 9514 C CA . LYS B 1 10 ? 7.740 -3.630 -4.752 1.00 0.00 32 LYS B CA 9
ATOM 9515 C C . LYS B 1 10 ? 7.421 -2.547 -5.758 1.00 0.00 32 LYS B C 9
ATOM 9516 O O . LYS B 1 10 ? 8.275 -1.738 -6.055 1.00 0.00 32 LYS B O 9
ATOM 9535 N N . ALA B 1 11 ? 6.162 -2.451 -6.161 1.00 0.00 33 ALA B N 9
ATOM 9536 C CA . ALA B 1 11 ? 5.613 -1.247 -6.737 1.00 0.00 33 ALA B CA 9
ATOM 9537 C C . ALA B 1 11 ? 5.567 -0.173 -5.672 1.00 0.00 33 ALA B C 9
ATOM 9538 O O . ALA B 1 11 ? 6.296 0.799 -5.767 1.00 0.00 33 ALA B O 9
ATOM 9545 N N . ILE B 1 12 ? 4.763 -0.361 -4.629 1.00 0.00 34 ILE B N 9
ATOM 9546 C CA . ILE B 1 12 ? 4.340 0.712 -3.760 1.00 0.00 34 ILE B CA 9
ATOM 9547 C C . ILE B 1 12 ? 5.477 1.276 -2.935 1.00 0.00 34 ILE B C 9
ATOM 9548 O O . ILE B 1 12 ? 5.599 2.488 -2.866 1.00 0.00 34 ILE B O 9
ATOM 9564 N N . ALA B 1 13 ? 6.389 0.461 -2.410 1.00 0.00 35 ALA B N 9
ATOM 9565 C CA . ALA B 1 13 ? 7.533 1.001 -1.717 1.00 0.00 35 ALA B CA 9
ATOM 9566 C C . ALA B 1 13 ? 8.450 1.800 -2.623 1.00 0.00 35 ALA B C 9
ATOM 9567 O O . ALA B 1 13 ? 9.014 2.793 -2.184 1.00 0.00 35 ALA B O 9
ATOM 9574 N N . ALA B 1 14 ? 8.565 1.463 -3.905 1.00 0.00 36 ALA B N 9
ATOM 9575 C CA . ALA B 1 14 ? 9.401 2.140 -4.866 1.00 0.00 36 ALA B CA 9
ATOM 9576 C C . ALA B 1 14 ? 8.744 3.428 -5.324 1.00 0.00 36 ALA B C 9
ATOM 9577 O O . ALA B 1 14 ? 9.401 4.441 -5.498 1.00 0.00 36 ALA B O 9
ATOM 9584 N N . ILE B 1 15 ? 7.427 3.432 -5.475 1.00 0.00 37 ILE B N 9
ATOM 9585 C CA . ILE B 1 15 ? 6.598 4.585 -5.737 1.00 0.00 37 ILE B CA 9
ATOM 9586 C C . ILE B 1 15 ? 6.683 5.533 -4.557 1.00 0.00 37 ILE B C 9
ATOM 9587 O O . ILE B 1 15 ? 6.813 6.733 -4.721 1.00 0.00 37 ILE B O 9
ATOM 9603 N N . ILE B 1 16 ? 6.692 5.054 -3.319 1.00 0.00 38 ILE B N 9
ATOM 9604 C CA . ILE B 1 16 ? 6.926 5.808 -2.107 1.00 0.00 38 ILE B CA 9
ATOM 9605 C C . ILE B 1 16 ? 8.286 6.477 -2.104 1.00 0.00 38 ILE B C 9
ATOM 9606 O O . ILE B 1 16 ? 8.358 7.678 -1.872 1.00 0.00 38 ILE B O 9
ATOM 9622 N N . LYS B 1 17 ? 9.346 5.711 -2.359 1.00 0.00 39 LYS B N 9
ATOM 9623 C CA . LYS B 1 17 ? 10.711 6.170 -2.443 1.00 0.00 39 LYS B CA 9
ATOM 9624 C C . LYS B 1 17 ? 10.882 7.300 -3.436 1.00 0.00 39 LYS B C 9
ATOM 9625 O O . LYS B 1 17 ? 11.736 8.150 -3.223 1.00 0.00 39 LYS B O 9
ATOM 9644 N N . ALA B 1 18 ? 10.055 7.356 -4.473 1.00 0.00 40 ALA B N 9
ATOM 9645 C CA . ALA B 1 18 ? 9.960 8.467 -5.387 1.00 0.00 40 ALA B CA 9
ATOM 9646 C C . ALA B 1 18 ? 9.020 9.566 -4.939 1.00 0.00 40 ALA B C 9
ATOM 9647 O O . ALA B 1 18 ? 9.327 10.708 -5.119 1.00 0.00 40 ALA B O 9
ATOM 9654 N N . GLY B 1 19 ? 7.885 9.278 -4.348 1.00 0.00 41 GLY B N 9
ATOM 9655 C CA . GLY B 1 19 ? 6.839 10.204 -3.988 1.00 0.00 41 GLY B CA 9
ATOM 9656 C C . GLY B 1 19 ? 7.006 11.023 -2.728 1.00 0.00 41 GLY B C 9
ATOM 9657 O O . GLY B 1 19 ? 6.375 12.056 -2.612 1.00 0.00 41 GLY B O 9
ATOM 9661 N N . GLY B 1 20 ? 7.859 10.600 -1.804 1.00 0.00 42 GLY B N 9
ATOM 9662 C CA . GLY B 1 20 ? 8.217 11.377 -0.646 1.00 0.00 42 GLY B CA 9
ATOM 9663 C C . GLY B 1 20 ? 7.168 11.390 0.440 1.00 0.00 42 GLY B C 9
ATOM 9664 O O . GLY B 1 20 ? 7.119 12.303 1.223 1.00 0.00 42 GLY B O 9
ATOM 9668 N N . PHE B 1 21 ? 6.333 10.369 0.479 1.00 0.00 43 PHE B N 9
ATOM 9669 C CA . PHE B 1 21 ? 5.268 10.173 1.430 1.00 0.00 43 PHE B CA 9
ATOM 9670 C C . PHE B 1 21 ? 5.691 10.120 2.873 1.00 0.00 43 PHE B C 9
ATOM 9671 O O . PHE B 1 21 ? 4.966 10.549 3.737 1.00 0.00 43 PHE B O 9
ATOM 9697 N N . ALA C 1 2 ? -6.841 12.560 -1.531 1.00 0.00 46 ALA C N 9
ATOM 9698 C CA . ALA C 1 2 ? -5.516 12.260 -1.073 1.00 0.00 46 ALA C CA 9
ATOM 9699 C C . ALA C 1 2 ? -5.093 12.847 0.252 1.00 0.00 46 ALA C C 9
ATOM 9700 O O . ALA C 1 2 ? -3.957 12.657 0.651 1.00 0.00 46 ALA C O 9
ATOM 9707 N N . LYS C 1 3 ? -5.988 13.421 1.030 1.00 0.00 47 LYS C N 9
ATOM 9708 C CA . LYS C 1 3 ? -5.787 13.825 2.394 1.00 0.00 47 LYS C CA 9
ATOM 9709 C C . LYS C 1 3 ? -5.551 12.643 3.292 1.00 0.00 47 LYS C C 9
ATOM 9710 O O . LYS C 1 3 ? -4.812 12.686 4.223 1.00 0.00 47 LYS C O 9
ATOM 9729 N N . ALA C 1 4 ? -6.154 11.518 2.981 1.00 0.00 48 ALA C N 9
ATOM 9730 C CA . ALA C 1 4 ? -6.015 10.215 3.572 1.00 0.00 48 ALA C CA 9
ATOM 9731 C C . ALA C 1 4 ? -4.711 9.528 3.221 1.00 0.00 48 ALA C C 9
ATOM 9732 O O . ALA C 1 4 ? -4.375 8.537 3.845 1.00 0.00 48 ALA C O 9
ATOM 9739 N N . ALA C 1 5 ? -4.003 9.994 2.200 1.00 0.00 49 ALA C N 9
ATOM 9740 C CA . ALA C 1 5 ? -2.848 9.314 1.670 1.00 0.00 49 ALA C CA 9
ATOM 9741 C C . ALA C 1 5 ? -1.787 9.082 2.729 1.00 0.00 49 ALA C C 9
ATOM 9742 O O . ALA C 1 5 ? -1.544 7.941 3.092 1.00 0.00 49 ALA C O 9
ATOM 9749 N N . ALA C 1 6 ? -1.280 10.136 3.356 1.00 0.00 50 ALA C N 9
ATOM 9750 C CA . ALA C 1 6 ? -0.291 10.095 4.404 1.00 0.00 50 ALA C CA 9
ATOM 9751 C C . ALA C 1 6 ? -0.798 9.576 5.737 1.00 0.00 50 ALA C C 9
ATOM 9752 O O . ALA C 1 6 ? -0.030 9.612 6.689 1.00 0.00 50 ALA C O 9
ATOM 9759 N N . ALA C 1 7 ? -1.989 8.998 5.836 1.00 0.00 51 ALA C N 9
ATOM 9760 C CA . ALA C 1 7 ? -2.281 7.969 6.806 1.00 0.00 51 ALA C CA 9
ATOM 9761 C C . ALA C 1 7 ? -2.045 6.589 6.232 1.00 0.00 51 ALA C C 9
ATOM 9762 O O . ALA C 1 7 ? -1.204 5.877 6.746 1.00 0.00 51 ALA C O 9
ATOM 9769 N N . ALA C 1 8 ? -2.715 6.214 5.150 1.00 0.00 52 ALA C N 9
ATOM 9770 C CA . ALA C 1 8 ? -2.771 4.888 4.581 1.00 0.00 52 ALA C CA 9
ATOM 9771 C C . ALA C 1 8 ? -1.427 4.273 4.243 1.00 0.00 52 ALA C C 9
ATOM 9772 O O . ALA C 1 8 ? -1.029 3.246 4.770 1.00 0.00 52 ALA C O 9
ATOM 9779 N N . ILE C 1 9 ? -0.681 4.884 3.331 1.00 0.00 53 ILE C N 9
ATOM 9780 C CA . ILE C 1 9 ? 0.550 4.341 2.809 1.00 0.00 53 ILE C CA 9
ATOM 9781 C C . ILE C 1 9 ? 1.687 4.481 3.806 1.00 0.00 53 ILE C C 9
ATOM 9782 O O . ILE C 1 9 ? 2.677 3.781 3.756 1.00 0.00 53 ILE C O 9
ATOM 9798 N N . LYS C 1 10 ? 1.550 5.423 4.734 1.00 0.00 54 LYS C N 9
ATOM 9799 C CA . LYS C 1 10 ? 2.529 5.770 5.738 1.00 0.00 54 LYS C CA 9
ATOM 9800 C C . LYS C 1 10 ? 2.535 4.725 6.834 1.00 0.00 54 LYS C C 9
ATOM 9801 O O . LYS C 1 10 ? 3.601 4.314 7.243 1.00 0.00 54 LYS C O 9
ATOM 9820 N N . ALA C 1 11 ? 1.364 4.230 7.196 1.00 0.00 55 ALA C N 9
ATOM 9821 C CA . ALA C 1 11 ? 1.213 3.014 7.951 1.00 0.00 55 ALA C CA 9
ATOM 9822 C C . ALA C 1 11 ? 1.904 1.867 7.237 1.00 0.00 55 ALA C C 9
ATOM 9823 O O . ALA C 1 11 ? 2.798 1.244 7.791 1.00 0.00 55 ALA C O 9
ATOM 9830 N N . ILE C 1 12 ? 1.585 1.631 5.969 1.00 0.00 56 ILE C N 9
ATOM 9831 C CA . ILE C 1 12 ? 2.119 0.535 5.196 1.00 0.00 56 ILE C CA 9
ATOM 9832 C C . ILE C 1 12 ? 3.628 0.573 5.079 1.00 0.00 56 ILE C C 9
ATOM 9833 O O . ILE C 1 12 ? 4.266 -0.457 5.219 1.00 0.00 56 ILE C O 9
ATOM 9849 N N . ALA C 1 13 ? 4.253 1.734 4.923 1.00 0.00 57 ALA C N 9
ATOM 9850 C CA . ALA C 1 13 ? 5.689 1.819 4.841 1.00 0.00 57 ALA C CA 9
ATOM 9851 C C . ALA C 1 13 ? 6.410 1.508 6.136 1.00 0.00 57 ALA C C 9
ATOM 9852 O O . ALA C 1 13 ? 7.478 0.921 6.119 1.00 0.00 57 ALA C O 9
ATOM 9859 N N . ALA C 1 14 ? 5.823 1.885 7.267 1.00 0.00 58 ALA C N 9
ATOM 9860 C CA . ALA C 1 14 ? 6.287 1.580 8.600 1.00 0.00 58 ALA C CA 9
ATOM 9861 C C . ALA C 1 14 ? 6.108 0.114 8.925 1.00 0.00 58 ALA C C 9
ATOM 9862 O O . ALA C 1 14 ? 6.961 -0.504 9.525 1.00 0.00 58 ALA C O 9
ATOM 9869 N N . ILE C 1 15 ? 4.992 -0.467 8.508 1.00 0.00 59 ILE C N 9
ATOM 9870 C CA . ILE C 1 15 ? 4.610 -1.857 8.589 1.00 0.00 59 ILE C CA 9
ATOM 9871 C C . ILE C 1 15 ? 5.551 -2.703 7.755 1.00 0.00 59 ILE C C 9
ATOM 9872 O O . ILE C 1 15 ? 6.098 -3.673 8.245 1.00 0.00 59 ILE C O 9
ATOM 9888 N N . ILE C 1 16 ? 5.863 -2.324 6.522 1.00 0.00 60 ILE C N 9
ATOM 9889 C CA . ILE C 1 16 ? 6.888 -2.879 5.670 1.00 0.00 60 ILE C CA 9
ATOM 9890 C C . ILE C 1 16 ? 8.281 -2.948 6.274 1.00 0.00 60 ILE C C 9
ATOM 9891 O O . ILE C 1 16 ? 8.929 -3.980 6.192 1.00 0.00 60 ILE C O 9
ATOM 9907 N N . LYS C 1 17 ? 8.694 -1.84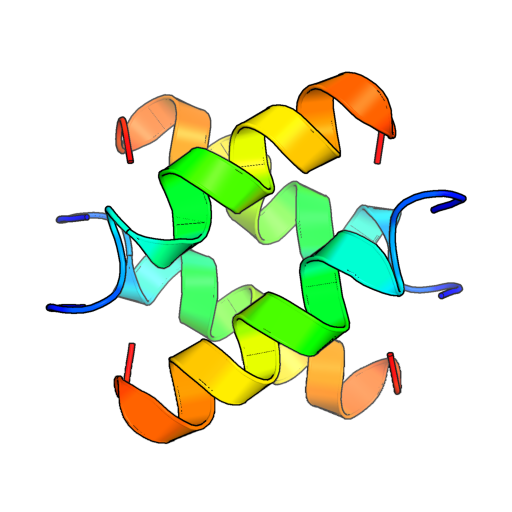2 6.883 1.00 0.00 61 LYS C N 9
ATOM 9908 C CA . LYS C 1 17 ? 9.944 -1.719 7.594 1.00 0.00 61 LYS C CA 9
ATOM 9909 C C . LYS C 1 17 ? 10.097 -2.752 8.692 1.00 0.00 61 LYS C C 9
ATOM 9910 O O . LYS C 1 17 ? 11.193 -3.209 8.940 1.00 0.00 61 LYS C O 9
ATOM 9929 N N . ALA C 1 18 ? 9.027 -3.262 9.272 1.00 0.00 62 ALA C N 9
ATOM 9930 C CA . ALA C 1 18 ? 8.984 -4.429 10.122 1.00 0.00 62 ALA C CA 9
ATOM 9931 C C . ALA C 1 18 ? 8.722 -5.737 9.395 1.00 0.00 62 ALA C C 9
ATOM 9932 O O . ALA C 1 18 ? 9.311 -6.740 9.720 1.00 0.00 62 ALA C O 9
ATOM 9939 N N . GLY C 1 19 ? 7.859 -5.781 8.407 1.00 0.00 63 GLY C N 9
ATOM 9940 C CA . GLY C 1 19 ? 7.361 -6.955 7.732 1.00 0.00 63 GLY C CA 9
ATOM 9941 C C . GLY C 1 19 ? 8.193 -7.551 6.621 1.00 0.00 63 GLY C C 9
ATOM 9942 O O . GLY C 1 19 ? 7.943 -8.669 6.240 1.00 0.00 63 GLY C O 9
ATOM 9946 N N . GLY C 1 20 ? 9.180 -6.880 6.056 1.00 0.00 64 GLY C N 9
ATOM 9947 C CA . GLY C 1 20 ? 10.177 -7.426 5.175 1.00 0.00 64 GLY C CA 9
ATOM 9948 C C . GLY C 1 20 ? 9.632 -7.933 3.864 1.00 0.00 64 GLY C C 9
ATOM 9949 O O . GLY C 1 20 ? 9.953 -8.996 3.444 1.00 0.00 64 GLY C O 9
ATOM 9953 N N . PHE C 1 21 ? 8.766 -7.201 3.216 1.00 0.00 65 PHE C N 9
ATOM 9954 C CA . PHE C 1 21 ? 7.977 -7.583 2.073 1.00 0.00 65 PHE C CA 9
ATOM 9955 C C . PHE C 1 21 ? 8.769 -7.682 0.801 1.00 0.00 65 PHE C C 9
ATOM 9956 O O . PHE C 1 21 ? 8.698 -8.640 0.077 1.00 0.00 65 PHE C O 9
ATOM 9982 N N . ALA D 1 2 ? 7.081 -11.111 4.667 1.00 0.00 68 ALA D N 9
ATOM 9983 C CA . ALA D 1 2 ? 5.731 -11.197 4.164 1.00 0.00 68 ALA D CA 9
ATOM 9984 C C . ALA D 1 2 ? 4.755 -11.985 5.005 1.00 0.00 68 ALA D C 9
ATOM 9985 O O . ALA D 1 2 ? 3.623 -12.144 4.595 1.00 0.00 68 ALA D O 9
ATOM 9992 N N . LYS D 1 3 ? 5.083 -12.414 6.222 1.00 0.00 69 LYS D N 9
ATOM 9993 C CA . LYS D 1 3 ? 4.133 -12.903 7.192 1.00 0.00 69 LYS D CA 9
ATOM 9994 C C . LYS D 1 3 ? 3.101 -11.864 7.585 1.00 0.00 69 LYS D C 9
ATOM 9995 O O . LYS D 1 3 ? 1.948 -12.171 7.826 1.00 0.00 69 LYS D O 9
ATOM 10014 N N . ALA D 1 4 ? 3.498 -10.598 7.540 1.00 0.00 70 ALA D N 9
ATOM 10015 C CA . ALA D 1 4 ? 2.689 -9.413 7.677 1.00 0.00 70 ALA D CA 9
ATOM 10016 C C . ALA D 1 4 ? 1.705 -9.170 6.550 1.00 0.00 70 ALA D C 9
ATOM 10017 O O . ALA D 1 4 ? 0.909 -8.255 6.601 1.00 0.00 70 ALA D O 9
ATOM 10024 N N . ALA D 1 5 ? 1.717 -9.922 5.465 1.00 0.00 71 ALA D N 9
ATOM 10025 C CA . ALA D 1 5 ? 1.024 -9.624 4.231 1.00 0.00 71 ALA D CA 9
ATOM 10026 C C . ALA D 1 5 ? -0.415 -10.065 4.124 1.00 0.00 71 ALA D C 9
ATOM 10027 O O . ALA D 1 5 ? -0.972 -9.995 3.040 1.00 0.00 71 ALA D O 9
ATOM 10034 N N . ALA D 1 6 ? -1.046 -10.390 5.243 1.00 0.00 72 ALA D N 9
ATOM 10035 C CA . ALA D 1 6 ? -2.458 -10.166 5.411 1.00 0.00 72 ALA D CA 9
ATOM 10036 C C . ALA D 1 6 ? -2.712 -8.940 6.256 1.00 0.00 72 ALA D C 9
ATOM 10037 O O . ALA D 1 6 ? -3.411 -8.041 5.817 1.00 0.00 72 ALA D O 9
ATOM 10044 N N . ALA D 1 7 ? -2.111 -8.842 7.433 1.00 0.00 73 ALA D N 9
ATOM 10045 C CA . ALA D 1 7 ? -2.336 -7.814 8.412 1.00 0.00 73 ALA D CA 9
ATOM 10046 C C . ALA D 1 7 ? -2.107 -6.414 7.899 1.00 0.00 73 ALA D C 9
ATOM 10047 O O . ALA D 1 7 ? -2.844 -5.541 8.280 1.00 0.00 73 ALA D O 9
ATOM 10054 N N . ALA D 1 8 ? -1.110 -6.183 7.066 1.00 0.00 74 ALA D N 9
ATOM 10055 C CA . ALA D 1 8 ? -0.779 -4.906 6.493 1.00 0.00 74 ALA D CA 9
ATOM 10056 C C . ALA D 1 8 ? -1.857 -4.454 5.533 1.00 0.00 74 ALA D C 9
ATOM 10057 O O . ALA D 1 8 ? -2.285 -3.320 5.500 1.00 0.00 74 ALA D O 9
ATOM 10064 N N . ILE D 1 9 ? -2.283 -5.398 4.713 1.00 0.00 75 ILE D N 9
ATOM 10065 C CA . ILE D 1 9 ? -3.295 -5.234 3.692 1.00 0.00 75 ILE D CA 9
ATOM 10066 C C . ILE D 1 9 ? -4.642 -4.920 4.313 1.00 0.00 75 ILE D C 9
ATOM 10067 O O . ILE D 1 9 ? -5.305 -3.980 3.895 1.00 0.00 75 ILE D O 9
ATOM 10083 N N . LYS D 1 10 ? -5.013 -5.676 5.344 1.00 0.00 76 LYS D N 9
ATOM 10084 C CA . LYS D 1 10 ? -6.308 -5.564 5.979 1.00 0.00 76 LYS D CA 9
ATOM 10085 C C . LYS D 1 10 ? -6.515 -4.238 6.686 1.00 0.00 76 LYS D C 9
ATOM 10086 O O . LYS D 1 10 ? -7.646 -3.806 6.765 1.00 0.00 76 LYS D O 9
ATOM 10105 N N . ALA D 1 11 ? -5.447 -3.579 7.129 1.00 0.00 77 ALA D N 9
ATOM 10106 C CA . ALA D 1 11 ? -5.444 -2.168 7.426 1.00 0.00 77 ALA D CA 9
ATOM 10107 C C . ALA D 1 11 ? -5.639 -1.326 6.181 1.00 0.00 77 ALA D C 9
ATOM 10108 O O . ALA D 1 11 ? -6.643 -0.638 6.066 1.00 0.00 77 ALA D O 9
ATOM 10115 N N . ILE D 1 12 ? -4.691 -1.379 5.247 1.00 0.00 78 ILE D N 9
ATOM 10116 C CA . ILE D 1 12 ? -4.629 -0.489 4.109 1.00 0.00 78 ILE D CA 9
ATOM 10117 C C . ILE D 1 12 ? -5.865 -0.529 3.225 1.00 0.00 78 ILE D C 9
ATOM 10118 O O . ILE D 1 12 ? -6.500 0.500 3.042 1.00 0.00 78 ILE D O 9
ATOM 10134 N N . ALA D 1 13 ? -6.339 -1.701 2.805 1.00 0.00 79 ALA D N 9
ATOM 10135 C CA . ALA D 1 13 ? -7.511 -1.874 1.978 1.00 0.00 79 ALA D CA 9
ATOM 10136 C C . ALA D 1 13 ? -8.823 -1.756 2.731 1.00 0.00 79 ALA D C 9
ATOM 10137 O O . ALA D 1 13 ? -9.879 -2.044 2.196 1.00 0.00 79 ALA D O 9
ATOM 10144 N N . ALA D 1 14 ? -8.777 -1.164 3.922 1.00 0.00 80 ALA D N 9
ATOM 10145 C CA . ALA D 1 14 ? -9.888 -0.573 4.622 1.00 0.00 80 ALA D CA 9
ATOM 10146 C C . ALA D 1 14 ? -9.708 0.921 4.808 1.00 0.00 80 ALA D C 9
ATOM 10147 O O . ALA D 1 14 ? -10.610 1.705 4.583 1.00 0.00 80 ALA D O 9
ATOM 10154 N N . ILE D 1 15 ? -8.490 1.389 5.068 1.00 0.00 81 ILE D N 9
ATOM 10155 C CA . ILE D 1 15 ? -8.102 2.781 5.104 1.00 0.00 81 ILE D CA 9
ATOM 10156 C C . ILE D 1 15 ? -8.287 3.421 3.740 1.00 0.00 81 ILE D C 9
ATOM 10157 O O . ILE D 1 15 ? -8.668 4.577 3.624 1.00 0.00 81 ILE D O 9
ATOM 10173 N N . ILE D 1 16 ? -8.131 2.668 2.653 1.00 0.00 82 ILE D N 9
ATOM 10174 C CA . ILE D 1 16 ? -8.458 2.976 1.279 1.00 0.00 82 ILE D CA 9
ATOM 10175 C C . ILE D 1 16 ? -9.890 3.458 1.107 1.00 0.00 82 ILE D C 9
ATOM 10176 O O . ILE D 1 16 ? -10.189 4.550 0.661 1.00 0.00 82 ILE D O 9
ATOM 10192 N N . LYS D 1 17 ? -10.789 2.607 1.571 1.00 0.00 83 LYS D N 9
ATOM 10193 C CA . LYS D 1 17 ? -12.222 2.686 1.447 1.00 0.00 83 LYS D CA 9
ATOM 10194 C C . LYS D 1 17 ? -12.835 3.828 2.229 1.00 0.00 83 LYS D C 9
ATOM 10195 O O . LYS D 1 17 ? -13.792 4.418 1.794 1.00 0.00 83 LYS D O 9
ATOM 10214 N N . ALA D 1 18 ? -12.230 4.115 3.372 1.00 0.00 84 ALA D N 9
ATOM 10215 C CA . ALA D 1 18 ? -12.428 5.256 4.223 1.00 0.00 84 ALA D CA 9
ATOM 10216 C C . ALA D 1 18 ? -11.836 6.520 3.662 1.00 0.00 84 ALA D C 9
ATOM 10217 O O . ALA D 1 18 ? -12.456 7.558 3.713 1.00 0.00 84 ALA D O 9
ATOM 10224 N N . GLY D 1 19 ? -10.662 6.426 3.058 1.00 0.00 85 GLY D N 9
ATOM 10225 C CA . GLY D 1 19 ? -9.918 7.515 2.501 1.00 0.00 85 GLY D CA 9
ATOM 10226 C C . GLY D 1 19 ? -10.478 8.045 1.221 1.00 0.00 85 GLY D C 9
ATOM 10227 O O . GLY D 1 19 ? -10.372 9.186 0.989 1.00 0.00 85 GLY D O 9
ATOM 10231 N N . GLY D 1 20 ? -11.107 7.239 0.421 1.00 0.00 86 GLY D N 9
ATOM 10232 C CA . GLY D 1 20 ? -11.861 7.595 -0.726 1.00 0.00 86 GLY D CA 9
ATOM 10233 C C . GLY D 1 20 ? -11.093 7.479 -2.025 1.00 0.00 86 GLY D C 9
ATOM 10234 O O . GLY D 1 20 ? -11.604 7.888 -3.053 1.00 0.00 86 GLY D O 9
ATOM 10238 N N . PHE D 1 21 ? -9.882 6.954 -1.988 1.00 0.00 87 PHE D N 9
ATOM 10239 C CA . PHE D 1 21 ? -9.023 6.834 -3.132 1.00 0.00 87 PHE D CA 9
ATOM 10240 C C . PHE D 1 21 ? -9.639 5.991 -4.204 1.00 0.00 87 PHE D C 9
ATOM 10241 O O . PHE D 1 21 ? -9.887 6.432 -5.293 1.00 0.00 87 PHE D O 9
ATOM 10267 N N . ALA A 1 2 ? 2.256 13.277 -1.197 1.00 0.00 2 ALA A N 10
ATOM 10268 C CA . ALA A 1 2 ? 1.007 12.783 -1.714 1.00 0.00 2 ALA A CA 10
ATOM 10269 C C . ALA A 1 2 ? 0.658 13.274 -3.102 1.00 0.00 2 ALA A C 10
ATOM 10270 O O . ALA A 1 2 ? -0.312 12.813 -3.684 1.00 0.00 2 ALA A O 10
ATOM 10277 N N . LYS A 1 3 ? 1.491 14.107 -3.715 1.00 0.00 3 LYS A N 10
ATOM 10278 C CA . LYS A 1 3 ? 1.539 14.364 -5.133 1.00 0.00 3 LYS A CA 10
ATOM 10279 C C . LYS A 1 3 ? 1.629 13.087 -5.943 1.00 0.00 3 LYS A C 10
ATOM 10280 O O . LYS A 1 3 ? 1.098 13.026 -7.029 1.00 0.00 3 LYS A O 10
ATOM 10299 N N . ALA A 1 4 ? 2.319 12.090 -5.401 1.00 0.00 4 ALA A N 10
ATOM 10300 C CA . ALA A 1 4 ? 2.532 10.777 -5.952 1.00 0.00 4 ALA A CA 10
ATOM 10301 C C . ALA A 1 4 ? 1.415 9.793 -5.685 1.00 0.00 4 ALA A C 10
ATOM 10302 O O . ALA A 1 4 ? 1.523 8.656 -6.098 1.00 0.00 4 ALA A O 10
ATOM 10309 N N . ALA A 1 5 ? 0.388 10.146 -4.928 1.00 0.00 5 ALA A N 10
ATOM 10310 C CA . ALA A 1 5 ? -0.518 9.207 -4.313 1.00 0.00 5 ALA A CA 10
ATOM 10311 C C . ALA A 1 5 ? -1.246 8.364 -5.345 1.00 0.00 5 ALA A C 10
ATOM 10312 O O . ALA A 1 5 ? -1.177 7.146 -5.267 1.00 0.00 5 ALA A O 10
ATOM 10319 N N . ALA A 1 6 ? -1.893 8.952 -6.349 1.00 0.00 6 ALA A N 10
ATOM 10320 C CA . ALA A 1 6 ? -2.654 8.223 -7.327 1.00 0.00 6 ALA A CA 10
ATOM 10321 C C . ALA A 1 6 ? -1.866 7.117 -8.000 1.00 0.00 6 ALA A C 10
ATOM 10322 O O . ALA A 1 6 ? -2.376 6.035 -8.187 1.00 0.00 6 ALA A O 10
ATOM 10329 N N . ALA A 1 7 ? -0.580 7.330 -8.255 1.00 0.00 7 ALA A N 10
ATOM 10330 C CA . ALA A 1 7 ? 0.338 6.338 -8.752 1.00 0.00 7 ALA A CA 10
ATOM 10331 C C . ALA A 1 7 ? 0.571 5.169 -7.821 1.00 0.00 7 ALA A C 10
ATOM 10332 O O . ALA A 1 7 ? 0.672 4.048 -8.294 1.00 0.00 7 ALA A O 10
ATOM 10339 N N . ALA A 1 8 ? 0.605 5.381 -6.507 1.00 0.00 8 ALA A N 10
ATOM 10340 C CA . ALA A 1 8 ? 0.801 4.344 -5.519 1.00 0.00 8 ALA A CA 10
ATOM 10341 C C . ALA A 1 8 ? -0.474 3.554 -5.304 1.00 0.00 8 ALA A C 10
ATOM 10342 O O . ALA A 1 8 ? -0.460 2.334 -5.315 1.00 0.00 8 ALA A O 10
ATOM 10349 N N . ILE A 1 9 ? -1.592 4.262 -5.194 1.00 0.00 9 ILE A N 10
ATOM 10350 C CA . ILE A 1 9 ? -2.873 3.658 -4.922 1.00 0.00 9 ILE A CA 10
ATOM 10351 C C . ILE A 1 9 ? -3.342 2.838 -6.110 1.00 0.00 9 ILE A C 10
ATOM 10352 O O . ILE A 1 9 ? -3.792 1.708 -5.947 1.00 0.00 9 ILE A O 10
ATOM 10368 N N . LYS A 1 10 ? -3.255 3.391 -7.316 1.00 0.00 10 LYS A N 10
ATOM 10369 C CA . LYS A 1 10 ? -3.847 2.807 -8.499 1.00 0.00 10 LYS A CA 10
ATOM 10370 C C . LYS A 1 10 ? -3.094 1.581 -8.975 1.00 0.00 10 LYS A C 10
ATOM 10371 O O . LYS A 1 10 ? -3.701 0.698 -9.559 1.00 0.00 10 LYS A O 10
ATOM 10390 N N . ALA A 1 11 ? -1.815 1.472 -8.629 1.00 0.00 11 ALA A N 10
ATOM 10391 C CA . ALA A 1 11 ? -1.144 0.197 -8.573 1.00 0.00 11 ALA A CA 10
ATOM 10392 C C . ALA A 1 11 ? -1.758 -0.783 -7.593 1.00 0.00 11 ALA A C 10
ATOM 10393 O O . ALA A 1 11 ? -2.442 -1.734 -7.953 1.00 0.00 11 ALA A O 10
ATOM 10400 N N . ILE A 1 12 ? -1.625 -0.488 -6.303 1.00 0.00 12 ILE A N 10
ATOM 10401 C CA . ILE A 1 12 ? -1.970 -1.383 -5.228 1.00 0.00 12 ILE A CA 10
ATOM 10402 C C . ILE A 1 12 ? -3.430 -1.800 -5.240 1.00 0.00 12 ILE A C 10
ATOM 10403 O O . ILE A 1 12 ? -3.684 -2.995 -5.344 1.00 0.00 12 ILE A O 10
ATOM 10419 N N . ALA A 1 13 ? -4.419 -0.910 -5.265 1.00 0.00 13 ALA A N 10
ATOM 10420 C CA . ALA A 1 13 ? -5.823 -1.241 -5.225 1.00 0.00 13 ALA A CA 10
ATOM 10421 C C . ALA A 1 13 ? -6.382 -1.853 -6.495 1.00 0.00 13 ALA A C 10
ATOM 10422 O O . ALA A 1 13 ? -7.582 -2.009 -6.631 1.00 0.00 13 ALA A O 10
ATOM 10429 N N . ALA A 1 14 ? -5.528 -2.211 -7.443 1.00 0.00 14 ALA A N 10
ATOM 10430 C CA . ALA A 1 14 ? -5.781 -3.106 -8.546 1.00 0.00 14 ALA A CA 10
ATOM 10431 C C . ALA A 1 14 ? -5.120 -4.451 -8.317 1.00 0.00 14 ALA A C 10
ATOM 10432 O O . ALA A 1 14 ? -5.703 -5.502 -8.518 1.00 0.00 14 ALA A O 10
ATOM 10439 N N . ILE A 1 15 ? -3.900 -4.439 -7.791 1.00 0.00 15 ILE A N 10
ATOM 10440 C CA . ILE A 1 15 ? -3.100 -5.576 -7.400 1.00 0.00 15 ILE A CA 10
ATOM 10441 C C . ILE A 1 15 ? -3.741 -6.336 -6.256 1.00 0.00 15 ILE A C 10
ATOM 10442 O O . ILE A 1 15 ? -3.802 -7.549 -6.306 1.00 0.00 15 ILE A O 10
ATOM 10458 N N . ILE A 1 16 ? -4.291 -5.660 -5.252 1.00 0.00 16 ILE A N 10
ATOM 10459 C CA . ILE A 1 16 ? -5.102 -6.140 -4.157 1.00 0.00 16 ILE A CA 10
ATOM 10460 C C . ILE A 1 16 ? -6.089 -7.194 -4.624 1.00 0.00 16 ILE A C 10
ATOM 10461 O O . ILE A 1 16 ? -6.073 -8.343 -4.235 1.00 0.00 16 ILE A O 10
ATOM 10477 N N . LYS A 1 17 ? -6.928 -6.726 -5.542 1.00 0.00 17 LYS A N 10
ATOM 10478 C CA . LYS A 1 17 ? -8.085 -7.375 -6.108 1.00 0.00 17 LYS A CA 10
ATOM 10479 C C . LYS A 1 17 ? -7.756 -8.585 -6.959 1.00 0.00 17 LYS A C 10
ATOM 10480 O O . LYS A 1 17 ? -8.445 -9.597 -6.963 1.00 0.00 17 LYS A O 10
ATOM 10499 N N . ALA A 1 18 ? -6.675 -8.451 -7.721 1.00 0.00 18 ALA A N 10
ATOM 10500 C CA . ALA A 1 18 ? -6.052 -9.473 -8.523 1.00 0.00 18 ALA A CA 10
ATOM 10501 C C . ALA A 1 18 ? -5.364 -10.513 -7.680 1.00 0.00 18 ALA A C 10
ATOM 10502 O O . ALA A 1 18 ? -5.253 -11.644 -8.074 1.00 0.00 18 ALA A O 10
ATOM 10509 N N . GLY A 1 19 ? -4.816 -10.140 -6.532 1.00 0.00 19 GLY A N 10
ATOM 10510 C CA . GLY A 1 19 ? -4.177 -11.020 -5.606 1.00 0.00 19 GLY A CA 10
ATOM 10511 C C . GLY A 1 19 ? -5.151 -11.868 -4.843 1.00 0.00 19 GLY A C 10
ATOM 10512 O O . GLY A 1 19 ? -5.147 -13.059 -4.968 1.00 0.00 19 GLY A O 10
ATOM 10516 N N . GLY A 1 20 ? -6.022 -11.225 -4.092 1.00 0.00 20 GLY A N 10
ATOM 10517 C CA . GLY A 1 20 ? -6.946 -11.839 -3.182 1.00 0.00 20 GLY A CA 10
ATOM 10518 C C . GLY A 1 20 ? -6.819 -11.408 -1.744 1.00 0.00 20 GLY A C 10
ATOM 10519 O O . GLY A 1 20 ? -7.542 -11.888 -0.896 1.00 0.00 20 GLY A O 10
ATOM 10523 N N . PHE A 1 21 ? -5.932 -10.480 -1.467 1.00 0.00 21 PHE A N 10
ATOM 10524 C CA . PHE A 1 21 ? -5.592 -10.025 -0.160 1.00 0.00 21 PHE A CA 10
ATOM 10525 C C . PHE A 1 21 ? -6.348 -8.834 0.320 1.00 0.00 21 PHE A C 10
ATOM 10526 O O . PHE A 1 21 ? -6.273 -8.493 1.474 1.00 0.00 21 PHE A O 10
ATOM 10552 N N . ALA B 1 2 ? -1.683 -13.541 -0.978 1.00 0.00 24 ALA B N 10
ATOM 10553 C CA . ALA B 1 2 ? -0.312 -13.100 -0.921 1.00 0.00 24 ALA B CA 10
ATOM 10554 C C . ALA B 1 2 ? 0.568 -13.565 -2.065 1.00 0.00 24 ALA B C 10
ATOM 10555 O O . ALA B 1 2 ? 1.735 -13.201 -2.115 1.00 0.00 24 ALA B O 10
ATOM 10562 N N . LYS B 1 3 ? 0.018 -14.246 -3.056 1.00 0.00 25 LYS B N 10
ATOM 10563 C CA . LYS B 1 3 ? 0.584 -14.401 -4.371 1.00 0.00 25 LYS B CA 10
ATOM 10564 C C . LYS B 1 3 ? 0.981 -13.093 -5.021 1.00 0.00 25 LYS B C 10
ATOM 10565 O O . LYS B 1 3 ? 1.941 -13.040 -5.757 1.00 0.00 25 LYS B O 10
ATOM 10584 N N . ALA B 1 4 ? 0.294 -12.012 -4.717 1.00 0.00 26 ALA B N 10
ATOM 10585 C CA . ALA B 1 4 ? 0.530 -10.658 -5.168 1.00 0.00 26 ALA B CA 10
ATOM 10586 C C . ALA B 1 4 ? 1.462 -9.815 -4.321 1.00 0.00 26 ALA B C 10
ATOM 10587 O O . ALA B 1 4 ? 1.649 -8.635 -4.574 1.00 0.00 26 ALA B O 10
ATOM 10594 N N . ALA B 1 5 ? 1.993 -10.391 -3.253 1.00 0.00 27 ALA B N 10
ATOM 10595 C CA . ALA B 1 5 ? 2.702 -9.658 -2.230 1.00 0.00 27 ALA B CA 10
ATOM 10596 C C . ALA B 1 5 ? 4.169 -9.389 -2.509 1.00 0.00 27 ALA B C 10
ATOM 10597 O O . ALA B 1 5 ? 4.809 -8.778 -1.679 1.00 0.00 27 ALA B O 10
ATOM 10604 N N . ALA B 1 6 ? 4.733 -9.734 -3.653 1.00 0.00 28 ALA B N 10
ATOM 10605 C CA . ALA B 1 6 ? 5.845 -8.989 -4.188 1.00 0.00 28 ALA B CA 10
ATOM 10606 C C . ALA B 1 6 ? 5.317 -7.797 -4.950 1.00 0.00 28 ALA B C 10
ATOM 10607 O O . ALA B 1 6 ? 5.677 -6.674 -4.638 1.00 0.00 28 ALA B O 10
ATOM 10614 N N . ALA B 1 7 ? 4.420 -8.003 -5.911 1.00 0.00 29 ALA B N 10
ATOM 10615 C CA . ALA B 1 7 ? 3.947 -7.026 -6.862 1.00 0.00 29 ALA B CA 10
ATOM 10616 C C . ALA B 1 7 ? 3.332 -5.794 -6.228 1.00 0.00 29 ALA B C 10
ATOM 10617 O O . ALA B 1 7 ? 3.598 -4.695 -6.674 1.00 0.00 29 ALA B O 10
ATOM 10624 N N . ALA B 1 8 ? 2.545 -5.936 -5.168 1.00 0.00 30 ALA B N 10
ATOM 10625 C CA . ALA B 1 8 ? 1.908 -4.821 -4.506 1.00 0.00 30 ALA B CA 10
ATOM 10626 C C . ALA B 1 8 ? 2.906 -3.931 -3.798 1.00 0.00 30 ALA B C 10
ATOM 10627 O O . ALA B 1 8 ? 2.786 -2.722 -3.769 1.00 0.00 30 ALA B O 10
ATOM 10634 N N . ILE B 1 9 ? 3.905 -4.571 -3.213 1.00 0.00 31 ILE B N 10
ATOM 10635 C CA . ILE B 1 9 ? 4.915 -3.966 -2.375 1.00 0.00 31 ILE B CA 10
ATOM 10636 C C . ILE B 1 9 ? 6.011 -3.344 -3.218 1.00 0.00 31 ILE B C 10
ATOM 10637 O O . ILE B 1 9 ? 6.482 -2.252 -2.931 1.00 0.00 31 ILE B O 10
ATOM 10653 N N . LYS B 1 10 ? 6.412 -4.014 -4.295 1.00 0.00 32 LYS B N 10
ATOM 10654 C CA . LYS B 1 10 ? 7.452 -3.576 -5.196 1.00 0.00 32 LYS B CA 10
ATOM 10655 C C . LYS B 1 10 ? 7.013 -2.516 -6.189 1.00 0.00 32 LYS B C 10
ATOM 10656 O O . LYS B 1 10 ? 7.832 -1.787 -6.734 1.00 0.00 32 LYS B O 10
ATOM 10675 N N . ALA B 1 11 ? 5.703 -2.386 -6.393 1.00 0.00 33 ALA B N 10
ATOM 10676 C CA . ALA B 1 11 ? 5.107 -1.098 -6.662 1.00 0.00 33 ALA B CA 10
ATOM 10677 C C . ALA B 1 11 ? 5.339 -0.135 -5.516 1.00 0.00 33 ALA B C 10
ATOM 10678 O O . ALA B 1 11 ? 6.115 0.801 -5.603 1.00 0.00 33 ALA B O 10
ATOM 10685 N N . ILE B 1 12 ? 4.589 -0.298 -4.430 1.00 0.00 34 ILE B N 10
ATOM 10686 C CA . ILE B 1 12 ? 4.278 0.798 -3.537 1.00 0.00 34 ILE B CA 10
ATOM 10687 C C . ILE B 1 12 ? 5.484 1.325 -2.777 1.00 0.00 34 ILE B C 10
ATOM 10688 O O . ILE B 1 12 ? 5.650 2.533 -2.724 1.00 0.00 34 ILE B O 10
ATOM 10704 N N . ALA B 1 13 ? 6.404 0.487 -2.302 1.00 0.00 35 ALA B N 10
ATOM 10705 C CA . ALA B 1 13 ? 7.571 0.972 -1.602 1.00 0.00 35 ALA B CA 10
ATOM 10706 C C . ALA B 1 13 ? 8.567 1.711 -2.477 1.00 0.00 35 ALA B C 10
ATOM 10707 O O . ALA B 1 13 ? 9.246 2.608 -2.025 1.00 0.00 35 ALA B O 10
ATOM 10714 N N . ALA B 1 14 ? 8.603 1.413 -3.767 1.00 0.00 36 ALA B N 10
ATOM 10715 C CA . ALA B 1 14 ? 9.419 2.057 -4.767 1.00 0.00 36 ALA B CA 10
ATOM 10716 C C . ALA B 1 14 ? 8.797 3.339 -5.279 1.00 0.00 36 ALA B C 10
ATOM 10717 O O . ALA B 1 14 ? 9.489 4.320 -5.518 1.00 0.00 36 ALA B O 10
ATOM 10724 N N . ILE B 1 15 ? 7.473 3.381 -5.359 1.00 0.00 37 ILE B N 10
ATOM 10725 C CA . ILE B 1 15 ? 6.673 4.539 -5.691 1.00 0.00 37 ILE B CA 10
ATOM 10726 C C . ILE B 1 15 ? 6.733 5.532 -4.543 1.00 0.00 37 ILE B C 10
ATOM 10727 O O . ILE B 1 15 ? 6.904 6.722 -4.753 1.00 0.00 37 ILE B O 10
ATOM 10743 N N . ILE B 1 16 ? 6.708 5.072 -3.298 1.00 0.00 38 ILE B N 10
ATOM 10744 C CA . ILE B 1 16 ? 6.994 5.865 -2.121 1.00 0.00 38 ILE B CA 10
ATOM 10745 C C . ILE B 1 16 ? 8.352 6.538 -2.112 1.00 0.00 38 ILE B C 10
ATOM 10746 O O . ILE B 1 16 ? 8.431 7.730 -1.849 1.00 0.00 38 ILE B O 10
ATOM 10762 N N . LYS B 1 17 ? 9.387 5.785 -2.468 1.00 0.00 39 LYS B N 10
ATOM 10763 C CA . LYS B 1 17 ? 10.730 6.286 -2.616 1.00 0.00 39 LYS B CA 10
ATOM 10764 C C . LYS B 1 17 ? 10.844 7.342 -3.699 1.00 0.00 39 LYS B C 10
ATOM 10765 O O . LYS B 1 17 ? 11.721 8.186 -3.595 1.00 0.00 39 LYS B O 10
ATOM 10784 N N . ALA B 1 18 ? 9.971 7.351 -4.698 1.00 0.00 40 ALA B N 10
ATOM 10785 C CA . ALA B 1 18 ? 9.872 8.409 -5.677 1.00 0.00 40 ALA B CA 10
ATOM 10786 C C . ALA B 1 18 ? 9.051 9.590 -5.188 1.00 0.00 40 ALA B C 10
ATOM 10787 O O . ALA B 1 18 ? 9.502 10.723 -5.239 1.00 0.00 40 ALA B O 10
ATOM 10794 N N . GLY B 1 19 ? 7.866 9.338 -4.649 1.00 0.00 41 GLY B N 10
ATOM 10795 C CA . GLY B 1 19 ? 6.973 10.341 -4.146 1.00 0.00 41 GLY B CA 10
ATOM 10796 C C . GLY B 1 19 ? 7.476 11.196 -3.006 1.00 0.00 41 GLY B C 10
ATOM 10797 O O . GLY B 1 19 ? 7.324 12.401 -3.033 1.00 0.00 41 GLY B O 10
ATOM 10801 N N . GLY B 1 20 ? 8.111 10.585 -2.015 1.00 0.00 42 GLY B N 10
ATOM 10802 C CA . GLY B 1 20 ? 8.527 11.179 -0.771 1.00 0.00 42 GLY B CA 10
ATOM 10803 C C . GLY B 1 20 ? 7.408 11.399 0.222 1.00 0.00 42 GLY B C 10
ATOM 10804 O O . GLY B 1 20 ? 7.315 12.448 0.812 1.00 0.00 42 GLY B O 10
ATOM 10808 N N . PHE B 1 21 ? 6.522 10.427 0.338 1.00 0.00 43 PHE B N 10
ATOM 10809 C CA . PHE B 1 21 ? 5.323 10.461 1.138 1.00 0.00 43 PHE B CA 10
ATOM 10810 C C . PHE B 1 21 ? 5.539 10.742 2.609 1.00 0.00 43 PHE B C 10
ATOM 10811 O O . PHE B 1 21 ? 4.752 11.377 3.258 1.00 0.00 43 PHE B O 10
ATOM 10837 N N . ALA C 1 2 ? -7.181 12.295 -0.439 1.00 0.00 46 ALA C N 10
ATOM 10838 C CA . ALA C 1 2 ? -6.451 13.518 -0.291 1.00 0.00 46 ALA C CA 10
ATOM 10839 C C . ALA C 1 2 ? -5.899 13.717 1.099 1.00 0.00 46 ALA C C 10
ATOM 10840 O O . ALA C 1 2 ? -4.803 14.134 1.268 1.00 0.00 46 ALA C O 10
ATOM 10847 N N . LYS C 1 3 ? -6.641 13.436 2.136 1.00 0.00 47 LYS C N 10
ATOM 10848 C CA . LYS C 1 3 ? -6.289 13.535 3.525 1.00 0.00 47 LYS C CA 10
ATOM 10849 C C . LYS C 1 3 ? -6.114 12.202 4.208 1.00 0.00 47 LYS C C 10
ATOM 10850 O O . LYS C 1 3 ? -5.575 12.157 5.290 1.00 0.00 47 LYS C O 10
ATOM 10869 N N . ALA C 1 4 ? -6.551 11.109 3.608 1.00 0.00 48 ALA C N 10
ATOM 10870 C CA . ALA C 1 4 ? -6.352 9.761 4.078 1.00 0.00 48 AL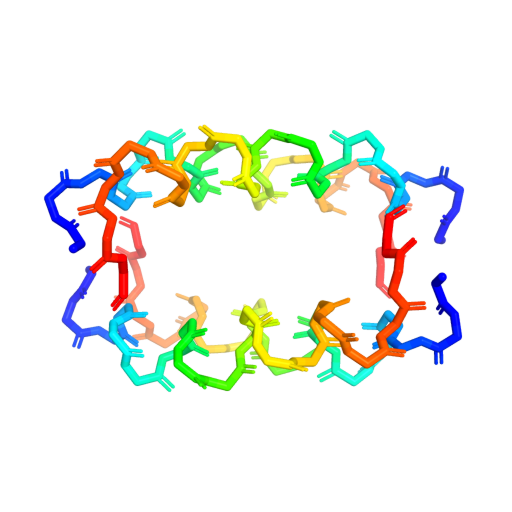A C CA 10
ATOM 10871 C C . ALA C 1 4 ? -5.005 9.157 3.748 1.00 0.00 48 ALA C C 10
ATOM 10872 O O . ALA C 1 4 ? -4.675 8.074 4.218 1.00 0.00 48 ALA C O 10
ATOM 10879 N N . ALA C 1 5 ? -4.226 9.834 2.918 1.00 0.00 49 ALA C N 10
ATOM 10880 C CA . ALA C 1 5 ? -3.054 9.305 2.270 1.00 0.00 49 ALA C CA 10
ATOM 10881 C C . ALA C 1 5 ? -2.036 8.717 3.223 1.00 0.00 49 ALA C C 10
ATOM 10882 O O . ALA C 1 5 ? -1.807 7.520 3.153 1.00 0.00 49 ALA C O 10
ATOM 10889 N N . ALA C 1 6 ? -1.497 9.513 4.143 1.00 0.00 50 ALA C N 10
ATOM 10890 C CA . ALA C 1 6 ? -0.505 9.099 5.101 1.00 0.00 50 ALA C CA 10
ATOM 10891 C C . ALA C 1 6 ? -0.929 7.955 6.004 1.00 0.00 50 ALA C C 10
ATOM 10892 O O . ALA C 1 6 ? -0.146 7.090 6.304 1.00 0.00 50 ALA C O 10
ATOM 10899 N N . ALA C 1 7 ? -2.200 7.882 6.350 1.00 0.00 51 ALA C N 10
ATOM 10900 C CA . ALA C 1 7 ? -2.785 6.814 7.132 1.00 0.00 51 ALA C CA 10
ATOM 10901 C C . ALA C 1 7 ? -2.885 5.520 6.354 1.00 0.00 51 ALA C C 10
ATOM 10902 O O . ALA C 1 7 ? -2.810 4.467 6.958 1.00 0.00 51 ALA C O 10
ATOM 10909 N N . ALA C 1 8 ? -3.012 5.551 5.031 1.00 0.00 52 ALA C N 10
ATOM 10910 C CA . ALA C 1 8 ? -2.741 4.420 4.177 1.00 0.00 52 ALA C CA 10
ATOM 10911 C C . ALA C 1 8 ? -1.257 4.169 4.021 1.00 0.00 52 ALA C C 10
ATOM 10912 O O . ALA C 1 8 ? -0.700 3.304 4.663 1.00 0.00 52 ALA C O 10
ATOM 10919 N N . ILE C 1 9 ? -0.594 4.895 3.125 1.00 0.00 53 ILE C N 10
ATOM 10920 C CA . ILE C 1 9 ? 0.639 4.438 2.524 1.00 0.00 53 ILE C CA 10
ATOM 10921 C C . ILE C 1 9 ? 1.852 4.520 3.430 1.00 0.00 53 ILE C C 10
ATOM 10922 O O . ILE C 1 9 ? 2.825 3.797 3.254 1.00 0.00 53 ILE C O 10
ATOM 10938 N N . LYS C 1 10 ? 1.775 5.420 4.407 1.00 0.00 54 LYS C N 10
ATOM 10939 C CA . LYS C 1 10 ? 2.902 5.811 5.227 1.00 0.00 54 LYS C CA 10
ATOM 10940 C C . LYS C 1 10 ? 2.953 4.962 6.481 1.00 0.00 54 LYS C C 10
ATOM 10941 O O . LYS C 1 10 ? 4.020 4.527 6.875 1.00 0.00 54 LYS C O 10
ATOM 10960 N N . ALA C 1 11 ? 1.777 4.642 7.015 1.00 0.00 55 ALA C N 10
ATOM 10961 C CA . ALA C 1 11 ? 1.577 3.538 7.922 1.00 0.00 55 ALA C CA 10
ATOM 10962 C C . ALA C 1 11 ? 2.098 2.266 7.282 1.00 0.00 55 ALA C C 10
ATOM 10963 O O . ALA C 1 11 ? 2.930 1.578 7.863 1.00 0.00 55 ALA C O 10
ATOM 10970 N N . ILE C 1 12 ? 1.747 1.982 6.028 1.00 0.00 56 ILE C N 10
ATOM 10971 C CA . ILE C 1 12 ? 2.221 0.819 5.316 1.00 0.00 56 ILE C CA 10
ATOM 10972 C C . ILE C 1 12 ? 3.721 0.805 5.075 1.00 0.00 56 ILE C C 10
ATOM 10973 O O . ILE C 1 12 ? 4.336 -0.242 5.225 1.00 0.00 56 ILE C O 10
ATOM 10989 N N . ALA C 1 13 ? 4.366 1.942 4.821 1.00 0.00 57 ALA C N 10
ATOM 10990 C CA . ALA C 1 13 ? 5.806 1.951 4.704 1.00 0.00 57 ALA C CA 10
ATOM 10991 C C . ALA C 1 13 ? 6.528 1.630 5.999 1.00 0.00 57 ALA C C 10
ATOM 10992 O O . ALA C 1 13 ? 7.588 1.060 6.020 1.00 0.00 57 ALA C O 10
ATOM 10999 N N . ALA C 1 14 ? 5.927 1.973 7.127 1.00 0.00 58 ALA C N 10
ATOM 11000 C CA . ALA C 1 14 ? 6.392 1.668 8.461 1.00 0.00 58 ALA C CA 10
ATOM 11001 C C . ALA C 1 14 ? 6.109 0.242 8.891 1.00 0.00 58 ALA C C 10
ATOM 11002 O O . ALA C 1 14 ? 6.932 -0.388 9.544 1.00 0.00 58 ALA C O 10
ATOM 11009 N N . ILE C 1 15 ? 4.975 -0.311 8.462 1.00 0.00 59 ILE C N 10
ATOM 11010 C CA . ILE C 1 15 ? 4.601 -1.700 8.586 1.00 0.00 59 ILE C CA 10
ATOM 11011 C C . ILE C 1 15 ? 5.466 -2.578 7.703 1.00 0.00 59 ILE C C 10
ATOM 11012 O O . ILE C 1 15 ? 5.886 -3.622 8.164 1.00 0.00 59 ILE C O 10
ATOM 11028 N N . ILE C 1 16 ? 5.875 -2.163 6.509 1.00 0.00 60 ILE C N 10
ATOM 11029 C CA . ILE C 1 16 ? 6.880 -2.783 5.678 1.00 0.00 60 ILE C CA 10
ATOM 11030 C C . ILE C 1 16 ? 8.247 -2.865 6.329 1.00 0.00 60 ILE C C 10
ATOM 11031 O O . ILE C 1 16 ? 8.888 -3.902 6.272 1.00 0.00 60 ILE C O 10
ATOM 11047 N N . LYS C 1 17 ? 8.684 -1.768 6.943 1.00 0.00 61 LYS C N 10
ATOM 11048 C CA . LYS C 1 17 ? 9.888 -1.668 7.737 1.00 0.00 61 LYS C CA 10
ATOM 11049 C C . LYS C 1 17 ? 9.938 -2.670 8.872 1.00 0.00 61 LYS C C 10
ATOM 11050 O O . LYS C 1 17 ? 11.020 -3.082 9.229 1.00 0.00 61 LYS C O 10
ATOM 11069 N N . ALA C 1 18 ? 8.807 -3.135 9.374 1.00 0.00 62 ALA C N 10
ATOM 11070 C CA . ALA C 1 18 ? 8.682 -4.237 10.284 1.00 0.00 62 ALA C CA 10
ATOM 11071 C C . ALA C 1 18 ? 8.497 -5.569 9.603 1.00 0.00 62 ALA C C 10
ATOM 11072 O O . ALA C 1 18 ? 9.114 -6.513 9.985 1.00 0.00 62 ALA C O 10
ATOM 11079 N N . GLY C 1 19 ? 7.637 -5.666 8.605 1.00 0.00 63 GLY C N 10
ATOM 11080 C CA . GLY C 1 19 ? 7.208 -6.876 7.965 1.00 0.00 63 GLY C CA 10
ATOM 11081 C C . GLY C 1 19 ? 8.210 -7.509 7.024 1.00 0.00 63 GLY C C 10
ATOM 11082 O O . GLY C 1 19 ? 8.065 -8.669 6.714 1.00 0.00 63 GLY C O 10
ATOM 11086 N N . GLY C 1 20 ? 9.190 -6.814 6.476 1.00 0.00 64 GLY C N 10
ATOM 11087 C CA . GLY C 1 20 ? 10.281 -7.410 5.748 1.00 0.00 64 GLY C CA 10
ATOM 11088 C C . GLY C 1 20 ? 9.926 -7.858 4.347 1.00 0.00 64 GLY C C 10
ATOM 11089 O O . GLY C 1 20 ? 10.531 -8.764 3.836 1.00 0.00 64 GLY C O 10
ATOM 11093 N N . PHE C 1 21 ? 8.938 -7.230 3.726 1.00 0.00 65 PHE C N 10
ATOM 11094 C CA . PHE C 1 21 ? 8.468 -7.424 2.378 1.00 0.00 65 PHE C CA 10
ATOM 11095 C C . PHE C 1 21 ? 9.546 -7.232 1.360 1.00 0.00 65 PHE C C 10
ATOM 11096 O O . PHE C 1 21 ? 9.906 -8.137 0.665 1.00 0.00 65 PHE C O 10
ATOM 11122 N N . ALA D 1 2 ? 6.934 -12.657 4.075 1.00 0.00 68 ALA D N 10
ATOM 11123 C CA . ALA D 1 2 ? 6.044 -11.596 4.384 1.00 0.00 68 ALA D CA 10
ATOM 11124 C C . ALA D 1 2 ? 4.792 -12.094 5.055 1.00 0.00 68 ALA D C 10
ATOM 11125 O O . ALA D 1 2 ? 3.710 -12.028 4.521 1.00 0.00 68 ALA D O 10
ATOM 11132 N N . LYS D 1 3 ? 4.897 -12.521 6.299 1.00 0.00 69 LYS D N 10
ATOM 11133 C CA . LYS D 1 3 ? 3.776 -12.828 7.140 1.00 0.00 69 LYS D CA 10
ATOM 11134 C C . LYS D 1 3 ? 2.834 -11.675 7.358 1.00 0.00 69 LYS D C 10
ATOM 11135 O O . LYS D 1 3 ? 1.658 -11.921 7.533 1.00 0.00 69 LYS D O 10
ATOM 11154 N N . ALA D 1 4 ? 3.319 -10.440 7.290 1.00 0.00 70 ALA D N 10
ATOM 11155 C CA . ALA D 1 4 ? 2.589 -9.211 7.394 1.00 0.00 70 ALA D CA 10
ATOM 11156 C C . ALA D 1 4 ? 1.667 -8.917 6.232 1.00 0.00 70 ALA D C 10
ATOM 11157 O O . ALA D 1 4 ? 0.986 -7.903 6.256 1.00 0.00 70 ALA D O 10
ATOM 11164 N N . ALA D 1 5 ? 1.631 -9.768 5.214 1.00 0.00 71 ALA D N 10
ATOM 11165 C CA . ALA D 1 5 ? 0.899 -9.560 3.993 1.00 0.00 71 ALA D CA 10
ATOM 11166 C C . ALA D 1 5 ? -0.581 -9.879 4.054 1.00 0.00 71 ALA D C 10
ATOM 11167 O O . ALA D 1 5 ? -1.221 -9.976 3.027 1.00 0.00 71 ALA D O 10
ATOM 11174 N N . ALA D 1 6 ? -1.152 -9.941 5.243 1.00 0.00 72 ALA D N 10
ATOM 11175 C CA . ALA D 1 6 ? -2.540 -9.633 5.468 1.00 0.00 72 ALA D CA 10
ATOM 11176 C C . ALA D 1 6 ? -2.710 -8.373 6.271 1.00 0.00 72 ALA D C 10
ATOM 11177 O O . ALA D 1 6 ? -3.475 -7.496 5.905 1.00 0.00 72 ALA D O 10
ATOM 11184 N N . ALA D 1 7 ? -1.946 -8.202 7.344 1.00 0.00 73 ALA D N 10
ATOM 11185 C CA . ALA D 1 7 ? -2.001 -7.082 8.248 1.00 0.00 73 ALA D CA 10
ATOM 11186 C C . ALA D 1 7 ? -1.730 -5.731 7.623 1.00 0.00 73 ALA D C 10
ATOM 11187 O O . ALA D 1 7 ? -2.404 -4.770 7.943 1.00 0.00 73 ALA D O 10
ATOM 11194 N N . ALA D 1 8 ? -0.775 -5.667 6.705 1.00 0.00 74 ALA D N 10
ATOM 11195 C CA . ALA D 1 8 ? -0.492 -4.450 5.984 1.00 0.00 74 ALA D CA 10
ATOM 11196 C C . ALA D 1 8 ? -1.629 -4.114 5.051 1.00 0.00 74 ALA D C 10
ATOM 11197 O O . ALA D 1 8 ? -1.946 -2.968 4.827 1.00 0.00 74 ALA D O 10
ATOM 11204 N N . ILE D 1 9 ? -2.267 -5.125 4.494 1.00 0.00 75 ILE D N 10
ATOM 11205 C CA . ILE D 1 9 ? -3.339 -4.993 3.535 1.00 0.00 75 ILE D CA 10
ATOM 11206 C C . ILE D 1 9 ? -4.614 -4.474 4.180 1.00 0.00 75 ILE D C 10
ATOM 11207 O O . ILE D 1 9 ? -5.246 -3.567 3.655 1.00 0.00 75 ILE D O 10
ATOM 11223 N N . LYS D 1 10 ? -4.944 -5.029 5.344 1.00 0.00 76 LYS D N 10
ATOM 11224 C CA . LYS D 1 10 ? -6.050 -4.623 6.175 1.00 0.00 76 LYS D CA 10
ATOM 11225 C C . LYS D 1 10 ? -5.887 -3.209 6.684 1.00 0.00 76 LYS D C 10
ATOM 11226 O O . LYS D 1 10 ? -6.826 -2.476 6.712 1.00 0.00 76 LYS D O 10
ATOM 11245 N N . ALA D 1 11 ? -4.675 -2.769 6.948 1.00 0.00 77 ALA D N 10
ATOM 11246 C CA . ALA D 1 11 ? -4.284 -1.417 7.265 1.00 0.00 77 ALA D CA 10
ATOM 11247 C C . ALA D 1 11 ? -4.145 -0.481 6.084 1.00 0.00 77 ALA D C 10
ATOM 11248 O O . ALA D 1 11 ? -3.890 0.692 6.313 1.00 0.00 77 ALA D O 10
ATOM 11255 N N . ILE D 1 12 ? -4.403 -0.893 4.848 1.00 0.00 78 ILE D N 10
ATOM 11256 C CA . ILE D 1 12 ? -4.556 -0.025 3.701 1.00 0.00 78 ILE D CA 10
ATOM 11257 C C . ILE D 1 12 ? -5.931 -0.117 3.056 1.00 0.00 78 ILE D C 10
ATOM 11258 O O . ILE D 1 12 ? -6.589 0.907 2.943 1.00 0.00 78 ILE D O 10
ATOM 11274 N N . ALA D 1 13 ? -6.447 -1.299 2.721 1.00 0.00 79 ALA D N 10
ATOM 11275 C CA . ALA D 1 13 ? -7.662 -1.428 1.948 1.00 0.00 79 ALA D CA 10
ATOM 11276 C C . ALA D 1 13 ? -8.914 -0.887 2.614 1.00 0.00 79 ALA D C 10
ATOM 11277 O O . ALA D 1 13 ? -9.796 -0.344 1.968 1.00 0.00 79 ALA D O 10
ATOM 11284 N N . ALA D 1 14 ? -8.944 -0.965 3.938 1.00 0.00 80 ALA D N 10
ATOM 11285 C CA . ALA D 1 14 ? -9.975 -0.394 4.773 1.00 0.00 80 ALA D CA 10
ATOM 11286 C C . ALA D 1 14 ? -9.862 1.110 4.931 1.00 0.00 80 ALA D C 10
ATOM 11287 O O . ALA D 1 14 ? -10.861 1.802 5.025 1.00 0.00 80 ALA D O 10
ATOM 11294 N N . ILE D 1 15 ? -8.645 1.633 4.872 1.00 0.00 81 ILE D N 10
ATOM 11295 C CA . ILE D 1 15 ? -8.330 3.041 4.926 1.00 0.00 81 ILE D CA 10
ATOM 11296 C C . ILE D 1 15 ? -8.666 3.640 3.574 1.00 0.00 81 ILE D C 10
ATOM 11297 O O . ILE D 1 15 ? -9.256 4.703 3.502 1.00 0.00 81 ILE D O 10
ATOM 11313 N N . ILE D 1 16 ? -8.356 2.954 2.482 1.00 0.00 82 ILE D N 10
ATOM 11314 C CA . ILE D 1 16 ? -8.771 3.238 1.128 1.00 0.00 82 ILE D CA 10
ATOM 11315 C C . ILE D 1 16 ? -10.277 3.349 0.971 1.00 0.00 82 ILE D C 10
ATOM 11316 O O . ILE D 1 16 ? -10.781 4.302 0.402 1.00 0.00 82 ILE D O 10
ATOM 11332 N N . LYS D 1 17 ? -11.015 2.394 1.523 1.00 0.00 83 LYS D N 10
ATOM 11333 C CA . LYS D 1 17 ? -12.456 2.386 1.595 1.00 0.00 83 LYS D CA 10
ATOM 11334 C C . LYS D 1 17 ? -12.993 3.632 2.271 1.00 0.00 83 LYS D C 10
ATOM 11335 O O . LYS D 1 17 ? -14.073 4.082 1.938 1.00 0.00 83 LYS D O 10
ATOM 11354 N N . ALA D 1 18 ? -12.270 4.232 3.204 1.00 0.00 84 ALA D N 10
ATOM 11355 C CA . ALA D 1 18 ? -12.642 5.465 3.855 1.00 0.00 84 ALA D CA 10
ATOM 11356 C C . ALA D 1 18 ? -12.145 6.710 3.168 1.00 0.00 84 ALA D C 10
ATOM 11357 O O . ALA D 1 18 ? -12.831 7.696 3.132 1.00 0.00 84 ALA D O 10
ATOM 11364 N N . GLY D 1 19 ? -10.977 6.689 2.572 1.00 0.00 85 GLY D N 10
ATOM 11365 C CA . GLY D 1 19 ? -10.390 7.798 1.864 1.00 0.00 85 GLY D CA 10
ATOM 11366 C C . GLY D 1 19 ? -10.925 7.996 0.462 1.00 0.00 85 GLY D C 10
ATOM 11367 O O . GLY D 1 19 ? -10.953 9.118 0.007 1.00 0.00 85 GLY D O 10
ATOM 11371 N N . GLY D 1 20 ? -11.394 6.967 -0.227 1.00 0.00 86 GLY D N 10
ATOM 11372 C CA . GLY D 1 20 ? -11.979 7.063 -1.532 1.00 0.00 86 GLY D CA 10
ATOM 11373 C C . GLY D 1 20 ? -10.960 7.380 -2.607 1.00 0.00 86 GLY D C 10
ATOM 11374 O O . GLY D 1 20 ? -11.248 8.129 -3.508 1.00 0.00 86 GLY D O 10
ATOM 11378 N N . PHE D 1 21 ? -9.759 6.846 -2.505 1.00 0.00 87 PHE D N 10
ATOM 11379 C CA . PHE D 1 21 ? -8.628 7.077 -3.362 1.00 0.00 87 PHE D CA 10
ATOM 11380 C C . PHE D 1 21 ? -8.884 6.821 -4.824 1.00 0.00 87 PHE D C 10
ATOM 11381 O O . PHE D 1 21 ? -8.853 7.738 -5.615 1.00 0.00 87 PHE D O 10
#

Sequence (80 aa):
AKAAAAAIKAIAAIIKAGGFAKAAAAAIKAIAAIIKAGGFAKAAAAAIKAIAAIIKAGGFAKAAAAAIKAIAAIIKAGGFAKAAAAAIKAIAAIIKAGGFAKAAAAAIKAIAAIIKAGGFAKAAAAAIKAIAAIIKAGGFAKAAAAAIKAIAAIIKAGGFAKAAAAAIKAIAAIIKAGGFAKAAAAAIKAIAAIIKAGGFAKAAAAAIKAIAAIIKAGGFAKAAAAAIKAIAAIIKAGGFAKAAAAAIKAIAAIIKAGGFAKAAAAAIKAIAAIIKAGGFAKAAAAAIKAIAAIIKAGGFAKAAAAAIKAIAAIIKAGGFAKAAAAAIKAIAAIIKAGGFAKAAAAAIKAIAAIIKAGGFAKAAAAAIKAIAAIIKAGGFAKAAAAAIKAIAAIIKAGGFAKAAAAAIKAIAAIIKAGGFAKAAAAAIKAIAAIIKAGGFAKAAAAAIKAIAAIIKAGGFAKAAAAAIKAIAAIIKAGGFAKAAAAAIKAIAAIIKAGGFAKAAAAAIKAIAAIIKAGGFAKAAAAAIKAIAAIIKAGGFAKAAAAAIKAIAAIIKAGGFAKAAAAAIKAIAAIIKAGGFAKAAAAAIKAIAAIIKAGGFAKAAAAAIKAIAAIIKAGGFAKAAAAAIKAIAAIIKAGGFAKAAAAAIKAIAAIIKAGGFAKAAAAAIKAIAAIIKAGGFAKAAAAAIKAIAAIIKAGGFAKAAAAAIKAIAAIIKAGGFAKAAAAAIKAIAAIIKAGGFAKAAAAAIKAIAAIIKAGGFAKAAAAAIKAIAAIIKAGGFAKAAAAAIKAIAAIIKAGGF

Foldseek 3Di:
DVCPCVVCVVVVVVCVVPVD/DVCVVVVCVVPVVVCVVPVD/DVCPCVPPVVVVVVCVVPVD/DVCVVVVCCVPPVVCVVVVD

Secondary structure (DSSP, 8-state):
-TTHHHHHHHHHHHHHHHT-/-TTTTHHHHHHHHHHHHH--/-TTHHHHHHHHHHHHHHHT-/-TTHHHHHHHHHHHHHHH--

Radius of gyration: 10.96 Å; Cα contacts (8 Å, |Δi|>4): 100; chains: 4; bounding box: 23×29×19 Å

Solvent-accessible surface area: 4711 Å² total; per-residue (Å²): 46,217,21,0,50,75,0,4,150,32,5,38,63,51,25,178,91,36,63,53,76,217,19,2,46,65,0,8,138,26,4,38,66,51,27,176,90,35,65,16,47,210,25,0,42,85,1,2,143,46,9,37,60,47,26,174,86,27,66,40,57,212,15,6,67,62,1,6,137,38,5,38,60,58,27,172,90,36,62,26

Nearest PDB structures (foldseek):
  2jo5-assembly1_D  TM=7.854E-01  e=3.279E-01  unclassified
  2jo4-assembly1_D  TM=7.146E-01  e=1.516E+00  unclassified
  2jo5-assembly1_D  TM=8.443E-01  e=3.939E-01  unclassified
  2jo4-assembly1_D  TM=7.729E-01  e=4.604E-01  unclassified
  2jo4-assembly1_D  TM=7.072E-01  e=7.706E-01  unclassified